Protein AF-A0AAN6ND60-F1 (afdb_monomer)

Foldseek 3Di:
DVQVVLADDPDDDDFAFDDFKKKKFKFFPDPLLFKWKKFFFPVPDDLVQQLVVCVVSLQVNLVSQVVVVVPPHWAEKEKEFALQCLVVLVDQVSVLSVCVSRHDDDDDDDDPDFRKHKYKYWYFNAFDQFRDQFGGGTMMMGIGHCCQWQPPQDDPDPPDRPLDDPQDQAFAWEWEWGWAAPQFDPVDGFIKIKIGGGCQNCPPPVDRIRIKIWMWGAPPDVHTTGTPDMDGNRHYGYTYHDHDDPPMHMAIFGLWFFAAAKWFQADDFFQKGAWTQDPVRDTDQQCPSVVPRVVLVVVLVVVQDDDDPPPVCVVSNRGRWWKKKWWAFLVRCVVCSVQQDHHDDRDPDDLVVRRVNSRSVRRCVSNRVSNPIDMWIWNRAADCDDPRHRMTGTDNDQDRGDPVPCVVVVVLCRVVPVRVAAVRPRDGRIIMTMITDGDDDPVVVVVSLPRDLEHSGQEMEIEDAPPPPHRDRDPRMRMRTSYGYHYHNVDMHMDTDPPLDPPPPQQLFEEEEEFLDQQSLLVLLLSSSLRHAYEYACPPHDPVRVVSCVVSVHHYDPALLVVQQRGQEYEYEDFQVCQLVVLVRNLVSQVVCPPDDDVAAREYEDAYLFALVSQVCSCVVRPDAPVPDPGDNRYHYKYKYWADGHWDASHPSSPDIDATAIEIEAQDQQCPPPRCSVVSCVSNNYDYDYNDRRPNSLVSLVNVCVQLLLLLVLLVVLLVCVVVVNNVVVLVVCVVPPVVSSVSSFCSLLVCLQPLVSVLVSLQRSLVNCVVVVVDHSPSSNSSSVSSVLSQPQFPSVVAHVPRGDFSNTSNRSSVRSNVSVVVVVVVVD

pLDDT: mean 76.13, std 19.27, range [22.33, 98.44]

Secondary structure (DSSP, 8-state):
--GGGSSPPSSS----S-----EEEEE-SS--S-EEEEEE-TTT--HHHHHHHHHHHHHHHHHHHHHHTTT----EEEEEEEGGGGGGGG-HHHHHHHHGGGS------S--PPPEEEEEEEEESBEE-TTSS-EEEEEEEEEE-HHHHSTT---SSTT-----PSPPSS--EEEEEEPPBTT--TT----EEEEEEPP--HHHHSSSS-EEEEEEEESSTTPPEEEEEEEE--S-EEEE----STT-EEEEE---EE-S--EEEEEEETTEEEEEE-TTS-EEETTHHHHHHHHHHHHHHHHHSPPSTTHHHHTTS--PPPEEEEEE-HHHHHHHTTTS-----TTS--HHHHHHHHHHHHHHHHHHHHHT-EEEEEEEE-B-SSTTBT-EEE---SS---HHHHHHHHHHHHHTT---STT-SS-TT-EEEEEEPPPPPHHHHHHHH---SB-S-SEEEEE--TT--SPPPPSS-EEEET-EEEEESS--EEEE-------SS--S-EEEEE--SHHHHHHHHHHHHTT-EEEEE-TT--HHHHHHHHHTTPEEESSHHHHHHH-SEEEE---GGGHHHHHHHHHHHHHT-TT---SSPEEEEE-SS--HHHHHHHHHHHS--TTTS---TTEEEEEE--BSSPPEESSTTS-SEE--B--EESS--GGGSTTTHHHHHHHTT--B--SSTTHHHHHHHHHHIIIIIHHHHHHHHHHHHHHHT-HHHHHHHHHHH-HHHHHHHHHHHHHHGGGHHHHHHHHHHHHHHHHHTT---SHHHHHHHHHHHHHHHHSGGGG--TT--SS-SSHHHHHHHHHHHHHHHHHTT-

Solvent-accessible surface area (backbone atoms only — not comparable to full-atom values): 44265 Å² total; per-residue (Å²): 109,70,48,70,71,62,50,89,70,90,83,76,97,77,77,60,33,68,62,83,56,42,32,39,40,29,35,59,86,70,86,58,80,33,31,30,28,35,38,29,18,85,91,76,66,44,74,64,58,52,54,57,72,38,44,68,57,38,50,53,31,23,54,55,44,55,70,48,39,85,77,61,66,63,32,24,36,39,41,36,21,8,44,93,48,39,63,55,72,73,34,60,70,57,51,26,63,68,45,50,50,63,54,74,83,80,84,81,84,97,68,98,69,77,72,56,35,41,34,40,36,36,20,21,57,11,23,45,50,60,95,45,43,51,33,15,40,31,41,20,34,38,46,37,37,49,73,44,33,42,63,89,53,70,50,100,51,94,93,48,70,67,82,78,69,78,84,60,88,44,82,45,31,42,33,37,54,46,50,29,40,45,77,43,58,87,91,61,75,42,51,31,39,39,38,36,55,49,22,79,24,43,90,68,72,70,34,66,56,49,37,34,42,34,30,33,29,56,60,56,97,92,37,64,47,38,78,76,46,75,45,77,43,69,51,61,45,63,41,32,69,81,76,94,67,98,80,44,35,18,45,41,38,48,57,35,25,42,62,34,50,78,31,39,28,62,38,46,48,30,40,30,36,39,26,27,36,42,99,86,70,45,80,40,46,50,29,55,63,54,70,60,48,52,60,56,50,51,56,52,53,60,71,73,50,84,83,70,89,67,41,75,57,55,65,72,56,53,28,58,82,52,45,32,37,41,35,31,44,49,84,47,39,80,74,41,60,88,74,56,73,60,44,60,71,88,88,82,74,57,72,66,51,44,41,56,47,6,50,56,43,16,72,45,39,20,36,43,47,55,70,63,33,46,80,32,47,56,72,48,49,38,44,88,63,71,101,58,44,19,29,31,32,40,52,76,76,72,61,94,64,49,69,79,59,53,57,53,53,52,52,54,42,65,72,66,70,68,44,88,34,62,74,24,77,31,46,61,66,18,30,38,26,39,27,30,71,46,65,88,47,78,66,54,64,50,60,71,64,63,72,60,66,67,44,86,36,40,36,37,41,18,20,43,50,73,62,62,84,66,57,55,78,38,96,44,81,45,68,31,50,41,21,28,50,36,14,16,49,90,40,69,36,74,39,65,52,77,66,68,57,79,52,95,52,81,54,73,48,34,35,26,42,43,47,47,48,73,50,37,34,19,49,40,38,54,41,39,72,70,38,33,39,37,32,30,60,56,72,96,58,56,67,73,38,51,53,41,29,56,75,41,69,42,43,77,35,85,36,60,46,54,43,66,68,66,26,46,37,35,41,36,45,45,60,55,91,48,44,62,63,50,47,48,52,49,36,48,34,58,66,75,41,86,84,71,75,65,96,62,57,35,33,42,32,45,39,34,65,38,20,22,68,56,48,41,48,46,38,62,75,53,54,52,62,67,88,80,49,99,49,74,85,44,64,44,58,26,30,18,21,71,53,71,64,52,37,42,55,68,38,79,84,68,83,54,70,51,64,32,43,27,37,25,8,15,86,50,60,64,52,74,42,80,100,39,14,55,59,50,27,58,74,50,43,40,42,78,76,41,62,45,66,21,52,20,18,39,53,43,35,58,56,45,44,68,52,53,48,48,26,32,53,40,43,54,49,44,26,49,27,45,74,73,72,41,41,68,57,52,53,51,51,26,52,76,76,38,45,70,57,41,54,49,40,40,52,34,42,30,65,34,37,54,46,23,68,65,43,25,64,42,24,46,25,36,16,49,30,38,30,76,79,63,72,43,78,47,61,69,33,44,52,34,16,50,49,25,43,44,42,31,76,44,23,74,41,41,74,30,39,84,97,66,62,87,63,32,85,40,47,68,48,37,18,49,44,48,45,52,18,55,49,54,54,47,66,74,73,107

Nearest PDB structures (foldseek):
  3qsg-assembly1_A-2  TM=7.667E-01  e=2.768E-16  Alicyclobacillus acidocaldarius subsp. acidocaldarius DSM 446
  1i36-assembly1_A  TM=7.395E-01  e=1.723E-15  Methanothermobacter thermautotrophicus
  3d1l-assembly1_B  TM=5.200E-01  e=1.476E-06  Bacteroides fragilis NCTC 9343
  3d1l-assembly1_A  TM=4.522E-01  e=8.196E-06  Bacteroides fragilis NCTC 9343
  2ef0-assembly1_A  TM=5.614E-01  e=5.042E-01  Thermus thermophilus HB8

Radius of gyration: 33.03 Å; Cα contacts (8 Å, |Δi|>4): 1642; chains: 1; bounding box: 70×92×75 Å

Organism: NCBI:txid303347

InterPro domains:
  IPR008927 6-phosphogluconate dehydrogenase-like, C-terminal domain superfamily [SSF48179] (694-804)
  IPR013328 6-phosphogluconate dehydrogenase, domain 2 [G3DSA:1.10.1040.10] (701-802)
  IPR015814 Phosphogluconate dehydrogenase, NAD-binding, putative, C-terminal [PF09130] (721-790)
  IPR028939 Pyrroline-5-carboxylate reductase, catalytic, N-terminal [PF03807] (510-586)
  IPR036291 NAD(P)-binding domain superfamily [SSF51735] (510-647)
  IPR051265 HIBADH-related NP60 subfamily [PTHR43580] (469-785)

Structure (mmCIF, N/CA/C/O backbone):
data_AF-A0AAN6ND60-F1
#
_entry.id   AF-A0AAN6ND60-F1
#
loop_
_atom_site.group_PDB
_atom_site.id
_atom_site.type_symbol
_atom_site.label_atom_id
_atom_site.label_alt_id
_atom_site.label_comp_id
_atom_site.label_asym_id
_atom_site.label_entity_id
_atom_site.label_seq_id
_atom_site.pdbx_PDB_ins_code
_atom_site.Cartn_x
_atom_site.Cartn_y
_atom_site.Cartn_z
_atom_site.occupancy
_atom_site.B_iso_or_equiv
_atom_site.auth_seq_id
_atom_site.auth_comp_id
_atom_site.auth_asym_id
_atom_site.auth_atom_id
_atom_site.pdbx_PDB_model_num
ATOM 1 N N . MET A 1 1 ? -0.025 -26.797 31.996 1.00 28.91 1 MET A N 1
ATOM 2 C CA . MET A 1 1 ? 1.376 -27.186 32.297 1.00 28.91 1 MET A CA 1
ATOM 3 C C . MET A 1 1 ? 1.955 -28.159 31.260 1.00 28.91 1 MET A C 1
ATOM 5 O O . MET A 1 1 ? 3.172 -28.241 31.160 1.00 28.91 1 MET A O 1
ATOM 9 N N . ILE A 1 2 ? 1.111 -28.854 30.478 1.00 30.61 2 ILE A N 1
ATOM 10 C CA . ILE A 1 2 ? 1.524 -29.855 29.477 1.00 30.61 2 ILE A CA 1
ATOM 11 C C . ILE A 1 2 ? 2.009 -29.196 28.166 1.00 30.61 2 ILE A C 1
ATOM 13 O O . ILE A 1 2 ? 3.103 -29.510 27.719 1.00 30.61 2 ILE A O 1
ATOM 17 N N . LEU A 1 3 ? 1.318 -28.181 27.626 1.00 28.64 3 LEU A N 1
ATOM 18 C CA . LEU A 1 3 ? 1.764 -27.475 26.405 1.00 28.64 3 LEU A CA 1
ATOM 19 C C . LEU A 1 3 ? 2.994 -26.568 26.597 1.00 28.64 3 LEU A C 1
ATOM 21 O O . LEU A 1 3 ? 3.837 -26.461 25.715 1.00 28.64 3 LEU A O 1
ATOM 25 N N . SER A 1 4 ? 3.176 -25.983 27.785 1.00 30.03 4 SER A N 1
ATOM 26 C CA . SER A 1 4 ? 4.347 -25.147 28.108 1.00 30.03 4 SER A CA 1
ATOM 27 C C . SER A 1 4 ? 5.660 -25.926 28.263 1.00 30.03 4 SER A C 1
ATOM 29 O O . SER A 1 4 ? 6.715 -25.311 28.382 1.00 30.03 4 SER A O 1
ATOM 31 N N . ARG A 1 5 ? 5.601 -27.264 28.340 1.00 31.36 5 ARG A N 1
ATOM 32 C CA . ARG A 1 5 ? 6.780 -28.148 28.356 1.00 31.36 5 ARG A CA 1
ATOM 33 C C . ARG A 1 5 ? 7.119 -28.710 26.969 1.00 31.36 5 ARG A C 1
ATOM 35 O O . ARG A 1 5 ? 8.157 -29.340 26.834 1.00 31.36 5 ARG A O 1
ATOM 42 N N . LEU A 1 6 ? 6.276 -28.459 25.963 1.00 35.72 6 LEU A N 1
ATOM 43 C CA . LEU A 1 6 ? 6.417 -28.959 24.590 1.00 35.72 6 LEU A CA 1
ATOM 44 C C . LEU A 1 6 ? 6.992 -27.911 23.616 1.00 35.72 6 LEU A C 1
ATOM 46 O O . LEU A 1 6 ? 7.096 -28.177 22.424 1.00 35.72 6 LEU A O 1
ATOM 50 N N . LEU A 1 7 ? 7.366 -26.722 24.105 1.00 33.62 7 LEU A N 1
ATOM 51 C CA . LEU A 1 7 ? 7.868 -25.608 23.295 1.00 33.62 7 LEU A CA 1
ATOM 52 C C . LEU A 1 7 ? 9.162 -25.041 23.905 1.00 33.62 7 LEU A C 1
ATOM 54 O O . LEU A 1 7 ? 9.240 -24.907 25.132 1.00 33.62 7 LEU A O 1
ATOM 58 N N . PRO A 1 8 ? 10.181 -24.716 23.088 1.00 26.77 8 PRO A N 1
ATOM 59 C CA . PRO A 1 8 ? 11.517 -24.408 23.582 1.00 26.77 8 PRO A CA 1
ATOM 60 C C . PRO A 1 8 ? 11.540 -23.102 24.386 1.00 26.77 8 PRO A C 1
ATOM 62 O O . PRO A 1 8 ? 11.094 -22.046 23.933 1.00 26.77 8 PRO A O 1
ATOM 65 N N . ARG A 1 9 ? 12.103 -23.167 25.600 1.00 25.75 9 ARG A N 1
ATOM 66 C CA . ARG A 1 9 ? 12.513 -21.979 26.357 1.00 25.75 9 ARG A CA 1
ATOM 67 C C . ARG A 1 9 ? 13.713 -21.352 25.647 1.00 25.75 9 ARG A C 1
ATOM 69 O O . ARG A 1 9 ? 14.670 -22.052 25.333 1.00 25.75 9 ARG A O 1
ATOM 76 N N . ARG A 1 10 ? 13.670 -20.032 25.427 1.00 32.41 10 ARG A N 1
ATOM 77 C CA . ARG A 1 10 ? 14.834 -19.241 24.997 1.00 32.41 10 ARG A CA 1
ATOM 78 C C . ARG A 1 10 ? 16.025 -19.556 25.916 1.00 32.41 10 ARG A C 1
ATOM 80 O O . ARG A 1 10 ? 15.852 -19.564 27.137 1.00 32.41 10 ARG A O 1
ATOM 87 N N . SER A 1 11 ? 17.204 -19.710 25.306 1.00 27.88 11 SER A N 1
ATOM 88 C CA . SER A 1 11 ? 18.546 -20.003 25.865 1.00 27.88 11 SER A CA 1
ATOM 89 C C . SER A 1 11 ? 18.933 -21.492 25.888 1.00 27.88 11 SER A C 1
ATOM 91 O O . SER A 1 11 ? 18.550 -22.223 26.795 1.00 27.88 11 SER A O 1
ATOM 93 N N . GLY A 1 12 ? 19.764 -21.909 24.924 1.00 22.33 12 GLY A N 1
ATOM 94 C CA . GLY A 1 12 ? 20.440 -23.214 24.902 1.00 22.33 12 GLY A CA 1
ATOM 95 C C . GLY A 1 12 ? 20.160 -24.015 23.630 1.00 22.33 12 GLY A C 1
ATOM 96 O O . GLY A 1 12 ? 19.021 -24.373 23.359 1.00 22.33 12 GLY A O 1
ATOM 97 N N . CYS A 1 13 ? 21.212 -24.270 22.853 1.00 30.11 13 CYS A N 1
ATOM 98 C CA . CYS A 1 13 ? 21.217 -25.051 21.617 1.00 30.11 13 CYS A CA 1
ATOM 99 C C . CYS A 1 13 ? 20.631 -26.461 21.847 1.00 30.11 13 CYS A C 1
ATOM 101 O O . CYS A 1 13 ? 21.277 -27.267 22.507 1.00 30.11 13 CYS A O 1
ATOM 103 N N . PHE A 1 14 ? 19.429 -26.748 21.332 1.00 22.92 14 PHE A N 1
ATOM 104 C CA . PHE A 1 14 ? 18.856 -28.100 21.258 1.00 22.92 14 PHE A CA 1
ATOM 105 C C . PHE A 1 14 ? 17.969 -28.232 20.010 1.00 22.92 14 PHE A C 1
ATOM 107 O O . PHE A 1 14 ? 17.048 -27.445 19.787 1.00 22.92 14 PHE A O 1
ATOM 114 N N . THR A 1 15 ? 18.305 -29.218 19.182 1.00 25.64 15 THR A N 1
ATOM 115 C CA . THR A 1 15 ? 17.787 -29.497 17.838 1.00 25.64 15 THR A CA 1
ATOM 116 C C . THR A 1 15 ? 16.491 -30.321 17.879 1.00 25.64 15 THR A C 1
ATOM 118 O O . THR A 1 15 ? 16.470 -31.392 18.479 1.00 25.64 15 THR A O 1
ATOM 121 N N . PRO A 1 16 ? 15.402 -29.882 17.223 1.00 27.58 16 PRO A N 1
ATOM 122 C CA . PRO A 1 16 ? 14.176 -30.668 17.109 1.00 27.58 16 PRO A CA 1
ATOM 123 C C . PRO A 1 16 ? 14.212 -31.582 15.873 1.00 27.58 16 PRO A C 1
ATOM 125 O O . PRO A 1 16 ? 14.188 -31.112 14.736 1.00 27.58 16 PRO A O 1
ATOM 128 N N . LEU A 1 17 ? 14.226 -32.898 16.085 1.00 30.88 17 LEU A N 1
ATOM 129 C CA . LEU A 1 17 ? 13.907 -33.876 15.046 1.00 30.88 17 LEU A CA 1
ATOM 130 C C . LEU A 1 17 ? 12.402 -33.861 14.731 1.00 30.88 17 LEU A C 1
ATOM 132 O O . LEU A 1 17 ? 11.593 -33.806 15.652 1.00 30.88 17 LEU A O 1
ATOM 136 N N . PHE A 1 18 ? 12.080 -33.929 13.432 1.00 30.72 18 PHE A N 1
ATOM 137 C CA . PHE A 1 18 ? 10.754 -33.843 12.788 1.00 30.72 18 PHE A CA 1
ATOM 138 C C . PHE A 1 18 ? 10.274 -32.411 12.463 1.00 30.72 18 PHE A C 1
ATOM 140 O O . PHE A 1 18 ? 9.559 -31.755 13.218 1.00 30.72 18 PHE A O 1
ATOM 147 N N . HIS A 1 19 ? 10.733 -31.924 11.301 1.00 43.62 19 HIS A N 1
ATOM 148 C CA . HIS A 1 19 ? 10.085 -30.867 10.521 1.00 43.62 19 HIS A CA 1
ATOM 149 C C . HIS A 1 19 ? 9.579 -31.464 9.203 1.00 43.62 19 HIS A C 1
ATOM 151 O O . HIS A 1 19 ? 10.273 -32.242 8.544 1.00 43.62 19 HIS A O 1
ATOM 157 N N . THR A 1 20 ? 8.378 -31.054 8.809 1.00 51.09 20 THR A N 1
ATOM 158 C CA . THR A 1 20 ? 7.637 -31.548 7.650 1.00 51.09 20 THR A CA 1
ATOM 159 C C . THR A 1 20 ? 8.452 -31.367 6.372 1.00 51.09 20 THR A C 1
ATOM 161 O O . THR A 1 20 ? 8.855 -30.250 6.041 1.00 51.09 20 THR A O 1
ATOM 164 N N . ARG A 1 21 ? 8.680 -32.462 5.635 1.00 62.91 21 ARG A N 1
ATOM 165 C CA . ARG A 1 21 ? 9.325 -32.421 4.315 1.00 62.91 21 ARG A CA 1
ATOM 166 C C . ARG A 1 21 ? 8.373 -31.748 3.322 1.00 62.91 21 ARG A C 1
ATOM 168 O O . ARG A 1 21 ? 7.423 -32.373 2.851 1.00 62.91 21 ARG A O 1
ATOM 175 N N . LEU A 1 22 ? 8.605 -30.467 3.043 1.00 67.56 22 LEU A N 1
ATOM 176 C CA . LEU A 1 22 ? 7.939 -29.730 1.974 1.00 67.56 22 LEU A CA 1
ATOM 177 C C . LEU A 1 22 ? 8.662 -30.069 0.673 1.00 67.56 22 LEU A C 1
ATOM 179 O O . LEU A 1 22 ? 9.884 -29.953 0.598 1.00 67.56 22 LEU A O 1
ATOM 183 N N . LEU A 1 23 ? 7.916 -30.477 -0.349 1.00 76.69 23 LEU A N 1
ATOM 184 C CA . LEU A 1 23 ? 8.482 -30.802 -1.652 1.00 76.69 23 LEU A CA 1
ATOM 185 C C . LEU A 1 23 ? 7.704 -30.089 -2.750 1.00 76.69 23 LEU A C 1
ATOM 187 O O . LEU A 1 23 ? 6.514 -30.345 -2.938 1.00 76.69 23 LEU A O 1
ATOM 191 N N . LEU A 1 24 ? 8.385 -29.229 -3.500 1.00 77.88 24 LEU A N 1
ATOM 192 C CA . LEU A 1 24 ? 7.859 -28.597 -4.701 1.00 77.88 24 LEU A CA 1
ATOM 193 C C . LEU A 1 24 ? 8.506 -29.230 -5.932 1.00 77.88 24 LEU A C 1
ATOM 195 O O . LEU A 1 24 ? 9.729 -29.307 -6.044 1.00 77.88 24 LEU A O 1
ATOM 199 N N . ARG A 1 25 ? 7.672 -29.673 -6.871 1.00 81.88 25 ARG A N 1
ATOM 200 C CA . ARG A 1 25 ? 8.081 -30.300 -8.132 1.00 81.88 25 ARG A CA 1
ATOM 201 C C . ARG A 1 25 ? 7.468 -29.535 -9.284 1.00 81.88 25 ARG A C 1
ATOM 203 O O . ARG A 1 25 ? 6.266 -29.301 -9.283 1.00 81.88 25 ARG A O 1
ATOM 210 N N . SER A 1 26 ? 8.262 -29.166 -10.278 1.00 77.56 26 SER A N 1
ATOM 211 C CA . SER A 1 26 ? 7.737 -28.546 -11.498 1.00 77.56 26 SER A CA 1
ATOM 212 C C . SER A 1 26 ? 8.070 -29.392 -12.715 1.00 77.56 26 SER A C 1
ATOM 214 O O . SER A 1 26 ? 9.214 -29.815 -12.896 1.00 77.56 26 SER A O 1
ATOM 216 N N . GLN A 1 27 ? 7.063 -29.610 -13.558 1.00 73.75 27 GLN A N 1
ATOM 217 C CA . GLN A 1 27 ? 7.196 -30.337 -14.816 1.00 73.75 27 GLN A CA 1
ATOM 218 C C . GLN A 1 27 ? 7.128 -29.363 -15.991 1.00 73.75 27 GLN A C 1
ATOM 220 O O . GLN A 1 27 ? 6.146 -28.626 -16.147 1.00 73.75 27 GLN A O 1
ATOM 225 N N . TYR A 1 28 ? 8.158 -29.386 -16.838 1.00 69.50 28 TYR A N 1
ATOM 226 C CA . TYR A 1 28 ? 8.233 -28.602 -18.067 1.00 69.50 28 TYR A CA 1
ATOM 227 C C . TYR A 1 28 ? 8.215 -29.548 -19.273 1.00 69.50 28 TYR A C 1
ATOM 229 O O . TYR A 1 28 ? 9.002 -30.480 -19.375 1.00 69.50 28 TYR A O 1
ATOM 237 N N . ARG A 1 29 ? 7.267 -29.335 -20.194 1.00 55.47 29 ARG A N 1
ATOM 238 C CA . ARG A 1 29 ? 6.903 -30.336 -21.219 1.00 55.47 29 ARG A CA 1
ATOM 239 C C . ARG A 1 29 ? 7.899 -30.469 -22.379 1.00 55.47 29 ARG A C 1
ATOM 241 O O . ARG A 1 29 ? 7.826 -31.434 -23.133 1.00 55.47 29 ARG A O 1
ATOM 248 N N . ARG A 1 30 ? 8.809 -29.508 -22.552 1.00 54.44 30 ARG A N 1
ATOM 249 C CA . ARG A 1 30 ? 9.963 -29.647 -23.448 1.00 54.44 30 ARG A CA 1
ATOM 250 C C . ARG A 1 30 ? 11.178 -29.939 -22.577 1.00 54.44 30 ARG A C 1
ATOM 252 O O . ARG A 1 30 ? 11.679 -29.021 -21.938 1.00 54.44 30 ARG A O 1
ATOM 259 N N . SER A 1 31 ? 11.612 -31.202 -22.576 1.00 52.06 31 SER A N 1
ATOM 260 C CA . SER A 1 31 ? 12.975 -31.575 -22.185 1.00 52.06 31 SER A CA 1
ATOM 261 C C . SER A 1 31 ? 13.907 -30.857 -23.156 1.00 52.06 31 SER A C 1
ATOM 263 O O . SER A 1 31 ? 14.029 -31.197 -24.335 1.00 52.06 31 SER A O 1
ATOM 265 N N . LEU A 1 32 ? 14.423 -29.733 -22.687 1.00 50.69 32 LEU A N 1
ATOM 266 C CA . LEU A 1 32 ? 15.635 -29.144 -23.200 1.00 50.69 32 LEU A CA 1
ATOM 267 C C . LEU A 1 32 ? 16.697 -29.766 -22.302 1.00 50.69 32 LEU A C 1
ATOM 269 O O . LEU A 1 32 ? 16.588 -29.656 -21.084 1.00 50.69 32 LEU A O 1
ATOM 273 N N . SER A 1 33 ? 17.676 -30.457 -22.871 1.00 57.97 33 SER A N 1
ATOM 274 C CA . SER A 1 33 ? 18.881 -30.902 -22.170 1.00 57.97 33 SER A CA 1
ATOM 275 C C . SER A 1 33 ? 19.652 -29.667 -21.683 1.00 57.97 33 SER A C 1
ATOM 277 O O . SER A 1 33 ? 20.609 -29.208 -22.303 1.00 57.97 33 SER A O 1
ATOM 279 N N . THR A 1 34 ? 19.131 -29.028 -20.649 1.00 72.06 34 THR A N 1
ATOM 280 C CA . THR A 1 34 ? 19.567 -27.738 -20.115 1.00 72.06 34 THR A CA 1
ATOM 281 C C . THR A 1 34 ? 19.802 -27.829 -18.621 1.00 72.06 34 THR A C 1
ATOM 283 O O . THR A 1 34 ? 20.247 -26.858 -18.031 1.00 72.06 34 THR A O 1
ATOM 286 N N . CYS A 1 35 ? 19.532 -28.969 -17.987 1.00 83.88 35 CYS A N 1
ATOM 287 C CA . CYS A 1 35 ? 19.874 -29.176 -16.591 1.00 83.88 35 CYS A CA 1
ATOM 288 C C . CYS A 1 35 ? 20.171 -30.634 -16.252 1.00 83.88 35 CYS A C 1
ATOM 290 O O . CYS A 1 35 ? 19.651 -31.552 -16.888 1.00 83.88 35 CYS A O 1
ATOM 292 N N . PHE A 1 36 ? 20.984 -30.826 -15.221 1.00 86.94 36 PHE A N 1
ATOM 293 C CA . PHE A 1 36 ? 21.273 -32.123 -14.624 1.00 86.94 36 PHE A CA 1
ATOM 294 C C . PHE A 1 36 ? 21.699 -31.952 -13.163 1.00 86.94 36 PHE A C 1
ATOM 296 O O . PHE A 1 36 ? 22.276 -30.929 -12.787 1.00 86.94 36 PHE A O 1
ATOM 303 N N . SER A 1 37 ? 21.478 -32.994 -12.368 1.00 88.44 37 SER A N 1
ATOM 304 C CA . SER A 1 37 ? 21.990 -33.109 -11.004 1.00 88.44 37 SER A CA 1
ATOM 305 C C . SER A 1 37 ? 22.942 -34.294 -10.900 1.00 88.44 37 SER A C 1
ATOM 307 O O . SER A 1 37 ? 22.759 -35.312 -11.562 1.00 88.44 37 SER A O 1
ATOM 309 N N . VAL A 1 38 ? 23.954 -34.177 -10.052 1.00 87.88 38 VAL A N 1
ATOM 310 C CA . VAL A 1 38 ? 24.891 -35.246 -9.715 1.00 87.88 38 VAL A CA 1
ATOM 311 C C . VAL A 1 38 ? 24.836 -35.454 -8.218 1.00 87.88 38 VAL A C 1
ATOM 313 O O . VAL A 1 38 ? 25.126 -34.527 -7.471 1.00 87.88 38 VAL A O 1
ATOM 316 N N . SER A 1 39 ? 24.476 -36.661 -7.801 1.00 85.94 39 SER A N 1
ATOM 317 C CA . SER A 1 39 ? 24.530 -37.105 -6.413 1.00 85.94 39 SER A CA 1
ATOM 318 C C . SER A 1 39 ? 25.853 -37.830 -6.173 1.00 85.94 39 SER A C 1
ATOM 320 O O . SER A 1 39 ? 26.279 -38.628 -7.013 1.00 85.94 39 SER A O 1
ATOM 322 N N . LEU A 1 40 ? 26.519 -37.526 -5.062 1.00 83.12 40 LEU A N 1
ATOM 323 C CA . LEU A 1 40 ? 27.863 -37.995 -4.743 1.00 83.12 40 LEU A CA 1
ATOM 324 C C . LEU A 1 40 ? 27.897 -38.734 -3.411 1.00 83.12 40 LEU A C 1
ATOM 326 O O . LEU A 1 40 ? 27.204 -38.382 -2.457 1.00 83.12 40 LEU A O 1
ATOM 330 N N . ASP A 1 41 ? 28.778 -39.727 -3.344 1.00 76.25 41 ASP A N 1
ATOM 331 C CA . ASP A 1 41 ? 29.226 -40.312 -2.089 1.00 76.25 41 ASP A CA 1
ATOM 332 C C . ASP A 1 41 ? 30.379 -39.460 -1.522 1.00 76.25 41 ASP A C 1
ATOM 334 O O . ASP A 1 41 ? 31.442 -39.386 -2.149 1.00 76.25 41 ASP A O 1
ATOM 338 N N . PRO A 1 42 ? 30.218 -38.839 -0.338 1.00 66.44 42 PRO A N 1
ATOM 339 C CA . PRO A 1 42 ? 31.248 -37.995 0.268 1.00 66.44 42 PRO A CA 1
ATOM 340 C C . PRO A 1 42 ? 32.595 -38.708 0.455 1.00 66.44 42 PRO A C 1
ATOM 342 O O . PRO A 1 42 ? 33.638 -38.061 0.457 1.00 66.44 42 PRO A O 1
ATOM 345 N N . SER A 1 43 ? 32.588 -40.037 0.613 1.00 67.00 43 SER A N 1
ATOM 346 C CA . SER A 1 43 ? 33.794 -40.824 0.887 1.00 67.00 43 SER A CA 1
ATOM 347 C C . SER A 1 43 ? 34.658 -41.098 -0.352 1.00 67.00 43 SER A C 1
ATOM 349 O O . SER A 1 43 ? 35.843 -41.403 -0.218 1.00 67.00 43 SER A O 1
ATOM 351 N N . THR A 1 44 ? 34.090 -40.960 -1.555 1.00 68.75 44 THR A N 1
ATOM 352 C CA . THR A 1 44 ? 34.754 -41.260 -2.840 1.00 68.75 44 THR A CA 1
ATOM 353 C C . THR A 1 44 ? 34.699 -40.101 -3.848 1.00 68.75 44 THR A C 1
ATOM 355 O O . THR A 1 44 ? 35.236 -40.206 -4.958 1.00 68.75 44 THR A O 1
ATOM 358 N N . ALA A 1 45 ? 34.082 -38.977 -3.472 1.00 70.12 45 ALA A N 1
ATOM 359 C CA . ALA A 1 45 ? 33.918 -37.803 -4.319 1.00 70.12 45 ALA A CA 1
ATOM 360 C C . ALA A 1 45 ? 35.256 -37.101 -4.619 1.00 70.12 45 ALA A C 1
ATOM 362 O O . ALA A 1 45 ? 35.932 -36.587 -3.730 1.00 70.12 45 ALA A O 1
ATOM 363 N N . SER A 1 46 ? 35.602 -37.004 -5.904 1.00 82.44 46 SER A N 1
ATOM 364 C CA . SER A 1 46 ? 36.674 -36.143 -6.415 1.00 82.44 46 SER A CA 1
ATOM 365 C C . SER A 1 46 ? 36.195 -35.375 -7.645 1.00 82.44 46 SER A C 1
ATOM 367 O O . SER A 1 46 ? 35.298 -35.828 -8.362 1.00 82.44 46 SER A O 1
ATOM 369 N N . LYS A 1 47 ? 36.804 -34.218 -7.917 1.00 85.50 47 LYS A N 1
ATOM 370 C CA . LYS A 1 47 ? 36.487 -33.393 -9.094 1.00 85.50 47 LYS A CA 1
ATOM 371 C C . LYS A 1 47 ? 36.667 -34.188 -10.392 1.00 85.50 47 LYS A C 1
ATOM 373 O O . LYS A 1 47 ? 35.848 -34.076 -11.301 1.00 85.50 47 LYS A O 1
ATOM 378 N N . GLU A 1 48 ? 37.691 -35.037 -10.462 1.00 83.56 48 GLU A N 1
ATOM 379 C CA . GLU A 1 48 ? 37.971 -35.910 -11.604 1.00 83.56 48 GLU A CA 1
ATOM 380 C C . GLU A 1 48 ? 36.893 -36.981 -11.792 1.00 83.56 48 GLU A C 1
ATOM 382 O O . GLU A 1 48 ? 36.444 -37.197 -12.918 1.00 83.56 48 GLU A O 1
ATOM 387 N N . ASN A 1 49 ? 36.438 -37.614 -10.705 1.00 80.88 49 ASN A N 1
ATOM 388 C CA . ASN A 1 49 ? 35.388 -38.634 -10.760 1.00 80.88 49 ASN A CA 1
ATOM 389 C C . ASN A 1 49 ? 34.065 -38.036 -11.253 1.00 80.88 49 ASN A C 1
ATOM 391 O O . ASN A 1 49 ? 33.378 -38.652 -12.066 1.00 80.88 49 ASN A O 1
ATOM 395 N N . VAL A 1 50 ? 33.735 -36.815 -10.817 1.00 82.94 50 VAL A N 1
ATOM 396 C CA . VAL A 1 50 ? 32.537 -36.093 -11.271 1.00 82.94 50 VAL A CA 1
ATOM 397 C C . VAL A 1 50 ? 32.628 -35.720 -12.746 1.00 82.94 50 VAL A C 1
ATOM 399 O O . VAL A 1 50 ? 31.698 -35.995 -13.498 1.00 82.94 50 VAL A O 1
ATOM 402 N N . LEU A 1 51 ? 33.750 -35.142 -13.188 1.00 84.06 51 LEU A N 1
ATOM 403 C CA . LEU A 1 51 ? 33.952 -34.791 -14.599 1.00 84.06 51 LEU A CA 1
ATOM 404 C C . LEU A 1 51 ? 33.937 -36.031 -15.506 1.00 84.06 51 LEU A C 1
ATOM 406 O O . LEU A 1 51 ? 33.385 -35.978 -16.603 1.00 84.06 51 LEU A O 1
ATOM 410 N N . SER A 1 52 ? 34.496 -37.151 -15.039 1.00 82.75 52 SER A N 1
ATOM 411 C CA . SER A 1 52 ? 34.463 -38.434 -15.746 1.00 82.75 52 SER A CA 1
ATOM 412 C C . SER A 1 52 ? 33.034 -38.967 -15.879 1.00 82.75 52 SER A C 1
ATOM 414 O O . SER A 1 52 ? 32.588 -39.250 -16.991 1.00 82.75 52 SER A O 1
ATOM 416 N N . ALA A 1 53 ? 32.274 -39.006 -14.777 1.00 78.50 53 ALA A N 1
ATOM 417 C CA . ALA A 1 53 ? 30.877 -39.448 -14.773 1.00 78.50 53 ALA A CA 1
ATOM 418 C C . ALA A 1 53 ? 29.964 -38.552 -15.628 1.00 78.50 53 ALA A C 1
ATOM 420 O O . ALA A 1 53 ? 28.989 -39.021 -16.213 1.00 78.50 53 ALA A O 1
ATOM 421 N N . LEU A 1 54 ? 30.292 -37.263 -15.724 1.00 80.00 54 LEU A N 1
ATOM 422 C CA . LEU A 1 54 ? 29.559 -36.298 -16.533 1.00 80.00 54 LEU A CA 1
ATOM 423 C C . LEU A 1 54 ? 29.971 -36.281 -18.008 1.00 80.00 54 LEU A C 1
ATOM 425 O O . LEU A 1 54 ? 29.233 -35.714 -18.806 1.00 80.00 54 LEU A O 1
ATOM 429 N N . SER A 1 55 ? 31.095 -36.882 -18.401 1.00 78.06 55 SER A N 1
ATOM 430 C CA . SER A 1 55 ? 31.658 -36.750 -19.757 1.00 78.06 55 SER A CA 1
ATOM 431 C C . SER A 1 55 ? 30.664 -37.101 -20.876 1.00 78.06 55 SER A C 1
ATOM 433 O O . SER A 1 55 ? 30.442 -36.290 -21.777 1.00 78.06 55 SER A O 1
ATOM 435 N N . ASP A 1 56 ? 29.987 -38.247 -20.774 1.00 71.88 56 ASP A N 1
ATOM 436 C CA . ASP A 1 56 ? 28.968 -38.688 -21.735 1.00 71.88 56 ASP A CA 1
ATOM 437 C C . ASP A 1 56 ? 27.731 -37.781 -21.743 1.00 71.88 56 ASP A C 1
ATOM 439 O O . ASP A 1 56 ? 27.144 -37.509 -22.795 1.00 71.88 56 ASP A O 1
ATOM 443 N N . VAL A 1 57 ? 27.323 -37.295 -20.568 1.00 73.38 57 VAL A N 1
ATOM 444 C CA . VAL A 1 57 ? 26.162 -36.411 -20.404 1.00 73.38 57 VAL A CA 1
ATOM 445 C C . VAL A 1 57 ? 26.449 -35.038 -20.992 1.00 73.38 57 VAL A C 1
ATOM 447 O O . VAL A 1 57 ? 25.647 -34.520 -21.769 1.00 73.38 57 VAL A O 1
ATOM 450 N N . LEU A 1 58 ? 27.609 -34.476 -20.676 1.00 72.62 58 LEU A N 1
ATOM 451 C CA . LEU A 1 58 ? 28.098 -33.201 -21.175 1.00 72.62 58 LEU A CA 1
ATOM 452 C C . LEU A 1 58 ? 28.289 -33.247 -22.696 1.00 72.62 58 LEU A C 1
ATOM 454 O O . LEU A 1 58 ? 27.840 -32.334 -23.383 1.00 72.62 58 LEU A O 1
ATOM 458 N N . ALA A 1 59 ? 28.840 -34.337 -23.243 1.00 71.31 59 ALA A N 1
ATOM 459 C CA . ALA A 1 59 ? 28.994 -34.519 -24.686 1.00 71.31 59 ALA A CA 1
ATOM 460 C C . ALA A 1 59 ? 27.643 -34.601 -25.419 1.00 71.31 59 ALA A C 1
ATOM 462 O O . ALA A 1 59 ? 27.442 -33.933 -26.436 1.00 71.31 59 ALA A O 1
ATOM 463 N N . ARG A 1 60 ? 26.682 -35.377 -24.896 1.00 69.88 60 ARG A N 1
ATOM 464 C CA . ARG A 1 60 ? 25.320 -35.460 -25.461 1.00 69.88 60 ARG A CA 1
ATOM 465 C C . ARG A 1 60 ? 24.588 -34.124 -25.374 1.00 69.88 60 ARG A C 1
ATOM 467 O O . ARG A 1 60 ? 23.926 -33.723 -26.329 1.00 69.88 60 ARG A O 1
ATOM 474 N N . THR A 1 61 ? 24.726 -33.435 -24.245 1.00 67.00 61 THR A N 1
ATOM 475 C CA . THR A 1 61 ? 24.116 -32.124 -24.006 1.00 67.00 61 THR A CA 1
ATOM 476 C C . THR A 1 61 ? 24.690 -31.077 -24.958 1.00 67.00 61 THR A C 1
ATOM 478 O O . THR A 1 61 ? 23.925 -30.368 -25.608 1.00 67.00 61 THR A O 1
ATOM 481 N N . GLY A 1 62 ? 26.014 -31.047 -25.130 1.00 65.19 62 GLY A N 1
ATOM 482 C CA . GLY A 1 62 ? 26.701 -30.185 -26.093 1.00 65.19 62 GLY A CA 1
ATOM 483 C C . GLY A 1 62 ? 26.260 -30.435 -27.538 1.00 65.19 62 GLY A C 1
ATOM 484 O O . GLY A 1 62 ? 25.959 -29.488 -28.258 1.00 65.19 62 GLY A O 1
ATOM 485 N N . GLN A 1 63 ? 26.106 -31.697 -27.960 1.00 66.19 63 GLN A N 1
ATOM 486 C CA . GLN A 1 63 ? 25.590 -32.036 -29.298 1.00 66.19 63 GLN A CA 1
ATOM 487 C C . GLN A 1 63 ? 24.141 -31.572 -29.520 1.00 66.19 63 GLN A C 1
ATOM 489 O O . GLN A 1 63 ? 23.793 -31.098 -30.606 1.00 66.19 63 GLN A O 1
ATOM 494 N N . LEU A 1 64 ? 23.276 -31.712 -28.509 1.00 64.19 64 LEU A N 1
ATOM 495 C CA . LEU A 1 64 ? 21.893 -31.228 -28.564 1.00 64.19 64 LEU A CA 1
ATOM 496 C C . LEU A 1 64 ? 21.842 -29.698 -28.625 1.00 64.19 64 LEU A C 1
ATOM 498 O O . LEU A 1 64 ? 21.050 -29.146 -29.391 1.00 64.19 64 LEU A O 1
ATOM 502 N N . GLN A 1 65 ? 22.722 -29.019 -27.887 1.00 62.16 65 GLN A N 1
ATOM 503 C CA . GLN A 1 65 ? 22.854 -27.569 -27.954 1.00 62.16 65 GLN A CA 1
ATOM 504 C C . GLN A 1 65 ? 23.420 -27.091 -29.286 1.00 62.16 65 GLN A C 1
ATOM 506 O O . GLN A 1 65 ? 22.898 -26.128 -29.826 1.00 62.16 65 GLN A O 1
ATOM 511 N N . GLN A 1 66 ? 24.386 -27.788 -29.883 1.00 61.81 66 GLN A N 1
ATOM 512 C CA . GLN A 1 66 ? 24.918 -27.446 -31.204 1.00 61.81 66 GLN A CA 1
ATOM 513 C C . GLN A 1 66 ? 23.835 -27.496 -32.292 1.00 61.81 66 GLN A C 1
ATOM 515 O O . GLN A 1 66 ? 23.781 -26.618 -33.148 1.00 61.81 66 GLN A O 1
ATOM 520 N N . LYS A 1 67 ? 22.905 -28.459 -32.208 1.00 60.25 67 LYS A N 1
ATOM 521 C CA . LYS A 1 67 ? 21.721 -28.525 -33.085 1.00 60.25 67 LYS A CA 1
ATOM 522 C C . LYS A 1 67 ? 20.681 -27.432 -32.799 1.00 60.25 67 LYS A C 1
ATOM 524 O O . LYS A 1 67 ? 19.928 -27.065 -33.695 1.00 60.25 67 LYS A O 1
ATOM 529 N N . ALA A 1 68 ? 20.598 -26.929 -31.566 1.00 55.84 68 ALA A N 1
ATOM 530 C CA . ALA A 1 68 ? 19.680 -25.851 -31.176 1.00 55.84 68 ALA A CA 1
ATOM 531 C C . ALA A 1 68 ? 20.263 -24.438 -31.411 1.00 55.84 68 ALA A C 1
ATOM 533 O O . ALA A 1 68 ? 19.510 -23.486 -31.637 1.00 55.84 68 ALA A O 1
ATOM 534 N N . ALA A 1 69 ? 21.593 -24.313 -31.405 1.00 53.62 69 ALA A N 1
ATOM 535 C CA . ALA A 1 69 ? 22.356 -23.076 -31.557 1.00 53.62 69 ALA A CA 1
ATOM 536 C C . ALA A 1 69 ? 22.186 -22.417 -32.935 1.00 53.62 69 ALA A C 1
ATOM 538 O O . ALA A 1 69 ? 22.417 -21.218 -33.052 1.00 53.62 69 ALA A O 1
ATOM 539 N N . GLU A 1 70 ? 21.688 -23.145 -33.945 1.00 51.38 70 GLU A N 1
ATOM 540 C CA . GLU A 1 70 ? 21.273 -22.576 -35.239 1.00 51.38 70 GLU A CA 1
ATOM 541 C C . GLU A 1 70 ? 20.166 -21.510 -35.104 1.00 51.38 70 GLU A C 1
ATOM 543 O O . GLU A 1 70 ? 19.937 -20.744 -36.039 1.00 51.38 70 GLU A O 1
ATOM 548 N N . LYS A 1 71 ? 19.472 -21.435 -33.954 1.00 51.38 71 LYS A N 1
ATOM 549 C CA . LYS A 1 71 ? 18.441 -20.417 -33.688 1.00 51.38 71 LYS A CA 1
ATOM 550 C C . LYS A 1 71 ? 18.819 -19.408 -32.606 1.00 51.38 71 LYS A C 1
ATOM 552 O O . LYS A 1 71 ? 18.478 -18.246 -32.789 1.00 51.38 71 LYS A O 1
ATOM 557 N N . GLN A 1 72 ? 19.468 -19.824 -31.510 1.00 58.31 72 GLN A N 1
ATOM 558 C CA . GLN A 1 72 ? 19.900 -18.959 -30.394 1.00 58.31 72 GLN A CA 1
ATOM 559 C C . GLN A 1 72 ? 20.830 -19.742 -29.423 1.00 58.31 72 GLN A C 1
ATOM 561 O O . GLN A 1 72 ? 20.381 -20.747 -28.867 1.00 58.31 72 GLN A O 1
ATOM 566 N N . PRO A 1 73 ? 22.102 -19.343 -29.206 1.00 64.88 73 PRO A N 1
ATOM 567 C CA . PRO A 1 73 ? 23.024 -20.054 -28.313 1.00 64.88 73 PRO A CA 1
ATOM 568 C C . PRO A 1 73 ? 22.748 -19.743 -26.835 1.00 64.88 73 PRO A C 1
ATOM 570 O O . PRO A 1 73 ? 22.346 -18.634 -26.483 1.00 64.88 73 PRO A O 1
ATOM 573 N N . ALA A 1 74 ? 22.988 -20.719 -25.962 1.00 66.88 74 ALA A N 1
ATOM 574 C CA . ALA A 1 74 ? 22.934 -20.518 -24.521 1.00 66.88 74 ALA A CA 1
ATOM 575 C C . ALA A 1 74 ? 24.225 -19.836 -24.016 1.00 66.88 74 ALA A C 1
ATOM 577 O O . ALA A 1 74 ? 25.314 -20.089 -24.523 1.00 66.88 74 ALA A O 1
ATOM 578 N N . ASN A 1 75 ? 24.076 -18.915 -23.064 1.00 79.56 75 ASN A N 1
ATOM 579 C CA . ASN A 1 75 ? 25.119 -18.001 -22.578 1.00 79.56 75 ASN A CA 1
ATOM 580 C C . ASN A 1 75 ? 25.034 -17.753 -21.056 1.00 79.56 75 ASN A C 1
ATOM 582 O O . ASN A 1 75 ? 25.646 -16.820 -20.539 1.00 79.56 75 ASN A O 1
ATOM 586 N N . ALA A 1 76 ? 24.280 -18.581 -20.328 1.00 85.38 76 ALA A N 1
ATOM 587 C CA . ALA A 1 76 ? 24.137 -18.527 -18.878 1.00 85.38 76 ALA A CA 1
ATOM 588 C C . ALA A 1 76 ? 24.166 -19.920 -18.242 1.00 85.38 76 ALA A C 1
ATOM 590 O O . ALA A 1 76 ? 23.603 -20.865 -18.792 1.00 85.38 76 ALA A O 1
ATOM 591 N N . ALA A 1 77 ? 24.735 -20.013 -17.042 1.00 88.75 77 ALA A N 1
ATOM 592 C CA . ALA A 1 77 ? 24.720 -21.192 -16.190 1.00 88.75 77 ALA A CA 1
ATOM 593 C C . ALA A 1 77 ? 24.365 -20.831 -14.738 1.00 88.75 77 ALA A C 1
ATOM 595 O O . ALA A 1 77 ? 24.751 -19.780 -14.233 1.00 88.75 77 ALA A O 1
ATOM 596 N N . VAL A 1 78 ? 23.675 -21.731 -14.045 1.00 91.12 78 VAL A N 1
ATOM 597 C CA . VAL A 1 78 ? 23.479 -21.714 -12.596 1.00 91.12 78 VAL A CA 1
ATOM 598 C C . VAL A 1 78 ? 24.001 -23.029 -12.035 1.00 91.12 78 VAL A C 1
ATOM 600 O O . VAL A 1 78 ? 23.554 -24.095 -12.452 1.00 91.12 78 VAL A O 1
ATOM 603 N N . ILE A 1 79 ? 24.936 -22.957 -11.093 1.00 93.38 79 ILE A N 1
ATOM 604 C CA . ILE A 1 79 ? 25.585 -24.105 -10.463 1.00 93.38 79 ILE A CA 1
ATOM 605 C C . ILE A 1 79 ? 25.291 -24.046 -8.968 1.00 93.38 79 ILE A C 1
ATOM 607 O O . ILE A 1 79 ? 25.740 -23.142 -8.263 1.00 93.38 79 ILE A O 1
ATOM 611 N N . LEU A 1 80 ? 24.529 -25.021 -8.489 1.00 94.50 80 LEU A N 1
ATOM 612 C CA . LEU A 1 80 ? 24.257 -25.214 -7.072 1.00 94.50 80 LEU A CA 1
ATOM 613 C C . LEU A 1 80 ? 25.136 -26.347 -6.562 1.00 94.50 80 LEU A C 1
ATOM 615 O O . LEU A 1 80 ? 25.151 -27.421 -7.160 1.00 94.50 80 LEU A O 1
ATOM 619 N N . ALA A 1 81 ? 25.847 -26.115 -5.466 1.00 93.12 81 ALA A N 1
ATOM 620 C CA . ALA A 1 81 ? 26.628 -27.142 -4.790 1.00 93.12 81 ALA A CA 1
ATOM 621 C C . ALA A 1 81 ? 26.103 -27.354 -3.376 1.00 93.12 81 ALA A C 1
ATOM 623 O O . ALA A 1 81 ? 25.706 -26.397 -2.708 1.00 93.12 81 ALA A O 1
ATOM 624 N N . SER A 1 82 ? 26.123 -28.598 -2.909 1.00 91.62 82 SER A N 1
ATOM 625 C CA . SER A 1 82 ? 25.925 -28.880 -1.492 1.00 91.62 82 SER A CA 1
ATOM 626 C C . SER A 1 82 ? 27.004 -28.197 -0.643 1.00 91.62 82 SER A C 1
ATOM 628 O O . SER A 1 82 ? 28.111 -27.910 -1.109 1.00 91.62 82 SER A O 1
ATOM 630 N N . LYS A 1 83 ? 26.677 -27.925 0.622 1.00 87.75 83 LYS A N 1
ATOM 631 C CA . LYS A 1 83 ? 27.522 -27.172 1.555 1.00 87.75 83 LYS A CA 1
ATOM 632 C C . LYS A 1 83 ? 28.973 -27.670 1.598 1.00 87.75 83 LYS A C 1
ATOM 634 O O . LYS A 1 83 ? 29.884 -26.847 1.489 1.00 87.75 83 LYS A O 1
ATOM 639 N N . SER A 1 84 ? 29.192 -28.987 1.668 1.00 86.38 84 SER A N 1
ATOM 640 C CA . SER A 1 84 ? 30.541 -29.576 1.744 1.00 86.38 84 SER A CA 1
ATOM 641 C C . SER A 1 84 ? 31.390 -29.340 0.483 1.00 86.38 84 SER A C 1
ATOM 643 O O . SER A 1 84 ? 32.618 -29.288 0.548 1.00 86.38 84 SER A O 1
ATOM 645 N N . LEU A 1 85 ? 30.737 -29.126 -0.663 1.00 88.62 85 LEU A N 1
ATOM 646 C CA . LEU A 1 85 ? 31.357 -28.903 -1.969 1.00 88.62 85 LEU A CA 1
ATOM 647 C C . LEU A 1 85 ? 31.428 -27.418 -2.339 1.00 88.62 85 LEU A C 1
ATOM 649 O O . LEU A 1 85 ? 31.838 -27.078 -3.446 1.00 88.62 85 LEU A O 1
ATOM 653 N N . SER A 1 86 ? 31.047 -26.514 -1.433 1.00 87.81 86 SER A N 1
ATOM 654 C CA . SER A 1 86 ? 31.017 -25.069 -1.697 1.00 87.81 86 SER A CA 1
ATOM 655 C C . SER A 1 86 ? 32.370 -24.508 -2.150 1.00 87.81 86 SER A C 1
ATOM 657 O O . SER A 1 86 ? 32.402 -23.647 -3.023 1.00 87.81 86 SER A O 1
ATOM 659 N N . SER A 1 87 ? 33.485 -25.057 -1.658 1.00 87.31 87 SER A N 1
ATOM 660 C CA . SER A 1 87 ? 34.845 -24.692 -2.092 1.00 87.31 87 SER A CA 1
ATOM 661 C C . SER A 1 87 ? 35.156 -25.049 -3.554 1.00 87.31 87 SER A C 1
ATOM 663 O O . SER A 1 87 ? 36.091 -24.510 -4.143 1.00 87.31 87 SER A O 1
ATOM 665 N N . TRP A 1 88 ? 34.392 -25.953 -4.178 1.00 89.50 88 TRP A N 1
ATOM 666 C CA . TRP A 1 88 ? 34.569 -26.300 -5.592 1.00 89.50 88 TRP A CA 1
ATOM 667 C C . TRP A 1 88 ? 34.035 -25.207 -6.518 1.00 89.50 88 TRP A C 1
ATOM 669 O O . TRP A 1 88 ? 34.476 -25.127 -7.662 1.00 89.50 88 TRP A O 1
ATOM 679 N N . LEU A 1 89 ? 33.123 -24.361 -6.027 1.00 87.94 89 LEU A N 1
ATOM 680 C CA . LEU A 1 89 ? 32.560 -23.242 -6.783 1.00 87.94 89 LEU A CA 1
ATOM 681 C C . LEU A 1 89 ? 33.590 -22.137 -7.064 1.00 87.94 89 LEU A C 1
ATOM 683 O O . LEU A 1 89 ? 33.428 -21.404 -8.039 1.00 87.94 89 LEU A O 1
ATOM 687 N N . ASP A 1 90 ? 34.645 -22.055 -6.248 1.00 83.44 90 ASP A N 1
ATOM 688 C CA . ASP A 1 90 ? 35.746 -21.096 -6.397 1.00 83.44 90 ASP A CA 1
ATOM 689 C C . ASP A 1 90 ? 36.908 -21.641 -7.256 1.00 83.44 90 ASP A C 1
ATOM 691 O O . ASP A 1 90 ? 37.839 -20.907 -7.590 1.00 83.44 90 ASP A O 1
ATOM 695 N N . ASP A 1 91 ? 36.876 -22.923 -7.645 1.00 87.00 91 ASP A N 1
ATOM 696 C CA . ASP A 1 91 ? 37.906 -23.525 -8.496 1.00 87.00 91 ASP A CA 1
ATOM 697 C C . ASP A 1 91 ? 37.622 -23.265 -9.984 1.00 87.00 91 ASP A C 1
ATOM 699 O O . ASP A 1 91 ? 36.866 -23.986 -10.642 1.00 87.00 91 ASP A O 1
ATOM 703 N N . GLU A 1 92 ? 38.294 -22.253 -10.535 1.00 85.00 92 GLU A N 1
ATOM 704 C CA . GLU A 1 92 ? 38.214 -21.879 -11.951 1.00 85.00 92 GLU A CA 1
ATOM 705 C C . GLU A 1 92 ? 38.511 -23.054 -12.900 1.00 8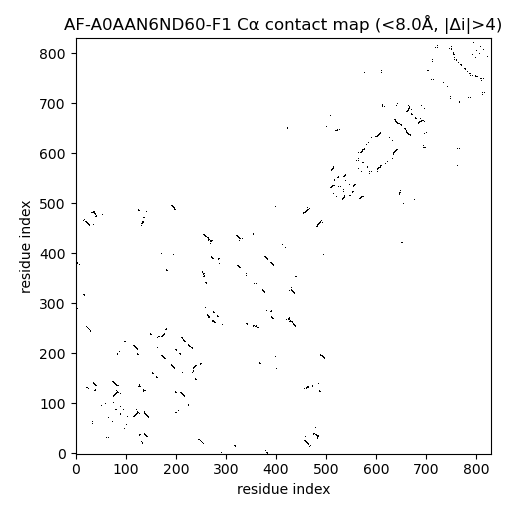5.00 92 GLU A C 1
ATOM 707 O O . GLU A 1 92 ? 37.849 -23.195 -13.928 1.00 85.00 92 GLU A O 1
ATOM 712 N N . SER A 1 93 ? 39.473 -23.922 -12.569 1.00 86.12 93 SER A N 1
ATOM 713 C CA . SER A 1 93 ? 39.846 -25.070 -13.409 1.00 86.12 93 SER A CA 1
ATOM 714 C C . SER A 1 93 ? 38.713 -26.089 -13.478 1.00 86.12 93 SER A C 1
ATOM 716 O O . SER A 1 93 ? 38.406 -26.621 -14.548 1.00 86.12 93 SER A O 1
ATOM 718 N N . PHE A 1 94 ? 38.061 -26.338 -12.343 1.00 88.56 94 PHE A N 1
ATOM 719 C CA . PHE A 1 94 ? 36.917 -27.235 -12.266 1.00 88.56 94 PHE A CA 1
ATOM 720 C C . PHE A 1 94 ? 35.713 -26.691 -13.041 1.00 88.56 94 PHE A C 1
ATOM 722 O O . PHE A 1 94 ? 35.183 -27.390 -13.907 1.00 88.56 94 PHE A O 1
ATOM 729 N N . ILE A 1 95 ? 35.320 -25.437 -12.791 1.00 88.31 95 ILE A N 1
ATOM 730 C CA . ILE A 1 95 ? 34.167 -24.812 -13.457 1.00 88.31 95 ILE A CA 1
ATOM 731 C C . ILE A 1 95 ? 34.407 -24.676 -14.966 1.00 88.31 95 ILE A C 1
ATOM 733 O O . ILE A 1 95 ? 33.518 -24.973 -15.762 1.00 88.31 95 ILE A O 1
ATOM 737 N N . SER A 1 96 ? 35.627 -24.323 -15.379 1.00 85.00 96 SER A N 1
ATOM 738 C CA . SER A 1 96 ? 36.021 -24.266 -16.792 1.00 85.00 96 SER A CA 1
ATOM 739 C C . SER A 1 96 ? 35.848 -25.617 -17.493 1.00 85.00 96 SER A C 1
ATOM 741 O O . SER A 1 96 ? 35.234 -25.684 -18.558 1.00 85.00 96 SER A O 1
ATOM 743 N N . LYS A 1 97 ? 36.309 -26.716 -16.877 1.00 86.00 97 LYS A N 1
ATOM 744 C CA . LYS A 1 97 ? 36.143 -28.077 -17.421 1.00 86.00 97 LYS A CA 1
ATOM 745 C C . LYS A 1 97 ? 34.687 -28.539 -17.435 1.00 86.00 97 LYS A C 1
ATOM 747 O O . LYS A 1 97 ? 34.297 -29.254 -18.353 1.00 86.00 97 LYS A O 1
ATOM 752 N N . LEU A 1 98 ? 33.898 -28.136 -16.441 1.00 85.38 98 LEU A N 1
ATOM 753 C CA . LEU A 1 98 ? 32.475 -28.461 -16.354 1.00 85.38 98 LEU A CA 1
ATOM 754 C C . LEU A 1 98 ? 31.662 -27.767 -17.460 1.00 85.38 98 LEU A C 1
ATOM 756 O O . LEU A 1 98 ? 30.765 -28.377 -18.039 1.00 85.38 98 LEU A O 1
ATOM 760 N N . LEU A 1 99 ? 31.984 -26.506 -17.766 1.00 82.75 99 LEU A N 1
ATOM 761 C CA . LEU A 1 99 ? 31.259 -25.688 -18.743 1.00 82.75 99 LEU A CA 1
ATOM 762 C C . LEU A 1 99 ? 31.762 -25.848 -20.180 1.00 82.75 99 LEU A C 1
ATOM 764 O O . LEU A 1 99 ? 30.978 -25.658 -21.108 1.00 82.75 99 LEU A O 1
ATOM 768 N N . ALA A 1 100 ? 33.035 -26.200 -20.383 1.00 79.94 100 ALA A N 1
ATOM 769 C CA . ALA A 1 100 ? 33.650 -26.303 -21.709 1.00 79.94 100 ALA A CA 1
ATOM 770 C C . ALA A 1 100 ? 32.827 -27.136 -22.716 1.00 79.94 100 ALA A C 1
ATOM 772 O O . ALA A 1 100 ? 32.574 -26.631 -23.807 1.00 79.94 100 ALA A O 1
ATOM 773 N N . PRO A 1 101 ? 32.326 -28.343 -22.383 1.00 76.44 101 PRO A N 1
ATOM 774 C CA . PRO A 1 101 ? 31.522 -29.130 -23.324 1.00 76.44 101 PRO A CA 1
ATOM 775 C C . PRO A 1 101 ? 30.127 -28.553 -23.616 1.00 76.44 101 PRO A C 1
ATOM 777 O O . PRO A 1 101 ? 29.485 -28.965 -24.580 1.00 76.44 101 PRO A O 1
ATOM 780 N N . LEU A 1 102 ? 29.633 -27.651 -22.762 1.00 70.25 102 LEU A N 1
ATOM 781 C CA . LEU A 1 102 ? 28.317 -27.018 -22.891 1.00 70.25 102 LEU A CA 1
ATOM 782 C C . LEU A 1 102 ? 28.367 -25.749 -23.752 1.00 70.25 102 LEU A C 1
ATOM 784 O O . LEU A 1 102 ? 27.331 -25.275 -24.202 1.00 70.25 102 LEU A O 1
ATOM 788 N N . CYS A 1 103 ? 29.560 -25.207 -24.002 1.00 68.06 103 CYS A N 1
ATOM 789 C CA . CYS A 1 103 ? 29.753 -24.008 -24.807 1.00 68.06 103 CYS A CA 1
ATOM 790 C C . CYS A 1 103 ? 29.990 -24.399 -26.273 1.00 68.06 103 CYS A C 1
ATOM 792 O O . CYS A 1 103 ? 30.980 -25.049 -26.600 1.00 68.06 103 CYS A O 1
ATOM 794 N N . THR A 1 104 ? 29.103 -23.997 -27.183 1.00 57.78 104 THR A N 1
ATOM 795 C CA . THR A 1 104 ? 29.283 -24.240 -28.624 1.00 57.78 104 THR A CA 1
ATOM 796 C C . THR A 1 104 ? 30.296 -23.266 -29.232 1.00 57.78 104 THR A C 1
ATOM 798 O O . THR A 1 104 ? 30.077 -22.055 -29.186 1.00 57.78 104 THR A O 1
ATOM 801 N N . GLU A 1 105 ? 31.362 -23.770 -29.867 1.00 52.97 105 GLU A N 1
ATOM 802 C CA . GLU A 1 105 ? 32.201 -22.960 -30.760 1.00 52.97 105 GLU A CA 1
ATOM 803 C C . GLU A 1 105 ? 31.369 -22.513 -31.973 1.00 52.97 105 GLU A C 1
ATOM 805 O O . GLU A 1 105 ? 30.918 -23.333 -32.775 1.00 52.97 105 GLU A O 1
ATOM 810 N N . GLN A 1 106 ? 31.141 -21.206 -32.120 1.00 46.75 106 GLN A N 1
ATOM 811 C CA . GLN A 1 106 ? 30.569 -20.663 -33.348 1.00 46.75 106 GLN A CA 1
ATOM 812 C C . GLN A 1 106 ? 31.625 -20.703 -34.458 1.00 46.75 106 GLN A C 1
ATOM 814 O O . GLN A 1 106 ? 32.607 -19.959 -34.431 1.00 46.75 106 GLN A O 1
ATOM 819 N N . SER A 1 107 ? 31.400 -21.526 -35.480 1.00 39.78 107 SER A N 1
ATOM 820 C CA . SER A 1 107 ? 32.092 -21.387 -36.757 1.00 39.78 107 SER A CA 1
ATOM 821 C C . SER A 1 107 ? 31.574 -20.136 -37.479 1.00 39.78 107 SER A C 1
ATOM 823 O O . SER A 1 107 ? 30.516 -20.172 -38.098 1.00 39.78 107 SER A O 1
ATOM 825 N N . SER A 1 108 ? 32.336 -19.042 -37.388 1.00 39.16 108 SER A N 1
ATOM 826 C CA . SER A 1 108 ? 32.380 -17.891 -38.309 1.00 39.16 108 SER A CA 1
ATOM 827 C C . SER A 1 108 ? 31.058 -17.196 -38.699 1.00 39.16 108 SER A C 1
ATOM 829 O O . SER A 1 108 ? 30.302 -17.705 -39.519 1.00 39.16 108 SER A O 1
ATOM 831 N N . THR A 1 109 ? 30.864 -15.938 -38.279 1.00 38.69 109 THR A N 1
ATOM 832 C CA . THR A 1 109 ? 30.948 -14.730 -39.144 1.00 38.69 109 THR A CA 1
ATOM 833 C C . THR A 1 109 ? 30.477 -13.456 -38.405 1.00 38.69 109 THR A C 1
ATOM 835 O O . THR A 1 109 ? 29.378 -13.392 -37.876 1.00 38.69 109 THR A O 1
ATOM 838 N N . ALA A 1 110 ? 31.314 -12.410 -38.450 1.00 41.91 110 ALA A N 1
ATOM 839 C CA . ALA A 1 110 ? 30.947 -10.984 -38.395 1.00 41.91 110 ALA A CA 1
ATOM 840 C C . ALA A 1 110 ? 30.505 -10.278 -37.082 1.00 41.91 110 ALA A C 1
ATOM 842 O O . ALA A 1 110 ? 29.966 -9.177 -37.178 1.00 41.91 110 ALA A O 1
ATOM 843 N N . SER A 1 111 ? 30.828 -10.760 -35.875 1.00 40.78 111 SER A N 1
ATOM 844 C CA . SER A 1 111 ? 30.868 -9.884 -34.679 1.00 40.78 111 SER A CA 1
ATOM 845 C C . SER A 1 111 ? 32.201 -10.023 -33.935 1.00 40.78 111 SER A C 1
ATOM 847 O O . SER A 1 111 ? 32.751 -11.114 -33.820 1.00 40.78 111 SER A O 1
ATOM 849 N N . SER A 1 112 ? 32.785 -8.907 -33.482 1.00 42.97 112 SER A N 1
ATOM 850 C CA . SER A 1 112 ? 34.105 -8.888 -32.825 1.00 42.97 112 SER A CA 1
ATOM 851 C C . SER A 1 112 ? 34.060 -9.251 -31.335 1.00 42.97 112 SER A C 1
ATOM 853 O O . SER A 1 112 ? 35.023 -8.985 -30.615 1.00 42.97 112 SER A O 1
ATOM 855 N N . GLU A 1 113 ? 32.951 -9.806 -30.848 1.00 51.75 113 GLU A N 1
ATOM 856 C CA . GLU A 1 113 ? 32.753 -10.130 -29.436 1.00 51.75 113 GLU A CA 1
ATOM 857 C C . GLU A 1 113 ? 32.994 -11.623 -29.202 1.00 51.75 113 GLU A C 1
ATOM 859 O O . GLU A 1 113 ? 32.443 -12.484 -29.887 1.00 51.75 113 GLU A O 1
ATOM 864 N N . LYS A 1 114 ? 33.878 -11.938 -28.250 1.00 57.75 114 LYS A N 1
ATOM 865 C CA . LYS A 1 114 ? 34.163 -13.321 -27.853 1.00 57.75 114 LYS A CA 1
ATOM 866 C C . LYS A 1 114 ? 32.934 -13.896 -27.135 1.00 57.75 114 LYS A C 1
ATOM 868 O O . LYS A 1 114 ? 32.347 -13.172 -26.336 1.00 57.75 114 LYS A O 1
ATOM 873 N N . PRO A 1 115 ? 32.571 -15.173 -27.353 1.00 63.97 115 PRO A N 1
ATOM 874 C CA . PRO A 1 115 ? 31.470 -15.793 -26.627 1.00 63.97 115 PRO A CA 1
ATOM 875 C C . PRO A 1 115 ? 31.783 -15.802 -25.126 1.00 63.97 115 PRO A C 1
ATOM 877 O O . PRO A 1 115 ? 32.835 -16.289 -24.700 1.00 63.97 115 PRO A O 1
ATOM 880 N N . GLU A 1 116 ? 30.872 -15.225 -24.349 1.00 76.06 116 GLU A N 1
ATOM 881 C CA . GLU A 1 116 ? 30.972 -15.066 -22.904 1.00 76.06 116 GLU A CA 1
ATOM 882 C C . GLU A 1 116 ? 29.780 -15.762 -22.232 1.00 76.06 116 GLU A C 1
ATOM 884 O O . GLU A 1 116 ? 28.643 -15.659 -22.699 1.00 76.06 116 GLU A O 1
ATOM 889 N N . VAL A 1 117 ? 30.051 -16.508 -21.160 1.00 82.50 117 VAL A N 1
ATOM 890 C CA . VAL A 1 117 ? 29.057 -17.275 -20.403 1.00 82.50 117 VAL A CA 1
ATOM 891 C C . VAL A 1 117 ? 28.975 -16.740 -18.987 1.00 82.50 117 VAL A C 1
ATOM 893 O O . VAL A 1 117 ? 29.960 -16.735 -18.250 1.00 82.50 117 VAL A O 1
ATOM 896 N N . LEU A 1 118 ? 27.774 -16.339 -18.593 1.00 85.88 118 LEU A N 1
ATOM 897 C CA . LEU A 1 118 ? 27.490 -15.817 -17.267 1.00 85.88 118 LEU A CA 1
ATOM 898 C C . LEU A 1 118 ? 27.114 -16.947 -16.307 1.00 85.88 118 LEU A C 1
ATOM 900 O O . LEU A 1 118 ? 26.180 -17.697 -16.563 1.00 85.88 118 LEU A O 1
ATOM 904 N N . VAL A 1 119 ? 27.813 -17.070 -15.188 1.00 88.19 119 VAL A N 1
ATOM 905 C CA . VAL A 1 119 ? 27.702 -18.197 -14.258 1.00 88.19 119 VAL A CA 1
ATOM 906 C C . VAL A 1 119 ? 27.319 -17.690 -12.876 1.00 88.19 119 VAL A C 1
ATOM 908 O O . VAL A 1 119 ? 28.066 -16.931 -12.261 1.00 88.19 119 VAL A O 1
ATOM 911 N N . LEU A 1 120 ? 26.165 -18.136 -12.380 1.00 90.81 120 LEU A N 1
ATOM 912 C CA . LEU A 1 120 ? 25.771 -18.001 -10.983 1.00 90.81 120 LEU A CA 1
ATOM 913 C C . LEU A 1 120 ? 26.179 -19.265 -10.224 1.00 90.81 120 LEU A C 1
ATOM 915 O O . LEU A 1 120 ? 25.611 -20.328 -10.463 1.00 90.81 120 LEU A O 1
ATOM 919 N N . SER A 1 121 ? 27.104 -19.150 -9.284 1.00 92.38 121 SER A N 1
ATOM 920 C CA . SER A 1 121 ? 27.483 -20.247 -8.392 1.00 92.38 121 SER A CA 1
ATOM 921 C C . SER A 1 121 ? 26.925 -19.986 -7.000 1.00 92.38 121 SER A C 1
ATOM 923 O O . SER A 1 121 ? 27.099 -18.886 -6.483 1.00 92.38 121 SER A O 1
ATOM 925 N N . ALA A 1 122 ? 26.264 -20.962 -6.376 1.00 93.19 122 ALA A N 1
ATOM 926 C CA . ALA A 1 122 ? 25.717 -20.806 -5.027 1.00 93.19 122 ALA A CA 1
ATOM 927 C C . ALA A 1 122 ? 25.740 -22.108 -4.211 1.00 93.19 122 ALA A C 1
ATOM 929 O O . ALA A 1 122 ? 25.525 -23.196 -4.745 1.00 93.19 122 ALA A O 1
ATOM 930 N N . ALA A 1 123 ? 25.969 -21.993 -2.901 1.00 92.75 123 ALA A N 1
ATOM 931 C CA . ALA A 1 123 ? 25.934 -23.121 -1.974 1.00 92.75 123 ALA A CA 1
ATOM 932 C C . ALA A 1 123 ? 24.548 -23.296 -1.330 1.00 92.75 123 ALA A C 1
ATOM 934 O O . ALA A 1 123 ? 23.967 -22.353 -0.787 1.00 92.75 123 ALA A O 1
ATOM 935 N N . VAL A 1 124 ? 24.038 -24.525 -1.352 1.00 92.62 124 VAL A N 1
ATOM 936 C CA . VAL A 1 124 ? 22.751 -24.944 -0.772 1.00 92.62 124 VAL A CA 1
ATOM 937 C C . VAL A 1 124 ? 22.966 -26.090 0.217 1.00 92.62 124 VAL A C 1
ATOM 939 O O . VAL A 1 124 ? 24.019 -26.725 0.217 1.00 92.62 124 VAL A O 1
ATOM 942 N N . ASP A 1 125 ? 21.996 -26.360 1.095 1.00 88.75 125 ASP A N 1
ATOM 943 C CA . ASP A 1 125 ? 22.201 -27.357 2.160 1.00 88.75 125 ASP A CA 1
ATOM 944 C C . ASP A 1 125 ? 22.248 -28.799 1.617 1.00 88.75 125 ASP A C 1
ATOM 946 O O . ASP A 1 125 ? 22.771 -29.689 2.281 1.00 88.75 125 ASP A O 1
ATOM 950 N N . GLY A 1 126 ? 21.737 -29.037 0.406 1.00 89.31 126 GLY A N 1
ATOM 951 C CA . GLY A 1 126 ? 21.883 -30.299 -0.317 1.00 89.31 126 GLY A CA 1
ATOM 952 C C . GLY A 1 126 ? 21.223 -30.276 -1.695 1.00 89.31 126 GLY A C 1
ATOM 953 O O . GLY A 1 126 ? 20.523 -29.325 -2.050 1.00 89.31 126 GLY A O 1
ATOM 954 N N . ILE A 1 127 ? 21.425 -31.342 -2.470 1.00 89.31 127 ILE A N 1
ATOM 955 C CA . ILE A 1 127 ? 20.823 -31.544 -3.797 1.00 89.31 127 ILE A CA 1
ATOM 956 C C . ILE A 1 127 ? 19.750 -32.641 -3.715 1.00 89.31 127 ILE A C 1
ATOM 958 O O . ILE A 1 127 ? 19.982 -33.663 -3.059 1.00 89.31 127 ILE A O 1
ATOM 962 N N . PRO A 1 128 ? 18.574 -32.466 -4.348 1.00 83.50 128 PRO A N 1
ATOM 963 C CA . PRO A 1 128 ? 17.502 -33.458 -4.308 1.00 83.50 128 PRO A CA 1
ATOM 964 C C . PRO A 1 128 ? 17.921 -34.771 -4.978 1.00 83.50 128 PRO A C 1
ATOM 966 O O . PRO A 1 128 ? 18.425 -34.775 -6.101 1.00 83.50 128 PRO A O 1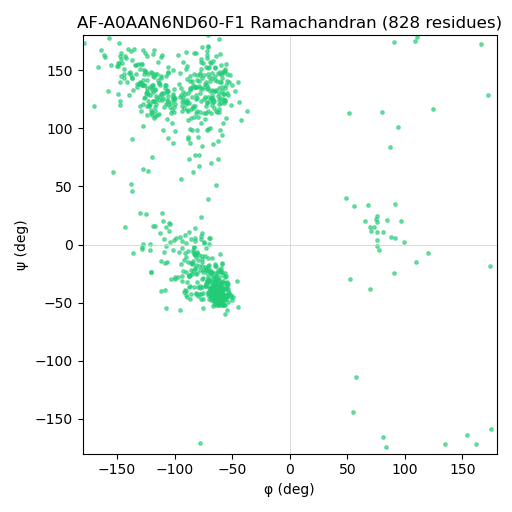
ATOM 969 N N . ARG A 1 129 ? 17.656 -35.897 -4.310 1.00 74.81 129 ARG A N 1
ATOM 970 C CA . ARG A 1 129 ? 17.846 -37.236 -4.880 1.00 74.81 129 ARG A CA 1
ATOM 971 C C . ARG A 1 129 ? 16.590 -37.642 -5.658 1.00 74.81 129 ARG A C 1
ATOM 973 O O . ARG A 1 129 ? 15.603 -38.094 -5.081 1.00 74.81 129 ARG A O 1
ATOM 980 N N . SER A 1 130 ? 16.615 -37.494 -6.983 1.00 69.56 130 SER A N 1
ATOM 981 C CA . SER A 1 130 ? 15.476 -37.824 -7.857 1.00 69.56 130 SER A CA 1
ATOM 982 C C . SER A 1 130 ? 14.197 -37.081 -7.421 1.00 69.56 130 SER A C 1
ATOM 984 O O . SER A 1 130 ? 14.254 -35.926 -7.005 1.00 69.56 130 SER A O 1
ATOM 986 N N . SER A 1 131 ? 13.018 -37.690 -7.528 1.00 64.44 131 SER A N 1
ATOM 987 C CA . SER A 1 131 ? 11.743 -37.047 -7.194 1.00 64.44 131 SER A CA 1
ATOM 988 C C . SER A 1 131 ? 11.435 -36.933 -5.693 1.00 64.44 131 SER A C 1
ATOM 990 O O . SER A 1 131 ? 10.302 -36.569 -5.365 1.00 64.44 131 SER A O 1
ATOM 992 N N . SER A 1 132 ? 12.366 -37.276 -4.795 1.00 65.88 132 SER A N 1
ATOM 993 C CA . SER A 1 132 ? 12.172 -37.192 -3.342 1.00 65.88 132 SER A CA 1
ATOM 994 C C . SER A 1 132 ? 12.760 -35.891 -2.767 1.00 65.88 132 SER A C 1
ATOM 996 O O . SER A 1 132 ? 13.572 -35.212 -3.393 1.00 65.88 132 SER A O 1
ATOM 998 N N . ALA A 1 133 ? 12.348 -35.537 -1.546 1.00 62.12 133 ALA A N 1
ATOM 999 C CA . ALA A 1 133 ? 12.925 -34.415 -0.800 1.00 62.12 133 ALA A CA 1
ATOM 1000 C C . ALA A 1 133 ? 14.227 -34.789 -0.065 1.00 62.12 133 ALA A C 1
ATOM 1002 O O . ALA A 1 133 ? 14.730 -33.989 0.721 1.00 62.12 133 ALA A O 1
ATOM 1003 N N . THR A 1 134 ? 14.753 -36.007 -0.249 1.00 73.38 134 THR A N 1
ATOM 1004 C CA . THR A 1 134 ? 15.963 -36.431 0.461 1.00 73.38 134 THR A CA 1
ATOM 1005 C C . THR A 1 134 ? 17.166 -35.701 -0.112 1.00 73.38 134 THR A C 1
ATOM 1007 O O . THR A 1 134 ? 17.442 -35.801 -1.311 1.00 73.38 134 THR A O 1
ATOM 1010 N N . ALA A 1 135 ? 17.880 -34.980 0.745 1.00 78.81 135 ALA A N 1
ATOM 1011 C CA . ALA A 1 135 ? 19.123 -34.342 0.367 1.00 78.81 135 ALA A CA 1
ATOM 1012 C C . ALA A 1 135 ? 20.233 -35.367 0.143 1.00 78.81 135 ALA A C 1
ATOM 1014 O O . ALA A 1 135 ? 20.359 -36.363 0.862 1.00 78.81 135 ALA A O 1
ATOM 1015 N N . SER A 1 136 ? 21.064 -35.059 -0.838 1.00 83.62 136 SER A N 1
ATOM 1016 C CA . SER A 1 136 ? 22.323 -35.727 -1.116 1.00 83.62 136 SER A CA 1
ATOM 1017 C C . SER A 1 136 ? 23.424 -34.688 -1.319 1.00 83.62 136 SER A C 1
ATOM 1019 O O . SER A 1 136 ? 23.136 -33.538 -1.673 1.00 83.62 136 SER A O 1
ATOM 1021 N N . GLU A 1 137 ? 24.675 -35.082 -1.086 1.00 87.25 137 GLU A N 1
ATOM 1022 C CA . GLU A 1 137 ? 25.820 -34.282 -1.525 1.00 87.25 137 GLU A CA 1
ATOM 1023 C C . GLU A 1 137 ? 25.884 -34.282 -3.045 1.00 87.25 137 GLU A C 1
ATOM 1025 O O . GLU A 1 137 ? 25.581 -35.293 -3.680 1.00 87.25 137 GLU A O 1
ATOM 1030 N N . GLY A 1 138 ? 26.272 -33.160 -3.646 1.00 90.06 138 GLY A N 1
ATOM 1031 C CA . GLY A 1 138 ? 26.267 -33.091 -5.092 1.00 90.06 138 GLY A CA 1
ATOM 1032 C C . GLY A 1 138 ? 26.295 -31.709 -5.709 1.00 90.06 138 GLY A C 1
ATOM 1033 O O . GLY A 1 138 ? 26.437 -30.684 -5.041 1.00 90.06 138 GLY A O 1
ATOM 1034 N N . LEU A 1 139 ? 26.107 -31.715 -7.027 1.00 91.25 139 LEU A N 1
ATOM 1035 C CA . LEU A 1 139 ? 26.006 -30.528 -7.867 1.00 91.25 139 LEU A CA 1
ATOM 1036 C C . LEU A 1 139 ? 24.695 -30.564 -8.645 1.00 91.25 139 LEU A C 1
ATOM 1038 O O . LEU A 1 139 ? 24.292 -31.613 -9.133 1.00 91.25 139 LEU A O 1
ATOM 1042 N N . SER A 1 140 ? 24.054 -29.419 -8.816 1.00 91.31 140 SER A N 1
ATOM 1043 C CA . SER A 1 140 ? 22.892 -29.251 -9.682 1.00 91.31 140 SER A CA 1
ATOM 1044 C C . SER A 1 140 ? 23.166 -28.098 -10.633 1.00 91.31 140 SER A C 1
ATOM 1046 O O . SER A 1 140 ? 23.419 -26.978 -10.196 1.00 91.31 140 SER A O 1
ATOM 1048 N N . VAL A 1 141 ? 23.127 -28.367 -11.934 1.00 90.50 141 VAL A N 1
ATOM 1049 C CA . VAL A 1 141 ? 23.518 -27.422 -12.982 1.00 90.50 141 VAL A CA 1
ATOM 1050 C C . VAL A 1 141 ? 22.324 -27.129 -13.878 1.00 90.50 141 VAL A C 1
ATOM 1052 O O . VAL A 1 141 ? 21.658 -28.045 -14.353 1.00 90.50 141 VAL A O 1
ATOM 1055 N N . LEU A 1 142 ? 22.069 -25.849 -14.123 1.00 88.00 142 LEU A N 1
ATOM 1056 C CA . LEU A 1 142 ? 21.127 -25.333 -15.114 1.00 88.00 142 LEU A CA 1
ATOM 1057 C C . LEU A 1 142 ? 21.911 -24.480 -16.112 1.00 88.00 142 LEU A C 1
ATOM 1059 O O . LEU A 1 142 ? 22.760 -23.696 -15.717 1.00 88.00 142 LEU A O 1
ATOM 1063 N N . TYR A 1 143 ? 21.623 -24.606 -17.398 1.00 83.88 143 TYR A N 1
ATOM 1064 C CA . TYR A 1 143 ? 22.276 -23.883 -18.481 1.00 83.88 143 TYR A CA 1
ATOM 1065 C C . TYR A 1 143 ? 21.236 -23.400 -19.486 1.00 83.88 143 TYR A C 1
ATOM 1067 O O . TYR A 1 143 ? 20.260 -24.088 -19.761 1.00 83.88 143 TYR A O 1
ATOM 1075 N N . GLY A 1 144 ? 21.409 -22.217 -20.056 1.00 79.56 144 GLY A N 1
ATOM 1076 C CA . GLY A 1 144 ? 20.418 -21.645 -20.957 1.00 79.56 144 GLY A CA 1
ATOM 1077 C C . GLY A 1 144 ? 20.777 -20.235 -21.386 1.00 79.56 144 GLY A C 1
ATOM 1078 O O . GLY A 1 144 ? 21.934 -19.832 -21.340 1.00 79.56 144 GLY A O 1
ATOM 1079 N N . GLN A 1 145 ? 19.780 -19.479 -21.827 1.00 75.56 145 GLN A N 1
ATOM 1080 C CA . GLN A 1 145 ? 19.980 -18.083 -22.203 1.00 75.56 145 GLN A CA 1
ATOM 1081 C C . GLN A 1 145 ? 19.852 -17.164 -20.991 1.00 75.56 145 GLN A C 1
ATOM 1083 O O . GLN A 1 145 ? 18.947 -17.349 -20.174 1.00 75.56 145 GLN A O 1
ATOM 1088 N N . VAL A 1 146 ? 20.699 -16.139 -20.923 1.00 76.31 146 VAL A N 1
ATOM 1089 C CA . VAL A 1 146 ? 20.647 -15.069 -19.920 1.00 76.31 146 VAL A CA 1
ATOM 1090 C C . VAL A 1 146 ? 19.247 -14.466 -19.848 1.00 76.31 146 VAL A C 1
ATOM 1092 O O . VAL A 1 146 ? 18.723 -14.312 -18.745 1.00 76.31 146 VAL A O 1
ATOM 1095 N N . GLU A 1 147 ? 18.601 -14.182 -20.990 1.00 70.31 147 GLU A N 1
ATOM 1096 C CA . GLU A 1 147 ? 17.262 -13.573 -20.998 1.00 70.31 147 GLU A CA 1
ATOM 1097 C C . GLU A 1 147 ? 16.196 -14.486 -20.379 1.00 70.31 147 GLU A C 1
ATOM 1099 O O . GLU A 1 147 ? 15.215 -13.997 -19.821 1.00 70.31 147 GLU A O 1
ATOM 1104 N N . ASN A 1 148 ? 16.390 -15.805 -20.462 1.00 73.06 148 ASN A N 1
ATOM 1105 C CA . ASN A 1 148 ? 15.445 -16.795 -19.954 1.00 73.06 148 ASN A CA 1
ATOM 1106 C C . ASN A 1 148 ? 15.714 -17.168 -18.498 1.00 73.06 148 ASN A C 1
ATOM 1108 O O . ASN A 1 148 ? 14.758 -17.483 -17.801 1.00 73.06 148 ASN A O 1
ATOM 1112 N N . ILE A 1 149 ? 16.978 -17.150 -18.057 1.00 76.62 149 ILE A N 1
ATOM 1113 C CA . ILE A 1 149 ? 17.379 -17.529 -16.694 1.00 76.62 149 ILE A CA 1
ATOM 1114 C C . ILE A 1 149 ? 17.266 -16.348 -15.724 1.00 76.62 149 ILE A C 1
ATOM 1116 O O . ILE A 1 149 ? 16.733 -16.515 -14.629 1.00 76.62 149 ILE A O 1
ATOM 1120 N N . PHE A 1 150 ? 17.688 -15.150 -16.139 1.00 73.19 150 PHE A N 1
ATOM 1121 C CA . PHE A 1 150 ? 17.752 -13.940 -15.302 1.00 73.19 150 PHE A CA 1
ATOM 1122 C C . PHE A 1 150 ? 16.717 -12.870 -15.711 1.00 73.19 150 PHE A C 1
ATOM 1124 O O . PHE A 1 150 ? 16.923 -11.665 -15.535 1.00 73.19 150 PHE A O 1
ATOM 1131 N N . HIS A 1 151 ? 15.591 -13.294 -16.296 1.00 58.41 151 HIS A N 1
ATOM 1132 C CA . HIS A 1 151 ? 14.544 -12.413 -16.823 1.00 58.41 151 HIS A CA 1
ATOM 1133 C C . HIS A 1 151 ? 14.091 -11.348 -15.797 1.00 58.41 151 HIS A C 1
ATOM 1135 O O . HIS A 1 151 ? 13.537 -11.677 -14.747 1.00 58.41 151 HIS A O 1
ATOM 1141 N N . GLY A 1 152 ? 14.241 -10.059 -16.133 1.00 49.72 152 GLY A N 1
ATOM 1142 C CA . GLY A 1 152 ? 13.839 -8.923 -15.284 1.00 49.72 152 GLY A CA 1
ATOM 1143 C C . GLY A 1 152 ? 14.958 -8.260 -14.466 1.00 49.72 152 GLY A C 1
ATOM 1144 O O . GLY A 1 152 ? 14.670 -7.312 -13.743 1.00 49.72 152 GLY A O 1
ATOM 1145 N N . GLN A 1 153 ? 16.212 -8.708 -14.598 1.00 50.66 153 GLN A N 1
ATOM 1146 C CA . GLN A 1 153 ? 17.404 -8.068 -14.006 1.00 50.66 153 GLN A CA 1
ATOM 1147 C C . GLN A 1 153 ? 18.265 -7.303 -15.042 1.00 50.66 153 GLN A C 1
ATOM 1149 O O . GLN A 1 153 ? 19.438 -7.023 -14.805 1.00 50.66 153 GLN A O 1
ATOM 1154 N N . GLN A 1 154 ? 17.706 -6.968 -16.212 1.00 37.03 154 GLN A N 1
ATOM 1155 C CA . GLN A 1 154 ? 18.421 -6.247 -17.273 1.00 37.03 154 GLN A CA 1
ATOM 1156 C C . GLN A 1 154 ? 18.315 -4.726 -17.098 1.00 37.03 154 GLN A C 1
ATOM 1158 O O . GLN A 1 154 ? 17.222 -4.183 -16.935 1.00 37.03 154 GLN A O 1
ATOM 1163 N N . SER A 1 155 ? 19.467 -4.052 -17.159 1.00 34.75 155 SER A N 1
ATOM 1164 C CA . SER A 1 155 ? 19.554 -2.601 -17.320 1.00 34.75 155 SER A CA 1
ATOM 1165 C C . SER A 1 155 ? 19.161 -2.204 -18.752 1.00 34.75 155 SER A C 1
ATOM 1167 O O . SER A 1 155 ? 19.134 -3.032 -19.661 1.00 34.75 155 SER A O 1
ATOM 1169 N N . THR A 1 156 ? 18.850 -0.929 -18.969 1.00 27.64 156 THR A N 1
ATOM 1170 C CA . THR A 1 156 ? 18.470 -0.362 -20.274 1.00 27.64 156 THR A CA 1
ATOM 1171 C C . THR A 1 156 ? 19.617 -0.275 -21.297 1.00 27.64 156 THR A C 1
ATOM 1173 O O . THR A 1 156 ? 19.405 0.280 -22.373 1.00 27.64 156 THR A O 1
ATOM 1176 N N . GLU A 1 157 ? 20.810 -0.809 -21.006 1.00 25.58 157 GLU A N 1
ATOM 1177 C CA . GLU A 1 157 ? 21.931 -0.871 -21.955 1.00 25.58 157 GLU A CA 1
ATOM 1178 C C . GLU A 1 157 ? 22.187 -2.307 -22.462 1.00 25.58 157 GLU A C 1
ATOM 1180 O O . GLU A 1 157 ? 22.227 -3.246 -21.660 1.00 25.58 157 GLU A O 1
ATOM 1185 N N . PRO A 1 158 ? 22.400 -2.518 -23.778 1.00 26.41 158 PRO A N 1
ATOM 1186 C CA . PRO A 1 158 ? 22.755 -3.831 -24.314 1.00 26.41 158 PRO A CA 1
ATOM 1187 C C . PRO A 1 158 ? 24.103 -4.298 -23.743 1.00 26.41 158 PRO A C 1
ATOM 1189 O O . PRO A 1 158 ? 25.091 -3.573 -23.822 1.00 26.41 158 PRO A O 1
ATOM 1192 N N . GLY A 1 159 ? 24.155 -5.510 -23.182 1.00 35.78 159 GLY A N 1
ATOM 1193 C CA . GLY A 1 159 ? 25.408 -6.151 -22.750 1.00 35.78 159 GLY A CA 1
ATOM 1194 C C . GLY A 1 159 ? 25.840 -5.905 -21.297 1.00 35.78 159 GLY A C 1
ATOM 1195 O O . GLY A 1 159 ? 26.915 -6.360 -20.911 1.00 35.78 159 GLY A O 1
ATOM 1196 N N . ARG A 1 160 ? 25.030 -5.235 -20.458 1.00 34.44 160 ARG A N 1
ATOM 1197 C CA . ARG A 1 160 ? 25.360 -5.012 -19.036 1.00 34.44 160 ARG A CA 1
ATOM 1198 C C . ARG A 1 160 ? 24.235 -5.453 -18.090 1.00 34.44 160 ARG A C 1
ATOM 1200 O O . ARG A 1 160 ? 23.241 -4.755 -17.894 1.00 34.44 160 ARG A O 1
ATOM 1207 N N . THR A 1 161 ? 24.400 -6.617 -17.466 1.00 39.88 161 THR A N 1
ATOM 1208 C CA . THR A 1 161 ? 23.583 -7.069 -16.327 1.00 39.88 161 THR A CA 1
ATOM 1209 C C . THR A 1 161 ? 24.131 -6.455 -15.035 1.00 39.88 161 THR A C 1
ATOM 1211 O O . THR A 1 161 ? 25.228 -6.808 -14.591 1.00 39.88 161 THR A O 1
ATOM 1214 N N . ASP A 1 162 ? 23.397 -5.512 -14.441 1.00 40.59 162 ASP A N 1
ATOM 1215 C CA . ASP A 1 162 ? 23.748 -4.921 -13.147 1.00 40.59 162 ASP A CA 1
ATOM 1216 C C . ASP A 1 162 ? 23.319 -5.860 -12.012 1.00 40.59 162 ASP A C 1
ATOM 1218 O O . ASP A 1 162 ? 22.170 -5.880 -11.582 1.00 40.59 162 ASP A O 1
ATOM 1222 N N . PHE A 1 163 ? 24.270 -6.643 -11.505 1.00 48.44 163 PHE A N 1
ATOM 1223 C CA . PHE A 1 163 ? 24.075 -7.510 -10.335 1.00 48.44 163 PHE A CA 1
ATOM 1224 C C . PHE A 1 163 ? 24.234 -6.785 -8.992 1.00 48.44 163 PHE A C 1
ATOM 1226 O O . PHE A 1 163 ? 24.049 -7.389 -7.938 1.00 48.44 163 PHE A O 1
ATOM 1233 N N . ARG A 1 164 ? 24.576 -5.489 -9.010 1.00 41.22 164 ARG A N 1
ATOM 1234 C CA . ARG A 1 164 ? 24.681 -4.656 -7.807 1.00 41.22 164 ARG A CA 1
ATOM 1235 C C . ARG A 1 164 ? 23.329 -4.026 -7.491 1.00 41.22 164 ARG A C 1
ATOM 1237 O O . ARG A 1 164 ? 23.010 -2.942 -7.970 1.00 41.22 164 ARG A O 1
ATOM 1244 N N . GLY A 1 165 ? 22.546 -4.725 -6.675 1.00 40.25 165 GLY A N 1
ATOM 1245 C CA . GLY A 1 165 ? 21.439 -4.120 -5.940 1.00 40.25 165 GLY A CA 1
ATOM 1246 C C . GLY A 1 165 ? 21.945 -3.206 -4.817 1.00 40.25 165 GLY A C 1
ATOM 1247 O O . GLY A 1 165 ? 23.133 -3.187 -4.494 1.00 40.25 165 GLY A O 1
ATOM 1248 N N . ALA A 1 166 ? 21.035 -2.435 -4.219 1.00 36.97 166 ALA A N 1
ATOM 1249 C CA . ALA A 1 166 ? 21.302 -1.731 -2.966 1.00 36.97 166 ALA A CA 1
ATOM 1250 C C . ALA A 1 166 ? 21.762 -2.715 -1.869 1.00 36.97 166 ALA A C 1
ATOM 1252 O O . ALA A 1 166 ? 21.429 -3.899 -1.930 1.00 36.97 166 ALA A O 1
ATOM 1253 N N . ALA A 1 167 ? 22.509 -2.216 -0.876 1.00 36.50 167 ALA A N 1
ATOM 1254 C CA . ALA A 1 167 ? 23.057 -3.022 0.217 1.00 36.50 167 ALA A CA 1
ATOM 1255 C C . ALA A 1 167 ? 21.989 -3.958 0.831 1.00 36.50 167 ALA A C 1
ATOM 1257 O O . ALA A 1 167 ? 20.876 -3.498 1.112 1.00 36.50 167 ALA A O 1
ATOM 1258 N N . PRO A 1 168 ? 22.295 -5.252 1.030 1.00 43.94 168 PRO A N 1
ATOM 1259 C CA . PRO A 1 168 ? 21.301 -6.240 1.427 1.00 43.94 168 PRO A CA 1
ATOM 1260 C C . PRO A 1 168 ? 20.763 -5.953 2.835 1.00 43.94 168 PRO A C 1
ATOM 1262 O O . PRO A 1 168 ? 21.510 -5.898 3.809 1.00 43.94 168 PRO A O 1
ATOM 1265 N N . THR A 1 169 ? 19.443 -5.806 2.956 1.00 47.06 169 THR A N 1
ATOM 1266 C CA . THR A 1 169 ? 18.732 -5.727 4.245 1.00 47.06 169 THR A CA 1
ATOM 1267 C C . THR A 1 169 ? 18.448 -7.112 4.848 1.00 47.06 169 THR A C 1
ATOM 1269 O O . THR A 1 169 ? 18.011 -7.203 5.996 1.00 47.06 169 THR A O 1
ATOM 1272 N N . HIS A 1 170 ? 18.695 -8.197 4.098 1.00 61.03 170 HIS A N 1
ATOM 1273 C CA . HIS A 1 170 ? 18.377 -9.588 4.453 1.00 61.03 170 HIS A CA 1
ATOM 1274 C C . HIS A 1 170 ? 19.478 -10.560 3.983 1.00 61.03 170 HIS A C 1
ATOM 1276 O O . HIS A 1 170 ? 20.240 -10.204 3.081 1.00 61.03 170 HIS A O 1
ATOM 1282 N N . PRO A 1 171 ? 19.573 -11.782 4.549 1.00 71.62 171 PRO A N 1
ATOM 1283 C CA . PRO A 1 171 ? 20.534 -12.781 4.087 1.00 71.62 171 PRO A CA 1
ATOM 1284 C C . PRO A 1 171 ? 20.272 -13.193 2.624 1.00 71.62 171 PRO A C 1
ATOM 1286 O O . PRO A 1 171 ? 19.114 -13.211 2.193 1.00 71.62 171 PRO A O 1
ATOM 1289 N N . PRO A 1 172 ? 21.317 -13.529 1.847 1.00 80.75 172 PRO A N 1
ATOM 1290 C CA . PRO A 1 172 ? 21.172 -13.902 0.444 1.00 80.75 172 PRO A CA 1
ATOM 1291 C C . PRO A 1 172 ? 20.373 -15.204 0.279 1.00 80.75 172 PRO A C 1
ATOM 1293 O O . PRO A 1 172 ? 20.505 -16.154 1.053 1.00 80.75 172 PRO A O 1
ATOM 1296 N N . SER A 1 173 ? 19.534 -15.248 -0.755 1.00 85.56 173 SER A N 1
ATOM 1297 C CA . SER A 1 173 ? 18.668 -16.388 -1.083 1.00 85.56 173 SER A CA 1
ATOM 1298 C C . SER A 1 173 ? 18.474 -16.538 -2.595 1.00 85.56 173 SER A C 1
ATOM 1300 O O . SER A 1 173 ? 18.756 -15.618 -3.367 1.00 85.56 173 SER A O 1
ATOM 1302 N N . LEU A 1 174 ? 17.979 -17.696 -3.028 1.00 88.69 174 LEU A N 1
ATOM 1303 C CA . LEU A 1 174 ? 17.610 -17.963 -4.418 1.00 88.69 174 LEU A CA 1
ATOM 1304 C C . LEU A 1 174 ? 16.087 -17.969 -4.557 1.00 88.69 174 LEU A C 1
ATOM 1306 O O . LEU A 1 174 ? 15.405 -18.736 -3.882 1.00 88.69 174 LEU A O 1
ATOM 1310 N N . GLU A 1 175 ? 15.545 -17.129 -5.433 1.00 87.12 175 GLU A N 1
ATOM 1311 C CA . GLU A 1 175 ? 14.114 -17.071 -5.738 1.00 87.12 175 GLU A CA 1
ATOM 1312 C C . GLU A 1 175 ? 13.836 -17.748 -7.086 1.00 87.12 175 GLU A C 1
ATOM 1314 O O . GLU A 1 175 ? 14.232 -17.247 -8.135 1.00 87.12 175 GLU A O 1
ATOM 1319 N N . PHE A 1 176 ? 13.130 -18.878 -7.075 1.00 86.06 176 PHE A N 1
ATOM 1320 C CA . PHE A 1 176 ? 12.760 -19.624 -8.276 1.00 86.06 176 PHE A CA 1
ATOM 1321 C C . PHE A 1 176 ? 11.358 -19.249 -8.750 1.00 86.06 176 PHE A C 1
ATOM 1323 O O . PHE A 1 176 ? 10.386 -19.338 -7.995 1.00 86.06 176 PHE A O 1
ATOM 1330 N N . HIS A 1 177 ? 11.234 -18.876 -10.023 1.00 83.81 177 HIS A N 1
ATOM 1331 C CA . HIS A 1 177 ? 9.942 -18.636 -10.661 1.00 83.81 177 HIS A CA 1
ATOM 1332 C C . HIS A 1 177 ? 9.421 -19.935 -11.274 1.00 83.81 177 HIS A C 1
ATOM 1334 O O . HIS A 1 177 ? 10.003 -20.469 -12.221 1.00 83.81 177 HIS A O 1
ATOM 1340 N N . THR A 1 178 ? 8.294 -20.422 -10.759 1.00 80.56 178 THR A N 1
ATOM 1341 C CA . THR A 1 178 ? 7.719 -21.710 -11.164 1.00 80.56 178 THR A CA 1
ATOM 1342 C C . THR A 1 178 ? 6.372 -21.532 -11.878 1.00 80.56 178 THR A C 1
ATOM 1344 O O . THR A 1 178 ? 5.712 -20.494 -11.717 1.00 80.56 178 THR A O 1
ATOM 1347 N N . PRO A 1 179 ? 5.940 -22.506 -12.703 1.00 77.88 179 PRO A N 1
ATOM 1348 C CA . PRO A 1 179 ? 4.621 -22.495 -13.316 1.00 77.88 179 PRO A CA 1
ATOM 1349 C C . PRO A 1 179 ? 3.518 -22.510 -12.246 1.00 77.88 179 PRO A C 1
ATOM 1351 O O . PRO A 1 179 ? 3.781 -22.862 -11.095 1.00 77.88 179 PRO A O 1
ATOM 1354 N N . PRO A 1 180 ? 2.266 -22.184 -12.600 1.00 78.50 180 PRO A N 1
ATOM 1355 C CA . PRO A 1 180 ? 1.148 -22.252 -11.663 1.00 78.50 180 PRO A CA 1
ATOM 1356 C C . PRO A 1 180 ? 0.976 -23.649 -11.039 1.00 78.50 180 PRO A C 1
ATOM 1358 O O . PRO A 1 180 ? 1.263 -24.666 -11.681 1.00 78.50 180 PRO A O 1
ATOM 1361 N N . LEU A 1 181 ? 0.451 -23.703 -9.808 1.00 79.19 181 LEU A N 1
ATOM 1362 C CA . LEU A 1 181 ? 0.120 -24.967 -9.146 1.00 79.19 181 LEU A CA 1
ATOM 1363 C C . LEU A 1 181 ? -0.967 -25.704 -9.933 1.00 79.19 181 LEU A C 1
ATOM 1365 O O . LEU A 1 181 ? -1.938 -25.115 -10.424 1.00 79.19 181 LEU A O 1
ATOM 1369 N N . ARG A 1 182 ? -0.821 -27.024 -10.017 1.00 76.50 182 ARG A N 1
ATOM 1370 C CA . ARG A 1 182 ? -1.768 -27.920 -10.669 1.00 76.50 182 ARG A CA 1
ATOM 1371 C C . ARG A 1 182 ? -3.148 -27.808 -10.016 1.00 76.50 182 ARG A C 1
ATOM 1373 O O . ARG A 1 182 ? -3.293 -27.896 -8.802 1.00 76.50 182 ARG A O 1
ATOM 1380 N N . GLY A 1 183 ? -4.176 -27.670 -10.854 1.00 65.12 183 GLY A N 1
ATOM 1381 C CA . GLY A 1 183 ? -5.571 -27.593 -10.414 1.00 65.12 183 GLY A CA 1
ATOM 1382 C C . GLY A 1 183 ? -6.076 -26.187 -10.073 1.00 65.12 183 GLY A C 1
ATOM 1383 O O . GLY A 1 183 ? -7.215 -26.067 -9.633 1.00 65.12 183 GLY A O 1
ATOM 1384 N N . GLY A 1 184 ? -5.288 -25.132 -10.314 1.00 60.31 184 GLY A N 1
ATOM 1385 C CA . GLY A 1 184 ? -5.799 -23.757 -10.335 1.00 60.31 184 GLY A CA 1
ATOM 1386 C C . GLY A 1 184 ? -6.751 -23.504 -11.518 1.00 60.31 184 GLY A C 1
ATOM 1387 O O . GLY A 1 184 ? -6.590 -24.092 -12.590 1.00 60.31 184 GLY A O 1
ATOM 1388 N N . SER A 1 185 ? -7.748 -22.626 -11.340 1.00 54.38 185 SER A N 1
ATOM 1389 C CA . SER A 1 185 ? -8.655 -22.218 -12.428 1.00 54.38 185 SER A CA 1
ATOM 1390 C C . SER A 1 185 ? -7.877 -21.583 -13.590 1.00 54.38 185 SER A C 1
ATOM 1392 O O . SER A 1 185 ? -7.017 -20.727 -13.370 1.00 54.38 185 SER A O 1
ATOM 1394 N N . ARG A 1 186 ? -8.206 -21.971 -14.834 1.00 45.75 186 ARG A N 1
ATOM 1395 C CA . ARG A 1 186 ? -7.570 -21.476 -16.075 1.00 45.75 186 ARG A CA 1
ATOM 1396 C C . ARG A 1 186 ? -7.627 -19.951 -16.232 1.00 45.75 186 ARG A C 1
ATOM 1398 O O . ARG A 1 186 ? -6.766 -19.399 -16.903 1.00 45.75 186 ARG A O 1
ATOM 1405 N N . GLU A 1 187 ? -8.591 -19.279 -15.605 1.00 42.19 187 GLU A N 1
ATOM 1406 C CA . GLU A 1 187 ? -8.745 -17.816 -15.662 1.00 42.19 187 GLU A CA 1
ATOM 1407 C C . GLU A 1 187 ? -7.832 -17.052 -14.680 1.00 42.19 187 GLU A C 1
ATOM 1409 O O . GLU A 1 187 ? -7.758 -15.828 -14.743 1.00 42.19 187 GLU A O 1
ATOM 1414 N N . LYS A 1 188 ? -7.122 -17.740 -13.769 1.00 49.69 188 LYS A N 1
ATOM 1415 C CA . LYS A 1 188 ? -6.300 -17.125 -12.705 1.00 49.69 188 LYS A CA 1
ATOM 1416 C C . LYS A 1 188 ? -4.955 -17.835 -12.523 1.00 49.69 188 LYS A C 1
ATOM 1418 O O . LYS A 1 188 ? -4.602 -18.235 -11.414 1.00 49.69 188 LYS A O 1
ATOM 1423 N N . SER A 1 189 ? -4.190 -18.024 -13.597 1.00 54.38 189 SER A N 1
ATOM 1424 C CA . SER A 1 189 ? -2.840 -18.601 -13.522 1.00 54.38 189 SER A CA 1
ATOM 1425 C C . SER A 1 189 ? -1.877 -17.661 -12.777 1.00 54.38 189 SER A C 1
ATOM 1427 O O . SER A 1 189 ? -1.211 -16.827 -13.391 1.00 54.38 189 SER A O 1
ATOM 1429 N N . ARG A 1 190 ? -1.825 -17.765 -11.445 1.00 62.31 190 ARG A N 1
ATOM 1430 C CA . ARG A 1 190 ? -0.915 -16.979 -10.602 1.00 62.31 190 ARG A CA 1
ATOM 1431 C C . ARG A 1 190 ? 0.517 -17.493 -10.736 1.00 62.31 190 ARG A C 1
ATOM 1433 O O . ARG A 1 190 ? 0.749 -18.702 -10.735 1.00 62.31 190 ARG A O 1
ATOM 1440 N N . LYS A 1 191 ? 1.473 -16.566 -10.825 1.00 67.56 191 LYS A N 1
ATOM 1441 C CA . LYS A 1 191 ? 2.902 -16.891 -10.750 1.00 67.56 191 LYS A CA 1
ATOM 1442 C C . LYS A 1 191 ? 3.258 -17.292 -9.319 1.00 67.56 191 LYS A C 1
ATOM 1444 O O . LYS A 1 191 ? 2.668 -16.782 -8.360 1.00 67.56 191 LYS A O 1
ATOM 1449 N N . ILE A 1 192 ? 4.209 -18.209 -9.195 1.00 76.12 192 ILE A N 1
ATOM 1450 C CA . ILE A 1 192 ? 4.661 -18.741 -7.911 1.00 76.12 192 ILE A CA 1
ATOM 1451 C C . ILE A 1 192 ? 6.153 -18.512 -7.795 1.00 76.12 192 ILE A C 1
ATOM 1453 O O . ILE A 1 192 ? 6.918 -18.870 -8.693 1.00 76.12 192 ILE A O 1
ATOM 1457 N N . TYR A 1 193 ? 6.529 -17.937 -6.666 1.00 79.94 193 TYR A N 1
ATOM 1458 C CA . TYR A 1 193 ? 7.893 -17.623 -6.297 1.00 79.94 193 TYR A CA 1
ATOM 1459 C C . TYR A 1 193 ? 8.266 -18.520 -5.128 1.00 79.94 193 TYR A C 1
ATOM 1461 O O . TYR A 1 193 ? 7.530 -18.602 -4.140 1.00 79.94 193 TYR A O 1
ATOM 1469 N N . VAL A 1 194 ? 9.385 -19.218 -5.268 1.00 83.56 194 VAL A N 1
ATOM 1470 C CA . VAL A 1 194 ? 9.899 -20.137 -4.256 1.00 83.56 194 VAL A CA 1
ATOM 1471 C C . VAL A 1 194 ? 11.248 -19.615 -3.804 1.00 83.56 194 VAL A C 1
ATOM 1473 O O . VAL A 1 194 ? 12.207 -19.665 -4.567 1.00 83.56 194 VAL A O 1
ATOM 1476 N N . THR A 1 195 ? 11.328 -19.100 -2.585 1.00 85.75 195 THR A N 1
ATOM 1477 C CA . THR A 1 195 ? 12.583 -18.613 -2.010 1.00 85.75 195 THR A CA 1
ATOM 1478 C C . THR A 1 195 ? 13.260 -19.729 -1.225 1.00 85.75 195 THR A C 1
ATOM 1480 O O . THR A 1 195 ? 12.652 -20.338 -0.341 1.00 85.75 195 THR A O 1
ATOM 1483 N N . VAL A 1 196 ? 14.527 -19.976 -1.547 1.00 88.31 196 VAL A N 1
ATOM 1484 C CA . VAL A 1 196 ? 15.402 -20.965 -0.918 1.00 88.31 196 VAL A CA 1
ATOM 1485 C C . VAL A 1 196 ? 16.574 -20.225 -0.263 1.00 88.31 196 VAL A C 1
ATOM 1487 O O . VAL A 1 196 ? 17.362 -19.596 -0.975 1.00 88.31 196 VAL A O 1
ATOM 1490 N N . PRO A 1 197 ? 16.698 -20.259 1.074 1.00 87.81 197 PRO A N 1
ATOM 1491 C CA . PRO A 1 197 ? 17.863 -19.734 1.781 1.00 87.81 197 PRO A CA 1
ATOM 1492 C C . PRO A 1 197 ? 19.155 -20.429 1.341 1.00 87.81 197 PRO A C 1
ATOM 1494 O O . PRO A 1 197 ? 19.158 -21.638 1.095 1.00 87.81 197 PRO A O 1
ATOM 1497 N N . LEU A 1 198 ? 20.256 -19.677 1.268 1.00 89.94 198 LEU A N 1
ATOM 1498 C CA . LEU A 1 198 ? 21.575 -20.264 1.027 1.00 89.94 198 LEU A CA 1
ATOM 1499 C C . LEU A 1 198 ? 22.089 -21.004 2.266 1.00 89.94 198 LEU A C 1
ATOM 1501 O O . LEU A 1 198 ? 21.758 -20.653 3.404 1.00 89.94 198 LEU A O 1
ATOM 1505 N N . ALA A 1 199 ? 22.933 -22.011 2.036 1.00 88.50 199 ALA A N 1
ATOM 1506 C CA . ALA A 1 199 ? 23.605 -22.719 3.117 1.00 88.50 199 ALA A CA 1
ATOM 1507 C C . ALA A 1 199 ? 24.560 -21.792 3.868 1.00 88.50 199 ALA A C 1
ATOM 1509 O O . ALA A 1 199 ? 25.232 -20.947 3.273 1.00 88.50 199 ALA A O 1
ATOM 1510 N N . ASN A 1 200 ? 24.661 -22.006 5.178 1.00 87.06 200 ASN A N 1
ATOM 1511 C CA . ASN A 1 200 ? 25.694 -21.366 5.978 1.00 87.06 200 ASN A CA 1
ATOM 1512 C C . ASN A 1 200 ? 27.040 -22.050 5.703 1.00 87.06 200 ASN A C 1
ATOM 1514 O O . ASN A 1 200 ? 27.203 -23.208 6.093 1.00 87.06 200 ASN A O 1
ATOM 1518 N N . THR A 1 201 ? 27.979 -21.341 5.079 1.00 87.12 201 THR A N 1
ATOM 1519 C CA . THR A 1 201 ? 29.279 -21.872 4.625 1.00 87.12 201 THR A CA 1
ATOM 1520 C C . THR A 1 201 ? 30.483 -21.345 5.414 1.00 87.12 201 THR A C 1
ATOM 1522 O O . THR A 1 201 ? 31.621 -21.429 4.948 1.00 87.12 201 THR A O 1
ATOM 1525 N N . VAL A 1 202 ? 30.269 -20.823 6.635 1.00 85.31 202 VAL A N 1
ATOM 1526 C CA . VAL A 1 202 ? 31.347 -20.209 7.445 1.00 85.31 202 VAL A CA 1
ATOM 1527 C C . VAL A 1 202 ? 32.517 -21.166 7.659 1.00 85.31 202 VAL A C 1
ATOM 1529 O O . VAL A 1 202 ? 33.666 -20.734 7.678 1.00 85.31 202 VAL A O 1
ATOM 1532 N N . PHE A 1 203 ? 32.241 -22.459 7.822 1.00 83.94 203 PHE A N 1
ATOM 1533 C CA . PHE A 1 203 ? 33.276 -23.451 8.104 1.00 83.94 203 PHE A CA 1
ATOM 1534 C C . PHE A 1 203 ? 34.013 -23.921 6.846 1.00 83.94 203 PHE A C 1
ATOM 1536 O O . PHE A 1 203 ? 35.164 -24.337 6.945 1.00 83.94 203 PHE A O 1
ATOM 1543 N N . GLU A 1 204 ? 33.383 -23.837 5.676 1.00 84.75 204 GLU A N 1
ATOM 1544 C CA . GLU A 1 204 ? 33.937 -24.310 4.410 1.00 84.75 204 GLU A CA 1
ATOM 1545 C C . GLU A 1 204 ? 34.697 -23.220 3.649 1.00 84.75 204 GLU A C 1
ATOM 1547 O O . GLU A 1 204 ? 35.755 -23.497 3.087 1.00 84.75 204 GLU A O 1
ATOM 1552 N N . THR A 1 205 ? 34.182 -21.986 3.629 1.00 82.81 205 THR A N 1
ATOM 1553 C CA . THR A 1 205 ? 34.772 -20.879 2.852 1.00 82.81 205 THR A CA 1
ATOM 1554 C C . THR A 1 205 ? 35.170 -19.675 3.706 1.00 82.81 205 THR A C 1
ATOM 1556 O O . THR A 1 205 ? 35.747 -18.719 3.191 1.00 82.81 205 THR A O 1
ATOM 1559 N N . GLY A 1 206 ? 34.880 -19.687 5.013 1.00 80.69 206 GLY A N 1
ATOM 1560 C CA . GLY A 1 206 ? 35.104 -18.541 5.903 1.00 80.69 206 GLY A CA 1
ATOM 1561 C C . GLY A 1 206 ? 34.051 -17.434 5.776 1.00 80.69 206 GLY A C 1
ATOM 1562 O O . GLY A 1 206 ? 34.078 -16.476 6.548 1.00 80.69 206 GLY A O 1
ATOM 1563 N N . MET A 1 207 ? 33.108 -17.562 4.837 1.00 80.81 207 MET A N 1
ATOM 1564 C CA . MET A 1 207 ? 32.039 -16.595 4.587 1.00 80.81 207 MET A CA 1
ATOM 1565 C C . MET A 1 207 ? 30.689 -17.141 5.069 1.00 80.81 207 MET A C 1
ATOM 1567 O O . MET A 1 207 ? 30.443 -18.333 4.927 1.00 80.81 207 MET A O 1
ATOM 1571 N N . PRO A 1 208 ? 29.772 -16.299 5.591 1.00 81.94 208 PRO A N 1
ATOM 1572 C CA . PRO A 1 208 ? 28.440 -16.744 6.004 1.00 81.94 208 PRO A CA 1
ATOM 1573 C C . PRO A 1 208 ? 27.654 -17.480 4.924 1.00 81.94 208 PRO A C 1
ATOM 1575 O O . PRO A 1 208 ? 26.934 -18.419 5.242 1.00 81.94 208 PRO A O 1
ATOM 1578 N N . TYR A 1 209 ? 27.814 -17.066 3.668 1.00 86.81 209 TYR A N 1
ATOM 1579 C CA . TYR A 1 209 ? 27.140 -17.641 2.512 1.00 86.81 209 TYR A CA 1
ATOM 1580 C C . TYR A 1 209 ? 28.089 -17.619 1.314 1.00 86.81 209 TYR A C 1
ATOM 1582 O O . TYR A 1 209 ? 28.826 -16.648 1.126 1.00 86.81 209 TYR A O 1
ATOM 1590 N N . THR A 1 210 ? 28.029 -18.654 0.477 1.00 87.88 210 THR A N 1
ATOM 1591 C CA . THR A 1 210 ? 28.797 -18.733 -0.771 1.00 87.88 210 THR A CA 1
ATOM 1592 C C . THR A 1 210 ? 27.856 -18.516 -1.948 1.00 87.88 210 THR A C 1
ATOM 1594 O O . THR A 1 210 ? 27.042 -19.383 -2.268 1.00 87.88 210 THR A O 1
ATOM 1597 N N . ILE A 1 211 ? 27.969 -17.355 -2.589 1.00 88.81 211 ILE A N 1
ATOM 1598 C CA . ILE A 1 211 ? 27.295 -17.034 -3.847 1.00 88.81 211 ILE A CA 1
ATOM 1599 C C . ILE A 1 211 ? 28.156 -16.062 -4.656 1.00 88.81 211 ILE A C 1
ATOM 1601 O O . ILE A 1 211 ? 28.621 -15.039 -4.148 1.00 88.81 211 ILE A O 1
ATOM 1605 N N . THR A 1 212 ? 28.388 -16.385 -5.922 1.00 86.50 212 THR A N 1
ATOM 1606 C CA . THR A 1 212 ? 29.234 -15.601 -6.823 1.00 86.50 212 THR A CA 1
ATOM 1607 C C . THR A 1 212 ? 28.613 -15.522 -8.205 1.00 86.50 212 THR A C 1
ATOM 1609 O O . THR A 1 212 ? 27.914 -16.433 -8.656 1.00 86.50 212 THR A O 1
ATOM 1612 N N . ILE A 1 213 ? 28.855 -14.396 -8.872 1.00 85.81 213 ILE A N 1
ATOM 1613 C CA . ILE A 1 213 ? 28.454 -14.187 -10.258 1.00 85.81 213 ILE A CA 1
ATOM 1614 C C . ILE A 1 213 ? 29.715 -13.915 -11.054 1.00 85.81 213 ILE A C 1
ATOM 1616 O O . ILE A 1 213 ? 30.391 -12.900 -10.855 1.00 85.81 213 ILE A O 1
ATOM 1620 N N . SER A 1 214 ? 30.031 -14.854 -11.934 1.00 85.62 214 SER A N 1
ATOM 1621 C CA . SER A 1 214 ? 31.279 -14.890 -12.677 1.00 85.62 214 SER A CA 1
ATOM 1622 C C . SER A 1 214 ? 31.003 -15.015 -14.158 1.00 85.62 214 SER A C 1
ATOM 1624 O O . SER A 1 214 ? 30.102 -15.724 -14.582 1.00 85.62 214 SER A O 1
ATOM 1626 N N . SER A 1 215 ? 31.795 -14.326 -14.954 1.00 84.19 215 SER A N 1
ATOM 1627 C CA . SER A 1 215 ? 31.707 -14.347 -16.399 1.00 84.19 215 SER A CA 1
ATOM 1628 C C . SER A 1 215 ? 32.911 -15.092 -16.957 1.00 84.19 215 SER A C 1
ATOM 1630 O O . SER A 1 215 ? 34.037 -14.838 -16.528 1.00 84.19 215 SER A O 1
ATOM 1632 N N . TYR A 1 216 ? 32.679 -16.049 -17.851 1.00 82.94 216 TYR A N 1
ATOM 1633 C CA . TYR A 1 216 ? 33.701 -16.923 -18.420 1.00 82.94 216 TYR A CA 1
ATOM 1634 C C . TYR A 1 216 ? 33.815 -16.690 -19.923 1.00 82.94 216 TYR A C 1
ATOM 1636 O O . TYR A 1 216 ? 32.825 -16.777 -20.643 1.00 82.94 216 TYR A O 1
ATOM 1644 N N . ALA A 1 217 ? 35.031 -16.445 -20.406 1.00 80.31 217 ALA A N 1
ATOM 1645 C CA . ALA A 1 217 ? 35.315 -16.233 -21.821 1.00 80.31 217 ALA A CA 1
ATOM 1646 C C . ALA A 1 217 ? 36.415 -17.179 -22.312 1.00 80.31 217 ALA A C 1
ATOM 1648 O O . ALA A 1 217 ? 37.318 -17.568 -21.566 1.00 80.31 217 ALA A O 1
ATOM 1649 N N . VAL A 1 218 ? 36.361 -17.537 -23.595 1.00 73.50 218 VAL A N 1
ATOM 1650 C CA . VAL A 1 218 ? 37.341 -18.442 -24.210 1.00 73.50 218 VAL A CA 1
ATOM 1651 C C . VAL A 1 218 ? 38.697 -17.739 -24.364 1.00 73.50 218 VAL A C 1
ATOM 1653 O O . VAL A 1 218 ? 38.808 -16.656 -24.955 1.00 73.50 218 VAL A O 1
ATOM 1656 N N . SER A 1 219 ? 39.762 -18.363 -23.851 1.00 62.66 219 SER A N 1
ATOM 1657 C CA . SER A 1 219 ? 41.139 -17.865 -23.953 1.00 62.66 219 SER A CA 1
ATOM 1658 C C . SER A 1 219 ? 41.748 -18.157 -25.342 1.00 62.66 219 SER A C 1
ATOM 1660 O O . SER A 1 219 ? 42.661 -18.961 -25.476 1.00 62.66 219 SER A O 1
ATOM 1662 N N . GLY A 1 220 ? 41.227 -17.514 -26.397 1.00 61.22 220 GLY A N 1
ATOM 1663 C CA . GLY A 1 220 ? 41.662 -17.719 -27.795 1.00 61.22 220 GLY A CA 1
ATOM 1664 C C . GLY A 1 220 ? 40.884 -18.821 -28.532 1.00 61.22 220 GLY A C 1
ATOM 1665 O O . GLY A 1 220 ? 40.047 -19.481 -27.932 1.00 61.22 220 GLY A O 1
ATOM 1666 N N . ALA A 1 221 ? 41.112 -19.010 -29.838 1.00 56.66 221 ALA A N 1
ATOM 1667 C CA . ALA A 1 221 ? 40.423 -20.055 -30.612 1.00 56.66 221 ALA A CA 1
ATOM 1668 C C . ALA A 1 221 ? 40.789 -21.451 -30.063 1.00 56.66 221 ALA A C 1
ATOM 1670 O O . ALA A 1 221 ? 41.957 -21.833 -30.119 1.00 56.66 221 ALA A O 1
ATOM 1671 N N . GLY A 1 222 ? 39.819 -22.172 -29.489 1.00 56.91 222 GLY A N 1
ATOM 1672 C CA . GLY A 1 222 ? 40.018 -23.490 -28.869 1.00 56.91 222 GLY A CA 1
ATOM 1673 C C . GLY A 1 222 ? 40.704 -23.500 -27.491 1.00 56.91 222 GLY A C 1
ATOM 1674 O O . GLY A 1 222 ? 41.118 -24.562 -27.029 1.00 56.91 222 GLY A O 1
ATOM 1675 N N . GLY A 1 223 ? 40.876 -22.346 -26.831 1.00 63.28 223 GLY A N 1
ATOM 1676 C CA . GLY A 1 223 ? 41.479 -22.266 -25.491 1.00 63.28 223 GLY A CA 1
ATOM 1677 C C . GLY A 1 223 ? 40.500 -22.583 -24.345 1.00 63.28 223 GLY A C 1
ATOM 1678 O O . GLY A 1 223 ? 39.288 -22.552 -24.548 1.00 63.28 223 GLY A O 1
ATOM 1679 N N . PRO A 1 224 ? 40.981 -22.848 -23.113 1.00 68.38 224 PRO A N 1
ATOM 1680 C CA . PRO A 1 224 ? 40.100 -23.080 -21.967 1.00 68.38 224 PRO A CA 1
ATOM 1681 C C . PRO A 1 224 ? 39.287 -21.823 -21.622 1.00 68.38 224 PRO A C 1
ATOM 1683 O O . PRO A 1 224 ? 39.748 -20.693 -21.834 1.00 68.38 224 PRO A O 1
ATOM 1686 N N . LEU A 1 225 ? 38.097 -22.018 -21.047 1.00 78.81 225 LEU A N 1
ATOM 1687 C CA . LEU A 1 225 ? 37.312 -20.929 -20.465 1.00 78.81 225 LEU A CA 1
ATOM 1688 C C . LEU A 1 225 ? 38.069 -20.358 -19.266 1.00 78.81 225 LEU A C 1
ATOM 1690 O O . LEU A 1 225 ? 38.536 -21.114 -18.412 1.00 78.81 225 LEU A O 1
ATOM 1694 N N . ARG A 1 226 ? 38.189 -19.036 -19.202 1.00 78.19 226 ARG A N 1
ATOM 1695 C CA . ARG A 1 226 ? 38.772 -18.324 -18.062 1.00 78.19 226 ARG A CA 1
ATOM 1696 C C . ARG A 1 226 ? 37.806 -17.281 -17.546 1.00 78.19 226 ARG A C 1
ATOM 1698 O O . ARG A 1 226 ? 37.047 -16.708 -18.330 1.00 78.19 226 ARG A O 1
ATOM 1705 N N . VAL A 1 227 ? 37.864 -17.014 -16.249 1.00 78.75 227 VAL A N 1
ATOM 1706 C CA . VAL A 1 227 ? 37.057 -15.962 -15.632 1.00 78.75 227 VAL A CA 1
ATOM 1707 C C . VAL A 1 227 ? 37.521 -14.606 -16.169 1.00 78.75 227 VAL A C 1
ATOM 1709 O O . VAL A 1 227 ? 38.669 -14.207 -15.978 1.00 78.75 227 VAL A O 1
ATOM 1712 N N . SER A 1 228 ? 36.631 -13.887 -16.853 1.00 70.56 228 SER A N 1
ATOM 1713 C CA . SER A 1 228 ? 36.848 -12.506 -17.300 1.00 70.56 228 SER A CA 1
ATOM 1714 C C . SER A 1 228 ? 36.540 -11.509 -16.178 1.00 70.56 228 SER A C 1
ATOM 1716 O O . SER A 1 228 ? 37.222 -10.492 -16.037 1.00 70.56 228 SER A O 1
ATOM 1718 N N . ARG A 1 229 ? 35.518 -11.800 -15.360 1.00 69.38 229 ARG A N 1
ATOM 1719 C CA . ARG A 1 229 ? 35.047 -10.947 -14.262 1.00 69.38 229 ARG A CA 1
ATOM 1720 C C . ARG A 1 229 ? 34.288 -11.774 -13.227 1.00 69.38 229 ARG A C 1
ATOM 1722 O O . ARG A 1 229 ? 33.377 -12.497 -13.602 1.00 69.38 229 ARG A O 1
ATOM 1729 N N . GLY A 1 230 ? 34.600 -11.615 -11.943 1.00 67.69 230 GLY A N 1
ATOM 1730 C CA . GLY A 1 230 ? 33.851 -12.222 -10.836 1.00 67.69 230 GLY A CA 1
ATOM 1731 C C . GLY A 1 230 ? 33.474 -11.177 -9.791 1.00 67.69 230 GLY A C 1
ATOM 1732 O O . GLY A 1 230 ? 34.284 -10.306 -9.468 1.00 67.69 230 GLY A O 1
ATOM 1733 N N . VAL A 1 231 ? 32.242 -11.229 -9.286 1.00 73.25 231 VAL A N 1
ATOM 1734 C CA . VAL A 1 231 ? 31.774 -10.376 -8.184 1.00 73.25 231 VAL A CA 1
ATOM 1735 C C . VAL A 1 231 ? 31.055 -11.254 -7.150 1.00 73.25 231 VAL A C 1
ATOM 1737 O O . VAL A 1 231 ? 30.291 -12.140 -7.547 1.00 73.25 231 VAL A O 1
ATOM 1740 N N . P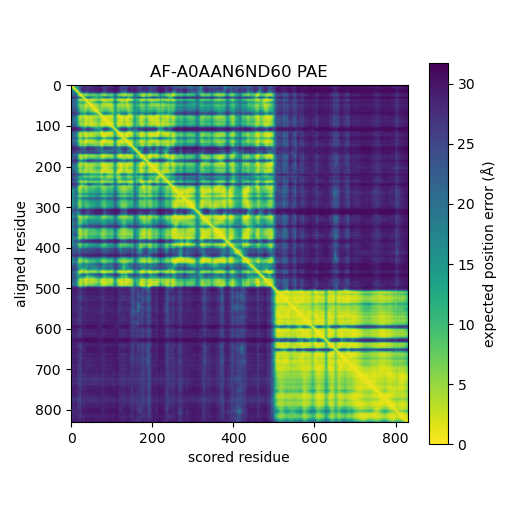RO A 1 232 ? 31.266 -11.034 -5.838 1.00 70.12 232 PRO A N 1
ATOM 1741 C CA . PRO A 1 232 ? 30.432 -11.650 -4.809 1.00 70.12 232 PRO A CA 1
ATOM 1742 C C . PRO A 1 232 ? 28.955 -11.308 -5.035 1.00 70.12 232 PRO A C 1
ATOM 1744 O O . PRO A 1 232 ? 28.627 -10.156 -5.316 1.00 70.12 232 PRO A O 1
ATOM 1747 N N . GLY A 1 233 ? 28.070 -12.297 -4.925 1.00 59.75 233 GLY A N 1
ATOM 1748 C CA . GLY A 1 233 ? 26.625 -12.094 -5.007 1.00 59.75 233 GLY A CA 1
ATOM 1749 C C . GLY A 1 233 ? 26.051 -11.759 -3.636 1.00 59.75 233 GLY A C 1
ATOM 1750 O O . GLY A 1 233 ? 25.403 -12.590 -3.020 1.00 59.75 233 GLY A O 1
ATOM 1751 N N . ASP A 1 234 ? 26.267 -10.553 -3.128 1.00 65.12 234 ASP A N 1
ATOM 1752 C CA . ASP A 1 234 ? 25.771 -10.133 -1.809 1.00 65.12 234 ASP A CA 1
ATOM 1753 C C . ASP A 1 234 ? 24.239 -9.955 -1.734 1.00 65.12 234 ASP A C 1
ATOM 1755 O O . ASP A 1 234 ? 23.700 -9.641 -0.676 1.00 65.12 234 ASP A O 1
ATOM 1759 N N . VAL A 1 235 ? 23.514 -10.203 -2.829 1.00 69.00 235 VAL A N 1
ATOM 1760 C CA . VAL A 1 235 ? 22.068 -9.985 -2.957 1.00 69.00 235 VAL A CA 1
ATOM 1761 C C . VAL A 1 235 ? 21.360 -11.251 -3.440 1.00 69.00 235 VAL A C 1
ATOM 1763 O O . VAL A 1 235 ? 21.901 -12.004 -4.252 1.00 69.00 235 VAL A O 1
ATOM 1766 N N . SER A 1 236 ? 20.120 -11.457 -2.984 1.00 77.94 236 SER A N 1
ATOM 1767 C CA . SER A 1 236 ? 19.237 -12.527 -3.460 1.00 77.94 236 SER A CA 1
ATOM 1768 C C . SER A 1 236 ? 19.038 -12.494 -4.978 1.00 77.94 236 SER A C 1
ATOM 1770 O O . SER A 1 236 ? 18.815 -11.431 -5.560 1.00 77.94 236 SER A O 1
ATOM 1772 N N . GLN A 1 237 ? 19.074 -13.666 -5.613 1.00 80.69 237 GLN A N 1
ATOM 1773 C CA . GLN A 1 237 ? 19.032 -13.795 -7.072 1.00 80.69 237 GLN A CA 1
ATOM 1774 C C . GLN A 1 237 ? 17.766 -14.493 -7.543 1.00 80.69 237 GLN A C 1
ATOM 1776 O O . GLN A 1 237 ? 17.294 -15.442 -6.915 1.00 80.69 237 GLN A O 1
ATOM 1781 N N . LYS A 1 238 ? 17.225 -14.020 -8.668 1.00 82.12 238 LYS A N 1
ATOM 1782 C CA . LYS A 1 238 ? 16.005 -14.562 -9.268 1.00 82.12 238 LYS A CA 1
ATOM 1783 C C . LYS A 1 238 ? 16.363 -15.494 -10.411 1.00 82.12 238 LYS A C 1
ATOM 1785 O O . LYS A 1 238 ? 17.070 -15.097 -11.331 1.00 82.12 238 LYS A O 1
ATOM 1790 N N . ILE A 1 239 ? 15.852 -16.716 -10.350 1.00 82.00 239 ILE A N 1
ATOM 1791 C CA . ILE A 1 239 ? 16.107 -17.768 -11.328 1.00 82.00 239 ILE A CA 1
ATOM 1792 C C . ILE A 1 239 ? 14.782 -18.164 -11.970 1.00 82.00 239 ILE A C 1
ATOM 1794 O O . ILE A 1 239 ? 13.831 -18.586 -11.307 1.00 82.00 239 ILE A O 1
ATOM 1798 N N . VAL A 1 240 ? 14.731 -18.059 -13.290 1.00 77.56 240 VAL A N 1
ATOM 1799 C CA . VAL A 1 240 ? 13.608 -18.503 -14.110 1.00 77.56 240 VAL A CA 1
ATOM 1800 C C . VAL A 1 240 ? 14.061 -19.705 -14.931 1.00 77.56 240 VAL A C 1
ATOM 1802 O O . VAL A 1 240 ? 15.114 -19.685 -15.555 1.00 77.56 240 VAL A O 1
ATOM 1805 N N . LEU A 1 241 ? 13.290 -20.791 -14.929 1.00 71.06 241 LEU A N 1
ATOM 1806 C CA . LEU A 1 241 ? 13.622 -21.927 -15.790 1.00 71.06 241 LEU A CA 1
ATOM 1807 C C . LEU A 1 241 ? 13.100 -21.674 -17.217 1.00 71.06 241 LEU A C 1
ATOM 1809 O O . LEU A 1 241 ? 11.941 -21.265 -17.366 1.00 71.06 241 LEU A O 1
ATOM 1813 N N . PRO A 1 242 ? 13.899 -21.954 -18.267 1.00 62.56 242 PRO A N 1
ATOM 1814 C CA . PRO A 1 242 ? 13.473 -21.791 -19.655 1.00 62.56 242 PRO A CA 1
ATOM 1815 C C . PRO A 1 242 ? 12.202 -22.603 -19.956 1.00 62.56 242 PRO A C 1
ATOM 1817 O O . PRO A 1 242 ? 12.178 -23.824 -19.820 1.00 62.56 242 PRO A O 1
ATOM 1820 N N . SER A 1 243 ? 11.126 -21.943 -20.396 1.00 56.25 243 SER A N 1
ATOM 1821 C CA . SER A 1 243 ? 9.871 -22.596 -20.796 1.00 56.25 243 SER A CA 1
ATOM 1822 C C . SER A 1 243 ? 9.339 -21.991 -22.084 1.00 56.25 243 SER A C 1
ATOM 1824 O O . SER A 1 243 ? 9.235 -20.776 -22.200 1.00 56.25 243 SER A O 1
ATOM 1826 N N . SER A 1 244 ? 8.947 -22.836 -23.042 1.00 44.91 244 SER A N 1
ATOM 1827 C CA . SER A 1 244 ? 8.416 -22.392 -24.342 1.00 44.91 244 SER A CA 1
ATOM 1828 C C . SER A 1 244 ? 6.932 -22.710 -24.570 1.00 44.91 244 SER A C 1
ATOM 1830 O O . SER A 1 244 ? 6.458 -22.561 -25.693 1.00 44.91 244 SER A O 1
ATOM 1832 N N . THR A 1 245 ? 6.170 -23.161 -23.558 1.00 47.19 245 THR A N 1
ATOM 1833 C CA . THR A 1 245 ? 4.762 -23.575 -23.772 1.00 47.19 245 THR A CA 1
ATOM 1834 C C . THR A 1 245 ? 3.812 -23.283 -22.604 1.00 47.19 245 THR A C 1
ATOM 1836 O O . THR A 1 245 ? 4.211 -23.227 -21.445 1.00 47.19 245 THR A O 1
ATOM 1839 N N . SER A 1 246 ? 2.521 -23.168 -22.929 1.00 52.66 246 SER A N 1
ATOM 1840 C CA . SER A 1 246 ? 1.375 -22.912 -22.042 1.00 52.66 246 SER A CA 1
ATOM 1841 C C . SER A 1 246 ? 0.903 -24.119 -21.206 1.00 52.66 246 SER A C 1
ATOM 1843 O O . SER A 1 246 ? -0.160 -24.051 -20.592 1.00 52.66 246 SER A O 1
ATOM 1845 N N . SER A 1 247 ? 1.652 -25.232 -21.179 1.00 58.94 247 SER A N 1
ATOM 1846 C CA . SER A 1 247 ? 1.230 -26.499 -20.549 1.00 58.94 247 SER A CA 1
ATOM 1847 C C . SER A 1 247 ? 2.109 -26.993 -19.387 1.00 58.94 247 SER A C 1
ATOM 1849 O O . SER A 1 247 ? 2.028 -28.170 -19.049 1.00 58.94 247 SER A O 1
ATOM 1851 N N . SER A 1 248 ? 2.963 -26.149 -18.799 1.00 73.25 248 SER A N 1
ATOM 1852 C CA . SER A 1 248 ? 3.777 -26.503 -17.618 1.00 73.25 248 SER A CA 1
ATOM 1853 C C . SER A 1 248 ? 2.978 -26.342 -16.317 1.00 73.25 248 SER A C 1
ATOM 1855 O O . SER A 1 248 ? 2.143 -25.442 -16.215 1.00 73.25 248 SER A O 1
ATOM 1857 N N . SER A 1 249 ? 3.242 -27.180 -15.310 1.00 78.00 249 SER A N 1
ATOM 1858 C CA . SER A 1 249 ? 2.570 -27.103 -14.002 1.00 78.00 249 SER A CA 1
ATOM 1859 C C . SER A 1 249 ? 3.501 -27.445 -12.846 1.00 78.00 249 SER A C 1
ATOM 1861 O O . SER A 1 249 ? 4.398 -28.277 -12.998 1.00 78.00 249 SER A O 1
ATOM 1863 N N . SER A 1 250 ? 3.217 -26.855 -11.690 1.00 82.69 250 SER A N 1
ATOM 1864 C CA . SER A 1 250 ? 3.896 -27.142 -10.427 1.00 82.69 250 SER A CA 1
ATOM 1865 C C . SER A 1 250 ? 3.010 -27.963 -9.498 1.00 82.69 250 SER A C 1
ATOM 1867 O O . SER A 1 250 ? 1.788 -27.827 -9.489 1.00 82.69 250 SER A O 1
ATOM 1869 N N . ASP A 1 251 ? 3.631 -28.803 -8.692 1.00 83.06 251 ASP A N 1
ATOM 1870 C CA . ASP A 1 251 ? 3.005 -29.641 -7.683 1.00 83.06 251 ASP A CA 1
ATOM 1871 C C . ASP A 1 251 ? 3.705 -29.396 -6.344 1.00 83.06 251 ASP A C 1
ATOM 1873 O O . ASP A 1 251 ? 4.930 -29.287 -6.291 1.00 83.06 251 ASP A O 1
ATOM 1877 N N . VAL A 1 252 ? 2.932 -29.290 -5.267 1.00 83.50 252 VAL A N 1
ATOM 1878 C CA . VAL A 1 252 ? 3.443 -29.095 -3.905 1.00 83.50 252 VAL A CA 1
ATOM 1879 C C . VAL A 1 252 ? 2.908 -30.215 -3.037 1.00 83.50 252 VAL A C 1
ATOM 1881 O O . VAL A 1 252 ? 1.700 -30.356 -2.871 1.00 83.50 252 VAL A O 1
ATOM 1884 N N . SER A 1 253 ? 3.818 -30.998 -2.472 1.00 83.50 253 SER A N 1
ATOM 1885 C CA . SER A 1 253 ? 3.508 -32.131 -1.615 1.00 83.50 253 SER A CA 1
ATOM 1886 C C . SER A 1 253 ? 3.931 -31.831 -0.186 1.00 83.50 253 SER A C 1
ATOM 1888 O O . SER A 1 253 ? 5.096 -31.534 0.082 1.00 83.50 253 SER A O 1
ATOM 1890 N N . VAL A 1 254 ? 2.966 -31.939 0.728 1.00 83.00 254 VAL A N 1
ATOM 1891 C CA . VAL A 1 254 ? 3.153 -31.742 2.167 1.00 83.00 254 VAL A CA 1
ATOM 1892 C C . VAL A 1 254 ? 2.377 -32.850 2.883 1.00 83.00 254 VAL A C 1
ATOM 1894 O O . VAL A 1 254 ? 1.168 -32.711 3.089 1.00 83.00 254 VAL A O 1
ATOM 1897 N N . PRO A 1 255 ? 3.011 -34.003 3.163 1.00 80.38 255 PRO A N 1
ATOM 1898 C CA . PRO A 1 255 ? 2.326 -35.167 3.714 1.00 80.38 255 PRO A CA 1
ATOM 1899 C C . PRO A 1 255 ? 2.044 -34.953 5.205 1.00 80.38 255 PRO A C 1
ATOM 1901 O O . PRO A 1 255 ? 2.807 -35.382 6.064 1.00 80.38 255 PRO A O 1
ATOM 1904 N N . LEU A 1 256 ? 0.934 -34.277 5.502 1.00 86.31 256 LEU A N 1
ATOM 1905 C CA . LEU A 1 256 ? 0.468 -33.993 6.857 1.00 86.31 256 LEU A CA 1
ATOM 1906 C C . LEU A 1 256 ? -0.814 -34.758 7.183 1.00 86.31 256 LEU A C 1
ATOM 1908 O O . LEU A 1 256 ? -1.702 -34.914 6.345 1.00 86.31 256 LEU A O 1
ATOM 1912 N N . LEU A 1 257 ? -0.910 -35.207 8.429 1.00 87.31 257 LEU A N 1
ATOM 1913 C CA . LEU A 1 257 ? -2.036 -35.934 8.994 1.00 87.31 257 LEU A CA 1
ATOM 1914 C C . LEU A 1 257 ? -3.009 -34.956 9.674 1.00 87.31 257 LEU A C 1
ATOM 1916 O O . LEU A 1 257 ? -2.607 -34.292 10.630 1.00 87.31 257 LEU A O 1
ATOM 1920 N N . PRO A 1 258 ? -4.278 -34.862 9.244 1.00 89.69 258 PRO A N 1
ATOM 1921 C CA . PRO A 1 258 ? -5.262 -34.014 9.903 1.00 89.69 258 PRO A CA 1
ATOM 1922 C C . PRO A 1 258 ? -5.697 -34.638 11.231 1.00 89.69 258 PRO A C 1
ATOM 1924 O O . PRO A 1 258 ? -6.112 -35.796 11.281 1.00 89.69 258 PRO A O 1
ATOM 1927 N N . ILE A 1 259 ? -5.609 -33.864 12.311 1.00 89.31 259 ILE A N 1
ATOM 1928 C CA . ILE A 1 259 ? -5.977 -34.306 13.665 1.00 89.31 259 ILE A CA 1
ATOM 1929 C C . ILE A 1 259 ? -7.289 -33.700 14.153 1.00 89.31 259 ILE A C 1
ATOM 1931 O O . ILE A 1 259 ? -7.874 -34.228 15.090 1.00 89.31 259 ILE A O 1
ATOM 1935 N N . THR A 1 260 ? -7.782 -32.651 13.494 1.00 89.88 260 THR A N 1
ATOM 1936 C CA . THR A 1 260 ? -9.091 -32.045 13.770 1.00 89.88 260 THR A CA 1
ATOM 1937 C C . THR A 1 260 ? -9.937 -31.971 12.503 1.00 89.88 260 THR A C 1
ATOM 1939 O O . THR A 1 260 ? -9.434 -32.116 11.384 1.00 89.88 260 THR A O 1
ATOM 1942 N N . ASN A 1 261 ? -11.239 -31.740 12.668 1.00 89.50 261 ASN A N 1
ATOM 1943 C CA . ASN A 1 261 ? -12.090 -31.327 11.553 1.00 89.50 261 ASN A CA 1
ATOM 1944 C C . ASN A 1 261 ? -11.849 -29.836 11.253 1.00 89.50 261 ASN A C 1
ATOM 1946 O O . ASN A 1 261 ? -11.421 -29.104 12.149 1.00 89.50 261 ASN A O 1
ATOM 1950 N N . PRO A 1 262 ? -12.140 -29.347 10.036 1.00 90.25 262 PRO A N 1
ATOM 1951 C CA . PRO A 1 262 ? -12.169 -27.912 9.781 1.00 90.25 262 PRO A CA 1
ATOM 1952 C C . PRO A 1 262 ? -13.182 -27.221 10.709 1.00 90.25 262 PRO A C 1
ATOM 1954 O O . PRO A 1 262 ? -14.347 -27.614 10.764 1.00 90.25 262 PRO A O 1
ATOM 1957 N N . GLN A 1 263 ? -12.744 -26.210 11.459 1.00 90.12 263 GLN A N 1
ATOM 1958 C CA . GLN A 1 263 ? -13.576 -25.425 12.381 1.00 90.12 263 GLN A CA 1
ATOM 1959 C C . GLN A 1 263 ? -13.586 -23.959 11.958 1.00 90.12 263 GLN A C 1
ATOM 1961 O O . GLN A 1 263 ? -12.569 -23.445 11.487 1.00 90.12 263 GLN A O 1
ATOM 1966 N N . LYS A 1 264 ? -14.717 -23.269 12.134 1.00 91.38 264 LYS A N 1
ATOM 1967 C CA . LYS A 1 264 ? -14.823 -21.849 11.790 1.00 91.38 264 LYS A CA 1
ATOM 1968 C C . LYS A 1 264 ? -14.116 -21.000 12.847 1.00 91.38 264 LYS A C 1
ATOM 1970 O O . LYS A 1 264 ? -14.274 -21.206 14.048 1.00 91.38 264 LYS A O 1
ATOM 1975 N N . ILE A 1 265 ? -13.319 -20.043 12.397 1.00 90.56 265 ILE A N 1
ATOM 1976 C CA . ILE A 1 265 ? -12.607 -19.085 13.235 1.00 90.56 265 ILE A CA 1
ATOM 1977 C C . ILE A 1 265 ? -13.609 -18.024 13.679 1.00 90.56 265 ILE A C 1
ATOM 1979 O O . ILE A 1 265 ? -14.100 -17.244 12.861 1.00 90.56 265 ILE A O 1
ATOM 1983 N N . ALA A 1 266 ? -13.891 -17.981 14.977 1.00 86.44 266 ALA A N 1
ATOM 1984 C CA . ALA A 1 266 ? -14.798 -16.996 15.549 1.00 86.44 266 ALA A CA 1
ATOM 1985 C C . ALA A 1 266 ? -14.065 -15.702 15.910 1.00 86.44 266 ALA A C 1
ATOM 1987 O O . ALA A 1 266 ? -14.522 -14.615 15.568 1.00 86.44 266 ALA A O 1
ATOM 1988 N N . THR A 1 267 ? -12.916 -15.810 16.587 1.00 81.69 267 THR A N 1
ATOM 1989 C CA . THR A 1 267 ? -12.109 -14.644 16.974 1.00 81.69 267 THR A CA 1
ATOM 1990 C C . THR A 1 267 ? -10.609 -14.908 16.836 1.00 81.69 267 THR A C 1
ATOM 1992 O O . THR A 1 267 ? -10.093 -15.981 17.172 1.00 81.69 267 THR A O 1
ATOM 1995 N N . GLY A 1 268 ? -9.895 -13.891 16.356 1.00 76.88 268 GLY A N 1
ATOM 1996 C CA . GLY A 1 268 ? -8.455 -13.888 16.116 1.00 76.88 268 GLY A CA 1
ATOM 1997 C C . GLY A 1 268 ? -7.923 -12.461 16.016 1.00 76.88 268 GLY A C 1
ATOM 1998 O O . GLY A 1 268 ? -8.712 -11.534 15.869 1.00 76.88 268 GLY A O 1
ATOM 1999 N N . LEU A 1 269 ? -6.609 -12.284 16.151 1.00 73.44 269 LEU A N 1
ATOM 2000 C CA . LEU A 1 269 ? -5.933 -10.995 15.968 1.00 73.44 269 LEU A CA 1
ATOM 2001 C C . LEU A 1 269 ? -4.529 -11.235 15.407 1.00 73.44 269 LEU A C 1
ATOM 2003 O O . LEU A 1 269 ? -3.731 -11.916 16.056 1.00 73.44 269 LEU A O 1
ATOM 2007 N N . GLY A 1 270 ? -4.228 -10.688 14.231 1.00 73.88 270 GLY A N 1
ATOM 2008 C CA . GLY A 1 270 ? -2.940 -10.878 13.565 1.00 73.88 270 GLY A CA 1
ATOM 2009 C C . GLY A 1 270 ? -2.623 -12.361 13.323 1.00 73.88 270 GLY A C 1
ATOM 2010 O O . GLY A 1 270 ? -3.294 -13.068 12.570 1.00 73.88 270 GLY A O 1
ATOM 2011 N N . ASN A 1 271 ? -1.584 -12.864 13.983 1.00 76.31 271 ASN A N 1
ATOM 2012 C CA . ASN A 1 271 ? -1.194 -14.273 13.945 1.00 76.31 271 ASN A CA 1
ATOM 2013 C C . ASN A 1 271 ? -1.778 -15.123 15.088 1.00 76.31 271 ASN A C 1
ATOM 2015 O O . ASN A 1 271 ? -1.473 -16.311 15.190 1.00 76.31 271 ASN A O 1
ATOM 2019 N N . ILE A 1 272 ? -2.608 -14.539 15.955 1.00 82.62 272 ILE A N 1
ATOM 2020 C CA . ILE A 1 272 ? -3.140 -15.200 17.147 1.00 82.62 272 ILE A CA 1
ATOM 2021 C C . ILE A 1 272 ? -4.563 -15.697 16.909 1.00 82.62 272 ILE A C 1
ATOM 2023 O O . ILE A 1 272 ? -5.492 -14.918 16.691 1.00 82.62 272 ILE A O 1
ATOM 2027 N N . LEU A 1 273 ? -4.752 -17.004 17.056 1.00 84.38 273 LEU A N 1
ATOM 2028 C CA . LEU A 1 273 ? -6.044 -17.674 17.037 1.00 84.38 273 LEU A CA 1
ATOM 2029 C C . LEU A 1 273 ? -6.582 -17.808 18.465 1.00 84.38 273 LEU A C 1
ATOM 2031 O O . LEU A 1 273 ? -5.912 -18.367 19.338 1.00 84.38 273 LEU A O 1
ATOM 2035 N N . ARG A 1 274 ? -7.783 -17.266 18.717 1.00 85.00 274 ARG A N 1
ATOM 2036 C CA . ARG A 1 274 ? -8.357 -17.189 20.070 1.00 85.00 274 ARG A CA 1
ATOM 2037 C C . ARG A 1 274 ? -9.506 -18.160 20.282 1.00 85.00 274 ARG A C 1
ATOM 2039 O O . ARG A 1 274 ? -9.465 -18.939 21.232 1.00 85.00 274 ARG A O 1
ATOM 2046 N N . GLN A 1 275 ? -10.527 -18.101 19.428 1.00 88.44 275 GLN A N 1
ATOM 2047 C CA . GLN A 1 275 ? -11.726 -18.924 19.572 1.00 88.44 275 GLN A CA 1
ATOM 2048 C C . GLN A 1 275 ? -12.182 -19.512 18.245 1.00 88.44 275 GLN A C 1
ATOM 2050 O O . GLN A 1 275 ? -12.132 -18.859 17.200 1.00 88.44 275 GLN A O 1
ATOM 2055 N N . LEU A 1 276 ? -12.680 -20.739 18.339 1.00 90.25 276 LEU A N 1
ATOM 2056 C CA . LEU A 1 276 ? -13.281 -21.505 17.261 1.00 90.25 276 LEU A CA 1
ATOM 2057 C C . LEU A 1 276 ? -14.756 -21.751 17.566 1.00 90.25 276 LEU A C 1
ATOM 2059 O O . LEU A 1 276 ? -15.144 -21.903 18.727 1.00 90.25 276 LEU A O 1
ATOM 2063 N N . GLU A 1 277 ? -15.570 -21.786 16.523 1.00 89.19 277 GLU A N 1
ATOM 2064 C CA . GLU A 1 277 ? -16.971 -22.180 16.599 1.00 89.19 277 GLU A CA 1
ATOM 2065 C C . GLU A 1 277 ? -17.064 -23.703 16.481 1.00 89.19 277 GLU A C 1
ATOM 2067 O O . GLU A 1 277 ? -16.667 -24.278 15.467 1.00 89.19 277 GLU A O 1
ATOM 2072 N N . GLY A 1 278 ? -17.544 -24.342 17.550 1.00 77.69 278 GLY A N 1
ATOM 2073 C CA . GLY A 1 278 ? -17.739 -25.783 17.613 1.00 77.69 278 GLY A CA 1
ATOM 2074 C C . GLY A 1 278 ? -18.910 -26.262 16.745 1.00 77.69 278 GLY A C 1
ATOM 2075 O O . GLY A 1 278 ? -19.725 -25.455 16.294 1.00 77.69 278 GLY A O 1
ATOM 2076 N N . PRO A 1 279 ? -19.073 -27.585 16.562 1.00 69.25 279 PRO A N 1
ATOM 2077 C CA . PRO A 1 279 ? -20.162 -28.158 15.764 1.00 69.25 279 PRO A CA 1
ATOM 2078 C C . PRO A 1 279 ? -21.570 -27.805 16.274 1.00 69.25 279 PRO A C 1
ATOM 2080 O O . PRO A 1 279 ? -22.533 -27.863 15.517 1.00 69.25 279 PRO A O 1
ATOM 2083 N N . ASP A 1 280 ? -21.693 -27.458 17.558 1.00 75.12 280 ASP A N 1
ATOM 2084 C CA . ASP A 1 280 ? -22.929 -27.023 18.216 1.00 75.12 280 ASP A CA 1
ATOM 2085 C C . ASP A 1 280 ? -23.135 -25.494 18.178 1.00 75.12 280 ASP A C 1
ATOM 2087 O O . ASP A 1 280 ? -24.033 -24.980 18.846 1.00 75.12 280 ASP A O 1
ATOM 2091 N N . GLY A 1 281 ? -22.301 -24.762 17.429 1.00 75.06 281 GLY A N 1
ATOM 2092 C CA . GLY A 1 281 ? -22.307 -23.299 17.340 1.00 75.06 281 GLY A CA 1
ATOM 2093 C C . GLY A 1 281 ? -21.704 -22.597 18.562 1.00 75.06 281 GLY A C 1
ATOM 2094 O O . GLY A 1 281 ? -21.740 -21.370 18.656 1.00 75.06 281 GLY A O 1
ATOM 2095 N N . LYS A 1 282 ? -21.159 -23.339 19.540 1.00 85.31 282 LYS A N 1
ATOM 2096 C CA . LYS A 1 282 ? -20.567 -22.735 20.741 1.00 85.31 282 LYS A CA 1
ATOM 2097 C C . LYS A 1 282 ? -19.121 -22.328 20.521 1.00 85.31 282 LYS A C 1
ATOM 2099 O O . LYS A 1 282 ? -18.318 -23.062 19.954 1.00 85.31 282 LYS A O 1
ATOM 2104 N N . LEU A 1 283 ? -18.767 -21.180 21.087 1.00 87.31 283 LEU A N 1
ATOM 2105 C CA . LEU A 1 283 ? -17.403 -20.669 21.070 1.00 87.31 283 LEU A CA 1
ATOM 2106 C C . LEU A 1 283 ? -16.521 -21.445 22.052 1.00 87.31 283 LEU A C 1
ATOM 2108 O O . LEU A 1 283 ? -16.810 -21.521 23.248 1.00 87.31 283 LEU A O 1
ATOM 2112 N N . THR A 1 284 ? -15.415 -21.990 21.555 1.00 88.00 284 THR A N 1
ATOM 2113 C CA . THR A 1 284 ? -14.418 -22.713 22.348 1.00 88.00 284 THR A CA 1
ATOM 2114 C C . THR A 1 284 ? -13.024 -22.114 22.151 1.00 88.00 284 THR A C 1
ATOM 2116 O O . THR A 1 284 ? -12.743 -21.572 21.082 1.00 88.00 284 THR A O 1
ATOM 2119 N N . PRO A 1 285 ? -12.134 -22.158 23.162 1.00 87.94 285 PRO A N 1
ATOM 2120 C CA . PRO A 1 285 ? -10.756 -21.710 22.990 1.00 87.94 285 PRO A CA 1
ATOM 2121 C C . PRO A 1 285 ? -10.031 -22.531 21.924 1.00 87.94 285 PRO A C 1
ATOM 2123 O O . PRO A 1 285 ? -10.173 -23.753 21.883 1.00 87.94 285 PRO A O 1
ATOM 2126 N N . ALA A 1 286 ? -9.217 -21.870 21.106 1.00 86.25 286 ALA A N 1
ATOM 2127 C CA . ALA A 1 286 ? -8.582 -22.483 19.945 1.00 86.25 286 ALA A CA 1
ATOM 2128 C C . ALA A 1 286 ? -7.664 -23.670 20.279 1.00 86.25 286 ALA A C 1
ATOM 2130 O O . ALA A 1 286 ? -7.589 -24.619 19.505 1.00 86.25 286 ALA A O 1
ATOM 2131 N N . SER A 1 287 ? -6.987 -23.652 21.433 1.00 87.94 287 SER A N 1
ATOM 2132 C CA . SER A 1 287 ? -6.121 -24.764 21.855 1.00 87.94 287 SER A CA 1
ATOM 2133 C C . SER A 1 287 ? -6.869 -25.955 22.457 1.00 87.94 287 SER A C 1
ATOM 2135 O O . SER A 1 287 ? -6.266 -27.013 22.616 1.00 87.94 287 SER A O 1
ATOM 2137 N N . LYS A 1 288 ? -8.155 -25.817 22.808 1.00 86.56 288 LYS A N 1
ATOM 2138 C CA . LYS A 1 288 ? -8.873 -26.798 23.640 1.00 86.56 288 LYS A CA 1
ATOM 2139 C C . LYS A 1 288 ? -8.929 -28.190 23.007 1.00 86.56 288 LYS A C 1
ATOM 2141 O O . LYS A 1 288 ? -8.742 -29.181 23.703 1.00 86.56 288 LYS A O 1
ATOM 2146 N N . GLU A 1 289 ? -9.186 -28.265 21.704 1.00 85.88 289 GLU A N 1
ATOM 2147 C CA . GLU A 1 289 ? -9.233 -29.537 20.971 1.00 85.88 289 GLU A CA 1
ATOM 2148 C C . GLU A 1 289 ? -7.837 -30.182 20.891 1.00 85.88 289 GLU A C 1
ATOM 2150 O O . GLU A 1 289 ? -7.678 -31.376 21.139 1.00 85.88 289 GLU A O 1
ATOM 2155 N N . LEU A 1 290 ? -6.797 -29.375 20.653 1.00 85.06 290 LEU A N 1
ATOM 2156 C CA . LEU A 1 290 ? -5.406 -29.838 20.622 1.00 85.06 290 LEU A CA 1
ATOM 2157 C C . LEU A 1 290 ? -4.923 -30.351 21.987 1.00 85.06 290 LEU A C 1
ATOM 2159 O O . LEU A 1 290 ? -4.183 -31.332 22.044 1.00 85.06 290 LEU A O 1
ATOM 2163 N N . GLU A 1 291 ? -5.356 -29.715 23.078 1.00 84.19 291 GLU A N 1
ATOM 2164 C CA . GLU A 1 291 ? -5.052 -30.126 24.455 1.00 84.19 291 GLU A CA 1
ATOM 2165 C C . GLU A 1 291 ? -5.583 -31.525 24.796 1.00 84.19 291 GLU A C 1
ATOM 2167 O O . GLU A 1 291 ? -4.981 -32.209 25.622 1.00 84.19 291 GLU A O 1
ATOM 2172 N N . ASP A 1 292 ? -6.663 -31.966 24.144 1.00 82.94 292 ASP A N 1
ATOM 2173 C CA . ASP A 1 292 ? -7.242 -33.300 24.329 1.00 82.94 292 ASP A CA 1
ATOM 2174 C C . ASP A 1 292 ? -6.649 -34.344 23.362 1.00 82.94 292 ASP A C 1
ATOM 2176 O O . ASP A 1 292 ? -6.384 -35.482 23.755 1.00 82.94 292 ASP A O 1
ATOM 2180 N N . ILE A 1 293 ? -6.410 -33.967 22.099 1.00 84.25 293 ILE A N 1
ATOM 2181 C CA . ILE A 1 293 ? -6.004 -34.902 21.036 1.00 84.25 293 ILE A CA 1
ATOM 2182 C C . ILE A 1 293 ? -4.503 -35.215 21.066 1.00 84.25 293 ILE A C 1
ATOM 2184 O O . ILE A 1 293 ? -4.124 -36.379 20.919 1.00 84.25 293 ILE A O 1
ATOM 2188 N N . ILE A 1 294 ? -3.635 -34.215 21.271 1.00 83.38 294 ILE A N 1
ATOM 2189 C CA . ILE A 1 294 ? -2.173 -34.398 21.183 1.00 83.38 294 ILE A CA 1
ATOM 2190 C C . ILE A 1 294 ? -1.649 -35.425 22.205 1.00 83.38 294 ILE A C 1
ATOM 2192 O O . ILE A 1 294 ? -0.899 -36.313 21.793 1.00 83.38 294 ILE A O 1
ATOM 2196 N N . PRO A 1 295 ? -2.033 -35.386 23.501 1.00 81.25 295 PRO A N 1
ATOM 2197 C CA . PRO A 1 295 ? -1.572 -36.386 24.466 1.00 81.25 295 PRO A CA 1
ATOM 2198 C C . PRO A 1 295 ? -1.990 -37.811 24.082 1.00 81.25 295 PRO A C 1
ATOM 2200 O O . PRO A 1 295 ? -1.168 -38.723 24.102 1.00 81.25 295 PRO A O 1
ATOM 2203 N N . LYS A 1 296 ? -3.240 -37.997 23.635 1.00 82.50 296 LYS A N 1
ATOM 2204 C CA . LYS A 1 296 ? -3.758 -39.306 23.199 1.00 82.50 296 LYS A CA 1
ATOM 2205 C C . LYS A 1 296 ? -3.026 -39.830 21.966 1.00 82.50 296 LYS A C 1
ATOM 2207 O O . LYS A 1 296 ? -2.765 -41.031 21.867 1.00 82.50 296 LYS A O 1
ATOM 2212 N N . LEU A 1 297 ? -2.698 -38.942 21.025 1.00 80.12 297 LEU A N 1
ATOM 2213 C CA . LEU A 1 297 ? -1.916 -39.283 19.841 1.00 80.12 297 LEU A CA 1
ATOM 2214 C C . LEU A 1 297 ? -0.511 -39.750 20.233 1.00 80.12 297 LEU A C 1
ATOM 2216 O O . LEU A 1 297 ? -0.081 -40.807 19.778 1.00 80.12 297 LEU A O 1
ATOM 2220 N N . LEU A 1 298 ? 0.176 -39.007 21.105 1.00 78.62 298 LEU A N 1
ATOM 2221 C CA . LEU A 1 298 ? 1.502 -39.375 21.609 1.00 78.62 298 LEU A CA 1
ATOM 2222 C C . LEU A 1 298 ? 1.484 -40.731 22.327 1.00 78.62 298 LEU A C 1
ATOM 2224 O O . LEU A 1 298 ? 2.300 -41.592 22.003 1.00 78.62 298 LEU A O 1
ATOM 2228 N N . ASP A 1 299 ? 0.512 -40.966 23.212 1.00 78.00 299 ASP A N 1
ATOM 2229 C CA . ASP A 1 299 ? 0.354 -42.245 23.917 1.00 78.00 299 ASP A CA 1
ATOM 2230 C C . ASP A 1 299 ? 0.091 -43.410 22.952 1.00 78.00 299 ASP A C 1
ATOM 2232 O O . ASP A 1 299 ? 0.593 -44.520 23.136 1.00 78.00 299 ASP A O 1
ATOM 2236 N N . THR A 1 300 ? -0.697 -43.174 21.899 1.00 77.94 300 THR A N 1
ATOM 2237 C CA . THR A 1 300 ? -0.988 -44.185 20.872 1.00 77.94 300 THR A CA 1
ATOM 2238 C C . THR A 1 300 ? 0.256 -44.510 20.050 1.00 77.94 300 THR A C 1
ATOM 2240 O O . THR A 1 300 ? 0.527 -45.682 19.791 1.00 77.94 300 THR A O 1
ATOM 2243 N N . ARG A 1 301 ? 1.041 -43.494 19.670 1.00 78.19 301 ARG A N 1
ATOM 2244 C CA . ARG A 1 301 ? 2.312 -43.676 18.951 1.00 78.19 301 ARG A CA 1
ATOM 2245 C C . ARG A 1 301 ? 3.338 -44.416 19.806 1.00 78.19 301 ARG A C 1
ATOM 2247 O O . ARG A 1 301 ? 3.968 -45.346 19.314 1.00 78.19 301 ARG A O 1
ATOM 2254 N N . ALA A 1 302 ? 3.430 -44.081 21.093 1.00 72.50 302 ALA A N 1
ATOM 2255 C CA . ALA A 1 302 ? 4.314 -44.751 22.044 1.00 72.50 302 ALA A CA 1
ATOM 2256 C C . ALA A 1 302 ? 3.996 -46.249 22.204 1.00 72.50 302 ALA A C 1
ATOM 2258 O O . ALA A 1 302 ? 4.910 -47.052 22.348 1.00 72.50 302 ALA A O 1
ATOM 2259 N N . LYS A 1 303 ? 2.715 -46.643 22.133 1.00 72.25 303 LYS A N 1
ATOM 2260 C CA . LYS A 1 303 ? 2.285 -48.054 22.203 1.00 72.25 303 LYS A CA 1
ATOM 2261 C C . LYS A 1 303 ? 2.545 -48.858 20.923 1.00 72.25 303 LYS A C 1
ATOM 2263 O O . LYS A 1 303 ? 2.583 -50.082 20.992 1.00 72.25 303 LYS A O 1
ATOM 2268 N N . LYS A 1 304 ? 2.655 -48.196 19.766 1.00 67.31 304 LYS A N 1
ATOM 2269 C CA . LYS A 1 304 ? 2.892 -48.839 18.459 1.00 67.31 304 LYS A CA 1
ATOM 2270 C C . LYS A 1 304 ? 4.378 -49.106 18.190 1.00 67.31 304 LYS A C 1
ATOM 2272 O O . LYS A 1 304 ? 4.700 -50.022 17.443 1.00 67.31 304 LYS A O 1
ATOM 2277 N N . LEU A 1 305 ? 5.271 -48.332 18.805 1.00 57.56 305 LEU A N 1
ATOM 2278 C CA . LEU A 1 305 ? 6.722 -48.492 18.681 1.00 57.56 305 LEU A CA 1
ATOM 2279 C C . LEU A 1 305 ? 7.235 -49.629 19.604 1.00 57.56 305 LEU A C 1
ATOM 2281 O O . LEU A 1 305 ? 6.727 -49.782 20.715 1.00 57.56 305 LEU A O 1
ATOM 2285 N N . PRO A 1 306 ? 8.219 -50.447 19.177 1.00 50.53 306 PRO A N 1
ATOM 2286 C CA . PRO A 1 306 ? 8.705 -51.604 19.944 1.00 50.53 306 PRO A CA 1
ATOM 2287 C C . PRO A 1 306 ? 9.426 -51.229 21.266 1.00 50.53 306 PRO A C 1
ATOM 2289 O O . PRO A 1 306 ? 9.915 -50.105 21.402 1.00 50.53 306 PRO A O 1
ATOM 2292 N N . PRO A 1 307 ? 9.510 -52.150 22.255 1.00 40.12 307 PRO A N 1
ATOM 2293 C CA . PRO A 1 307 ? 10.007 -51.848 23.601 1.00 40.12 307 PRO A CA 1
ATOM 2294 C C . PRO A 1 307 ? 11.543 -51.735 23.745 1.00 40.12 307 PRO A C 1
ATOM 2296 O O . PRO A 1 307 ? 12.303 -52.587 23.299 1.00 40.12 307 PRO A O 1
ATOM 2299 N N . ALA A 1 308 ? 11.933 -50.681 24.468 1.00 41.19 308 ALA A N 1
ATOM 2300 C CA . ALA A 1 308 ? 13.011 -50.480 25.453 1.00 41.19 308 ALA A CA 1
ATOM 2301 C C . ALA A 1 308 ? 14.500 -50.812 25.244 1.00 41.19 308 ALA A C 1
ATOM 2303 O O . ALA A 1 308 ? 15.301 -50.057 25.793 1.00 41.19 308 ALA A O 1
ATOM 2304 N N . ASP A 1 309 ? 14.931 -51.795 24.455 1.00 39.97 309 ASP A N 1
ATOM 2305 C CA . ASP A 1 309 ? 16.390 -52.053 24.349 1.00 39.97 309 ASP A CA 1
ATOM 2306 C C . ASP A 1 309 ? 17.099 -51.134 23.332 1.00 39.97 309 ASP A C 1
ATOM 2308 O O . ASP A 1 309 ? 18.323 -51.044 23.290 1.00 39.97 309 ASP A O 1
ATOM 2312 N N . SER A 1 310 ? 16.314 -50.365 22.573 1.00 45.50 310 SER A N 1
ATOM 2313 C CA . SER A 1 310 ? 16.744 -49.307 21.649 1.00 45.50 310 SER A CA 1
ATOM 2314 C C . SER A 1 310 ? 16.068 -47.957 21.962 1.00 45.50 310 SER A C 1
ATOM 2316 O O . SER A 1 310 ? 15.846 -47.135 21.074 1.00 45.50 310 SER A O 1
ATOM 2318 N N . GLN A 1 311 ? 15.666 -47.735 23.226 1.00 41.03 311 GLN A N 1
ATOM 2319 C CA . GLN A 1 311 ? 14.922 -46.534 23.660 1.00 41.03 311 GLN A CA 1
ATOM 2320 C C . GLN A 1 311 ? 15.789 -45.322 24.021 1.00 41.03 311 GLN A C 1
ATOM 2322 O O . GLN A 1 311 ? 15.247 -44.219 24.084 1.00 41.03 311 GLN A O 1
ATOM 2327 N N . ALA A 1 312 ? 17.096 -45.485 24.242 1.00 33.34 312 ALA A N 1
ATOM 2328 C CA . ALA A 1 312 ? 17.970 -44.345 24.532 1.00 33.34 312 ALA A CA 1
ATOM 2329 C C . ALA A 1 312 ? 18.176 -43.445 23.301 1.00 33.34 312 ALA A C 1
ATOM 2331 O O . ALA A 1 312 ? 18.236 -42.228 23.455 1.00 33.34 312 ALA A O 1
ATOM 2332 N N . ASP A 1 313 ? 18.173 -44.023 22.097 1.00 33.19 313 ASP A N 1
ATOM 2333 C CA . ASP A 1 313 ? 18.394 -43.270 20.862 1.00 33.19 313 ASP A CA 1
ATOM 2334 C C . ASP A 1 313 ? 17.077 -42.721 20.292 1.00 33.19 313 ASP A C 1
ATOM 2336 O O . ASP A 1 313 ? 16.977 -41.529 20.047 1.00 33.19 313 ASP A O 1
ATOM 2340 N N . ILE A 1 314 ? 15.989 -43.498 20.229 1.00 37.69 314 ILE A N 1
ATOM 2341 C CA . ILE A 1 314 ? 14.756 -43.063 19.531 1.00 37.69 314 ILE A CA 1
ATOM 2342 C C . ILE A 1 314 ? 13.965 -41.973 20.289 1.00 37.69 314 ILE A C 1
ATOM 2344 O O . ILE A 1 314 ? 13.369 -41.096 19.667 1.00 37.69 314 ILE A O 1
ATOM 2348 N N . VAL A 1 315 ? 13.949 -41.994 21.629 1.00 36.22 315 VAL A N 1
ATOM 2349 C CA . VAL A 1 315 ? 13.235 -40.977 22.440 1.00 36.22 315 VAL A CA 1
ATOM 2350 C C . VAL A 1 315 ? 14.091 -39.717 22.643 1.00 36.22 315 VAL A C 1
ATOM 2352 O O . VAL A 1 315 ? 13.551 -38.630 22.843 1.00 36.22 315 VAL A O 1
ATOM 2355 N N . SER A 1 316 ? 15.417 -39.846 22.522 1.00 35.25 316 SER A N 1
ATOM 2356 C CA . SER A 1 316 ? 16.361 -38.725 22.403 1.00 35.25 316 SER A CA 1
ATOM 2357 C C . SER A 1 316 ? 16.317 -38.092 20.997 1.00 35.25 316 SER A C 1
ATOM 2359 O O . SER A 1 316 ? 16.509 -36.886 20.849 1.00 35.25 316 SER A O 1
ATOM 2361 N N 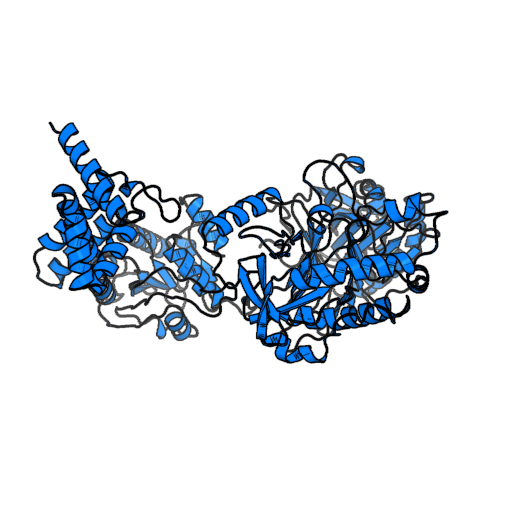. GLU A 1 317 ? 15.981 -38.886 19.972 1.00 36.06 317 GLU A N 1
ATOM 2362 C CA . GLU A 1 317 ? 15.896 -38.497 18.558 1.00 36.06 317 GLU A CA 1
ATOM 2363 C C . GLU A 1 317 ? 14.499 -38.064 18.079 1.00 36.06 317 GLU A C 1
ATOM 2365 O O . GLU A 1 317 ? 14.347 -37.666 16.931 1.00 36.06 317 GLU A O 1
ATOM 2370 N N . SER A 1 318 ? 13.443 -38.104 18.893 1.00 40.16 318 SER A N 1
ATOM 2371 C CA . SER A 1 318 ? 12.143 -37.534 18.510 1.00 40.16 318 SER A CA 1
ATOM 2372 C C . SER A 1 318 ? 11.984 -36.160 19.153 1.00 40.16 318 SER A C 1
ATOM 2374 O O . SER A 1 318 ? 11.619 -36.047 20.323 1.00 40.16 318 SER A O 1
ATOM 2376 N N . GLY A 1 319 ? 12.282 -35.102 18.399 1.00 48.78 319 GLY A N 1
ATOM 2377 C CA . GLY A 1 319 ? 12.040 -33.733 18.841 1.00 48.78 319 GLY A CA 1
ATOM 2378 C C . GLY A 1 319 ? 10.551 -33.447 19.107 1.00 48.78 319 GLY A C 1
ATOM 2379 O O . GLY A 1 319 ? 9.684 -34.299 18.893 1.00 48.78 319 GLY A O 1
ATOM 2380 N N . PRO A 1 320 ? 10.214 -32.238 19.589 1.00 57.34 320 PRO A N 1
ATOM 2381 C CA . PRO A 1 320 ? 8.825 -31.837 19.801 1.00 57.34 320 PRO A CA 1
ATOM 2382 C C . PRO A 1 320 ? 8.015 -31.934 18.497 1.00 57.34 320 PRO A C 1
ATOM 2384 O O . PRO A 1 320 ? 8.419 -31.389 17.471 1.00 57.34 320 PRO A O 1
ATOM 2387 N N . MET A 1 321 ? 6.854 -32.597 18.552 1.00 69.00 321 MET A N 1
ATOM 2388 C CA . MET A 1 321 ? 5.951 -32.768 17.406 1.00 69.00 321 MET A CA 1
ATOM 2389 C C . MET A 1 321 ? 5.542 -31.412 16.813 1.00 69.00 321 MET A C 1
ATOM 2391 O O . MET A 1 321 ? 4.951 -30.577 17.501 1.00 69.00 321 MET A O 1
ATOM 2395 N N . GLY A 1 322 ? 5.804 -31.215 15.519 1.00 75.06 322 GLY A N 1
ATOM 2396 C CA . GLY A 1 322 ? 5.324 -30.052 14.780 1.00 75.06 322 GLY A CA 1
ATOM 2397 C C . GLY A 1 322 ? 3.806 -30.089 14.588 1.00 75.06 322 GLY A C 1
ATOM 2398 O O . GLY A 1 322 ? 3.273 -31.039 14.013 1.00 75.06 322 GLY A O 1
ATOM 2399 N N . VAL A 1 323 ? 3.114 -29.039 15.040 1.00 83.81 323 VAL A N 1
ATOM 2400 C CA . VAL A 1 323 ? 1.683 -28.829 14.773 1.00 83.81 323 VAL A CA 1
ATOM 2401 C C . VAL A 1 323 ? 1.524 -27.711 13.750 1.00 83.81 323 VAL A C 1
ATOM 2403 O O . VAL A 1 323 ? 2.130 -26.643 13.872 1.00 83.81 323 VAL A O 1
ATOM 2406 N N . TRP A 1 324 ? 0.687 -27.958 12.751 1.00 88.44 324 TRP A N 1
ATOM 2407 C CA . TRP A 1 324 ? 0.413 -27.064 11.636 1.00 88.44 324 TRP A CA 1
ATOM 2408 C C . TRP A 1 324 ? -1.063 -26.690 11.604 1.00 88.44 324 TRP A C 1
ATOM 2410 O O . TRP A 1 324 ? -1.926 -27.484 11.965 1.00 88.44 324 TRP A O 1
ATOM 2420 N N . ALA A 1 325 ? -1.356 -25.482 11.146 1.00 90.00 325 ALA A N 1
ATOM 2421 C CA . ALA A 1 325 ? -2.695 -24.974 10.920 1.00 90.00 325 ALA A CA 1
ATOM 2422 C C . ALA A 1 325 ? -2.871 -24.673 9.430 1.00 90.00 325 ALA A C 1
ATOM 2424 O O . ALA A 1 325 ? -2.171 -23.830 8.864 1.00 9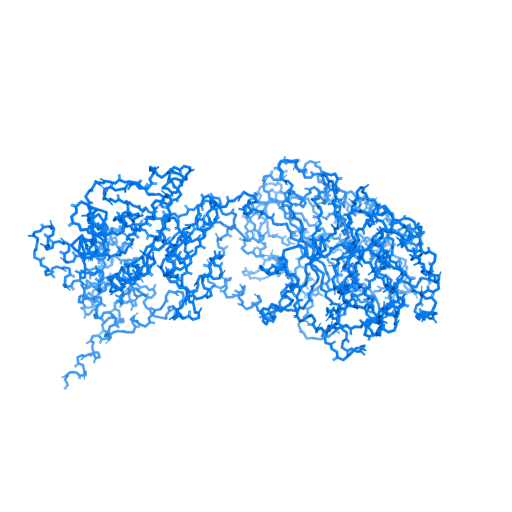0.00 325 ALA A O 1
ATOM 2425 N N . LEU A 1 326 ? -3.816 -25.361 8.798 1.00 91.12 326 LEU A N 1
ATOM 2426 C CA . LEU A 1 326 ? -4.297 -25.041 7.463 1.00 91.12 326 LEU A CA 1
ATOM 2427 C C . LEU A 1 326 ? -5.447 -24.040 7.596 1.00 91.12 326 LEU A C 1
ATOM 2429 O O . LEU A 1 326 ? -6.543 -24.406 8.015 1.00 91.12 326 LEU A O 1
ATOM 2433 N N . VAL A 1 327 ? -5.188 -22.783 7.245 1.00 89.06 327 VAL A N 1
ATOM 2434 C CA . VAL A 1 327 ? -6.179 -21.704 7.219 1.00 89.06 327 VAL A CA 1
ATOM 2435 C C . VAL A 1 327 ? -6.839 -21.660 5.843 1.00 89.06 327 VAL A C 1
ATOM 2437 O O . VAL A 1 327 ? -6.174 -21.520 4.812 1.00 89.06 327 VAL A O 1
ATOM 2440 N N . ILE A 1 328 ? -8.162 -21.781 5.828 1.00 89.25 328 ILE A N 1
ATOM 2441 C CA . ILE A 1 328 ? -8.996 -21.932 4.638 1.00 89.25 328 ILE A CA 1
ATOM 2442 C C . ILE A 1 328 ? -9.964 -20.744 4.581 1.00 89.25 328 ILE A C 1
ATOM 2444 O O . ILE A 1 328 ? -10.872 -20.662 5.409 1.00 89.25 328 ILE A O 1
ATOM 2448 N N . PRO A 1 329 ? -9.818 -19.826 3.611 1.00 84.56 329 PRO A N 1
ATOM 2449 C CA . PRO A 1 329 ? -10.744 -18.708 3.465 1.00 84.56 329 PRO A CA 1
ATOM 2450 C C . PRO A 1 329 ? -12.186 -19.184 3.252 1.00 84.56 329 PRO A C 1
ATOM 2452 O O . PRO A 1 329 ? -12.408 -20.188 2.574 1.00 84.56 329 PRO A O 1
ATOM 2455 N N . GLU A 1 330 ? -13.172 -18.434 3.749 1.00 84.69 330 GLU A N 1
ATOM 2456 C CA . GLU A 1 330 ? -14.597 -18.812 3.683 1.00 84.69 330 GLU A CA 1
ATOM 2457 C C . GLU A 1 330 ? -15.064 -19.156 2.254 1.00 84.69 330 GLU A C 1
ATOM 2459 O O . GLU A 1 330 ? -15.709 -20.181 2.030 1.00 84.69 330 GLU A O 1
ATOM 2464 N N . ARG A 1 331 ? -14.633 -18.367 1.259 1.00 79.69 331 ARG A N 1
ATOM 2465 C CA . ARG A 1 331 ? -14.908 -18.608 -0.172 1.00 79.69 331 ARG A CA 1
ATOM 2466 C C . ARG A 1 331 ? -14.400 -19.964 -0.684 1.00 79.69 331 ARG A C 1
ATOM 2468 O O . ARG A 1 331 ? -14.981 -20.533 -1.600 1.00 79.69 331 ARG A O 1
ATOM 2475 N N . VAL A 1 332 ? -13.290 -20.452 -0.127 1.00 80.81 332 VAL A N 1
ATOM 2476 C CA . VAL A 1 332 ? -12.644 -21.715 -0.519 1.00 80.81 332 VAL A CA 1
ATOM 2477 C C . VAL A 1 332 ? -13.263 -22.876 0.249 1.00 80.81 332 VAL A C 1
ATOM 2479 O O . VAL A 1 332 ? -13.462 -23.948 -0.318 1.00 80.81 332 VAL A O 1
ATOM 2482 N N . ALA A 1 333 ? -13.631 -22.654 1.514 1.00 83.12 333 ALA A N 1
ATOM 2483 C CA . ALA A 1 333 ? -14.307 -23.652 2.333 1.00 83.12 333 ALA A CA 1
ATOM 2484 C C . ALA A 1 333 ? -15.577 -24.168 1.631 1.00 83.12 333 ALA A C 1
ATOM 2486 O O . ALA A 1 333 ? -15.754 -25.374 1.491 1.00 83.12 333 ALA A O 1
ATOM 2487 N N . GLN A 1 334 ? -16.395 -23.287 1.052 1.00 77.62 334 GLN A N 1
ATOM 2488 C CA . GLN A 1 334 ? -17.597 -23.698 0.307 1.00 77.62 334 GLN A CA 1
ATOM 2489 C C . GLN A 1 334 ? -17.323 -24.693 -0.839 1.00 77.62 334 GLN A C 1
ATOM 2491 O O . GLN A 1 334 ? -18.199 -25.481 -1.184 1.00 77.62 334 GLN A O 1
ATOM 2496 N N . GLN A 1 335 ? -16.118 -24.677 -1.418 1.00 79.19 335 GLN A N 1
ATOM 2497 C CA . GLN A 1 335 ? -15.731 -25.548 -2.530 1.00 79.19 335 GLN A CA 1
ATOM 2498 C C . GLN A 1 335 ? -15.092 -26.861 -2.060 1.00 79.19 335 GLN A C 1
ATOM 2500 O O . GLN A 1 335 ? -15.361 -27.907 -2.641 1.00 79.19 335 GLN A O 1
ATOM 2505 N N . PHE A 1 336 ? -14.258 -26.817 -1.016 1.00 79.88 336 PHE A N 1
ATOM 2506 C CA . PHE A 1 336 ? -13.399 -27.946 -0.628 1.00 79.88 336 PHE A CA 1
ATOM 2507 C C . PHE A 1 336 ? -13.804 -28.653 0.671 1.00 79.88 336 PHE A C 1
ATOM 2509 O O . PHE A 1 336 ? -13.228 -29.692 0.982 1.00 79.88 336 PHE A O 1
ATOM 2516 N N . MET A 1 337 ? -14.790 -28.155 1.427 1.00 81.06 337 MET A N 1
ATOM 2517 C CA . MET A 1 337 ? -15.152 -28.738 2.733 1.00 81.06 337 MET A CA 1
ATOM 2518 C C . MET A 1 337 ? -15.545 -30.218 2.664 1.00 81.06 337 MET A C 1
ATOM 2520 O O . MET A 1 337 ? -15.247 -30.959 3.592 1.00 81.06 337 MET A O 1
ATOM 2524 N N . ASN A 1 338 ? -16.136 -30.669 1.553 1.00 79.94 338 ASN A N 1
ATOM 2525 C CA . ASN A 1 338 ? -16.493 -32.079 1.354 1.00 79.94 338 ASN A CA 1
ATOM 2526 C C . ASN A 1 338 ? -15.312 -32.953 0.886 1.00 79.94 338 ASN A C 1
ATOM 2528 O O . ASN A 1 338 ? -15.389 -34.176 0.963 1.00 79.94 338 ASN A O 1
ATOM 2532 N N . GLU A 1 339 ? -14.240 -32.345 0.370 1.00 81.50 339 GLU A N 1
ATOM 2533 C CA . GLU A 1 339 ? -13.039 -33.048 -0.105 1.00 81.50 339 GLU A CA 1
ATOM 2534 C C . GLU A 1 339 ? -11.965 -33.175 0.987 1.00 81.50 339 GLU A C 1
ATOM 2536 O O . GLU A 1 339 ? -11.106 -34.056 0.906 1.00 81.50 339 GLU A O 1
ATOM 2541 N N . LEU A 1 340 ? -11.996 -32.304 2.003 1.00 81.56 340 LEU A N 1
ATOM 2542 C CA . LEU A 1 340 ? -11.037 -32.316 3.105 1.00 81.56 340 LEU A CA 1
ATOM 2543 C C . LEU A 1 340 ? -11.218 -33.571 3.975 1.00 81.56 340 LEU A C 1
ATOM 2545 O O . LEU A 1 340 ? -12.320 -33.824 4.466 1.00 81.56 340 LEU A O 1
ATOM 2549 N N . PRO A 1 341 ? -10.152 -34.360 4.216 1.00 80.56 341 PRO A N 1
ATOM 2550 C CA . PRO A 1 341 ? -10.233 -35.482 5.140 1.00 80.56 341 PRO A CA 1
ATOM 2551 C C . PRO A 1 341 ? -10.572 -34.993 6.554 1.00 80.56 341 PRO A C 1
ATOM 2553 O O . PRO A 1 341 ? -9.983 -34.023 7.034 1.00 80.56 341 PRO A O 1
ATOM 2556 N N . GLY A 1 342 ? -11.511 -35.671 7.217 1.00 77.38 342 GLY A N 1
ATOM 2557 C CA . GLY A 1 342 ? -11.893 -35.375 8.600 1.00 77.38 342 GLY A CA 1
ATOM 2558 C C . GLY A 1 342 ? -10.824 -35.756 9.632 1.00 77.38 342 GLY A C 1
ATOM 2559 O O . GLY A 1 342 ? -9.761 -36.280 9.291 1.00 77.38 342 GLY A O 1
ATOM 2560 N N . ALA A 1 343 ? -11.133 -35.501 10.905 1.00 77.06 343 ALA A N 1
ATOM 2561 C CA . ALA A 1 343 ? -10.262 -35.785 12.044 1.00 77.06 343 ALA A CA 1
ATOM 2562 C C . ALA A 1 343 ? -9.861 -37.269 12.151 1.00 77.06 343 ALA A C 1
ATOM 2564 O O . ALA A 1 343 ? -10.640 -38.174 11.837 1.00 77.06 343 ALA A O 1
ATOM 2565 N N . LEU A 1 344 ? -8.651 -37.507 12.664 1.00 74.56 344 LEU A N 1
ATOM 2566 C CA . LEU A 1 344 ? -8.119 -38.838 12.955 1.00 74.56 344 LEU A CA 1
ATOM 2567 C C . LEU A 1 344 ? -8.972 -39.587 13.997 1.00 74.56 344 LEU A C 1
ATOM 2569 O O . LEU A 1 344 ? -9.216 -39.065 15.085 1.00 74.56 344 LEU A O 1
ATOM 2573 N N . GLN A 1 345 ? -9.359 -40.839 13.719 1.00 70.38 345 GLN A N 1
ATOM 2574 C CA . GLN A 1 345 ? -10.020 -41.703 14.703 1.00 70.38 345 GLN A CA 1
ATOM 2575 C C . GLN A 1 345 ? -8.977 -42.483 15.513 1.00 70.38 345 GLN A C 1
ATOM 2577 O O . GLN A 1 345 ? -8.530 -43.568 15.143 1.00 70.38 345 GLN A O 1
ATOM 2582 N N . LEU A 1 346 ? -8.578 -41.916 16.652 1.00 63.84 346 LEU A N 1
ATOM 2583 C CA . LEU A 1 346 ? -7.607 -42.521 17.566 1.00 63.84 346 LEU A CA 1
ATOM 2584 C C . LEU A 1 346 ? -8.114 -43.873 18.115 1.00 63.84 346 LEU A C 1
ATOM 2586 O O . LEU A 1 346 ? -9.140 -43.921 18.788 1.00 63.84 346 LEU A O 1
ATOM 2590 N N . GLY A 1 347 ? -7.368 -44.960 17.870 1.00 57.84 347 GLY A N 1
ATOM 2591 C CA . GLY A 1 347 ? -7.570 -46.265 18.526 1.00 57.84 347 GLY A CA 1
ATOM 2592 C C . GLY A 1 347 ? -7.890 -47.466 17.625 1.00 57.84 347 GLY A C 1
ATOM 2593 O O . GLY A 1 347 ? -7.881 -48.584 18.129 1.00 57.84 347 GLY A O 1
ATOM 2594 N N . SER A 1 348 ? -8.126 -47.275 16.321 1.00 52.03 348 SER A N 1
ATOM 2595 C CA . SER A 1 348 ? -8.450 -48.374 15.381 1.00 52.03 348 SER A CA 1
ATOM 2596 C C . SER A 1 348 ? -7.482 -48.531 14.199 1.00 52.03 348 SER A C 1
ATOM 2598 O O . SER A 1 348 ? -7.659 -49.432 13.387 1.00 52.03 348 SER A O 1
ATOM 2600 N N . GLU A 1 349 ? -6.442 -47.694 14.121 1.00 53.91 349 GLU A N 1
ATOM 2601 C CA . GLU A 1 349 ? -5.685 -47.493 12.879 1.00 53.91 349 GLU A CA 1
ATOM 2602 C C . GLU A 1 349 ? -4.286 -48.140 12.895 1.00 53.91 349 GLU A C 1
ATOM 2604 O O . GLU A 1 349 ? -3.555 -48.029 13.885 1.00 53.91 349 GLU A O 1
ATOM 2609 N N . GLY A 1 350 ? -3.884 -48.785 11.793 1.00 58.62 350 GLY A N 1
ATOM 2610 C CA . GLY A 1 350 ? -2.541 -49.362 11.584 1.00 58.62 350 GLY A CA 1
ATOM 2611 C C . GLY A 1 350 ? -1.491 -48.340 11.104 1.00 58.62 350 GLY A C 1
ATOM 2612 O O . GLY A 1 350 ? -1.844 -47.254 10.655 1.00 58.62 350 GLY A O 1
ATOM 2613 N N . GLU A 1 351 ? -0.189 -48.663 11.169 1.00 58.97 351 GLU A N 1
ATOM 2614 C CA . GLU A 1 351 ? 0.918 -47.762 10.748 1.00 58.97 351 GLU A CA 1
ATOM 2615 C C . GLU A 1 351 ? 0.780 -47.237 9.302 1.00 58.97 351 GLU A C 1
ATOM 2617 O O . GLU A 1 351 ? 1.145 -46.098 9.017 1.00 58.97 351 GLU A O 1
ATOM 2622 N N . GLY A 1 352 ? 0.216 -48.035 8.387 1.00 61.88 352 GLY A N 1
ATOM 2623 C CA . GLY A 1 352 ? -0.001 -47.634 6.991 1.00 61.88 352 GLY A CA 1
ATOM 2624 C C . GLY A 1 352 ? -1.130 -46.615 6.785 1.00 61.88 352 GLY A C 1
ATOM 2625 O O . GLY A 1 352 ? -1.130 -45.898 5.787 1.00 61.88 352 GLY A O 1
ATOM 2626 N N . GLU A 1 353 ? -2.077 -46.501 7.719 1.00 72.62 353 GLU A N 1
ATOM 2627 C CA . GLU A 1 353 ? -3.263 -45.651 7.545 1.00 72.62 353 GLU A CA 1
ATOM 2628 C C . GLU A 1 353 ? -2.969 -44.161 7.762 1.00 72.62 353 GLU A C 1
ATOM 2630 O O . GLU A 1 353 ? -3.493 -43.326 7.017 1.00 72.62 353 GLU A O 1
ATOM 2635 N N . GLU A 1 354 ? -2.078 -43.819 8.707 1.00 78.88 354 GLU A N 1
ATOM 2636 C CA . GLU A 1 354 ? -1.627 -42.431 8.909 1.00 78.88 354 GLU A CA 1
ATOM 2637 C C . GLU A 1 354 ? -0.960 -41.892 7.635 1.00 78.88 354 GLU A C 1
ATOM 2639 O O . GLU A 1 354 ? -1.274 -40.795 7.165 1.00 78.88 354 GLU A O 1
ATOM 2644 N N . TRP A 1 355 ? -0.076 -42.691 7.033 1.00 77.25 355 TRP A N 1
ATOM 2645 C CA . TRP A 1 355 ? 0.641 -42.302 5.823 1.00 77.25 355 TRP A CA 1
ATOM 2646 C C . TRP A 1 355 ? -0.279 -42.199 4.601 1.00 77.25 355 TRP A C 1
ATOM 2648 O O . TRP A 1 355 ? -0.192 -41.237 3.838 1.00 77.25 355 TRP A O 1
ATOM 2658 N N . GLU A 1 356 ? -1.217 -43.132 4.423 1.00 78.75 356 GLU A N 1
ATOM 2659 C CA . GLU A 1 356 ? -2.188 -43.062 3.324 1.00 78.75 356 GLU A CA 1
ATOM 2660 C C . GLU A 1 356 ? -3.131 -41.854 3.448 1.00 78.75 356 GLU A C 1
ATOM 2662 O O . GLU A 1 356 ? -3.483 -41.227 2.442 1.00 78.75 356 GLU A O 1
ATOM 2667 N N . ARG A 1 357 ? -3.497 -41.446 4.670 1.00 81.62 357 ARG A N 1
ATOM 2668 C CA . ARG A 1 357 ? -4.215 -40.180 4.890 1.00 81.62 357 ARG A CA 1
ATOM 2669 C C . ARG A 1 357 ? -3.352 -38.965 4.574 1.00 81.62 357 ARG A C 1
ATOM 2671 O O . ARG A 1 357 ? -3.820 -38.071 3.868 1.00 81.62 357 ARG A O 1
ATOM 2678 N N . ALA A 1 358 ? -2.099 -38.955 5.016 1.00 83.19 358 ALA A N 1
ATOM 2679 C CA . ALA A 1 358 ? -1.162 -37.884 4.695 1.00 83.19 358 ALA A CA 1
ATOM 2680 C C . ALA A 1 358 ? -0.943 -37.740 3.175 1.00 83.19 358 ALA A C 1
ATOM 2682 O O . ALA A 1 358 ? -0.941 -36.623 2.655 1.00 83.19 358 ALA A O 1
ATOM 2683 N N . LYS A 1 359 ? -0.877 -38.853 2.424 1.00 81.12 359 LYS A N 1
ATOM 2684 C CA . LYS A 1 359 ? -0.846 -38.844 0.948 1.00 81.12 359 LYS A CA 1
ATOM 2685 C C . LYS A 1 359 ? -2.093 -38.204 0.338 1.00 81.12 359 LYS A C 1
ATOM 2687 O O . LYS A 1 359 ? -1.983 -37.490 -0.659 1.00 81.12 359 LYS A O 1
ATOM 2692 N N . LYS A 1 360 ? -3.286 -38.458 0.891 1.00 83.06 360 LYS A N 1
ATOM 2693 C CA . LYS A 1 360 ? -4.531 -37.826 0.413 1.00 83.06 360 LYS A CA 1
ATOM 2694 C C . LYS A 1 360 ? -4.489 -36.309 0.601 1.00 83.06 360 LYS A C 1
ATOM 2696 O O . LYS A 1 360 ? -4.798 -35.591 -0.345 1.00 83.06 360 LYS A O 1
ATOM 2701 N N . VAL A 1 361 ? -4.042 -35.829 1.765 1.00 84.44 361 VAL A N 1
ATOM 2702 C CA . VAL A 1 361 ? -3.853 -34.388 2.021 1.00 84.44 361 VAL A CA 1
ATOM 2703 C C . VAL A 1 361 ? -2.816 -33.792 1.070 1.00 84.44 361 VAL A C 1
ATOM 2705 O O . VAL A 1 361 ? -3.082 -32.770 0.439 1.00 84.44 361 VAL A O 1
ATOM 2708 N N . ALA A 1 362 ? -1.676 -34.463 0.881 1.00 83.56 362 ALA A N 1
ATOM 2709 C CA . ALA A 1 362 ? -0.634 -34.015 -0.040 1.00 83.56 362 ALA A CA 1
ATOM 2710 C C . ALA A 1 362 ? -1.145 -33.857 -1.484 1.00 83.56 362 ALA A C 1
ATOM 2712 O O . ALA A 1 362 ? -0.785 -32.892 -2.147 1.00 83.56 362 ALA A O 1
ATOM 2713 N N . LYS A 1 363 ? -2.038 -34.741 -1.960 1.00 84.69 363 LYS A N 1
ATOM 2714 C CA . LYS A 1 363 ? -2.667 -34.633 -3.294 1.00 84.69 363 LYS A CA 1
ATOM 2715 C C . LYS A 1 363 ? -3.611 -33.430 -3.439 1.00 84.69 363 LYS A C 1
ATOM 2717 O O . LYS A 1 363 ? -3.814 -32.955 -4.556 1.00 84.69 363 LYS A O 1
ATOM 2722 N N . LEU A 1 364 ? -4.216 -32.962 -2.346 1.00 84.75 364 LEU A N 1
ATOM 2723 C CA . LEU A 1 364 ? -5.119 -31.803 -2.339 1.00 84.75 364 LEU A CA 1
ATOM 2724 C C . LEU A 1 364 ? -4.371 -30.478 -2.162 1.00 84.75 364 LEU A C 1
ATOM 2726 O O . LEU A 1 364 ? -4.841 -29.442 -2.633 1.00 84.75 364 LEU A O 1
ATOM 2730 N N . MET A 1 365 ? -3.200 -30.511 -1.524 1.00 85.38 365 MET A N 1
ATOM 2731 C CA . MET A 1 365 ? -2.421 -29.326 -1.171 1.00 85.38 365 MET A CA 1
ATOM 2732 C C . MET A 1 365 ? -2.168 -28.354 -2.341 1.00 85.38 365 MET A C 1
ATOM 2734 O O . MET A 1 365 ? -2.390 -27.157 -2.149 1.00 85.38 365 MET A O 1
ATOM 2738 N N . PRO A 1 366 ? -1.818 -28.797 -3.568 1.00 83.19 366 PRO A N 1
ATOM 2739 C CA . PRO A 1 366 ? -1.625 -27.884 -4.694 1.00 83.19 366 PRO A CA 1
ATOM 2740 C C . PRO A 1 366 ? -2.882 -27.070 -5.015 1.00 83.19 366 PRO A C 1
ATOM 2742 O O . PRO A 1 366 ? -2.800 -25.864 -5.239 1.00 83.19 366 PRO A O 1
ATOM 2745 N N . LYS A 1 367 ? -4.059 -27.711 -4.984 1.00 83.44 367 LYS A N 1
ATOM 2746 C CA . LYS A 1 367 ? -5.350 -27.059 -5.247 1.00 83.44 367 LYS A CA 1
ATOM 2747 C C . LYS A 1 367 ? -5.730 -26.086 -4.135 1.00 83.44 367 LYS A C 1
ATOM 2749 O O . LYS A 1 367 ? -6.205 -24.987 -4.422 1.00 83.44 367 LYS A O 1
ATOM 2754 N N . LEU A 1 368 ? -5.517 -26.484 -2.879 1.00 82.62 368 LEU A N 1
ATOM 2755 C CA . LEU A 1 368 ? -5.819 -25.662 -1.706 1.00 82.62 368 LEU A CA 1
ATOM 2756 C C . LEU A 1 368 ? -4.962 -24.390 -1.706 1.00 82.62 368 LEU A C 1
ATOM 2758 O O . LEU A 1 368 ? -5.496 -23.282 -1.641 1.00 82.62 368 LEU A O 1
ATOM 2762 N N . LEU A 1 369 ? -3.645 -24.532 -1.882 1.00 81.62 369 LEU A N 1
ATOM 2763 C CA . LEU A 1 369 ? -2.723 -23.397 -1.975 1.00 81.62 369 LEU A CA 1
ATOM 2764 C C . LEU A 1 369 ? -3.037 -22.510 -3.194 1.00 81.62 369 LEU A C 1
ATOM 2766 O O . LEU A 1 369 ? -3.085 -21.288 -3.064 1.00 81.62 369 LEU A O 1
ATOM 2770 N N . ALA A 1 370 ? -3.350 -23.096 -4.360 1.00 76.25 370 ALA A N 1
ATOM 2771 C CA . ALA A 1 370 ? -3.757 -22.337 -5.552 1.00 76.25 370 ALA A CA 1
ATOM 2772 C C . ALA A 1 370 ? -5.028 -21.501 -5.321 1.00 76.25 370 ALA A C 1
ATOM 2774 O O . ALA A 1 370 ? -5.169 -20.405 -5.871 1.00 76.25 370 ALA A O 1
ATOM 2775 N N . SER A 1 371 ? -5.942 -22.006 -4.489 1.00 76.50 371 SER A N 1
ATOM 2776 C CA . SER A 1 371 ? -7.208 -21.352 -4.139 1.00 76.50 371 SER A CA 1
ATOM 2777 C C . SER A 1 371 ? -7.048 -20.273 -3.055 1.00 76.50 371 SER A C 1
ATOM 2779 O O . SER A 1 371 ? -7.981 -19.507 -2.799 1.00 76.50 371 SER A O 1
ATOM 2781 N N . GLY A 1 372 ? -5.852 -20.145 -2.468 1.00 75.75 372 GLY A N 1
ATOM 2782 C CA . GLY A 1 372 ? -5.514 -19.144 -1.455 1.00 75.75 372 GLY A CA 1
ATOM 2783 C C . GLY A 1 372 ? -5.607 -19.634 -0.009 1.00 75.75 372 GLY A C 1
ATOM 2784 O O . GLY A 1 372 ? -5.739 -18.804 0.887 1.00 75.75 372 GLY A O 1
ATOM 2785 N N . CYS A 1 373 ? -5.577 -20.949 0.234 1.00 81.69 373 CYS A N 1
ATOM 2786 C CA . CYS A 1 373 ? -5.340 -21.487 1.576 1.00 81.69 373 CYS A CA 1
ATOM 2787 C C . CYS A 1 373 ? -3.890 -21.241 2.012 1.00 81.69 373 CYS A C 1
ATOM 2789 O O . CYS A 1 373 ? -2.983 -21.208 1.181 1.00 81.69 373 CYS A O 1
ATOM 2791 N N . HIS A 1 374 ? -3.669 -21.141 3.323 1.00 83.19 374 HIS A N 1
ATOM 2792 C CA . HIS A 1 374 ? -2.343 -20.947 3.908 1.00 83.19 374 HIS A CA 1
ATOM 2793 C C . HIS A 1 374 ? -2.038 -22.054 4.913 1.00 83.19 374 HIS A C 1
ATOM 2795 O O . HIS A 1 374 ? -2.852 -22.333 5.789 1.00 83.19 374 HIS A O 1
ATOM 2801 N N . LEU A 1 375 ? -0.854 -22.655 4.819 1.00 86.00 375 LEU A N 1
ATOM 2802 C CA . LEU A 1 375 ? -0.351 -23.603 5.810 1.00 86.00 375 LEU A CA 1
ATOM 2803 C C . LEU A 1 375 ? 0.648 -22.885 6.723 1.00 86.00 375 LEU A C 1
ATOM 2805 O O . LEU A 1 375 ? 1.606 -22.288 6.236 1.00 86.00 375 LEU A O 1
ATOM 2809 N N . ARG A 1 376 ? 0.413 -22.916 8.036 1.00 83.88 376 ARG A N 1
ATOM 2810 C CA . ARG A 1 376 ? 1.199 -22.181 9.038 1.00 83.88 376 ARG A CA 1
ATOM 2811 C C . ARG A 1 376 ? 1.639 -23.103 10.161 1.00 83.88 376 ARG A C 1
ATOM 2813 O O . ARG A 1 376 ? 0.841 -23.910 10.629 1.00 83.88 376 ARG A O 1
ATOM 2820 N N . LYS A 1 377 ? 2.876 -22.972 10.633 1.00 82.06 377 LYS A N 1
ATOM 2821 C CA . LYS A 1 377 ? 3.323 -23.688 11.832 1.00 82.06 377 LYS A CA 1
ATOM 2822 C C . LYS A 1 377 ? 2.758 -23.009 13.080 1.00 82.06 377 LYS A C 1
ATOM 2824 O O . LYS A 1 377 ? 2.666 -21.784 13.128 1.00 82.06 377 LYS A O 1
ATOM 2829 N N . ILE A 1 378 ? 2.385 -23.783 14.094 1.00 83.31 378 ILE A N 1
ATOM 2830 C CA . ILE A 1 378 ? 2.027 -23.239 15.407 1.00 83.31 378 ILE A CA 1
ATOM 2831 C C . ILE A 1 378 ? 3.316 -23.034 16.205 1.00 83.31 378 ILE A C 1
ATOM 2833 O O . ILE A 1 378 ? 4.046 -23.988 16.472 1.00 83.31 378 ILE A O 1
ATOM 2837 N N . LEU A 1 379 ? 3.596 -21.788 16.586 1.00 78.06 379 LEU A N 1
ATOM 2838 C CA . LEU A 1 379 ? 4.795 -21.417 17.340 1.00 78.06 379 LEU A CA 1
ATOM 2839 C C . LEU A 1 379 ? 4.597 -21.551 18.849 1.00 78.06 379 LEU A C 1
ATOM 2841 O O . LEU A 1 379 ? 5.530 -21.898 19.570 1.00 78.06 379 LEU A O 1
ATOM 2845 N N . SER A 1 380 ? 3.401 -21.233 19.352 1.00 75.75 380 SER A N 1
ATOM 2846 C CA . SER A 1 380 ? 3.088 -21.382 20.776 1.00 75.75 380 SER A CA 1
ATOM 2847 C C . SER A 1 380 ? 1.594 -21.425 21.081 1.00 75.75 380 SER A C 1
ATOM 2849 O O . SER A 1 380 ? 0.782 -21.002 20.266 1.00 75.75 380 SER A O 1
ATOM 2851 N N . GLY A 1 381 ? 1.217 -21.923 22.263 1.00 71.00 381 GLY A N 1
ATOM 2852 C CA . GLY A 1 381 ? -0.160 -21.862 22.757 1.00 71.00 381 GLY A CA 1
ATOM 2853 C C . GLY A 1 381 ? -0.443 -22.771 23.957 1.00 71.00 381 GLY A C 1
ATOM 2854 O O . GLY A 1 381 ? 0.423 -23.547 24.356 1.00 71.00 381 GLY A O 1
ATOM 2855 N N . GLY A 1 382 ? -1.632 -22.655 24.565 1.00 62.72 382 GLY A N 1
ATOM 2856 C CA . GLY A 1 382 ? -2.086 -23.568 25.637 1.00 62.72 382 GLY A CA 1
ATOM 2857 C C . GLY A 1 382 ? -1.771 -23.176 27.089 1.00 62.72 382 GLY A C 1
ATOM 2858 O O . GLY A 1 382 ? -1.489 -24.030 27.938 1.00 62.72 382 GLY A O 1
ATOM 2859 N N . GLY A 1 383 ? -1.780 -21.878 27.411 1.00 53.28 383 GLY A N 1
ATOM 2860 C CA . GLY A 1 383 ? -1.769 -21.422 28.807 1.00 53.28 383 GLY A CA 1
ATOM 2861 C C . GLY A 1 383 ? -3.116 -21.709 29.480 1.00 53.28 383 GLY A C 1
ATOM 2862 O O . GLY A 1 383 ? -4.146 -21.450 28.879 1.00 53.28 383 GLY A O 1
ATOM 2863 N N . GLY A 1 384 ? -3.128 -22.238 30.709 1.00 49.66 384 GLY A N 1
ATOM 2864 C CA . GLY A 1 384 ? -4.356 -22.602 31.441 1.00 49.66 384 GLY A CA 1
ATOM 2865 C C . GLY A 1 384 ? -4.889 -21.540 32.413 1.00 49.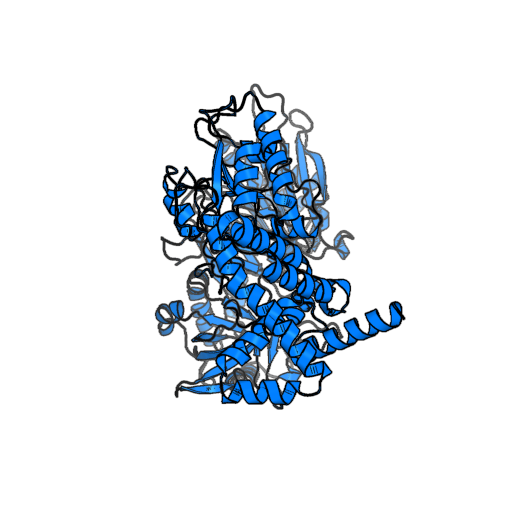66 384 GLY A C 1
ATOM 2866 O O . GLY A 1 384 ? -5.793 -21.850 33.178 1.00 49.66 384 GLY A O 1
ATOM 2867 N N . TRP A 1 385 ? -4.309 -20.333 32.444 1.00 41.53 385 TRP A N 1
ATOM 2868 C CA . TRP A 1 385 ? -4.651 -19.298 33.429 1.00 41.53 385 TRP A CA 1
ATOM 2869 C C . TRP A 1 385 ? -4.519 -17.878 32.851 1.00 41.53 385 TRP A C 1
ATOM 2871 O O . TRP A 1 385 ? -3.550 -17.575 32.152 1.00 41.53 385 TRP A O 1
ATOM 2881 N N . GLY A 1 386 ? -5.467 -16.998 33.198 1.00 47.00 386 GLY A N 1
ATOM 2882 C CA . GLY A 1 386 ? -5.471 -15.566 32.859 1.00 47.00 386 GLY A CA 1
ATOM 2883 C C . GLY A 1 386 ? -6.029 -15.222 31.467 1.00 47.00 386 GLY A C 1
ATOM 2884 O O . GLY A 1 386 ? -6.494 -16.086 30.734 1.00 47.00 386 GLY A O 1
ATOM 2885 N N . LEU A 1 387 ? -5.941 -13.944 31.070 1.00 43.97 387 LEU A N 1
ATOM 2886 C CA . LEU A 1 387 ? -6.444 -13.400 29.786 1.00 43.97 387 LEU A CA 1
ATOM 2887 C C . LEU A 1 387 ? -5.808 -14.018 28.519 1.00 43.97 387 LEU A C 1
ATOM 2889 O O . LEU A 1 387 ? -6.244 -13.733 27.409 1.00 43.97 387 LEU A O 1
ATOM 2893 N N . LYS A 1 388 ? -4.765 -14.844 28.674 1.00 52.03 388 LYS A N 1
ATOM 2894 C CA . LYS A 1 388 ? -4.065 -15.557 27.590 1.00 52.03 388 LYS A CA 1
ATOM 2895 C C . LYS A 1 388 ? -4.420 -17.048 27.533 1.00 52.03 388 LYS A C 1
ATOM 2897 O O . LYS A 1 388 ? -3.729 -17.818 26.864 1.00 52.03 388 LYS A O 1
ATOM 2902 N N . GLN A 1 389 ? -5.453 -17.464 28.264 1.00 61.75 389 GLN A N 1
ATOM 2903 C CA . GLN A 1 389 ? -5.857 -18.857 28.317 1.00 61.75 389 GLN A CA 1
ATOM 2904 C C . GLN A 1 389 ? -6.415 -19.321 26.968 1.00 61.75 389 GLN A C 1
ATOM 2906 O O . GLN A 1 389 ? -7.330 -18.714 26.422 1.00 61.75 389 GLN A O 1
ATOM 2911 N N . GLY A 1 390 ? -5.856 -20.408 26.438 1.00 69.25 390 GLY A N 1
ATOM 2912 C CA . GLY A 1 390 ? -6.380 -21.078 25.248 1.00 69.25 390 GLY A CA 1
ATOM 2913 C C . GLY A 1 390 ? -6.026 -20.477 23.876 1.00 69.25 390 GLY A C 1
ATOM 2914 O O . GLY A 1 390 ? -6.614 -20.870 22.869 1.00 69.25 390 GLY A O 1
ATOM 2915 N N . LEU A 1 391 ? -5.085 -19.526 23.830 1.00 83.19 391 LEU A N 1
ATOM 2916 C CA . LEU A 1 391 ? -4.614 -18.881 22.598 1.00 83.19 391 LEU A CA 1
ATOM 2917 C C . LEU A 1 391 ? -3.589 -19.749 21.852 1.00 83.19 391 LEU A C 1
ATOM 2919 O O . LEU A 1 391 ? -2.761 -20.400 22.493 1.00 83.19 391 LEU A O 1
ATOM 2923 N N . LEU A 1 392 ? -3.600 -19.694 20.518 1.00 84.44 392 LEU A N 1
ATOM 2924 C CA . LEU A 1 392 ? -2.587 -20.287 19.638 1.00 84.44 392 LEU A CA 1
ATOM 2925 C C . LEU A 1 392 ? -1.926 -19.193 18.788 1.00 84.44 392 LEU A C 1
ATOM 2927 O O . LEU A 1 392 ? -2.614 -18.341 18.238 1.00 84.44 392 LEU A O 1
ATOM 2931 N N . SER A 1 393 ? -0.603 -19.221 18.671 1.00 82.38 393 SER A N 1
ATOM 2932 C CA . SER A 1 393 ? 0.195 -18.306 17.853 1.00 82.38 393 SER A CA 1
ATOM 2933 C C . SER A 1 393 ? 0.690 -19.023 16.603 1.00 82.38 393 SER A C 1
ATOM 2935 O O . SER A 1 393 ? 1.379 -20.042 16.704 1.00 82.38 393 SER A O 1
ATOM 2937 N N . LEU A 1 394 ? 0.319 -18.503 15.438 1.00 81.69 394 LEU A N 1
ATOM 2938 C CA . LEU A 1 394 ? 0.747 -18.982 14.129 1.00 81.69 394 LEU A CA 1
ATOM 2939 C C . LEU A 1 394 ? 2.028 -18.274 13.690 1.00 81.69 394 LEU A C 1
ATOM 2941 O O . LEU A 1 394 ? 2.269 -17.124 14.055 1.00 81.69 394 LEU A O 1
ATOM 2945 N N . ASP A 1 395 ? 2.835 -18.960 12.889 1.00 75.44 395 ASP A N 1
ATOM 2946 C CA . ASP A 1 395 ? 4.054 -18.403 12.311 1.00 75.44 395 ASP A CA 1
ATOM 2947 C C . ASP A 1 395 ? 3.744 -17.195 11.405 1.00 75.44 395 ASP A C 1
ATOM 2949 O O . ASP A 1 395 ? 3.039 -17.366 10.397 1.00 75.44 395 ASP A O 1
ATOM 2953 N N . PRO A 1 396 ? 4.224 -15.981 11.757 1.00 65.56 396 PRO A N 1
ATOM 2954 C CA . PRO A 1 396 ? 3.950 -14.771 10.999 1.00 65.56 396 PRO A CA 1
ATOM 2955 C C . PRO A 1 396 ? 4.750 -14.653 9.706 1.00 65.56 396 PRO A C 1
ATOM 2957 O O . PRO A 1 396 ? 4.347 -13.896 8.821 1.00 65.56 396 PRO A O 1
ATOM 2960 N N . GLN A 1 397 ? 5.845 -15.402 9.562 1.00 63.72 397 GLN A N 1
ATOM 2961 C CA . GLN A 1 397 ? 6.754 -15.218 8.441 1.00 63.72 397 GLN A CA 1
ATOM 2962 C C . GLN A 1 397 ? 6.071 -15.599 7.123 1.00 63.72 397 GLN A C 1
ATOM 2964 O O . GLN A 1 397 ? 5.517 -16.687 6.949 1.00 63.72 397 GLN A O 1
ATOM 2969 N N . THR A 1 398 ? 6.075 -14.673 6.167 1.00 58.19 398 THR A N 1
ATOM 2970 C CA . THR A 1 398 ? 5.541 -14.894 4.807 1.00 58.19 398 THR A CA 1
ATOM 2971 C C . THR A 1 398 ? 6.632 -14.897 3.744 1.00 58.19 398 THR A C 1
ATOM 2973 O O . THR A 1 398 ? 6.391 -15.317 2.611 1.00 58.19 398 THR A O 1
ATOM 2976 N N . ARG A 1 399 ? 7.827 -14.424 4.106 1.00 62.75 399 ARG A N 1
ATOM 2977 C CA . ARG A 1 399 ? 9.010 -14.280 3.261 1.00 62.75 399 ARG A CA 1
ATOM 2978 C C . ARG A 1 399 ? 10.250 -14.530 4.111 1.00 62.75 399 ARG A C 1
ATOM 2980 O O . ARG A 1 399 ? 10.196 -14.413 5.330 1.00 62.75 399 ARG A O 1
ATOM 2987 N N . TYR A 1 400 ? 11.357 -14.850 3.455 1.00 65.75 400 TYR A N 1
ATOM 2988 C CA . TYR A 1 400 ? 12.648 -14.950 4.120 1.00 65.75 400 TYR A CA 1
ATOM 2989 C C . TYR A 1 400 ? 13.161 -13.540 4.455 1.00 65.75 400 TYR A C 1
ATOM 2991 O O . TYR A 1 400 ? 13.516 -12.776 3.557 1.00 65.75 400 TYR A O 1
ATOM 2999 N N . SER A 1 401 ? 13.139 -13.178 5.737 1.00 59.00 401 SER A N 1
ATOM 3000 C CA . SER A 1 401 ? 13.580 -11.883 6.267 1.00 59.00 401 SER A CA 1
ATOM 3001 C C . SER A 1 401 ? 14.376 -12.086 7.565 1.00 59.00 401 SER A C 1
ATOM 3003 O O . SER A 1 401 ? 14.425 -13.186 8.119 1.00 59.00 401 SER A O 1
ATOM 3005 N N . ASN A 1 402 ? 15.075 -11.045 8.029 1.00 53.97 402 ASN A N 1
ATOM 3006 C CA . ASN A 1 402 ? 15.879 -11.139 9.248 1.00 53.97 402 ASN A CA 1
ATOM 3007 C C . ASN A 1 402 ? 14.946 -11.198 10.481 1.00 53.97 402 ASN A C 1
ATOM 3009 O O . ASN A 1 402 ? 14.171 -10.251 10.666 1.00 53.97 402 ASN A O 1
ATOM 3013 N N . PRO A 1 403 ? 15.011 -12.248 11.327 1.00 45.44 403 PRO A N 1
ATOM 3014 C CA . PRO A 1 403 ? 14.112 -12.412 12.473 1.00 45.44 403 PRO A CA 1
ATOM 3015 C C . PRO A 1 403 ? 14.090 -11.206 13.426 1.00 45.44 403 PRO A C 1
ATOM 3017 O O . PRO A 1 403 ? 13.034 -10.880 13.960 1.00 45.44 403 PRO A O 1
ATOM 3020 N N . ASP A 1 404 ? 15.203 -10.480 13.577 1.00 44.88 404 ASP A N 1
ATOM 3021 C CA . ASP A 1 404 ? 15.301 -9.355 14.520 1.00 44.88 404 ASP A CA 1
ATOM 3022 C C . ASP A 1 404 ? 14.524 -8.091 14.089 1.00 44.88 404 ASP A C 1
ATOM 3024 O O . ASP A 1 404 ? 14.199 -7.249 14.929 1.00 44.88 404 ASP A O 1
ATOM 3028 N N . GLN A 1 405 ? 14.208 -7.929 12.796 1.00 42.97 405 GLN A N 1
ATOM 3029 C CA . GLN A 1 405 ? 13.496 -6.746 12.282 1.00 42.97 405 GLN A CA 1
ATOM 3030 C C . GLN A 1 405 ? 11.971 -6.922 12.295 1.00 42.97 405 GLN A C 1
ATOM 3032 O O . GLN A 1 405 ? 11.252 -6.016 12.724 1.00 42.97 405 GLN A O 1
ATOM 3037 N N . GLU A 1 406 ? 11.468 -8.091 11.885 1.00 43.50 406 GLU A N 1
ATOM 3038 C CA . GLU A 1 406 ? 10.029 -8.386 11.924 1.00 43.50 406 GLU A CA 1
ATOM 3039 C C . GLU A 1 406 ? 9.517 -8.597 13.352 1.00 43.50 406 GLU A C 1
ATOM 3041 O O . GLU A 1 406 ? 8.400 -8.173 13.652 1.00 43.50 406 GLU A O 1
ATOM 3046 N N . ASP A 1 407 ? 10.317 -9.165 14.262 1.00 45.38 407 ASP A N 1
ATOM 3047 C CA . ASP A 1 407 ? 9.898 -9.355 15.656 1.00 45.38 407 ASP A CA 1
ATOM 3048 C C . ASP A 1 407 ? 9.625 -8.015 16.353 1.00 45.38 407 ASP A C 1
ATOM 3050 O O . ASP A 1 407 ? 8.685 -7.913 17.133 1.00 45.38 407 ASP A O 1
ATOM 3054 N N . VAL A 1 408 ? 10.385 -6.957 16.055 1.00 42.97 408 VAL A N 1
ATOM 3055 C CA . VAL A 1 408 ? 10.185 -5.640 16.683 1.00 42.97 408 VAL A CA 1
ATOM 3056 C C . VAL A 1 408 ? 9.053 -4.866 16.006 1.00 42.97 408 VAL A C 1
ATOM 3058 O O . VAL A 1 408 ? 8.220 -4.278 16.694 1.00 42.97 408 VAL A O 1
ATOM 3061 N N . GLU A 1 409 ? 8.964 -4.883 14.674 1.00 42.88 409 GLU A N 1
ATOM 3062 C CA . GLU A 1 409 ? 7.887 -4.189 13.960 1.00 42.88 409 GLU A CA 1
ATOM 3063 C C . GLU A 1 409 ? 6.520 -4.856 14.140 1.00 42.88 409 GLU A C 1
ATOM 3065 O O . GLU A 1 409 ? 5.532 -4.153 14.366 1.00 42.88 409 GLU A O 1
ATOM 3070 N N . SER A 1 410 ? 6.447 -6.190 14.100 1.00 43.34 410 SER A N 1
ATOM 3071 C CA . SER A 1 410 ? 5.205 -6.932 14.350 1.00 43.34 410 SER A CA 1
ATOM 3072 C C . SER A 1 410 ? 4.752 -6.788 15.804 1.00 43.34 410 SER A C 1
ATOM 3074 O O . SER A 1 410 ? 3.563 -6.579 16.052 1.00 43.34 410 SER A O 1
ATOM 3076 N N . PHE A 1 411 ? 5.684 -6.780 16.765 1.00 41.34 411 PHE A N 1
ATOM 3077 C CA . PHE A 1 411 ? 5.395 -6.531 18.180 1.00 41.34 411 PHE A CA 1
ATOM 3078 C C . PHE A 1 411 ? 4.919 -5.092 18.436 1.00 41.34 411 PHE A C 1
ATOM 3080 O O . PHE A 1 411 ? 4.005 -4.872 19.230 1.00 41.34 411 PHE A O 1
ATOM 3087 N N . ILE A 1 412 ? 5.480 -4.098 17.735 1.00 42.44 412 ILE A N 1
ATOM 3088 C CA . ILE A 1 412 ? 5.033 -2.696 17.818 1.00 42.44 412 ILE A CA 1
ATOM 3089 C C . ILE A 1 412 ? 3.648 -2.504 17.176 1.00 42.44 412 ILE A C 1
ATOM 3091 O O . ILE A 1 412 ? 2.850 -1.734 17.712 1.00 42.44 412 ILE A O 1
ATOM 3095 N N . ARG A 1 413 ? 3.334 -3.191 16.068 1.00 43.94 413 ARG A N 1
ATOM 3096 C CA . ARG A 1 413 ? 2.003 -3.136 15.425 1.00 43.94 413 ARG A CA 1
ATOM 3097 C C . ARG A 1 413 ? 0.922 -3.786 16.290 1.00 43.94 413 ARG A C 1
ATOM 3099 O O . ARG A 1 413 ? -0.118 -3.173 16.531 1.00 43.94 413 ARG A O 1
ATOM 3106 N N . SER A 1 414 ? 1.215 -4.947 16.873 1.00 37.12 414 SER A N 1
ATOM 3107 C CA . SER A 1 414 ? 0.274 -5.667 17.743 1.00 37.12 414 SER A CA 1
ATOM 3108 C C . SER A 1 414 ? 0.025 -4.977 19.098 1.00 37.12 414 SER A C 1
ATOM 3110 O O . SER A 1 414 ? -1.048 -5.138 19.678 1.00 37.12 414 SER A O 1
ATOM 3112 N N . PHE A 1 415 ? 0.937 -4.117 19.579 1.00 36.03 415 PHE A N 1
ATOM 3113 C CA . PHE A 1 415 ? 0.696 -3.253 20.751 1.00 36.03 415 PHE A CA 1
ATOM 3114 C C . PHE A 1 415 ? -0.163 -2.009 20.458 1.00 36.03 415 PHE A C 1
ATOM 3116 O O . PHE A 1 415 ? -0.741 -1.440 21.385 1.00 36.03 415 PHE A O 1
ATOM 3123 N N . LYS A 1 416 ? -0.247 -1.561 19.197 1.00 36.38 416 LYS A N 1
ATOM 3124 C CA . LYS A 1 416 ? -0.970 -0.337 18.801 1.00 36.38 416 LYS A CA 1
ATOM 3125 C C . LYS A 1 416 ? -2.452 -0.548 18.487 1.00 36.38 416 LYS A C 1
ATOM 3127 O O . LYS A 1 416 ? -3.150 0.436 18.262 1.00 36.38 416 LYS A O 1
ATOM 3132 N N . GLY A 1 417 ? -2.939 -1.792 18.487 1.00 32.22 417 GLY A N 1
ATOM 3133 C CA . GLY A 1 417 ? -4.330 -2.097 18.134 1.00 32.22 417 GLY A CA 1
ATOM 3134 C C . GLY A 1 417 ? -4.672 -1.792 16.669 1.00 32.22 417 GLY A C 1
ATOM 3135 O O . GLY A 1 417 ? -5.838 -1.627 16.344 1.00 32.22 417 GLY A O 1
ATOM 3136 N N . GLU A 1 418 ? -3.664 -1.708 15.793 1.00 34.47 418 GLU A N 1
ATOM 3137 C CA . GLU A 1 418 ? -3.815 -1.492 14.342 1.00 34.47 418 GLU A CA 1
ATOM 3138 C C . GLU A 1 418 ? -4.117 -2.816 13.584 1.00 34.47 418 GLU A C 1
ATOM 3140 O O . GLU A 1 418 ? -4.261 -2.822 12.363 1.00 34.47 418 GLU A O 1
ATOM 3145 N N . ASP A 1 419 ? -4.256 -3.935 14.313 1.00 35.06 419 ASP A N 1
ATOM 3146 C CA . ASP A 1 419 ? -4.439 -5.308 13.802 1.00 35.06 419 ASP A CA 1
ATOM 3147 C C . ASP A 1 419 ? -5.904 -5.720 13.526 1.00 35.06 419 ASP A C 1
ATOM 3149 O O . ASP A 1 419 ? -6.158 -6.881 13.204 1.00 35.06 419 ASP A O 1
ATOM 3153 N N . ASP A 1 420 ? -6.868 -4.791 13.553 1.00 32.19 420 ASP A N 1
ATOM 3154 C CA . ASP A 1 420 ? -8.227 -5.028 13.013 1.00 32.19 420 ASP A CA 1
ATOM 3155 C C . ASP A 1 420 ? -8.263 -4.941 11.464 1.00 32.19 420 ASP A C 1
ATOM 3157 O O . ASP A 1 420 ? -9.302 -4.694 10.854 1.00 32.19 420 ASP A O 1
ATOM 3161 N N . SER A 1 421 ? -7.111 -5.155 10.820 1.00 34.62 421 SER A N 1
ATOM 3162 C CA . SER A 1 421 ? -6.926 -5.153 9.367 1.00 34.62 421 SER A CA 1
ATOM 3163 C C . SER A 1 421 ? -7.044 -6.592 8.817 1.00 34.62 421 SER A C 1
ATOM 3165 O O . SER A 1 421 ? -6.356 -7.498 9.309 1.00 34.62 421 SER A O 1
ATOM 3167 N N . PRO A 1 422 ? -7.874 -6.867 7.794 1.00 33.47 422 PRO A N 1
ATOM 3168 C CA . PRO A 1 422 ? -7.929 -8.169 7.135 1.00 33.47 422 PRO A CA 1
ATOM 3169 C C . PRO A 1 422 ? -6.661 -8.367 6.288 1.00 33.47 422 PRO A C 1
ATOM 3171 O O . PRO A 1 422 ? -6.486 -7.860 5.182 1.00 33.47 422 PRO A O 1
ATOM 3174 N N . GLY A 1 423 ? -5.757 -9.095 6.928 1.00 40.62 423 GLY A N 1
ATOM 3175 C CA . GLY A 1 423 ? -4.362 -9.409 6.603 1.00 40.62 423 GLY A CA 1
ATOM 3176 C C . GLY A 1 423 ? -3.729 -10.175 7.778 1.00 40.62 423 GLY A C 1
ATOM 3177 O O . GLY A 1 423 ? -2.771 -10.929 7.619 1.00 40.62 423 GLY A O 1
ATOM 3178 N N . SER A 1 424 ? -4.364 -10.082 8.955 1.00 50.50 424 SER A N 1
ATOM 3179 C CA . SER A 1 424 ? -4.373 -11.102 10.000 1.00 50.50 424 SER A CA 1
ATOM 3180 C C . SER A 1 424 ? -4.422 -12.523 9.414 1.00 50.50 424 SER A C 1
ATOM 3182 O O . SER A 1 424 ? -5.428 -12.927 8.822 1.00 50.50 424 SER A O 1
ATOM 3184 N N . ILE A 1 425 ? -3.348 -13.299 9.625 1.00 62.41 425 ILE A N 1
ATOM 3185 C CA . ILE A 1 425 ? -3.240 -14.743 9.319 1.00 62.41 425 ILE A CA 1
ATOM 3186 C C . ILE A 1 425 ? -4.479 -15.493 9.811 1.00 62.41 425 ILE A C 1
ATOM 3188 O O . ILE A 1 425 ? -4.894 -16.489 9.220 1.00 62.41 425 ILE A O 1
ATOM 3192 N N . VAL A 1 426 ? -5.070 -14.994 10.895 1.00 70.69 426 VAL A N 1
ATOM 3193 C CA . VAL A 1 426 ? -6.309 -15.475 11.477 1.00 70.69 426 VAL A CA 1
ATOM 3194 C C . VAL A 1 426 ? -7.443 -14.496 11.176 1.00 70.69 426 VAL A C 1
ATOM 3196 O O . VAL A 1 426 ? -7.694 -13.558 11.931 1.00 70.69 426 VAL A O 1
ATOM 3199 N N . THR A 1 427 ? -8.166 -14.708 10.081 1.00 77.31 427 THR A N 1
ATOM 3200 C CA . THR A 1 427 ? -9.342 -13.890 9.745 1.00 77.31 427 THR A CA 1
ATOM 3201 C C . THR A 1 427 ? -10.626 -14.526 10.301 1.00 77.31 427 THR A C 1
ATOM 3203 O O . THR A 1 427 ? -10.908 -15.681 9.960 1.00 77.31 427 THR A O 1
ATOM 3206 N N . PRO A 1 428 ? -11.432 -13.817 11.120 1.00 81.31 428 PRO A N 1
ATOM 3207 C CA . PRO A 1 428 ? -12.758 -14.290 11.519 1.00 81.31 428 PRO A CA 1
ATOM 3208 C C . PRO A 1 428 ? -13.621 -14.664 10.307 1.00 81.31 428 PRO A C 1
ATOM 3210 O O . PRO A 1 428 ? -13.573 -14.005 9.273 1.00 81.31 428 PRO A O 1
ATOM 3213 N N . GLY A 1 429 ? -14.383 -15.751 10.413 1.00 82.25 429 GLY A N 1
ATOM 3214 C CA . GLY A 1 429 ? -15.195 -16.291 9.316 1.00 82.25 429 GLY A CA 1
ATOM 3215 C C . GLY A 1 429 ? -14.488 -17.335 8.444 1.00 82.25 429 GLY A C 1
ATOM 3216 O O . GLY A 1 429 ? -15.152 -18.207 7.885 1.00 82.25 429 GLY A O 1
ATOM 3217 N N . SER A 1 430 ? -13.152 -17.316 8.388 1.00 88.38 430 SER A N 1
ATOM 3218 C CA . SER A 1 430 ? -12.366 -18.380 7.744 1.00 88.38 430 SER A CA 1
ATOM 3219 C C . SER A 1 430 ? -12.380 -19.666 8.574 1.00 88.38 430 SER A C 1
ATOM 3221 O O . SER A 1 430 ? -12.780 -19.661 9.732 1.00 88.38 430 SER A O 1
ATOM 3223 N N . TYR A 1 431 ? -11.941 -20.779 7.995 1.00 91.44 431 TYR A N 1
ATOM 3224 C CA . TYR A 1 431 ? -11.841 -22.071 8.672 1.00 91.44 431 TYR A CA 1
ATOM 3225 C C . TYR A 1 431 ? -10.385 -22.411 8.980 1.00 91.44 431 TYR A C 1
ATOM 3227 O O . TYR A 1 431 ? -9.476 -21.990 8.267 1.00 91.44 431 TYR A O 1
ATOM 3235 N N . VAL A 1 432 ? -10.156 -23.199 10.025 1.00 92.00 432 VAL A N 1
ATOM 3236 C CA . VAL A 1 432 ? -8.848 -23.771 10.342 1.00 92.00 432 VAL A CA 1
ATOM 3237 C C . VAL A 1 432 ? -8.965 -25.269 10.575 1.00 92.00 432 VAL A C 1
ATOM 3239 O O . VAL A 1 432 ? -9.903 -25.737 11.217 1.00 92.00 432 VAL A O 1
ATOM 3242 N N . GLN A 1 433 ? -8.002 -26.019 10.054 1.00 92.56 433 GLN A N 1
ATOM 3243 C CA . GLN A 1 433 ? -7.811 -27.432 10.358 1.00 92.56 433 GLN A CA 1
ATOM 3244 C C . GLN A 1 433 ? -6.393 -27.639 10.884 1.00 92.56 433 GLN A C 1
ATOM 3246 O O . GLN A 1 433 ? -5.443 -27.102 10.310 1.00 92.56 433 GLN A O 1
ATOM 3251 N N . PHE A 1 434 ? -6.237 -28.408 11.959 1.00 91.94 434 PHE A N 1
ATOM 3252 C CA . PHE A 1 434 ? -4.925 -28.697 12.524 1.00 91.94 434 PHE A CA 1
ATOM 3253 C C . PHE A 1 434 ? -4.385 -30.029 12.019 1.00 91.94 434 PHE A C 1
ATOM 3255 O O . PHE A 1 434 ? -5.112 -31.023 11.922 1.00 91.94 434 PHE A O 1
ATOM 3262 N N . LEU A 1 435 ? -3.094 -30.042 11.702 1.00 90.06 435 LEU A N 1
ATOM 3263 C CA . LEU A 1 435 ? -2.395 -31.186 11.144 1.00 90.06 435 LEU A CA 1
ATOM 3264 C C . LEU A 1 435 ? -1.060 -31.421 11.850 1.00 90.06 435 LEU A C 1
ATOM 3266 O O . LEU A 1 435 ? -0.453 -30.498 12.391 1.00 90.06 435 LEU A O 1
ATOM 3270 N N . VAL A 1 436 ? -0.592 -32.662 11.814 1.00 87.06 436 VAL A N 1
ATOM 3271 C CA . VAL A 1 436 ? 0.688 -33.101 12.384 1.00 87.06 436 VAL A CA 1
ATOM 3272 C C . VAL A 1 436 ? 1.413 -34.014 11.409 1.00 87.06 436 VAL A C 1
ATOM 3274 O O . VAL A 1 436 ? 0.846 -34.489 10.428 1.00 87.06 436 VAL A O 1
ATOM 3277 N N . GLU A 1 437 ? 2.676 -34.291 11.679 1.00 80.44 437 GLU A N 1
ATOM 3278 C CA . GLU A 1 437 ? 3.464 -35.204 10.854 1.00 80.44 437 GLU A CA 1
ATOM 3279 C C . GLU A 1 437 ? 3.056 -36.667 11.106 1.00 80.44 437 GLU A C 1
ATOM 3281 O O . GLU A 1 437 ? 2.862 -37.044 12.271 1.00 80.44 437 GLU A O 1
ATOM 3286 N N . PRO A 1 438 ? 2.889 -37.496 10.055 1.00 77.75 438 PRO A N 1
ATOM 3287 C CA . PRO A 1 438 ? 2.579 -38.920 10.191 1.00 77.75 438 PRO A CA 1
ATOM 3288 C C . PRO A 1 438 ? 3.795 -39.711 10.697 1.00 77.75 438 PRO A C 1
ATOM 3290 O O . PRO A 1 438 ? 4.936 -39.271 10.553 1.00 77.75 438 PRO A O 1
ATOM 3293 N N . ILE A 1 439 ? 3.567 -40.908 11.245 1.00 72.06 439 ILE A N 1
ATOM 3294 C CA . ILE A 1 439 ? 4.668 -41.847 11.520 1.00 72.06 439 ILE A CA 1
ATOM 3295 C C . ILE A 1 439 ? 5.286 -42.303 10.180 1.00 72.06 439 ILE A C 1
ATOM 3297 O O . ILE A 1 439 ? 4.538 -42.693 9.276 1.00 72.06 439 ILE A O 1
ATOM 3301 N N . PRO A 1 440 ? 6.623 -42.283 10.020 1.00 59.59 440 PRO A N 1
ATOM 3302 C CA . PRO A 1 440 ? 7.272 -42.817 8.827 1.00 59.59 440 PRO A CA 1
ATOM 3303 C C . PRO A 1 440 ? 6.963 -44.311 8.665 1.00 59.59 440 PRO A C 1
ATOM 3305 O O . PRO A 1 440 ? 7.210 -45.097 9.577 1.00 59.59 440 PRO A O 1
ATOM 3308 N N . SER A 1 441 ? 6.446 -44.725 7.506 1.00 57.59 441 SER A N 1
ATOM 3309 C CA . SER A 1 441 ? 6.238 -46.150 7.220 1.00 57.59 441 SER A CA 1
ATOM 3310 C C . SER A 1 441 ? 7.508 -46.786 6.636 1.00 57.59 441 SER A C 1
ATOM 3312 O O . SER A 1 441 ? 8.227 -46.163 5.853 1.00 57.59 441 SER A O 1
ATOM 3314 N N . LYS A 1 442 ? 7.776 -48.058 6.971 1.00 53.09 442 LYS A N 1
ATOM 3315 C CA . LYS A 1 442 ? 8.938 -48.817 6.452 1.00 53.09 442 LYS A CA 1
ATOM 3316 C C . LYS A 1 442 ? 8.965 -48.925 4.917 1.00 53.09 442 LYS A C 1
ATOM 3318 O O . LYS A 1 442 ? 10.035 -49.034 4.332 1.00 53.09 442 LYS A O 1
ATOM 3323 N N . GLN A 1 443 ? 7.803 -48.859 4.261 1.00 47.84 443 GLN A N 1
ATOM 3324 C CA . GLN A 1 443 ? 7.682 -48.879 2.796 1.00 47.84 443 GLN A CA 1
ATOM 3325 C C . GLN A 1 443 ? 8.169 -47.576 2.136 1.00 47.84 443 GLN A C 1
ATOM 3327 O O . GLN A 1 443 ? 8.730 -47.617 1.047 1.00 47.84 443 GLN A O 1
ATOM 3332 N N . VAL A 1 444 ? 8.034 -46.427 2.807 1.00 51.81 444 VAL A N 1
ATOM 3333 C CA . VAL A 1 444 ? 8.480 -45.119 2.283 1.00 51.81 444 VAL A CA 1
ATOM 3334 C C . VAL A 1 444 ? 9.992 -44.992 2.314 1.00 51.81 444 VAL A C 1
ATOM 3336 O O . VAL A 1 444 ? 10.577 -44.449 1.384 1.00 51.81 444 VAL A O 1
ATOM 3339 N N . GLN A 1 445 ? 10.636 -45.552 3.339 1.00 48.59 445 GLN A N 1
ATOM 3340 C CA . GLN A 1 445 ? 12.095 -45.636 3.385 1.00 48.59 445 GLN A CA 1
ATOM 3341 C C . GLN A 1 445 ? 12.651 -46.477 2.224 1.00 48.59 445 GLN A C 1
ATOM 3343 O O . GLN A 1 445 ? 13.730 -46.176 1.734 1.00 48.59 445 GLN A O 1
ATOM 3348 N N . GLN A 1 446 ? 11.904 -47.478 1.737 1.00 42.16 446 GLN A N 1
ATOM 3349 C CA . GLN A 1 446 ? 12.293 -48.276 0.568 1.00 42.16 446 GLN A CA 1
ATOM 3350 C C . GLN A 1 446 ? 12.021 -47.552 -0.766 1.00 42.16 446 GLN A C 1
ATOM 3352 O O . GLN A 1 446 ? 12.896 -47.543 -1.631 1.00 42.16 446 GLN A O 1
ATOM 3357 N N . GLU A 1 447 ? 10.872 -46.883 -0.925 1.00 47.19 447 GLU A N 1
ATOM 3358 C CA . GLU A 1 447 ? 10.554 -46.084 -2.128 1.00 47.19 447 GLU A CA 1
ATOM 3359 C C . GLU A 1 447 ? 11.480 -44.861 -2.300 1.00 47.19 447 GLU A C 1
ATOM 3361 O O . GLU A 1 447 ? 11.829 -44.512 -3.426 1.00 47.19 447 GLU A O 1
ATOM 3366 N N . GLU A 1 448 ? 11.928 -44.228 -1.205 1.00 47.88 448 GLU A N 1
ATOM 3367 C CA . GLU A 1 448 ? 12.923 -43.139 -1.239 1.00 47.88 448 GLU A CA 1
ATOM 3368 C C . GLU A 1 448 ? 14.326 -43.623 -1.659 1.00 47.88 448 GLU A C 1
ATOM 3370 O O . GLU A 1 448 ? 15.109 -42.836 -2.192 1.00 47.88 448 GLU A O 1
ATOM 3375 N N . THR A 1 449 ? 14.641 -44.909 -1.459 1.00 40.06 449 THR A N 1
ATOM 3376 C CA . THR A 1 449 ? 15.940 -45.503 -1.831 1.00 40.06 449 THR A CA 1
ATOM 3377 C C . THR A 1 449 ? 15.984 -46.069 -3.252 1.00 40.06 449 THR A C 1
ATOM 3379 O O . THR A 1 449 ? 17.060 -46.135 -3.846 1.00 40.06 449 THR A O 1
ATOM 3382 N N . SER A 1 450 ? 14.842 -46.433 -3.847 1.00 43.81 450 SER A N 1
ATOM 3383 C CA . SER A 1 450 ? 14.774 -46.938 -5.224 1.00 43.81 450 SER A CA 1
ATOM 3384 C C . SER A 1 450 ? 14.773 -45.785 -6.238 1.00 43.81 450 SER A C 1
ATOM 3386 O O . SER A 1 450 ? 13.733 -45.395 -6.770 1.00 43.81 450 SER A O 1
ATOM 3388 N N . GLY A 1 451 ? 15.941 -45.189 -6.482 1.00 45.41 451 GLY A N 1
ATOM 3389 C CA . GLY A 1 451 ? 16.099 -44.098 -7.444 1.00 45.41 451 GLY A CA 1
ATOM 3390 C C . GLY A 1 451 ? 15.972 -44.569 -8.897 1.00 45.41 451 GLY A C 1
ATOM 3391 O O . GLY A 1 451 ? 16.829 -45.293 -9.391 1.00 45.41 451 GLY A O 1
ATOM 3392 N N . SER A 1 452 ? 14.935 -44.117 -9.609 1.00 47.09 452 SER A N 1
ATOM 3393 C CA . SER A 1 452 ? 14.920 -44.130 -11.082 1.00 47.09 452 SER A CA 1
ATOM 3394 C C . SER A 1 452 ? 15.961 -43.138 -11.618 1.00 47.09 452 SER A C 1
ATOM 3396 O O . SER A 1 452 ? 15.975 -41.981 -11.192 1.00 47.09 452 SER A O 1
ATOM 3398 N N . GLU A 1 453 ? 16.782 -43.558 -12.589 1.00 51.03 453 GLU A N 1
ATOM 3399 C CA . GLU A 1 453 ? 17.786 -42.716 -13.273 1.00 51.03 453 GLU A CA 1
ATOM 3400 C C . GLU A 1 453 ? 17.175 -41.602 -14.146 1.00 51.03 453 GLU A C 1
ATOM 3402 O O . GLU A 1 453 ? 17.878 -40.691 -14.585 1.00 51.03 453 GLU A O 1
ATOM 3407 N N . LYS A 1 454 ? 15.860 -41.637 -14.398 1.00 53.38 454 LYS A N 1
ATOM 3408 C CA . LYS A 1 454 ? 15.134 -40.581 -15.119 1.00 53.38 454 LYS A CA 1
ATOM 3409 C C . LYS A 1 454 ? 14.113 -39.915 -14.204 1.00 53.38 454 LYS A C 1
ATOM 3411 O O . LYS A 1 454 ? 13.206 -40.584 -13.704 1.00 53.38 454 LYS A O 1
ATOM 3416 N N . SER A 1 455 ? 14.260 -38.603 -14.017 1.00 59.47 455 SER A N 1
ATOM 3417 C CA . SER A 1 455 ? 13.267 -37.744 -13.368 1.00 59.47 455 SER A CA 1
ATOM 3418 C C . SER A 1 455 ? 12.240 -37.269 -14.398 1.00 59.47 455 SER A C 1
ATOM 3420 O O . SER A 1 455 ? 12.602 -36.804 -15.474 1.00 59.47 455 SER A O 1
ATOM 3422 N N . GLU A 1 456 ? 10.950 -37.332 -14.064 1.00 65.81 456 GLU A N 1
ATOM 3423 C CA . GLU A 1 456 ? 9.892 -36.665 -14.845 1.00 65.81 456 GLU A CA 1
ATOM 3424 C C . GLU A 1 456 ? 9.771 -35.162 -14.512 1.00 65.81 456 GLU A C 1
ATOM 3426 O O . GLU A 1 456 ? 9.004 -34.439 -15.149 1.00 65.81 456 GLU A O 1
ATOM 3431 N N . ASN A 1 457 ? 10.499 -34.682 -13.494 1.00 70.38 457 ASN A N 1
ATOM 3432 C CA . ASN A 1 457 ? 10.435 -33.307 -12.998 1.00 70.38 457 ASN A CA 1
ATOM 3433 C C . ASN A 1 457 ? 11.731 -32.554 -13.294 1.00 70.38 457 ASN A C 1
ATOM 3435 O O . ASN A 1 457 ? 12.805 -33.007 -12.900 1.00 70.38 457 ASN A O 1
ATOM 3439 N N . THR A 1 458 ? 11.593 -31.366 -13.883 1.00 79.25 458 THR A N 1
ATOM 3440 C CA . THR A 1 458 ? 12.714 -30.489 -14.247 1.00 79.25 458 THR A CA 1
ATOM 3441 C C . THR A 1 458 ? 13.248 -29.700 -13.058 1.00 79.25 458 THR A C 1
ATOM 3443 O O . THR A 1 458 ? 14.451 -29.506 -12.943 1.00 79.25 458 THR A O 1
ATOM 3446 N N . LEU A 1 459 ? 12.364 -29.262 -12.155 1.00 86.81 459 LEU A N 1
ATOM 3447 C CA . LEU A 1 459 ? 12.738 -28.549 -10.931 1.00 86.81 459 LEU A CA 1
ATOM 3448 C C . LEU A 1 459 ? 12.241 -29.306 -9.706 1.00 86.81 459 LEU A C 1
ATOM 3450 O O . LEU A 1 459 ? 11.046 -29.607 -9.621 1.00 86.81 459 LEU A O 1
ATOM 3454 N N . VAL A 1 460 ? 13.133 -29.551 -8.749 1.00 87.88 460 VAL A N 1
ATOM 3455 C CA . VAL A 1 460 ? 12.809 -30.168 -7.459 1.00 87.88 460 VAL A CA 1
ATOM 3456 C C . VAL A 1 460 ? 13.388 -29.324 -6.328 1.00 87.88 460 VAL A C 1
ATOM 3458 O O . VAL A 1 460 ? 14.598 -29.197 -6.193 1.00 87.88 460 VAL A O 1
ATOM 3461 N N . ILE A 1 461 ? 12.522 -28.736 -5.508 1.00 88.75 461 ILE A N 1
ATOM 3462 C CA . ILE A 1 461 ? 12.924 -27.944 -4.344 1.00 88.75 461 ILE A CA 1
ATOM 3463 C C . ILE A 1 461 ? 12.356 -28.610 -3.097 1.00 88.75 461 ILE A C 1
ATOM 3465 O O . ILE A 1 461 ? 11.146 -28.826 -3.008 1.00 88.75 461 ILE A O 1
ATOM 3469 N N . GLY A 1 462 ? 13.224 -28.945 -2.147 1.00 86.06 462 GLY A N 1
ATOM 3470 C CA . GLY A 1 462 ? 12.856 -29.689 -0.946 1.00 86.06 462 GLY A CA 1
ATOM 3471 C C . GLY A 1 462 ? 13.290 -29.016 0.350 1.00 86.06 462 GLY A C 1
ATOM 3472 O O . GLY A 1 462 ? 14.121 -28.107 0.361 1.00 86.06 462 GLY A O 1
ATOM 3473 N N . THR A 1 463 ? 12.763 -29.517 1.463 1.00 80.88 463 THR A N 1
ATOM 3474 C CA . THR A 1 463 ? 13.298 -29.245 2.799 1.00 80.88 463 THR A CA 1
ATOM 3475 C C . THR A 1 463 ? 13.904 -30.502 3.408 1.00 80.88 463 THR A C 1
ATOM 3477 O O . THR A 1 463 ? 13.392 -31.609 3.224 1.00 80.88 463 THR A O 1
ATOM 3480 N N . GLN A 1 464 ? 14.983 -30.320 4.166 1.00 73.31 464 GLN A N 1
ATOM 3481 C CA . GLN A 1 464 ? 15.558 -31.352 5.023 1.00 73.31 464 GLN A CA 1
ATOM 3482 C C . GLN A 1 464 ? 15.541 -30.914 6.483 1.00 73.31 464 GLN A C 1
ATOM 3484 O O . GLN A 1 464 ? 15.375 -29.739 6.802 1.00 73.31 464 GLN A O 1
ATOM 3489 N N . ASN A 1 465 ? 15.723 -31.873 7.381 1.00 60.16 465 ASN A N 1
ATOM 3490 C CA . ASN A 1 465 ? 15.818 -31.587 8.800 1.00 60.16 465 ASN A CA 1
ATOM 3491 C C . ASN A 1 465 ? 17.232 -31.096 9.147 1.00 60.16 465 ASN A C 1
ATOM 3493 O O . ASN A 1 465 ? 18.195 -31.810 8.889 1.00 60.16 465 ASN A O 1
ATOM 3497 N N . ALA A 1 466 ? 17.354 -29.935 9.793 1.00 46.62 466 ALA A N 1
ATOM 3498 C CA . ALA A 1 466 ? 18.636 -29.380 10.241 1.00 46.62 466 ALA A CA 1
ATOM 3499 C C . ALA A 1 466 ? 19.401 -30.283 11.236 1.00 46.62 466 ALA A C 1
ATOM 3501 O O . ALA A 1 466 ? 20.607 -30.127 11.394 1.00 46.62 466 ALA A O 1
ATOM 3502 N N . ALA A 1 467 ? 18.711 -31.215 11.908 1.00 37.97 467 ALA A N 1
ATOM 3503 C CA . ALA A 1 467 ? 19.302 -32.160 12.862 1.00 37.97 467 ALA A CA 1
ATOM 3504 C C . ALA A 1 467 ? 19.740 -33.505 12.245 1.00 37.97 467 ALA A C 1
ATOM 3506 O O . ALA A 1 467 ? 20.442 -34.268 12.904 1.00 37.97 467 ALA A O 1
ATOM 3507 N N . ALA A 1 468 ? 19.328 -33.822 11.010 1.00 43.31 468 ALA A N 1
ATOM 3508 C CA . ALA A 1 468 ? 19.801 -35.017 10.313 1.00 43.31 468 ALA A CA 1
ATOM 3509 C C . ALA A 1 468 ? 21.185 -34.705 9.728 1.00 43.31 468 ALA A C 1
ATOM 3511 O O . ALA A 1 468 ? 21.301 -34.113 8.661 1.00 43.31 468 ALA A O 1
ATOM 3512 N N . ALA A 1 469 ? 22.224 -35.026 10.495 1.00 42.09 469 ALA A N 1
ATOM 3513 C CA . ALA A 1 469 ? 23.577 -34.528 10.281 1.00 42.09 469 ALA A CA 1
ATOM 3514 C C . ALA A 1 469 ? 24.364 -35.197 9.142 1.00 42.09 469 ALA A C 1
ATOM 3516 O O . ALA A 1 469 ? 25.514 -34.824 8.956 1.00 42.09 469 ALA A O 1
ATOM 3517 N N . GLU A 1 470 ? 23.792 -36.108 8.349 1.00 49.09 470 GLU A N 1
ATOM 3518 C CA . GLU A 1 470 ? 24.436 -36.531 7.101 1.00 49.09 470 GLU A CA 1
ATOM 3519 C C . GLU A 1 470 ? 23.414 -36.703 5.961 1.00 49.09 470 GLU A C 1
ATOM 3521 O O . GLU A 1 470 ? 22.407 -37.399 6.133 1.00 49.09 470 GLU A O 1
ATOM 3526 N N . PRO A 1 471 ? 23.660 -36.086 4.789 1.00 55.81 471 PRO A N 1
ATOM 3527 C CA . PRO A 1 471 ? 22.959 -36.404 3.551 1.00 55.81 471 PRO A CA 1
ATOM 3528 C C . PRO A 1 471 ? 23.005 -37.909 3.288 1.00 55.81 471 PRO A C 1
ATOM 3530 O O . PRO A 1 471 ? 23.989 -38.583 3.599 1.00 55.81 471 PRO A O 1
ATOM 3533 N N . ALA A 1 472 ? 21.942 -38.451 2.691 1.00 57.62 472 ALA A N 1
ATOM 3534 C CA . ALA A 1 472 ? 21.884 -39.879 2.409 1.00 57.62 472 ALA A CA 1
ATOM 3535 C C . ALA A 1 472 ? 23.050 -40.277 1.492 1.00 57.62 472 ALA A C 1
ATOM 3537 O O . ALA A 1 472 ? 23.154 -39.762 0.375 1.00 57.62 472 ALA A O 1
ATOM 3538 N N . LYS A 1 473 ? 23.897 -41.210 1.948 1.00 56.88 473 LYS A N 1
ATOM 3539 C CA . LYS A 1 473 ? 25.029 -41.722 1.165 1.00 56.88 473 LYS A CA 1
ATOM 3540 C C . LYS A 1 473 ? 24.512 -42.280 -0.161 1.00 56.88 473 LYS A C 1
ATOM 3542 O O . LYS A 1 473 ? 23.563 -43.072 -0.196 1.00 56.88 473 LYS A O 1
ATOM 3547 N N . ALA A 1 474 ? 25.052 -41.781 -1.266 1.00 59.41 474 ALA A N 1
ATOM 3548 C CA . ALA A 1 474 ? 24.815 -42.368 -2.574 1.00 59.41 474 ALA A CA 1
ATOM 3549 C C . ALA A 1 474 ? 25.681 -43.625 -2.717 1.00 59.41 474 ALA A C 1
ATOM 3551 O O . ALA A 1 474 ? 26.795 -43.663 -2.199 1.00 59.41 474 ALA A O 1
ATOM 3552 N N . ASP A 1 475 ? 25.185 -44.643 -3.421 1.00 61.03 475 ASP A N 1
ATOM 3553 C CA . ASP A 1 475 ? 26.016 -45.776 -3.834 1.00 61.03 475 ASP A CA 1
ATOM 3554 C C . ASP A 1 475 ? 26.835 -45.326 -5.059 1.00 61.03 475 ASP A C 1
ATOM 3556 O O . ASP A 1 475 ? 26.485 -45.606 -6.206 1.00 61.03 475 ASP A O 1
ATOM 3560 N N . GLY A 1 476 ? 27.887 -44.538 -4.817 1.00 70.88 476 GLY A N 1
ATOM 3561 C CA . GLY A 1 476 ? 28.738 -43.940 -5.852 1.00 70.88 476 GLY A CA 1
ATOM 3562 C C . GLY A 1 476 ? 28.179 -42.664 -6.503 1.00 70.88 476 GLY A C 1
ATOM 3563 O O . GLY A 1 476 ? 27.262 -42.022 -5.993 1.00 70.88 476 GLY A O 1
ATOM 3564 N N . THR A 1 477 ? 28.775 -42.263 -7.633 1.00 78.56 477 THR A N 1
ATOM 3565 C CA . THR A 1 477 ? 28.377 -41.066 -8.398 1.00 78.56 477 THR A CA 1
ATOM 3566 C C . THR A 1 477 ? 27.173 -41.372 -9.287 1.00 78.56 477 THR A C 1
ATOM 3568 O O . THR A 1 477 ? 27.299 -42.110 -10.264 1.00 78.56 477 THR A O 1
ATOM 3571 N N . GLN A 1 478 ? 26.023 -40.763 -8.996 1.00 81.81 478 GLN A N 1
ATOM 3572 C CA . GLN A 1 478 ? 24.798 -40.916 -9.785 1.00 81.81 478 GLN A CA 1
ATOM 3573 C C . GLN A 1 478 ? 24.467 -39.618 -10.527 1.00 81.81 478 GLN A C 1
ATOM 3575 O O . GLN A 1 478 ? 24.325 -38.566 -9.907 1.00 81.81 478 GLN A O 1
ATOM 3580 N N . VAL A 1 479 ? 24.294 -39.688 -11.850 1.00 83.06 479 VAL A N 1
ATOM 3581 C CA . VAL A 1 479 ? 23.869 -38.543 -12.671 1.00 83.06 479 VAL A CA 1
ATOM 3582 C C . VAL A 1 479 ? 22.382 -38.656 -12.989 1.00 83.06 479 VAL A C 1
ATOM 3584 O O . VAL A 1 479 ? 21.925 -39.674 -13.501 1.00 83.06 479 VAL A O 1
ATOM 3587 N N . ILE A 1 480 ? 21.630 -37.594 -12.707 1.00 83.00 480 ILE A N 1
ATOM 3588 C CA . ILE A 1 480 ? 20.191 -37.496 -12.944 1.00 83.00 480 ILE A CA 1
ATOM 3589 C C . ILE A 1 480 ? 19.962 -36.439 -14.020 1.00 83.00 480 ILE A C 1
ATOM 3591 O O . ILE A 1 480 ? 20.207 -35.246 -13.822 1.00 83.00 480 ILE A O 1
ATOM 3595 N N . LEU A 1 481 ? 19.503 -36.896 -15.181 1.00 82.38 481 LEU A N 1
ATOM 3596 C CA . LEU A 1 481 ? 19.212 -36.032 -16.321 1.00 82.38 481 LEU A CA 1
ATOM 3597 C C . LEU A 1 481 ? 17.890 -35.290 -16.129 1.00 82.38 481 LEU A C 1
ATOM 3599 O O . LEU A 1 481 ? 16.969 -35.806 -15.493 1.00 82.38 481 LEU A O 1
ATOM 3603 N N . ASP A 1 482 ? 17.805 -34.100 -16.727 1.00 79.25 482 ASP A N 1
ATOM 3604 C CA . ASP A 1 482 ? 16.613 -33.250 -16.730 1.00 79.25 482 ASP A CA 1
ATOM 3605 C C . ASP A 1 482 ? 16.099 -32.931 -15.320 1.00 79.25 482 ASP A C 1
ATOM 3607 O O . ASP A 1 482 ? 14.900 -32.784 -15.107 1.00 79.25 482 ASP A O 1
ATOM 3611 N N . GLN A 1 483 ? 17.010 -32.814 -14.353 1.00 85.88 483 GLN A N 1
ATOM 3612 C CA . GLN A 1 483 ? 16.712 -32.401 -12.989 1.00 85.88 483 GLN A CA 1
ATOM 3613 C C . GLN A 1 483 ? 17.608 -31.232 -12.587 1.00 85.88 483 GLN A C 1
ATOM 3615 O O . GLN A 1 483 ? 18.808 -31.238 -12.834 1.00 85.88 483 GLN A O 1
ATOM 3620 N N . PHE A 1 484 ? 17.007 -30.249 -11.929 1.00 88.94 484 PHE A N 1
ATOM 3621 C CA . PHE A 1 484 ? 17.682 -29.159 -11.248 1.00 88.94 484 PHE A CA 1
ATOM 3622 C C . PHE A 1 484 ? 16.993 -28.890 -9.913 1.00 88.94 484 PHE A C 1
ATOM 3624 O O . PHE A 1 484 ? 15.773 -29.031 -9.799 1.00 88.94 484 PHE A O 1
ATOM 3631 N N . GLY A 1 485 ? 17.738 -28.454 -8.907 1.00 89.56 485 GLY A N 1
ATOM 3632 C CA . GLY A 1 485 ? 17.151 -27.857 -7.719 1.00 89.56 485 GLY A CA 1
ATOM 3633 C C . GLY A 1 485 ? 18.004 -27.976 -6.470 1.00 89.56 485 GLY A C 1
ATOM 3634 O O . GLY A 1 485 ? 19.206 -28.216 -6.537 1.00 89.56 485 GLY A O 1
ATOM 3635 N N . ALA A 1 486 ? 17.367 -27.753 -5.327 1.00 91.56 486 ALA A N 1
ATOM 3636 C CA . ALA A 1 486 ? 18.041 -27.577 -4.051 1.00 91.56 486 ALA A CA 1
ATOM 3637 C C . ALA A 1 486 ? 17.188 -28.083 -2.892 1.00 91.56 486 ALA A C 1
ATOM 3639 O O . ALA A 1 486 ? 15.955 -28.073 -2.945 1.00 91.56 486 ALA A O 1
ATOM 3640 N N . VAL A 1 487 ? 17.862 -28.471 -1.818 1.00 89.06 487 VAL A N 1
ATOM 3641 C CA . VAL A 1 487 ? 17.253 -28.792 -0.534 1.00 89.06 487 VAL A CA 1
ATOM 3642 C C . VAL A 1 487 ? 17.768 -27.804 0.506 1.00 89.06 487 VAL A C 1
ATOM 3644 O O . VAL A 1 487 ? 18.969 -27.550 0.574 1.00 89.06 487 VAL A O 1
ATOM 3647 N N . SER A 1 488 ? 16.860 -27.238 1.303 1.00 86.81 488 SER A N 1
ATOM 3648 C CA . SER A 1 488 ? 17.211 -26.327 2.398 1.00 86.81 488 SER A CA 1
ATOM 3649 C C . SER A 1 488 ? 16.908 -26.939 3.762 1.00 86.81 488 SER A C 1
ATOM 3651 O O . SER A 1 488 ? 15.843 -27.521 3.974 1.00 86.81 488 SER A O 1
ATOM 3653 N N . ALA A 1 489 ? 17.835 -26.772 4.703 1.00 81.19 489 ALA A N 1
ATOM 3654 C CA . ALA A 1 489 ? 17.655 -27.095 6.115 1.00 81.19 489 ALA A CA 1
ATOM 3655 C C . ALA A 1 489 ? 16.925 -25.976 6.883 1.00 81.19 489 ALA A C 1
ATOM 3657 O O . ALA A 1 489 ? 16.359 -26.224 7.946 1.00 81.19 489 ALA A O 1
ATOM 3658 N N . GLN A 1 490 ? 16.922 -24.751 6.345 1.00 75.94 490 GLN A N 1
ATOM 3659 C CA . GLN A 1 490 ? 16.234 -23.590 6.924 1.00 75.94 490 GLN A CA 1
ATOM 3660 C C . GLN A 1 490 ? 14.750 -23.519 6.526 1.00 75.94 490 GLN A C 1
ATOM 3662 O O . GLN A 1 490 ? 13.975 -22.813 7.165 1.00 75.94 490 GLN A O 1
ATOM 3667 N N . GLY A 1 491 ? 14.344 -24.269 5.498 1.00 78.19 491 GLY A N 1
ATOM 3668 C CA . GLY A 1 491 ? 12.985 -24.268 4.960 1.00 78.19 49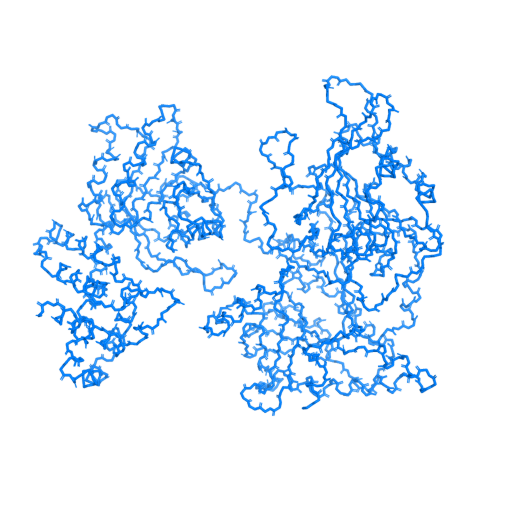1 GLY A CA 1
ATOM 3669 C C . GLY A 1 491 ? 12.899 -23.606 3.586 1.00 78.19 491 GLY A C 1
ATOM 3670 O O . GLY A 1 491 ? 13.880 -23.082 3.066 1.00 78.19 491 GLY A O 1
ATOM 3671 N N . ILE A 1 492 ? 11.716 -23.647 2.975 1.00 81.62 492 ILE A N 1
ATOM 3672 C CA . ILE A 1 492 ? 11.448 -22.988 1.691 1.00 81.62 492 ILE A CA 1
ATOM 3673 C C . ILE A 1 492 ? 10.176 -22.158 1.796 1.00 81.62 492 ILE A C 1
ATOM 3675 O O . ILE A 1 492 ? 9.194 -22.582 2.409 1.00 81.62 492 ILE A O 1
ATOM 3679 N N . TYR A 1 493 ? 10.194 -20.975 1.190 1.00 80.19 493 TYR A N 1
ATOM 3680 C CA . TYR A 1 493 ? 9.106 -20.008 1.282 1.00 80.19 493 TYR A CA 1
ATOM 3681 C C . TYR A 1 493 ? 8.390 -19.941 -0.058 1.00 80.19 493 TYR A C 1
ATOM 3683 O O . TYR A 1 493 ? 8.987 -19.592 -1.073 1.00 80.19 493 TYR A O 1
ATOM 3691 N N . ILE A 1 494 ? 7.105 -20.284 -0.068 1.00 77.31 494 ILE A N 1
ATOM 3692 C CA . ILE A 1 494 ? 6.278 -20.239 -1.272 1.00 77.31 494 ILE A CA 1
ATOM 3693 C C . ILE A 1 494 ? 5.391 -19.008 -1.170 1.00 77.31 494 ILE A C 1
ATOM 3695 O O . ILE A 1 494 ? 4.551 -18.913 -0.277 1.00 77.31 494 ILE A O 1
ATOM 3699 N N . SER A 1 495 ? 5.541 -18.088 -2.116 1.00 71.31 495 SER A N 1
ATOM 3700 C CA . SER A 1 495 ? 4.615 -16.977 -2.275 1.00 71.31 495 SER A CA 1
ATOM 3701 C C . SER A 1 495 ? 3.961 -17.043 -3.645 1.00 71.31 495 SER A C 1
ATOM 3703 O O . SER A 1 495 ? 4.584 -17.336 -4.666 1.00 71.31 495 SER A O 1
ATOM 3705 N N . SER A 1 496 ? 2.660 -16.788 -3.671 1.00 62.12 496 SER A N 1
ATOM 3706 C CA . SER A 1 496 ? 1.969 -16.486 -4.910 1.00 62.12 496 SER A CA 1
ATOM 3707 C C . SER A 1 496 ? 1.783 -14.985 -4.944 1.00 62.12 496 SER A C 1
ATOM 3709 O O . SER A 1 496 ? 1.232 -14.410 -4.003 1.00 62.12 496 SER A O 1
ATOM 3711 N N . THR A 1 497 ? 2.224 -14.331 -6.015 1.00 47.34 497 THR A N 1
ATOM 3712 C CA . THR A 1 497 ? 1.725 -12.983 -6.235 1.00 47.34 497 THR A CA 1
ATOM 3713 C C . THR A 1 497 ? 0.250 -13.134 -6.575 1.00 47.34 497 THR A C 1
ATOM 3715 O O . THR A 1 497 ? -0.126 -13.643 -7.636 1.00 47.34 497 THR A O 1
ATOM 3718 N N . ASN A 1 498 ? -0.617 -12.642 -5.686 1.00 36.19 498 ASN A N 1
ATOM 3719 C CA . ASN A 1 498 ? -1.773 -11.951 -6.213 1.00 36.19 498 ASN A CA 1
ATOM 3720 C C . ASN A 1 498 ? -1.136 -10.854 -7.049 1.00 36.19 498 ASN A C 1
ATOM 3722 O O . ASN A 1 498 ? -0.482 -9.949 -6.529 1.00 36.19 498 ASN A O 1
ATOM 3726 N N . THR A 1 499 ? -1.167 -11.026 -8.359 1.00 29.33 499 THR A N 1
ATOM 3727 C CA . THR A 1 499 ? -0.891 -9.918 -9.238 1.00 29.33 499 THR A CA 1
ATOM 3728 C C . THR A 1 499 ? -2.023 -8.942 -8.906 1.00 29.33 499 THR A C 1
ATOM 3730 O O . THR A 1 499 ? -3.080 -8.985 -9.521 1.00 29.33 499 THR A O 1
ATOM 3733 N N . MET A 1 500 ? -1.815 -8.054 -7.915 1.00 29.31 500 MET A N 1
ATOM 3734 C CA . MET A 1 500 ? -2.061 -6.644 -8.184 1.00 29.31 500 MET A CA 1
ATOM 3735 C C . MET A 1 500 ? -1.461 -6.479 -9.552 1.00 29.31 500 MET A C 1
ATOM 3737 O O . MET A 1 500 ? -0.264 -6.733 -9.718 1.00 29.31 500 MET A O 1
ATOM 3741 N N . ALA A 1 501 ? -2.337 -6.342 -10.531 1.00 25.56 501 ALA A N 1
ATOM 3742 C CA . ALA A 1 501 ? -1.969 -6.487 -11.903 1.00 25.56 501 ALA A CA 1
ATOM 3743 C C . ALA A 1 501 ? -0.876 -5.449 -12.197 1.00 25.56 501 ALA A C 1
ATOM 3745 O O . ALA A 1 501 ? -1.151 -4.330 -12.595 1.00 25.56 501 ALA A O 1
ATOM 3746 N N . THR A 1 502 ? 0.390 -5.854 -12.093 1.00 28.23 502 THR A N 1
ATOM 3747 C CA . THR A 1 502 ? 1.389 -5.520 -13.094 1.00 28.23 502 THR A CA 1
ATOM 3748 C C . THR A 1 502 ? 0.958 -6.309 -14.308 1.00 28.23 502 THR A C 1
ATOM 3750 O O . THR A 1 502 ? 1.516 -7.335 -14.697 1.00 28.23 502 THR A O 1
ATOM 3753 N N . THR A 1 503 ? -0.163 -5.853 -14.858 1.00 25.67 503 THR A N 1
ATOM 3754 C CA . THR A 1 503 ? -0.530 -6.128 -16.209 1.00 25.67 503 THR A CA 1
ATOM 3755 C C . THR A 1 503 ? 0.735 -5.917 -17.020 1.00 25.67 503 THR A C 1
ATOM 3757 O O . THR A 1 503 ? 1.300 -4.829 -17.059 1.00 25.67 503 THR A O 1
ATOM 3760 N N . THR A 1 504 ? 1.141 -6.948 -17.740 1.00 29.12 504 THR A N 1
ATOM 3761 C CA . THR A 1 504 ? 1.863 -6.785 -19.002 1.00 29.12 504 THR A CA 1
ATOM 3762 C C . THR A 1 504 ? 0.888 -6.243 -20.066 1.00 29.12 504 THR A C 1
ATOM 3764 O O . THR A 1 504 ? 0.896 -6.655 -21.216 1.00 29.12 504 THR A O 1
ATOM 3767 N N . THR A 1 505 ? 0.005 -5.325 -19.666 1.00 37.75 505 THR A N 1
ATOM 3768 C CA . THR A 1 505 ? -0.594 -4.309 -20.518 1.00 37.75 505 THR A CA 1
ATOM 3769 C C . THR A 1 505 ? 0.191 -3.054 -20.207 1.00 37.75 505 THR A C 1
ATOM 3771 O O . THR A 1 505 ? 0.439 -2.760 -19.036 1.00 37.75 505 THR A O 1
ATOM 3774 N N . GLN A 1 506 ? 0.601 -2.331 -21.242 1.00 52.09 506 GLN A N 1
ATOM 3775 C CA . GLN A 1 506 ? 1.181 -1.008 -21.063 1.00 52.09 506 GLN A CA 1
ATOM 3776 C C . GLN A 1 506 ? 0.337 -0.194 -20.061 1.00 52.09 506 GLN A C 1
ATOM 3778 O O . GLN A 1 506 ? -0.895 -0.324 -20.071 1.00 52.09 506 GLN A O 1
ATOM 3783 N N . PRO A 1 507 ? 0.975 0.580 -19.162 1.00 69.38 507 PRO A N 1
ATOM 3784 C CA . PRO A 1 507 ? 0.245 1.415 -18.215 1.00 69.38 507 PRO A CA 1
ATOM 3785 C C . PRO A 1 507 ? -0.723 2.317 -18.981 1.00 69.38 507 PRO A C 1
ATOM 3787 O O . PRO A 1 507 ? -0.375 2.828 -20.044 1.00 69.38 507 PRO A O 1
ATOM 3790 N N . ARG A 1 508 ? -1.934 2.514 -18.444 1.00 84.44 508 ARG A N 1
ATOM 3791 C CA . ARG A 1 508 ? -2.992 3.287 -19.127 1.00 84.44 508 ARG A CA 1
ATOM 3792 C C . ARG A 1 508 ? -2.538 4.696 -19.514 1.00 84.44 508 ARG A C 1
ATOM 3794 O O . ARG A 1 508 ? -2.930 5.194 -20.560 1.00 84.44 508 ARG A O 1
ATOM 3801 N N . ALA A 1 509 ? -1.756 5.307 -18.629 1.00 89.94 509 ALA A N 1
ATOM 3802 C CA . ALA A 1 509 ? -1.069 6.582 -18.778 1.00 89.94 509 ALA A CA 1
ATOM 3803 C C . ALA A 1 509 ? 0.012 6.682 -17.690 1.00 89.94 509 ALA A C 1
ATOM 3805 O O . ALA A 1 509 ? -0.008 5.904 -16.721 1.00 89.94 509 ALA A O 1
ATOM 3806 N N . LYS A 1 510 ? 0.921 7.655 -17.811 1.00 94.44 510 LYS A N 1
ATOM 3807 C CA . LYS A 1 510 ? 1.867 7.995 -16.739 1.00 94.44 510 LYS A CA 1
ATOM 3808 C C . LYS A 1 510 ? 1.415 9.268 -16.021 1.00 94.44 510 LYS A C 1
ATOM 3810 O O . LYS A 1 510 ? 1.273 10.324 -16.633 1.00 94.44 510 LYS A O 1
ATOM 3815 N N . ILE A 1 511 ? 1.198 9.171 -14.712 1.00 97.50 511 ILE A N 1
ATOM 3816 C CA . ILE A 1 511 ? 0.715 10.261 -13.861 1.00 97.50 511 ILE A CA 1
ATOM 3817 C C . ILE A 1 511 ? 1.858 10.762 -12.976 1.00 97.50 511 ILE A C 1
ATOM 3819 O O . ILE A 1 511 ? 2.428 10.011 -12.189 1.00 97.50 511 ILE A O 1
ATOM 3823 N N . GLY A 1 512 ? 2.190 12.041 -13.086 1.00 97.44 512 GLY A N 1
ATOM 3824 C CA . GLY A 1 512 ? 3.128 12.712 -12.200 1.00 97.44 512 GLY A CA 1
ATOM 3825 C C . GLY A 1 512 ? 2.441 13.120 -10.900 1.00 97.44 512 GLY A C 1
ATOM 3826 O O . GLY A 1 512 ? 1.352 13.685 -10.937 1.00 97.44 512 GLY A O 1
ATOM 3827 N N . ILE A 1 513 ? 3.065 12.891 -9.749 1.00 97.69 513 ILE A N 1
ATOM 3828 C CA . ILE A 1 513 ? 2.615 13.456 -8.470 1.00 97.69 513 ILE A CA 1
ATOM 3829 C C . ILE A 1 513 ? 3.753 14.281 -7.897 1.00 97.69 513 ILE A C 1
ATOM 3831 O O . ILE A 1 513 ? 4.837 13.766 -7.650 1.00 97.69 513 ILE A O 1
ATOM 3835 N N . LEU A 1 514 ? 3.513 15.569 -7.671 1.00 93.56 514 LEU A N 1
ATOM 3836 C CA . LEU A 1 514 ? 4.480 16.432 -7.009 1.00 93.56 514 LEU A CA 1
ATOM 3837 C C . LEU A 1 514 ? 4.232 16.413 -5.505 1.00 93.56 514 LEU A C 1
ATOM 3839 O O . LEU A 1 514 ? 3.171 16.836 -5.054 1.00 93.56 514 LEU A O 1
ATOM 3843 N N . SER A 1 515 ? 5.267 15.992 -4.768 1.00 87.12 515 SER A N 1
ATOM 3844 C CA . SER A 1 515 ? 5.323 15.775 -3.313 1.00 87.12 515 SER A CA 1
ATOM 3845 C C . SER A 1 515 ? 4.719 14.448 -2.825 1.00 87.12 515 SER A C 1
ATOM 3847 O O . SER A 1 515 ? 3.513 14.216 -2.829 1.00 87.12 515 SER A O 1
ATOM 3849 N N . MET A 1 516 ? 5.601 13.593 -2.294 1.00 88.31 516 MET A N 1
ATOM 3850 C CA . MET A 1 516 ? 5.283 12.274 -1.733 1.00 88.31 516 MET A CA 1
ATOM 3851 C C . MET A 1 516 ? 5.081 12.342 -0.213 1.00 88.31 516 MET A C 1
ATOM 3853 O O . MET A 1 516 ? 5.765 11.680 0.570 1.00 88.31 516 MET A O 1
ATOM 3857 N N . GLY A 1 517 ? 4.153 13.197 0.224 1.00 83.75 517 GLY A N 1
ATOM 3858 C CA . GLY A 1 517 ? 3.610 13.172 1.591 1.00 83.75 517 GLY A CA 1
ATOM 3859 C C . GLY A 1 517 ? 2.567 12.060 1.774 1.00 83.75 517 GLY A C 1
ATOM 3860 O O . GLY A 1 517 ? 2.369 11.247 0.871 1.00 83.75 517 GLY A O 1
ATOM 3861 N N . ASP A 1 518 ? 1.850 12.043 2.902 1.00 84.88 518 ASP A N 1
ATOM 3862 C CA . ASP A 1 518 ? 0.802 11.036 3.169 1.00 84.88 518 ASP A CA 1
ATOM 3863 C C . ASP A 1 518 ? -0.274 11.010 2.070 1.00 84.88 518 ASP A C 1
ATOM 3865 O O . ASP A 1 518 ? -0.659 9.946 1.587 1.00 84.88 518 ASP A O 1
ATOM 3869 N N . MET A 1 519 ? -0.723 12.195 1.636 1.00 90.38 519 MET A N 1
ATOM 3870 C CA . MET A 1 519 ? -1.725 12.345 0.576 1.00 90.38 519 MET A CA 1
ATOM 3871 C C . MET A 1 519 ? -1.198 11.882 -0.785 1.00 90.38 519 MET A C 1
ATOM 3873 O O . MET A 1 519 ? -1.815 11.023 -1.410 1.00 90.38 519 MET A O 1
ATOM 3877 N N . GLY A 1 520 ? -0.041 12.397 -1.218 1.00 92.25 520 GLY A N 1
ATOM 3878 C CA . GLY A 1 520 ? 0.566 12.026 -2.501 1.00 92.25 520 GLY A CA 1
ATOM 3879 C C . GLY A 1 520 ? 0.880 10.531 -2.593 1.00 92.25 520 GLY A C 1
ATOM 3880 O O . GLY A 1 520 ? 0.583 9.899 -3.601 1.00 92.25 520 GLY A O 1
ATOM 3881 N N . SER A 1 521 ? 1.372 9.931 -1.505 1.00 90.38 521 SER A N 1
ATOM 3882 C CA . SER A 1 521 ? 1.662 8.491 -1.444 1.00 90.38 521 SER A CA 1
ATOM 3883 C C . SER A 1 521 ? 0.392 7.635 -1.473 1.00 90.38 521 SER A C 1
ATOM 3885 O O . SER A 1 521 ? 0.379 6.585 -2.110 1.00 90.38 521 SER A O 1
ATOM 3887 N N . GLY A 1 522 ? -0.689 8.076 -0.818 1.00 92.31 522 GLY A N 1
ATOM 3888 C CA . GLY A 1 522 ? -1.990 7.405 -0.901 1.00 92.31 522 GLY A CA 1
ATOM 3889 C C . GLY A 1 522 ? -2.565 7.433 -2.319 1.00 92.31 522 GLY A C 1
ATOM 3890 O O . GLY A 1 522 ? -2.976 6.396 -2.835 1.00 92.31 522 GLY A O 1
ATOM 3891 N N . ILE A 1 523 ? -2.525 8.596 -2.981 1.00 95.31 523 ILE A N 1
ATOM 3892 C CA . ILE A 1 523 ? -2.967 8.750 -4.378 1.00 95.31 523 ILE A CA 1
ATOM 3893 C C . ILE A 1 523 ? -2.114 7.892 -5.320 1.00 95.31 523 ILE A C 1
ATOM 3895 O O . ILE A 1 523 ? -2.665 7.225 -6.192 1.00 95.31 523 ILE A O 1
ATOM 3899 N N . ALA A 1 524 ? -0.795 7.850 -5.118 1.00 94.44 524 ALA A N 1
ATOM 3900 C CA . ALA A 1 524 ? 0.103 7.018 -5.911 1.00 94.44 524 ALA A CA 1
ATOM 3901 C C . ALA A 1 524 ? -0.276 5.534 -5.844 1.00 94.44 524 ALA A C 1
ATOM 3903 O O . ALA A 1 524 ? -0.466 4.905 -6.882 1.00 94.44 524 ALA A O 1
ATOM 3904 N N . ARG A 1 525 ? -0.452 4.990 -4.630 1.00 92.06 525 ARG A N 1
ATOM 3905 C CA . ARG A 1 525 ? -0.844 3.585 -4.445 1.00 92.06 525 ARG A CA 1
ATOM 3906 C C . ARG A 1 525 ? -2.197 3.280 -5.084 1.00 92.06 525 ARG A C 1
ATOM 3908 O O . ARG A 1 525 ? -2.333 2.248 -5.731 1.00 92.06 525 ARG A O 1
ATOM 3915 N N . LEU A 1 526 ? -3.166 4.188 -4.944 1.00 93.25 526 LEU A N 1
ATOM 3916 C CA . LEU A 1 526 ? -4.482 4.056 -5.572 1.00 93.25 526 LEU A CA 1
ATOM 3917 C C . LEU A 1 526 ? -4.363 3.969 -7.099 1.00 93.25 526 LEU A C 1
ATOM 3919 O O . LEU A 1 526 ? -4.927 3.066 -7.709 1.00 93.25 526 LEU A O 1
ATOM 3923 N N . LEU A 1 527 ? -3.609 4.879 -7.716 1.00 93.44 527 LEU A N 1
ATOM 3924 C CA . LEU A 1 527 ? -3.414 4.912 -9.167 1.00 93.44 527 LEU A CA 1
ATOM 3925 C C . LEU A 1 527 ? -2.665 3.677 -9.683 1.00 93.44 527 LEU A C 1
ATOM 3927 O O . LEU A 1 527 ? -3.075 3.092 -10.685 1.00 93.44 527 LEU A O 1
ATOM 3931 N N . ILE A 1 528 ? -1.615 3.246 -8.982 1.00 90.88 528 ILE A N 1
ATOM 3932 C CA . ILE A 1 528 ? -0.847 2.043 -9.333 1.00 90.88 528 ILE A CA 1
ATOM 3933 C C . ILE A 1 528 ? -1.734 0.797 -9.262 1.00 90.88 528 ILE A C 1
ATOM 3935 O O . ILE A 1 528 ? -1.752 0.008 -10.206 1.00 90.88 528 ILE A O 1
ATOM 3939 N N . ALA A 1 529 ? -2.543 0.657 -8.206 1.00 86.62 529 ALA A N 1
ATOM 3940 C CA . ALA A 1 529 ? -3.489 -0.452 -8.067 1.00 86.62 529 ALA A CA 1
ATOM 3941 C C . ALA A 1 529 ? -4.537 -0.504 -9.197 1.00 86.62 529 ALA A C 1
ATOM 3943 O O . ALA A 1 529 ? -5.076 -1.568 -9.491 1.00 86.62 529 ALA A O 1
ATOM 3944 N N . HIS A 1 530 ? -4.789 0.626 -9.863 1.00 87.31 530 HIS A N 1
ATOM 3945 C CA . HIS A 1 530 ? -5.745 0.763 -10.963 1.00 87.31 530 HIS A CA 1
ATOM 3946 C C . HIS A 1 530 ? -5.073 0.843 -12.353 1.00 87.31 530 HIS A C 1
ATOM 3948 O O . HIS A 1 530 ? -5.704 1.242 -13.336 1.00 87.31 530 HIS A O 1
ATOM 3954 N N . GLY A 1 531 ? -3.805 0.427 -12.469 1.00 84.50 531 GLY A N 1
ATOM 3955 C CA . GLY A 1 531 ? -3.124 0.227 -13.757 1.00 84.50 531 GLY A CA 1
ATOM 3956 C C . GLY A 1 531 ? -2.504 1.482 -14.385 1.00 84.50 531 GLY A C 1
ATOM 3957 O O . GLY A 1 531 ? -2.268 1.509 -15.597 1.00 84.50 531 GLY A O 1
ATOM 3958 N N . TYR A 1 532 ? -2.242 2.524 -13.593 1.00 91.12 532 TYR A N 1
ATOM 3959 C CA . TYR A 1 532 ? -1.453 3.687 -14.015 1.00 91.12 532 TYR A CA 1
ATOM 3960 C C . TYR A 1 532 ? 0.014 3.536 -13.607 1.00 91.12 532 TYR A C 1
ATOM 3962 O O . TYR A 1 532 ? 0.323 2.997 -12.547 1.00 91.12 532 TYR A O 1
ATOM 3970 N N . ALA A 1 533 ? 0.927 4.077 -14.415 1.00 92.81 533 ALA A N 1
ATOM 3971 C CA . ALA A 1 533 ? 2.290 4.327 -13.957 1.00 92.81 533 ALA A CA 1
ATOM 3972 C C . ALA A 1 533 ? 2.311 5.659 -13.202 1.00 92.81 533 ALA A C 1
ATOM 3974 O O . ALA A 1 533 ? 1.736 6.635 -13.679 1.00 92.81 533 ALA A O 1
ATOM 3975 N N . VAL A 1 534 ? 2.979 5.723 -12.052 1.00 96.75 534 VAL A N 1
ATOM 3976 C CA . VAL A 1 534 ? 3.104 6.966 -11.281 1.00 96.75 534 VAL A CA 1
ATOM 3977 C C . VAL A 1 534 ? 4.566 7.362 -11.195 1.00 96.75 534 VAL A C 1
ATOM 3979 O O . VAL A 1 534 ? 5.413 6.516 -10.915 1.00 96.75 534 VAL A O 1
ATOM 3982 N N . ALA A 1 535 ? 4.862 8.637 -11.436 1.00 95.81 535 ALA A N 1
ATOM 3983 C CA . ALA A 1 535 ? 6.211 9.183 -11.387 1.00 95.81 535 ALA A CA 1
ATOM 3984 C C . ALA A 1 535 ? 6.295 10.439 -10.510 1.00 95.81 535 ALA A C 1
ATOM 3986 O O . ALA A 1 535 ? 5.315 11.157 -10.318 1.00 95.81 535 ALA A O 1
ATOM 3987 N N . THR A 1 536 ? 7.481 10.724 -9.983 1.00 95.88 536 THR A N 1
ATOM 3988 C CA . THR A 1 536 ? 7.769 11.960 -9.243 1.00 95.88 536 THR A CA 1
ATOM 3989 C C . THR A 1 536 ? 9.227 12.362 -9.428 1.00 95.88 536 THR A C 1
ATOM 3991 O O . THR A 1 536 ? 10.093 11.522 -9.657 1.00 95.88 536 THR A O 1
ATOM 3994 N N . ASN A 1 537 ? 9.509 13.651 -9.259 1.00 91.50 537 ASN A N 1
ATOM 3995 C CA . ASN A 1 537 ? 10.865 14.157 -9.072 1.00 91.50 537 ASN A CA 1
ATOM 3996 C C . ASN A 1 537 ? 11.221 14.128 -7.571 1.00 91.50 537 ASN A C 1
ATOM 3998 O O . ASN A 1 537 ? 10.512 14.725 -6.752 1.00 91.50 537 ASN A O 1
ATOM 4002 N N . LEU A 1 538 ? 12.297 13.420 -7.211 1.00 85.62 538 LEU A N 1
ATOM 4003 C CA . LEU A 1 538 ? 12.794 13.301 -5.830 1.00 85.62 538 LEU A CA 1
ATOM 4004 C C . LEU A 1 538 ? 14.047 14.147 -5.549 1.00 85.62 538 LEU A C 1
ATOM 4006 O O . LEU A 1 538 ? 14.549 14.126 -4.423 1.00 85.62 538 LEU A O 1
ATOM 4010 N N . ALA A 1 539 ? 14.540 14.915 -6.524 1.00 83.88 539 ALA A N 1
ATOM 4011 C CA . ALA A 1 539 ? 15.720 15.751 -6.353 1.00 83.88 539 ALA A CA 1
ATOM 4012 C C . ALA A 1 539 ? 15.543 16.741 -5.186 1.00 83.88 539 ALA A C 1
ATOM 4014 O O . ALA A 1 539 ? 14.533 17.442 -5.077 1.00 83.88 539 ALA A O 1
ATOM 4015 N N . GLY A 1 540 ? 16.530 16.776 -4.284 1.00 78.62 540 GLY A N 1
ATOM 4016 C CA . GLY A 1 540 ? 16.545 17.670 -3.122 1.00 78.62 540 GLY A CA 1
ATOM 4017 C C . GLY A 1 540 ? 15.509 17.352 -2.033 1.00 78.62 540 GLY A C 1
ATOM 4018 O O . GLY A 1 540 ? 15.246 18.204 -1.184 1.00 78.62 540 GLY A O 1
ATOM 4019 N N . ARG A 1 541 ? 14.889 16.162 -2.043 1.00 83.06 541 ARG A N 1
ATOM 4020 C CA . ARG A 1 541 ? 13.923 15.734 -1.014 1.00 83.06 541 ARG A CA 1
ATOM 4021 C C . ARG A 1 541 ? 14.589 14.949 0.119 1.00 83.06 541 ARG A C 1
ATOM 4023 O O . ARG A 1 541 ? 15.669 14.394 -0.039 1.00 83.06 541 ARG A O 1
ATOM 4030 N N . SER A 1 542 ? 13.933 14.927 1.281 1.00 81.06 542 SER A N 1
ATOM 4031 C CA . SER A 1 542 ? 14.401 14.181 2.456 1.00 81.06 542 SER A CA 1
ATOM 4032 C C . SER A 1 542 ? 14.320 12.666 2.248 1.00 81.06 542 SER A C 1
ATOM 4034 O O . SER A 1 542 ? 13.463 12.200 1.493 1.00 81.06 542 SER A O 1
ATOM 4036 N N . GLN A 1 543 ? 15.131 11.906 2.994 1.00 78.69 543 GLN A N 1
ATOM 4037 C CA . GLN A 1 543 ? 15.116 10.438 2.959 1.00 78.69 543 GLN A CA 1
ATOM 4038 C C . GLN A 1 543 ? 13.712 9.869 3.220 1.00 78.69 543 GLN A C 1
ATOM 4040 O O . GLN A 1 543 ? 13.221 9.093 2.413 1.00 78.69 543 GLN A O 1
ATOM 4045 N N . ASP A 1 544 ? 12.988 10.381 4.223 1.00 71.94 544 ASP A N 1
ATOM 4046 C CA . ASP A 1 544 ? 11.594 9.991 4.499 1.00 71.94 544 ASP A CA 1
ATOM 4047 C C . ASP A 1 544 ? 10.659 10.116 3.280 1.00 71.94 544 ASP A C 1
ATOM 4049 O O . ASP A 1 544 ? 9.684 9.379 3.144 1.00 71.94 544 ASP A O 1
ATOM 4053 N N . THR A 1 545 ? 10.896 11.105 2.414 1.00 75.50 545 THR A N 1
ATOM 4054 C CA . THR A 1 545 ? 10.086 11.322 1.205 1.00 75.50 545 THR A CA 1
ATOM 4055 C C . THR A 1 545 ? 10.465 10.332 0.109 1.00 75.50 545 THR A C 1
ATOM 4057 O O . THR A 1 545 ? 9.582 9.853 -0.602 1.00 75.50 545 THR A O 1
ATOM 4060 N N . ILE A 1 546 ? 11.755 10.010 -0.001 1.00 80.38 546 ILE A N 1
ATOM 4061 C CA . ILE A 1 546 ? 12.279 8.998 -0.920 1.00 80.38 546 ILE A CA 1
ATOM 4062 C C . ILE A 1 546 ? 11.746 7.618 -0.522 1.00 80.38 546 ILE A C 1
ATOM 4064 O O . ILE A 1 546 ? 11.152 6.938 -1.352 1.00 80.38 546 ILE A O 1
ATOM 4068 N N . ASP A 1 547 ? 11.839 7.250 0.756 1.00 77.69 547 ASP A N 1
ATOM 4069 C CA . ASP A 1 547 ? 11.382 5.954 1.265 1.00 77.69 547 ASP A CA 1
ATOM 4070 C C . ASP A 1 547 ? 9.877 5.756 1.049 1.00 77.69 547 ASP A C 1
ATOM 4072 O O . ASP A 1 547 ? 9.443 4.681 0.627 1.00 77.69 547 ASP A O 1
ATOM 4076 N N . ARG A 1 548 ? 9.066 6.806 1.260 1.00 79.56 548 ARG A N 1
ATOM 4077 C CA . ARG A 1 548 ? 7.624 6.774 0.957 1.00 79.56 548 ARG A CA 1
ATOM 4078 C C . ARG A 1 548 ? 7.345 6.588 -0.532 1.00 79.56 548 ARG A C 1
ATOM 4080 O O . ARG A 1 548 ? 6.434 5.837 -0.876 1.00 79.56 548 ARG A O 1
ATOM 4087 N N . ALA A 1 549 ? 8.105 7.252 -1.402 1.00 80.00 549 ALA A N 1
ATOM 4088 C CA . ALA A 1 549 ? 7.953 7.120 -2.848 1.00 80.00 549 ALA A CA 1
ATOM 4089 C C . ALA A 1 549 ? 8.293 5.700 -3.323 1.00 80.00 549 ALA A C 1
ATOM 4091 O O . ALA A 1 549 ? 7.500 5.085 -4.037 1.00 80.00 549 ALA A O 1
ATOM 4092 N N . THR A 1 550 ? 9.416 5.158 -2.847 1.00 80.38 550 THR A N 1
ATOM 4093 C CA . THR A 1 550 ? 9.874 3.796 -3.143 1.00 80.38 550 THR A CA 1
ATOM 4094 C C . THR A 1 550 ? 8.882 2.756 -2.629 1.00 80.38 550 THR A C 1
ATOM 4096 O O . THR A 1 550 ? 8.461 1.881 -3.381 1.00 80.38 550 THR A O 1
ATOM 4099 N N . SER A 1 551 ? 8.423 2.894 -1.381 1.00 75.12 551 SER A N 1
ATOM 4100 C CA . SER A 1 551 ? 7.439 1.982 -0.777 1.00 75.12 551 SER A CA 1
ATOM 4101 C C . SER A 1 551 ? 6.082 2.017 -1.485 1.00 75.12 551 SER A C 1
ATOM 4103 O O . SER A 1 551 ? 5.344 1.037 -1.462 1.00 75.12 551 SER A O 1
ATOM 4105 N N . ALA A 1 552 ? 5.733 3.143 -2.114 1.00 74.44 552 ALA A N 1
ATOM 4106 C CA . ALA A 1 552 ? 4.512 3.282 -2.898 1.00 74.44 552 ALA A CA 1
ATOM 4107 C C . ALA A 1 552 ? 4.648 2.764 -4.343 1.00 74.44 552 ALA A C 1
ATOM 4109 O O . ALA A 1 552 ? 3.647 2.759 -5.050 1.00 74.44 552 ALA A O 1
ATOM 4110 N N . GLY A 1 553 ? 5.839 2.336 -4.786 1.00 81.25 553 GLY A N 1
ATOM 4111 C CA . GLY A 1 553 ? 6.083 1.865 -6.155 1.00 81.25 553 GLY A CA 1
ATOM 4112 C C . GLY A 1 553 ? 6.163 2.984 -7.201 1.00 81.25 553 GLY A C 1
ATOM 4113 O O . GLY A 1 553 ? 5.870 2.750 -8.372 1.00 81.25 553 GLY A O 1
ATOM 4114 N N . VAL A 1 554 ? 6.516 4.208 -6.791 1.00 89.00 554 VAL A N 1
ATOM 4115 C CA . VAL A 1 554 ? 6.587 5.378 -7.681 1.00 89.00 554 VAL A CA 1
ATOM 4116 C C . VAL A 1 554 ? 7.924 5.439 -8.419 1.00 89.00 554 VAL A C 1
ATOM 4118 O O . VAL A 1 554 ? 8.987 5.265 -7.829 1.00 89.00 554 VAL A O 1
ATOM 4121 N N . ILE A 1 555 ? 7.869 5.753 -9.714 1.00 91.50 555 ILE A N 1
ATOM 4122 C CA . ILE A 1 555 ? 9.035 5.939 -10.580 1.00 91.50 555 ILE A CA 1
ATOM 4123 C C . ILE A 1 555 ? 9.723 7.264 -10.226 1.00 91.50 555 ILE A C 1
ATOM 4125 O O . ILE A 1 555 ? 9.132 8.340 -10.351 1.00 91.50 555 ILE A O 1
ATOM 4129 N N . ALA A 1 556 ? 10.983 7.197 -9.804 1.00 90.25 556 ALA A N 1
ATOM 4130 C CA . ALA A 1 556 ? 11.797 8.380 -9.555 1.00 90.25 556 ALA A CA 1
ATOM 4131 C C . ALA A 1 556 ? 12.393 8.905 -10.870 1.00 90.25 556 ALA A C 1
ATOM 4133 O O . ALA A 1 556 ? 13.151 8.202 -11.536 1.00 90.25 556 ALA A O 1
ATOM 4134 N N . LEU A 1 557 ? 12.056 10.143 -11.231 1.00 90.69 557 LEU A N 1
ATOM 4135 C CA . LEU A 1 557 ? 12.625 10.857 -12.375 1.00 90.69 557 LEU A CA 1
ATOM 4136 C C . LEU A 1 557 ? 13.686 11.867 -11.912 1.00 90.69 557 LEU A C 1
ATOM 4138 O O . LEU A 1 557 ? 13.583 12.383 -10.793 1.00 90.69 557 LEU A O 1
ATOM 4142 N N . PRO A 1 558 ? 14.703 12.152 -12.749 1.00 86.38 558 PRO A N 1
ATOM 4143 C CA . PRO A 1 558 ? 15.857 12.955 -12.343 1.00 86.38 558 PRO A CA 1
ATOM 4144 C C . PRO A 1 558 ? 15.523 14.434 -12.105 1.00 86.38 558 PRO A C 1
ATOM 4146 O O . PRO A 1 558 ? 16.143 15.066 -11.253 1.00 86.38 558 PRO A O 1
ATOM 4149 N N . ASP A 1 559 ? 14.554 14.987 -12.837 1.00 90.12 559 ASP A N 1
ATOM 4150 C CA . ASP A 1 559 ? 14.163 16.393 -12.757 1.00 90.12 559 ASP A CA 1
ATOM 4151 C C . ASP A 1 559 ? 12.718 16.626 -13.250 1.00 90.12 559 ASP A C 1
ATOM 4153 O O . ASP A 1 559 ? 12.013 15.707 -13.681 1.00 90.12 559 ASP A O 1
ATOM 4157 N N . ASP A 1 560 ? 12.246 17.875 -13.166 1.00 90.94 560 ASP A N 1
ATOM 4158 C CA . ASP A 1 560 ? 10.900 18.243 -13.629 1.00 90.94 560 ASP A CA 1
ATOM 4159 C C . ASP A 1 560 ? 10.776 18.287 -15.152 1.00 90.94 560 ASP A C 1
ATOM 4161 O O . ASP A 1 560 ? 9.665 18.204 -15.671 1.00 90.94 560 ASP A O 1
ATOM 4165 N N . VAL A 1 561 ? 11.893 18.395 -15.879 1.00 89.69 561 VAL A N 1
ATOM 4166 C CA . VAL A 1 561 ? 11.887 18.341 -17.345 1.00 89.69 561 VAL A CA 1
ATOM 4167 C C . VAL A 1 561 ? 11.510 16.930 -17.785 1.00 89.69 561 VAL A C 1
ATOM 4169 O O . VAL A 1 561 ? 10.590 16.767 -18.587 1.00 89.69 561 VAL A O 1
ATOM 4172 N N . ALA A 1 562 ? 12.138 15.908 -17.199 1.00 89.44 562 ALA A N 1
ATOM 4173 C CA . ALA A 1 562 ? 11.772 14.509 -17.376 1.00 89.44 562 ALA A CA 1
ATOM 4174 C C . ALA A 1 562 ? 10.322 14.250 -16.940 1.00 89.44 562 ALA A C 1
ATOM 4176 O O . ALA A 1 562 ? 9.576 13.587 -17.659 1.00 89.44 562 ALA A O 1
ATOM 4177 N N . LEU A 1 563 ? 9.880 14.832 -15.818 1.00 91.31 563 LEU A N 1
ATOM 4178 C CA . LEU A 1 563 ? 8.500 14.689 -15.344 1.00 91.31 563 LEU A CA 1
ATOM 4179 C C . LEU A 1 563 ? 7.473 15.225 -16.355 1.00 91.31 563 LEU A C 1
ATOM 4181 O O . LEU A 1 563 ? 6.549 14.499 -16.723 1.00 91.31 563 LEU A O 1
ATOM 4185 N N . CYS A 1 564 ? 7.656 16.454 -16.845 1.00 89.00 564 CYS A N 1
ATOM 4186 C CA . CYS A 1 564 ? 6.792 17.070 -17.858 1.00 89.00 564 CYS A CA 1
ATOM 4187 C C . CYS A 1 564 ? 6.849 16.338 -19.207 1.00 89.00 564 CYS A C 1
ATOM 4189 O O . CYS A 1 564 ? 5.859 16.296 -19.935 1.00 89.00 564 CYS A O 1
ATOM 4191 N N . LYS A 1 565 ? 8.003 15.753 -19.540 1.00 85.94 565 LYS A N 1
ATOM 4192 C CA . LYS A 1 565 ? 8.216 14.968 -20.759 1.00 85.94 565 LYS A CA 1
ATOM 4193 C C . LYS A 1 565 ? 7.495 13.625 -20.723 1.00 85.94 565 LYS A C 1
ATOM 4195 O O . LYS A 1 565 ? 6.928 13.207 -21.730 1.00 85.94 565 LYS A O 1
ATOM 4200 N N . GLU A 1 566 ? 7.555 12.925 -19.601 1.00 88.00 566 GLU A N 1
ATOM 4201 C CA . GLU A 1 566 ? 7.107 11.538 -19.524 1.00 88.00 566 GLU A CA 1
ATOM 4202 C C . GLU A 1 566 ? 5.659 11.385 -19.064 1.00 88.00 566 GLU A C 1
ATOM 4204 O O . GLU A 1 566 ? 5.032 10.394 -19.428 1.00 88.00 566 GLU A O 1
ATOM 4209 N N . CYS A 1 567 ? 5.125 12.332 -18.290 1.00 92.25 567 CYS A N 1
ATOM 4210 C CA . CYS A 1 567 ? 3.769 12.243 -17.749 1.00 92.25 567 CYS A CA 1
ATOM 4211 C C . CYS A 1 567 ? 2.727 12.853 -18.688 1.00 92.25 567 CYS A C 1
ATOM 4213 O O . CYS A 1 567 ? 3.023 13.750 -19.478 1.00 92.25 567 CYS A O 1
ATOM 4215 N N . ASP A 1 568 ? 1.494 12.374 -18.577 1.00 91.62 568 ASP A N 1
ATOM 4216 C CA . ASP A 1 568 ? 0.336 12.863 -19.333 1.00 91.62 568 ASP A CA 1
ATOM 4217 C C . ASP A 1 568 ? -0.555 13.758 -18.458 1.00 91.62 568 ASP A C 1
ATOM 4219 O O . ASP A 1 568 ? -1.166 14.716 -18.931 1.00 91.62 568 ASP A O 1
ATOM 4223 N N . VAL A 1 569 ? -0.565 13.492 -17.148 1.00 96.38 569 VAL A N 1
ATOM 4224 C CA . VAL A 1 569 ? -1.209 14.317 -16.119 1.00 96.38 569 VAL A CA 1
ATOM 4225 C C . VAL A 1 569 ? -0.233 14.508 -14.963 1.00 96.38 569 VAL A C 1
ATOM 4227 O O . VAL A 1 569 ? 0.387 13.542 -14.532 1.00 96.38 569 VAL A O 1
ATOM 4230 N N . ILE A 1 570 ? -0.106 15.722 -14.432 1.00 97.56 570 ILE A N 1
ATOM 4231 C CA . ILE A 1 570 ? 0.642 16.032 -13.209 1.00 97.56 570 ILE A CA 1
ATOM 4232 C C . ILE A 1 570 ? -0.335 16.529 -12.145 1.00 97.56 570 ILE A C 1
ATOM 4234 O O . ILE A 1 570 ? -1.063 17.490 -12.373 1.00 97.56 570 ILE A O 1
ATOM 4238 N N . LEU A 1 571 ? -0.321 15.901 -10.971 1.00 98.25 571 LEU A N 1
ATOM 4239 C CA . LEU A 1 571 ? -1.065 16.308 -9.783 1.00 98.25 571 LEU A CA 1
ATOM 4240 C C . LEU A 1 571 ? -0.118 17.042 -8.823 1.00 98.25 571 LEU A C 1
ATOM 4242 O O . LEU A 1 571 ? 0.819 16.447 -8.283 1.00 98.25 571 LEU A O 1
ATOM 4246 N N . SER A 1 572 ? -0.351 18.334 -8.596 1.00 97.25 572 SER A N 1
ATOM 4247 C CA . SER A 1 572 ? 0.397 19.135 -7.620 1.00 97.25 572 SER A CA 1
ATOM 4248 C C . SER A 1 572 ? -0.223 18.985 -6.231 1.00 97.25 572 SER A C 1
ATOM 4250 O O . SER A 1 572 ? -1.333 19.463 -6.015 1.00 97.25 572 SER A O 1
ATOM 4252 N N . VAL A 1 573 ? 0.460 18.289 -5.308 1.00 95.06 573 VAL A N 1
ATOM 4253 C CA . VAL A 1 573 ? -0.034 17.985 -3.947 1.00 95.06 573 VAL A CA 1
ATOM 4254 C C . VAL A 1 573 ? 0.995 18.422 -2.893 1.00 95.06 573 VAL A C 1
ATOM 4256 O O . VAL A 1 573 ? 1.591 17.623 -2.163 1.00 95.06 573 VAL A O 1
ATOM 4259 N N . VAL A 1 574 ? 1.225 19.729 -2.821 1.00 91.69 574 VAL A N 1
ATOM 4260 C CA . VAL A 1 574 ? 2.185 20.396 -1.936 1.00 91.69 574 VAL A CA 1
ATOM 4261 C C . VAL A 1 574 ? 1.482 21.226 -0.845 1.00 91.69 574 VAL A C 1
ATOM 4263 O O . VAL A 1 574 ? 0.285 21.511 -0.933 1.00 91.69 574 VAL A O 1
ATOM 4266 N N . PRO A 1 575 ? 2.192 21.616 0.231 1.00 88.75 575 PRO A N 1
ATOM 4267 C CA . PRO A 1 575 ? 1.678 22.599 1.182 1.00 88.75 575 PRO A CA 1
ATOM 4268 C C . PRO A 1 575 ? 1.323 23.934 0.496 1.00 88.75 575 PRO A C 1
ATOM 4270 O O . PRO A 1 575 ? 2.023 24.318 -0.442 1.00 88.75 575 PRO A O 1
ATOM 4273 N N . PRO A 1 576 ? 0.320 24.694 0.987 1.00 88.50 576 PRO A N 1
ATOM 4274 C CA . PRO A 1 576 ? -0.134 25.940 0.348 1.00 88.50 576 PRO A CA 1
ATOM 4275 C C . PRO A 1 576 ? 0.994 26.942 0.067 1.00 88.50 576 PRO A C 1
ATOM 4277 O O . PRO A 1 576 ? 1.101 27.477 -1.031 1.00 88.50 576 PRO A O 1
ATOM 4280 N N . LYS A 1 577 ? 1.912 27.104 1.029 1.00 87.94 577 LYS A N 1
ATOM 4281 C CA . LYS A 1 577 ? 3.082 27.989 0.913 1.00 87.94 577 LYS A CA 1
ATOM 4282 C C . LYS A 1 577 ? 4.023 27.654 -0.257 1.00 87.94 577 LYS A C 1
ATOM 4284 O O . LYS A 1 577 ? 4.759 28.524 -0.707 1.00 87.94 577 LYS A O 1
ATOM 4289 N N . ASP A 1 578 ? 4.013 26.408 -0.731 1.00 91.00 578 ASP A N 1
ATOM 4290 C CA . ASP A 1 578 ? 4.923 25.904 -1.763 1.00 91.00 578 ASP A CA 1
ATOM 4291 C C . ASP A 1 578 ? 4.247 25.839 -3.151 1.00 91.00 578 ASP A C 1
ATOM 4293 O O . ASP A 1 578 ? 4.910 25.515 -4.143 1.00 91.00 578 ASP A O 1
ATOM 4297 N N . ALA A 1 579 ? 2.942 26.135 -3.244 1.00 93.12 579 ALA A N 1
ATOM 4298 C CA . ALA A 1 579 ? 2.139 25.973 -4.460 1.00 93.12 579 ALA A CA 1
ATOM 4299 C C . ALA A 1 579 ? 2.639 26.856 -5.615 1.00 93.12 579 ALA A C 1
ATOM 4301 O O . ALA A 1 579 ? 2.962 26.346 -6.689 1.00 93.12 579 ALA A O 1
ATOM 4302 N N . ALA A 1 580 ? 2.807 28.161 -5.374 1.00 93.56 580 ALA A N 1
ATOM 4303 C CA . ALA A 1 580 ? 3.274 29.108 -6.391 1.00 93.56 580 ALA A CA 1
ATOM 4304 C C . ALA A 1 580 ? 4.697 28.784 -6.886 1.00 93.56 580 ALA A C 1
ATOM 4306 O O . ALA A 1 580 ? 4.947 28.730 -8.088 1.00 93.56 580 ALA A O 1
ATOM 4307 N N . ALA A 1 581 ? 5.623 28.478 -5.970 1.00 94.19 581 ALA A N 1
ATOM 4308 C CA . ALA A 1 581 ? 6.987 28.085 -6.332 1.00 94.19 581 ALA A CA 1
ATOM 4309 C C . ALA A 1 581 ? 7.016 26.773 -7.139 1.00 94.19 581 ALA A C 1
ATOM 4311 O O . ALA A 1 581 ? 7.817 26.610 -8.059 1.00 94.19 581 ALA A O 1
ATOM 4312 N N . THR A 1 582 ? 6.119 25.835 -6.822 1.00 93.94 582 THR A N 1
ATOM 4313 C CA . THR A 1 582 ? 5.974 24.577 -7.562 1.00 93.94 582 THR A CA 1
ATOM 4314 C C . THR A 1 582 ? 5.435 24.806 -8.974 1.00 93.94 582 THR A C 1
ATOM 4316 O O . THR A 1 582 ? 5.958 24.212 -9.918 1.00 93.94 582 THR A O 1
ATOM 4319 N N . ALA A 1 583 ? 4.445 25.687 -9.132 1.00 93.56 583 ALA A N 1
ATOM 4320 C CA . ALA A 1 583 ? 3.919 26.084 -10.434 1.00 93.56 583 ALA A CA 1
ATOM 4321 C C . ALA A 1 583 ? 4.985 26.768 -11.306 1.00 93.56 583 ALA A C 1
ATOM 4323 O O . ALA A 1 583 ? 5.145 26.411 -12.472 1.00 93.56 583 ALA A O 1
ATOM 4324 N N . GLU A 1 584 ? 5.772 27.681 -10.733 1.00 92.69 584 GLU A N 1
ATOM 4325 C CA . GLU A 1 584 ? 6.863 28.358 -11.442 1.00 92.69 584 GLU A CA 1
ATOM 4326 C C . GLU A 1 584 ? 7.961 27.385 -11.894 1.00 92.69 584 GLU A C 1
ATOM 4328 O O . GLU A 1 584 ? 8.469 27.472 -13.016 1.00 92.69 584 GLU A O 1
ATOM 4333 N N . ARG A 1 585 ? 8.296 26.408 -11.045 1.00 91.12 585 ARG A N 1
ATOM 4334 C CA . ARG A 1 585 ? 9.257 25.348 -11.366 1.00 91.12 585 ARG A CA 1
ATOM 4335 C C . ARG A 1 585 ? 8.772 24.475 -12.529 1.00 91.12 585 ARG A C 1
ATOM 4337 O O . ARG A 1 585 ? 9.542 24.214 -13.452 1.00 91.12 585 ARG A O 1
ATOM 4344 N N . LEU A 1 586 ? 7.492 24.088 -12.531 1.00 91.00 586 LEU A N 1
ATOM 4345 C CA . LEU A 1 586 ? 6.878 23.370 -13.653 1.00 91.00 586 LEU A CA 1
ATOM 4346 C C . LEU A 1 586 ? 6.876 24.207 -14.934 1.00 91.00 586 LEU A C 1
ATOM 4348 O O . LEU A 1 586 ? 7.298 23.720 -15.981 1.00 91.00 586 LEU A O 1
ATOM 4352 N N . ARG A 1 587 ? 6.453 25.475 -14.858 1.00 88.50 587 ARG A N 1
ATOM 4353 C CA . ARG A 1 587 ? 6.469 26.406 -15.995 1.00 88.50 587 ARG A CA 1
ATOM 4354 C C . ARG A 1 587 ? 7.865 26.509 -16.598 1.00 88.50 587 ARG A C 1
ATOM 4356 O O . ARG A 1 587 ? 8.014 26.396 -17.813 1.00 88.50 587 ARG A O 1
ATOM 4363 N N . SER A 1 588 ? 8.881 26.670 -15.754 1.00 88.56 588 SER A N 1
ATOM 4364 C CA . SER A 1 588 ? 10.278 26.721 -16.181 1.00 88.56 588 SER A CA 1
ATOM 4365 C C . SER A 1 588 ? 10.657 25.462 -16.963 1.00 88.56 588 SER A C 1
ATOM 4367 O O . SER A 1 588 ? 11.069 25.590 -18.111 1.00 88.56 588 SER A O 1
ATOM 4369 N N . ALA A 1 589 ? 10.402 24.268 -16.416 1.00 88.00 589 ALA A N 1
ATOM 4370 C CA . ALA A 1 589 ? 10.694 22.987 -17.072 1.00 88.00 589 ALA A CA 1
ATOM 4371 C C . ALA A 1 589 ? 9.969 22.795 -18.421 1.00 88.00 589 ALA A C 1
ATOM 4373 O O . ALA A 1 589 ? 10.532 22.260 -19.379 1.00 88.00 589 ALA A O 1
ATOM 4374 N N . ILE A 1 590 ? 8.722 23.260 -18.514 1.00 84.12 590 ILE A N 1
ATOM 4375 C CA . ILE A 1 590 ? 7.918 23.230 -19.743 1.00 84.12 590 ILE A CA 1
ATOM 4376 C C . ILE A 1 590 ? 8.523 24.177 -20.796 1.00 84.12 590 ILE A C 1
ATOM 4378 O O . ILE A 1 590 ? 8.639 23.813 -21.965 1.00 84.12 590 ILE A O 1
ATOM 4382 N N . THR A 1 591 ? 8.929 25.389 -20.399 1.00 79.88 591 THR A N 1
ATOM 4383 C CA . THR A 1 591 ? 9.463 26.407 -21.325 1.00 79.88 591 THR A CA 1
ATOM 4384 C C . THR A 1 591 ? 10.899 26.154 -21.786 1.00 79.88 591 THR A C 1
ATOM 4386 O O . THR A 1 591 ? 11.243 26.522 -22.907 1.00 79.88 591 THR A O 1
ATOM 4389 N N . THR A 1 592 ? 11.734 25.500 -20.975 1.00 74.50 592 THR A N 1
ATOM 4390 C CA . THR A 1 592 ? 13.138 25.192 -21.308 1.00 74.50 592 THR A CA 1
ATOM 4391 C C . THR A 1 592 ? 13.300 24.056 -22.318 1.00 74.50 592 THR A C 1
ATOM 4393 O O . THR A 1 592 ? 14.428 23.727 -22.680 1.00 74.50 592 THR A O 1
ATOM 4396 N N . THR A 1 593 ? 12.200 23.493 -22.832 1.00 62.78 593 THR A N 1
ATOM 4397 C CA . THR A 1 593 ? 12.219 22.356 -23.760 1.00 62.78 593 THR A CA 1
ATOM 4398 C C . THR A 1 593 ? 11.557 22.707 -25.112 1.00 62.78 593 THR A C 1
ATOM 4400 O O . THR A 1 593 ? 10.441 22.263 -25.386 1.00 62.78 593 THR A O 1
ATOM 4403 N N . PRO A 1 594 ? 12.214 23.479 -26.009 1.00 51.09 594 PRO A N 1
ATOM 4404 C CA . PRO A 1 594 ? 11.607 23.980 -27.255 1.00 51.09 594 PRO A CA 1
ATOM 4405 C C . PRO A 1 594 ? 11.191 22.890 -28.255 1.00 51.09 594 PRO A C 1
ATOM 4407 O O . PRO A 1 594 ? 10.311 23.110 -29.086 1.00 51.09 594 PRO A O 1
ATOM 4410 N N . SER A 1 595 ? 11.815 21.711 -28.183 1.00 53.16 595 SER A N 1
ATOM 4411 C CA . SER A 1 595 ? 11.604 20.597 -29.119 1.00 53.16 595 SER A CA 1
ATOM 4412 C C . SER A 1 595 ? 10.491 19.632 -28.690 1.00 53.16 595 SER A C 1
ATOM 4414 O O . SER A 1 595 ? 10.235 18.644 -29.377 1.00 53.16 595 SER A O 1
ATOM 4416 N N . PHE A 1 596 ? 9.826 19.891 -27.559 1.00 55.84 596 PHE A N 1
ATOM 4417 C CA . PHE A 1 596 ? 8.752 19.045 -27.046 1.00 55.84 596 PHE A CA 1
ATOM 4418 C C . PHE A 1 596 ? 7.405 19.437 -27.657 1.00 55.84 596 PHE A C 1
ATOM 4420 O O . PHE A 1 596 ? 6.646 20.229 -27.106 1.00 55.84 596 PHE A O 1
ATOM 4427 N N . ARG A 1 597 ? 7.086 18.867 -28.821 1.00 55.03 597 ARG A N 1
ATOM 4428 C CA . ARG A 1 597 ? 5.696 18.754 -29.278 1.00 55.03 597 ARG A CA 1
ATOM 4429 C C . ARG A 1 597 ? 5.231 17.327 -29.014 1.00 55.03 597 ARG A C 1
ATOM 4431 O O . ARG A 1 597 ? 5.353 16.476 -29.891 1.00 55.03 597 ARG A O 1
ATOM 4438 N N . LYS A 1 598 ? 4.707 17.052 -27.812 1.00 56.34 598 LYS A N 1
ATOM 4439 C CA . LYS A 1 598 ? 3.793 15.909 -27.678 1.00 56.34 598 LYS A CA 1
ATOM 4440 C C . LYS A 1 598 ? 2.601 16.176 -28.608 1.00 56.34 598 LYS A C 1
ATOM 4442 O O . LYS A 1 598 ? 2.149 17.314 -28.726 1.00 56.34 598 LYS A O 1
ATOM 4447 N N . VAL A 1 599 ? 2.128 15.135 -29.293 1.00 64.31 599 VAL A N 1
ATOM 4448 C CA . VAL A 1 599 ? 0.886 15.199 -30.087 1.00 64.31 599 VAL A CA 1
ATOM 4449 C C . VAL A 1 599 ? -0.311 15.471 -29.165 1.00 64.31 599 VAL A C 1
ATOM 4451 O O . VAL A 1 599 ? -1.250 16.157 -29.557 1.00 64.31 599 VAL A O 1
ATOM 4454 N N . GLU A 1 600 ? -0.235 14.991 -27.922 1.00 73.94 600 GLU A N 1
ATOM 4455 C CA . GLU A 1 600 ? -1.253 15.157 -26.888 1.00 73.94 600 GLU A CA 1
ATOM 4456 C C . GLU A 1 600 ? -0.838 16.190 -25.822 1.00 73.94 600 GLU A C 1
ATOM 4458 O O . GLU A 1 600 ? 0.351 16.332 -25.523 1.00 73.94 600 GLU A O 1
ATOM 4463 N N . PRO A 1 601 ? -1.798 16.926 -25.237 1.00 86.62 601 PRO A N 1
ATOM 4464 C CA . PRO A 1 601 ? -1.509 17.935 -24.228 1.00 86.62 601 PRO A CA 1
ATOM 4465 C C . PRO A 1 601 ? -1.156 17.326 -22.860 1.00 86.62 601 PRO A C 1
ATOM 4467 O O . PRO A 1 601 ? -1.749 16.335 -22.443 1.00 86.62 601 PRO A O 1
ATOM 4470 N N . LEU A 1 602 ? -0.249 17.974 -22.125 1.00 90.00 602 LEU A N 1
ATOM 4471 C CA . LEU A 1 602 ? 0.034 17.703 -20.714 1.00 90.00 602 LEU A CA 1
ATOM 4472 C C . LEU A 1 602 ? -1.009 18.396 -19.833 1.00 90.00 602 LEU A C 1
ATOM 4474 O O . LEU A 1 602 ? -1.160 19.618 -19.896 1.00 90.00 602 LEU A O 1
ATOM 4478 N N . TYR A 1 603 ? -1.673 17.644 -18.960 1.00 93.88 603 TYR A N 1
ATOM 4479 C CA . TYR A 1 603 ? -2.581 18.214 -17.967 1.00 93.88 603 TYR A CA 1
ATOM 4480 C C . TYR A 1 603 ? -1.836 18.516 -16.668 1.00 93.88 603 TYR A C 1
ATOM 4482 O O . TYR A 1 603 ? -1.170 17.644 -16.118 1.00 93.88 603 TYR A O 1
ATOM 4490 N N . VAL A 1 604 ? -1.969 19.730 -16.144 1.00 95.25 604 VAL A N 1
ATOM 4491 C CA . VAL A 1 604 ? -1.415 20.129 -14.843 1.00 95.25 604 VAL A CA 1
ATOM 4492 C C . VAL A 1 604 ? -2.576 20.460 -13.920 1.00 95.25 604 VAL A C 1
ATOM 4494 O O . VAL A 1 604 ? -3.279 21.442 -14.136 1.00 95.25 604 VAL A O 1
ATOM 4497 N N . CYS A 1 605 ? -2.784 19.625 -12.908 1.00 97.31 605 CYS A N 1
ATOM 4498 C CA . CYS A 1 605 ? -3.850 19.781 -11.929 1.00 97.31 605 CYS A CA 1
ATOM 4499 C C . CYS A 1 605 ? -3.271 20.359 -10.639 1.00 97.31 605 CYS A C 1
ATOM 4501 O O . CYS A 1 605 ? -2.457 19.705 -9.975 1.00 97.31 605 CYS A O 1
ATOM 4503 N N . ASP A 1 606 ? -3.692 21.564 -10.272 1.00 97.31 606 ASP A N 1
ATOM 4504 C CA . ASP A 1 606 ? -3.397 22.111 -8.953 1.00 97.31 606 ASP A CA 1
ATOM 4505 C C . ASP A 1 606 ? -4.369 21.497 -7.940 1.00 97.31 606 ASP A C 1
ATOM 4507 O O . ASP A 1 606 ? -5.561 21.768 -7.995 1.00 97.31 606 ASP A O 1
ATOM 4511 N N . MET A 1 607 ? -3.874 20.623 -7.058 1.00 97.25 607 MET A N 1
ATOM 4512 C CA . MET A 1 607 ? -4.675 19.952 -6.023 1.00 97.25 607 MET A CA 1
ATOM 4513 C C . MET A 1 607 ? -4.370 20.509 -4.622 1.00 97.25 607 MET A C 1
ATOM 4515 O O . MET A 1 607 ? -4.675 19.865 -3.608 1.00 97.25 607 MET A O 1
ATOM 4519 N N . ASN A 1 608 ? -3.716 21.672 -4.548 1.00 95.50 608 ASN A N 1
ATOM 4520 C CA . ASN A 1 608 ? -3.237 22.260 -3.305 1.00 95.50 608 ASN A CA 1
ATOM 4521 C C . ASN A 1 608 ? -4.384 22.877 -2.494 1.00 95.50 608 ASN A C 1
ATOM 4523 O O . ASN A 1 608 ? -5.433 23.253 -3.010 1.00 95.50 608 ASN A O 1
ATOM 4527 N N . ALA A 1 609 ? -4.197 23.003 -1.179 1.00 92.88 609 ALA A N 1
ATOM 4528 C CA . ALA A 1 609 ? -5.190 23.618 -0.296 1.00 92.88 609 ALA A CA 1
ATOM 4529 C C . ALA A 1 609 ? -5.067 25.156 -0.280 1.00 92.88 609 ALA A C 1
ATOM 4531 O O . ALA A 1 609 ? -4.786 25.733 0.768 1.00 92.88 609 ALA A O 1
ATOM 4532 N N . ILE A 1 610 ? -5.269 25.790 -1.436 1.00 96.06 610 ILE A N 1
ATOM 4533 C CA . ILE A 1 610 ? -5.144 27.240 -1.658 1.00 96.06 610 ILE A CA 1
ATOM 4534 C C . ILE A 1 610 ? -6.505 27.895 -1.952 1.00 96.06 610 ILE A C 1
ATOM 4536 O O . ILE A 1 610 ? -7.470 27.214 -2.300 1.00 96.06 610 ILE A O 1
ATOM 4540 N N . SER A 1 611 ? -6.598 29.217 -1.801 1.00 97.25 611 SER A N 1
ATOM 4541 C CA . SER A 1 611 ? -7.798 29.994 -2.124 1.00 97.25 611 SER A CA 1
ATOM 4542 C C . SER A 1 611 ? -8.063 30.061 -3.635 1.00 97.25 611 SER A C 1
ATOM 4544 O O . SER A 1 611 ? -7.127 29.949 -4.435 1.00 97.25 611 SER A O 1
ATOM 4546 N N . PRO A 1 612 ? -9.317 30.319 -4.062 1.00 97.81 612 PRO A N 1
ATOM 4547 C CA . PRO A 1 612 ? -9.636 30.574 -5.467 1.00 97.81 612 PRO A CA 1
ATOM 4548 C C . PRO A 1 612 ? -8.789 31.697 -6.068 1.00 97.81 612 PRO A C 1
ATOM 4550 O O . PRO A 1 612 ? -8.316 31.580 -7.196 1.00 97.81 612 PRO A O 1
ATOM 4553 N N . ALA A 1 613 ? -8.549 32.767 -5.306 1.00 96.50 613 ALA A N 1
ATOM 4554 C CA . ALA A 1 613 ? -7.694 33.873 -5.718 1.00 96.50 613 ALA A CA 1
ATOM 4555 C C . ALA A 1 613 ? -6.239 33.430 -5.967 1.00 96.50 613 ALA A C 1
ATOM 4557 O O . ALA A 1 613 ? -5.663 33.777 -7.003 1.00 96.50 613 ALA A O 1
ATOM 4558 N N . SER A 1 614 ? -5.662 32.621 -5.071 1.00 96.12 614 SER A N 1
ATOM 4559 C CA . SER A 1 614 ? -4.325 32.036 -5.244 1.00 96.12 614 SER A CA 1
ATOM 4560 C C . SER A 1 614 ? -4.261 31.119 -6.472 1.00 96.12 614 SER A C 1
ATOM 4562 O O . SER A 1 614 ? -3.353 31.259 -7.292 1.00 96.12 614 SER A O 1
ATOM 4564 N N . CYS A 1 615 ? -5.253 30.242 -6.664 1.00 96.88 615 CYS A N 1
ATOM 4565 C CA . CYS A 1 615 ? -5.337 29.350 -7.827 1.00 96.88 615 CYS A CA 1
ATOM 4566 C C . CYS A 1 615 ? -5.439 30.139 -9.148 1.00 96.88 615 CYS A C 1
ATOM 4568 O O . CYS A 1 615 ? -4.664 29.905 -10.077 1.00 96.88 615 CYS A O 1
ATOM 4570 N N . ARG A 1 616 ? -6.308 31.160 -9.216 1.00 95.81 616 ARG A N 1
ATOM 4571 C CA . ARG A 1 616 ? -6.405 32.063 -10.381 1.00 95.81 616 ARG A CA 1
ATOM 4572 C C . ARG A 1 616 ? -5.095 32.799 -10.657 1.00 95.81 616 ARG A C 1
ATOM 4574 O O . ARG A 1 616 ? -4.739 32.993 -11.820 1.00 95.81 616 ARG A O 1
ATOM 4581 N N . THR A 1 617 ? -4.367 33.188 -9.611 1.00 95.00 617 THR A N 1
ATOM 4582 C CA . THR A 1 617 ? -3.053 33.834 -9.739 1.00 95.00 617 THR A CA 1
ATOM 4583 C C . THR A 1 617 ? -2.022 32.872 -10.324 1.00 95.00 617 THR A C 1
ATOM 4585 O O . THR A 1 617 ? -1.310 33.252 -11.253 1.00 95.00 617 THR A O 1
ATOM 4588 N N . ILE A 1 618 ? -1.979 31.624 -9.844 1.00 94.31 618 ILE A N 1
ATOM 4589 C CA . ILE A 1 618 ? -1.110 30.571 -10.385 1.00 94.31 618 ILE A CA 1
ATOM 4590 C C . ILE A 1 618 ? -1.429 30.314 -11.860 1.00 94.31 618 ILE A C 1
ATOM 4592 O O . ILE A 1 618 ? -0.528 30.327 -12.699 1.00 94.31 618 ILE A O 1
ATOM 4596 N N . PHE A 1 619 ? -2.710 30.146 -12.189 1.00 92.31 619 PHE A N 1
ATOM 4597 C CA . PHE A 1 619 ? -3.173 29.947 -13.558 1.00 92.31 619 PHE A CA 1
ATOM 4598 C C . PHE A 1 619 ? -2.757 31.102 -14.478 1.00 92.31 619 PHE A C 1
ATOM 4600 O O . PHE A 1 619 ? -2.113 30.878 -15.500 1.00 92.31 619 PHE A O 1
ATOM 4607 N N . THR A 1 620 ? -3.055 32.343 -14.087 1.00 90.12 620 THR A N 1
ATOM 4608 C CA . THR A 1 620 ? -2.780 33.533 -14.910 1.00 90.12 620 THR A CA 1
ATOM 4609 C C . THR A 1 620 ? -1.279 33.778 -15.079 1.00 90.12 620 THR A C 1
ATOM 4611 O O . THR A 1 620 ? -0.837 34.154 -16.163 1.00 90.12 620 THR A O 1
ATOM 4614 N N . SER A 1 621 ? -0.489 33.552 -14.026 1.00 88.12 621 SER A N 1
ATOM 4615 C CA . SER A 1 621 ? 0.951 33.845 -14.026 1.00 88.12 621 SER A CA 1
ATOM 4616 C C . SER A 1 621 ? 1.779 32.760 -14.712 1.00 88.12 621 SER A C 1
ATOM 4618 O O . SER A 1 621 ? 2.809 33.071 -15.310 1.00 88.12 621 SER A O 1
ATOM 4620 N N . HIS A 1 622 ? 1.352 31.494 -14.632 1.00 86.44 622 HIS A N 1
ATOM 4621 C CA . HIS A 1 622 ? 2.185 30.364 -15.049 1.00 86.44 622 HIS A CA 1
ATOM 4622 C C . HIS A 1 622 ? 1.598 29.503 -16.171 1.00 86.44 622 HIS A C 1
ATOM 4624 O O . HIS A 1 622 ? 2.371 28.877 -16.898 1.00 86.44 622 HIS A O 1
ATOM 4630 N N . PHE A 1 623 ? 0.275 29.488 -16.356 1.00 83.06 623 PHE A N 1
ATOM 4631 C CA . PHE A 1 623 ? -0.408 28.618 -17.324 1.00 83.06 623 PHE A CA 1
ATOM 4632 C C . PHE A 1 623 ? -1.533 29.323 -18.122 1.00 83.06 623 PHE A C 1
ATOM 4634 O O . PHE A 1 623 ? -2.624 28.759 -18.247 1.00 83.06 623 PHE A O 1
ATOM 4641 N N . PRO A 1 624 ? -1.327 30.542 -18.664 1.00 66.69 624 PRO A N 1
ATOM 4642 C CA . PRO A 1 624 ? -2.389 31.280 -19.349 1.00 66.69 624 PRO A CA 1
ATOM 4643 C C . PRO A 1 624 ? -2.865 30.583 -20.636 1.00 66.69 624 PRO A C 1
ATOM 4645 O O . PRO A 1 624 ? -2.109 29.868 -21.297 1.00 66.69 624 PRO A O 1
ATOM 4648 N N . LEU A 1 625 ? -4.127 30.829 -21.017 1.00 57.75 625 LEU A N 1
ATOM 4649 C CA . LEU A 1 625 ? -4.734 30.264 -22.228 1.00 57.75 625 LEU A CA 1
ATOM 4650 C C . LEU A 1 625 ? -3.986 30.685 -23.514 1.00 57.75 625 LEU A C 1
ATOM 4652 O O . LEU A 1 625 ? -3.540 31.834 -23.616 1.00 57.75 625 LEU A O 1
ATOM 4656 N N . PRO A 1 626 ? -3.936 29.812 -24.544 1.00 54.72 626 PRO A N 1
ATOM 4657 C CA . PRO A 1 626 ? -3.219 30.067 -25.801 1.00 54.72 626 PRO A CA 1
ATOM 4658 C C . PRO A 1 626 ? -3.672 31.312 -26.580 1.00 54.72 626 PRO A C 1
ATOM 4660 O O . PRO A 1 626 ? -2.962 31.765 -27.474 1.00 54.72 626 PRO A O 1
ATOM 4663 N N . SER A 1 627 ? -4.853 31.863 -26.282 1.00 48.28 627 SER A N 1
ATOM 4664 C CA . SER A 1 627 ? -5.428 33.004 -27.000 1.00 48.28 627 SER A CA 1
ATOM 4665 C C . SER A 1 627 ? -4.885 34.371 -26.564 1.00 48.28 627 SER A C 1
ATOM 4667 O O . SER A 1 627 ? -5.148 35.349 -27.259 1.00 48.28 627 SER A O 1
ATOM 4669 N N . ILE A 1 628 ? -4.127 34.471 -25.460 1.00 47.91 628 ILE A N 1
ATOM 4670 C CA . ILE A 1 628 ? -3.695 35.774 -24.908 1.00 47.91 628 ILE A CA 1
ATOM 4671 C C . ILE A 1 628 ? -2.166 35.937 -24.829 1.00 47.91 628 ILE A C 1
ATOM 4673 O O . ILE A 1 628 ? -1.676 37.062 -24.904 1.00 47.91 628 ILE A O 1
ATOM 4677 N N . THR A 1 629 ? -1.367 34.869 -24.783 1.00 45.19 629 THR A N 1
ATOM 4678 C CA . THR A 1 629 ? 0.106 34.969 -24.849 1.00 45.19 629 THR A CA 1
ATOM 4679 C C . THR A 1 629 ? 0.727 33.751 -25.537 1.00 45.19 629 THR A C 1
ATOM 4681 O O . THR A 1 629 ? 0.130 32.681 -25.581 1.00 45.19 629 THR A O 1
ATOM 4684 N N . ARG A 1 630 ? 1.943 33.914 -26.090 1.00 47.56 630 ARG A N 1
ATOM 4685 C CA . ARG A 1 630 ? 2.792 32.864 -26.702 1.00 47.56 630 ARG A CA 1
ATOM 4686 C C . ARG A 1 630 ? 3.248 31.796 -25.676 1.00 47.56 630 ARG A C 1
ATOM 4688 O O . ARG A 1 630 ? 4.442 31.544 -25.540 1.00 47.56 630 ARG A O 1
ATOM 4695 N N . GLY A 1 631 ? 2.328 31.213 -24.912 1.00 49.41 631 GLY A N 1
ATOM 4696 C CA . GLY A 1 631 ? 2.579 30.067 -24.042 1.00 49.41 631 GLY A CA 1
ATOM 4697 C C . GLY A 1 631 ? 2.667 28.762 -24.843 1.00 49.41 631 GLY A C 1
ATOM 4698 O O . GLY A 1 631 ? 2.194 28.709 -25.982 1.00 49.41 631 GLY A O 1
ATOM 4699 N N . PRO A 1 632 ? 3.279 27.701 -24.290 1.00 54.09 632 PRO A N 1
ATOM 4700 C CA . PRO A 1 632 ? 3.338 26.401 -24.947 1.00 54.09 632 PRO A CA 1
ATOM 4701 C C . PRO A 1 632 ? 1.905 25.862 -25.139 1.00 54.09 632 PRO A C 1
ATOM 4703 O O . PRO A 1 632 ? 1.239 25.561 -24.150 1.00 54.09 632 PRO A O 1
ATOM 4706 N N . PRO A 1 633 ? 1.409 25.710 -26.384 1.00 58.59 633 PRO A N 1
ATOM 4707 C CA . PRO A 1 633 ? -0.002 25.411 -26.686 1.00 58.59 633 PRO A CA 1
ATOM 4708 C C . PRO A 1 633 ? -0.455 23.999 -26.268 1.00 58.59 633 PRO A C 1
ATOM 4710 O O . PRO A 1 633 ? -1.568 23.585 -26.578 1.00 58.59 633 PRO A O 1
ATOM 4713 N N . TRP A 1 634 ? 0.414 23.246 -25.594 1.00 73.69 634 TRP A N 1
ATOM 4714 C CA . TRP A 1 634 ? 0.233 21.846 -25.236 1.00 73.69 634 TRP A CA 1
ATOM 4715 C C . TRP A 1 634 ? -0.003 21.622 -23.736 1.00 73.69 634 TRP A C 1
ATOM 4717 O O . TRP A 1 634 ? -0.092 20.473 -23.328 1.00 73.69 634 TRP A O 1
ATOM 4727 N N . VAL A 1 635 ? -0.128 22.663 -22.902 1.00 86.25 635 VAL A N 1
ATOM 4728 C CA . VAL A 1 635 ? -0.421 22.501 -21.463 1.00 86.25 635 VAL A CA 1
ATOM 4729 C C . VAL A 1 635 ? -1.867 22.881 -21.154 1.00 86.25 635 VAL A C 1
ATOM 4731 O O . VAL A 1 635 ? -2.343 23.936 -21.567 1.00 86.25 635 VAL A O 1
ATOM 4734 N N . ARG A 1 636 ? -2.566 22.025 -20.404 1.00 90.06 636 ARG A N 1
ATOM 4735 C CA . ARG A 1 636 ? -3.949 22.222 -19.953 1.00 90.06 636 ARG A CA 1
ATOM 4736 C C . ARG A 1 636 ? -3.992 22.283 -18.430 1.00 90.06 636 ARG A C 1
ATOM 4738 O O . ARG A 1 636 ? -3.745 21.282 -17.764 1.00 90.06 636 ARG A O 1
ATOM 4745 N N . PHE A 1 637 ? -4.278 23.458 -17.878 1.00 93.50 637 PHE A N 1
ATOM 4746 C CA . PHE A 1 637 ? -4.357 23.654 -16.430 1.00 93.50 637 PHE A CA 1
ATOM 4747 C C . PHE A 1 637 ? -5.752 23.326 -15.891 1.00 93.50 637 PHE A C 1
ATOM 4749 O O . PHE A 1 637 ? -6.751 23.767 -16.456 1.00 93.50 637 PHE A O 1
ATOM 4756 N N . VAL A 1 638 ? -5.814 22.586 -14.788 1.00 96.69 638 VAL A N 1
ATOM 4757 C CA . VAL A 1 638 ? -7.052 22.174 -14.117 1.00 96.69 638 VAL A CA 1
ATOM 4758 C C . VAL A 1 638 ? -6.984 22.612 -12.653 1.00 96.69 638 VAL A C 1
ATOM 4760 O O . VAL A 1 638 ? -6.027 22.282 -11.954 1.00 96.69 638 VAL A O 1
ATOM 4763 N N . ASP A 1 639 ? -7.999 23.339 -12.184 1.00 98.12 639 ASP A N 1
ATOM 4764 C CA . ASP A 1 639 ? -8.186 23.612 -10.755 1.00 98.12 639 ASP A CA 1
ATOM 4765 C C . ASP A 1 639 ? -8.786 22.366 -10.103 1.00 98.12 639 ASP A C 1
ATOM 4767 O O . ASP A 1 639 ? -9.756 21.798 -10.605 1.00 98.12 639 ASP A O 1
ATOM 4771 N N . GLY A 1 640 ? -8.221 21.904 -8.998 1.00 97.44 640 GLY A N 1
ATOM 4772 C CA . GLY A 1 640 ? -8.671 20.702 -8.324 1.00 97.44 640 GLY A CA 1
ATOM 4773 C C . GLY A 1 640 ? -8.577 20.823 -6.817 1.00 97.44 640 GLY A C 1
ATOM 4774 O O . GLY A 1 640 ? -7.911 21.686 -6.253 1.00 97.44 640 GLY A O 1
ATOM 4775 N N . CYS A 1 641 ? -9.282 19.944 -6.116 1.00 95.94 641 CYS A N 1
ATOM 4776 C CA . CYS A 1 641 ? -9.209 19.931 -4.668 1.00 95.94 641 CYS A CA 1
ATOM 4777 C C . CYS A 1 641 ? -9.376 18.538 -4.081 1.00 95.94 641 CYS A C 1
ATOM 4779 O O . CYS A 1 641 ? -9.856 17.628 -4.743 1.00 95.94 641 CYS A O 1
ATOM 4781 N N . ILE A 1 642 ? -8.970 18.363 -2.821 1.00 96.38 642 ILE A N 1
ATOM 4782 C CA . ILE A 1 642 ? -9.048 17.076 -2.119 1.00 96.38 642 ILE A CA 1
ATOM 4783 C C . ILE A 1 642 ? -9.914 17.222 -0.866 1.00 96.38 642 ILE A C 1
ATOM 4785 O O . ILE A 1 642 ? -9.548 17.926 0.080 1.00 96.38 642 ILE A O 1
ATOM 4789 N N . LEU A 1 643 ? -11.050 16.527 -0.818 1.00 93.31 643 LEU A N 1
ATOM 4790 C CA . LEU A 1 643 ? -11.993 16.520 0.302 1.00 93.31 643 LEU A CA 1
ATOM 4791 C C . LEU A 1 643 ? -11.967 15.157 1.006 1.00 93.31 643 LEU A C 1
ATOM 4793 O O . LEU A 1 643 ? -12.605 14.202 0.566 1.00 93.31 643 LEU A O 1
ATOM 4797 N N . GLY A 1 644 ? -11.230 15.070 2.114 1.00 89.69 644 GLY A N 1
ATOM 4798 C CA . GLY A 1 644 ? -11.131 13.858 2.930 1.00 89.69 644 GLY A CA 1
ATOM 4799 C C . GLY A 1 644 ? -9.699 13.526 3.343 1.00 89.69 644 GLY A C 1
ATOM 4800 O O . GLY A 1 644 ? -8.783 14.335 3.171 1.00 89.69 644 GLY A O 1
ATOM 4801 N N . GLY A 1 645 ? -9.534 12.343 3.938 1.00 88.31 645 GLY A N 1
ATOM 4802 C CA . GLY A 1 645 ? -8.229 11.760 4.257 1.00 88.31 645 GLY A CA 1
ATOM 4803 C C . GLY A 1 645 ? -7.524 11.177 3.024 1.00 88.31 645 GLY A C 1
ATOM 4804 O O . GLY A 1 645 ? -8.131 11.100 1.956 1.00 88.31 645 GLY A O 1
ATOM 4805 N N . PRO A 1 646 ? -6.241 10.796 3.149 1.00 90.25 646 PRO A N 1
ATOM 4806 C CA . PRO A 1 646 ? -5.505 10.150 2.066 1.00 90.25 646 PRO A CA 1
ATOM 4807 C C . PRO A 1 646 ? -6.164 8.829 1.648 1.00 90.25 646 PRO A C 1
ATOM 4809 O O . PRO A 1 646 ? -6.728 8.151 2.513 1.00 90.25 646 PRO A O 1
ATOM 4812 N N . PRO A 1 647 ? -6.067 8.433 0.362 1.00 92.00 647 PRO A N 1
ATOM 4813 C CA . PRO A 1 647 ? -6.513 7.117 -0.053 1.00 92.00 647 PRO A CA 1
ATOM 4814 C C . PRO A 1 647 ? -5.845 6.019 0.772 1.00 92.00 647 PRO A C 1
ATOM 4816 O O . PRO A 1 647 ? -4.620 5.998 0.941 1.00 92.00 647 PRO A O 1
ATOM 4819 N N . SER A 1 648 ? -6.667 5.119 1.288 1.00 86.12 648 SER A N 1
ATOM 4820 C CA . SER A 1 648 ? -6.249 3.955 2.066 1.00 86.12 648 SER A CA 1
ATOM 4821 C C . SER A 1 648 ? -7.166 2.789 1.734 1.00 86.12 648 SER A C 1
ATOM 4823 O O . SER A 1 648 ? -8.339 2.989 1.419 1.00 86.12 648 SER A O 1
ATOM 4825 N N . THR A 1 649 ? -6.628 1.581 1.756 1.00 75.19 649 THR A N 1
ATOM 4826 C CA . THR A 1 649 ? -7.428 0.363 1.667 1.00 75.19 649 THR A CA 1
ATOM 4827 C C . THR A 1 649 ? -7.821 -0.044 3.081 1.00 75.19 649 THR A C 1
ATOM 4829 O O . THR A 1 649 ? -7.038 0.146 4.012 1.00 75.19 649 THR A O 1
ATOM 4832 N N . ALA A 1 650 ? -9.044 -0.547 3.256 1.00 51.16 650 ALA A N 1
ATOM 4833 C CA . ALA A 1 650 ? -9.421 -1.196 4.512 1.00 51.16 650 ALA A CA 1
ATOM 4834 C C . ALA A 1 650 ? -8.720 -2.564 4.658 1.00 51.16 650 ALA A C 1
ATOM 4836 O O . ALA A 1 650 ? -8.451 -2.986 5.777 1.00 51.16 650 ALA A O 1
ATOM 4837 N N . ASP A 1 651 ? -8.343 -3.177 3.525 1.00 41.31 651 ASP A N 1
ATOM 4838 C CA . ASP A 1 651 ? -7.838 -4.547 3.402 1.00 41.31 651 ASP A CA 1
ATOM 4839 C C . ASP A 1 651 ? -6.535 -4.587 2.581 1.00 41.31 651 ASP A C 1
ATOM 4841 O O . ASP A 1 651 ? -6.357 -3.797 1.645 1.00 41.31 651 ASP A O 1
ATOM 4845 N N . ASP A 1 652 ? -5.655 -5.559 2.843 1.00 38.69 652 ASP A N 1
ATOM 4846 C CA . ASP A 1 652 ? -4.419 -5.761 2.060 1.00 38.69 652 ASP A CA 1
ATOM 4847 C C . ASP A 1 652 ? -4.672 -6.361 0.653 1.00 38.69 652 ASP A C 1
ATOM 4849 O O . ASP A 1 652 ? -3.785 -6.356 -0.202 1.00 38.69 652 ASP A O 1
ATOM 4853 N N . ASP A 1 653 ? -5.899 -6.818 0.362 1.00 42.50 653 ASP A N 1
ATOM 4854 C CA . ASP A 1 653 ? -6.306 -7.340 -0.956 1.00 42.50 653 ASP A CA 1
ATOM 4855 C C . ASP A 1 653 ? -6.599 -6.232 -1.997 1.00 42.50 653 ASP A C 1
ATOM 4857 O O . ASP A 1 653 ? -6.784 -6.527 -3.180 1.00 42.50 653 ASP A O 1
ATOM 4861 N N . GLY A 1 654 ? -6.636 -4.954 -1.592 1.00 49.09 654 GLY A N 1
ATOM 4862 C CA . GLY A 1 654 ? -6.752 -3.804 -2.501 1.00 49.09 654 GLY A CA 1
ATOM 4863 C C . GLY A 1 654 ? -8.110 -3.610 -3.194 1.00 49.09 654 GLY A C 1
ATOM 4864 O O . GLY A 1 654 ? -8.193 -2.801 -4.120 1.00 49.09 654 GLY A O 1
ATOM 4865 N N . ASN A 1 655 ? -9.161 -4.323 -2.768 1.00 46.94 655 ASN A N 1
ATOM 4866 C CA . ASN A 1 655 ? -10.470 -4.320 -3.438 1.00 46.94 655 ASN A CA 1
ATOM 4867 C C . ASN A 1 655 ? -11.434 -3.215 -2.972 1.00 46.94 655 ASN A C 1
ATOM 4869 O O . ASN A 1 655 ? -12.274 -2.796 -3.767 1.00 46.94 655 ASN A O 1
ATOM 4873 N N . GLU A 1 656 ? -11.320 -2.715 -1.735 1.00 65.81 656 GLU A N 1
ATOM 4874 C CA . GLU A 1 656 ? -12.167 -1.625 -1.233 1.00 65.81 656 GLU A CA 1
ATOM 4875 C C . GLU A 1 656 ? -11.315 -0.452 -0.727 1.00 65.81 656 GLU A C 1
ATOM 4877 O O . GLU A 1 656 ? -10.585 -0.539 0.265 1.00 65.81 656 GLU A O 1
ATOM 4882 N N . TRP A 1 657 ? -11.380 0.657 -1.465 1.00 81.38 657 TRP A N 1
ATOM 4883 C CA . TRP A 1 657 ? -10.611 1.864 -1.188 1.00 81.38 657 TRP A CA 1
ATOM 4884 C C . TRP A 1 657 ? -11.471 2.919 -0.495 1.00 81.38 657 TRP A C 1
ATOM 4886 O O . TRP A 1 657 ? -12.478 3.387 -1.030 1.00 81.38 657 TRP A O 1
ATOM 4896 N N . SER A 1 658 ? -11.003 3.393 0.657 1.00 86.94 658 SER A N 1
ATOM 4897 C CA . SER A 1 658 ? -11.433 4.671 1.207 1.00 86.94 658 SER A CA 1
ATOM 4898 C C . SER A 1 658 ? -10.723 5.785 0.445 1.00 86.94 658 SER A C 1
ATOM 4900 O O . SER A 1 658 ? -9.529 6.022 0.630 1.00 86.94 658 SER A O 1
ATOM 4902 N N . CYS A 1 659 ? -11.450 6.459 -0.447 1.00 88.00 659 CYS A N 1
ATOM 4903 C CA . CYS A 1 659 ? -10.927 7.557 -1.261 1.00 88.00 659 CYS A CA 1
ATOM 4904 C C . CYS A 1 659 ? -11.583 8.897 -0.896 1.00 88.00 659 CYS A C 1
ATOM 4906 O O . CYS A 1 659 ? -12.816 8.946 -0.765 1.00 88.00 659 CYS A O 1
ATOM 4908 N N . PRO A 1 660 ? -10.808 10.000 -0.827 1.00 91.94 660 PRO A N 1
ATOM 4909 C CA . PRO A 1 660 ? -11.377 11.338 -0.739 1.00 91.94 660 PRO A CA 1
ATOM 4910 C C . PRO A 1 660 ? -12.162 11.667 -2.015 1.00 91.94 660 PRO A C 1
ATOM 4912 O O . PRO A 1 660 ? -11.972 11.044 -3.060 1.00 91.94 660 PRO A O 1
ATOM 4915 N N . LEU A 1 661 ? -13.033 12.672 -1.944 1.00 94.19 661 LEU A N 1
ATOM 4916 C CA . LEU A 1 661 ? -13.589 13.270 -3.158 1.00 94.19 661 LEU A CA 1
ATOM 4917 C C . LEU A 1 661 ? -12.549 14.219 -3.746 1.00 94.19 661 LEU A C 1
ATOM 4919 O O . LEU A 1 661 ? -11.970 15.010 -2.996 1.00 94.19 661 LEU A O 1
ATOM 4923 N N . MET A 1 662 ? -12.359 14.188 -5.068 1.00 97.44 662 MET A N 1
ATOM 4924 C CA . MET A 1 662 ? -11.423 15.093 -5.744 1.00 97.44 662 MET A CA 1
ATOM 4925 C C . MET A 1 662 ? -12.074 15.945 -6.846 1.00 97.44 662 MET A C 1
ATOM 4927 O O . MET A 1 662 ? -11.765 15.770 -8.020 1.00 97.44 662 MET A O 1
ATOM 4931 N N . PRO A 1 663 ? -13.032 16.837 -6.530 1.00 97.62 663 PRO A N 1
ATOM 4932 C CA . PRO A 1 663 ? -13.632 17.714 -7.535 1.00 97.62 663 PRO A CA 1
ATOM 4933 C C . PRO A 1 663 ? -12.588 18.528 -8.313 1.00 97.62 663 PRO A C 1
ATOM 4935 O O . PRO A 1 663 ? -11.566 18.927 -7.757 1.00 97.62 663 PRO A O 1
ATOM 4938 N N . THR A 1 664 ? -12.882 18.789 -9.585 1.00 98.44 664 THR A N 1
ATOM 4939 C CA . THR A 1 664 ? -12.072 19.622 -10.485 1.00 98.44 664 THR A CA 1
ATOM 4940 C C . THR A 1 664 ? -12.935 20.691 -11.145 1.00 98.44 664 THR A C 1
ATOM 4942 O O . THR A 1 664 ? -14.148 20.520 -11.265 1.00 98.44 664 THR A O 1
ATOM 4945 N N . SER A 1 665 ? -12.331 21.792 -11.569 1.00 98.19 665 SER A N 1
ATOM 4946 C CA . SER A 1 665 ? -12.964 22.855 -12.340 1.00 98.19 665 SER A CA 1
ATOM 4947 C C . SER A 1 665 ? -11.960 23.517 -13.288 1.00 98.19 665 SER A C 1
ATOM 4949 O O . SER A 1 665 ? -10.764 23.211 -13.270 1.00 98.19 665 SER A O 1
ATOM 4951 N N . GLY A 1 666 ? -12.447 24.413 -14.138 1.00 95.50 666 GLY A N 1
ATOM 4952 C CA . GLY A 1 666 ? -11.655 25.065 -15.175 1.00 95.50 666 GLY A CA 1
ATOM 4953 C C . GLY A 1 666 ? -12.053 24.616 -16.580 1.00 95.50 666 GLY A C 1
ATOM 4954 O O . GLY A 1 666 ? -12.892 23.741 -16.738 1.00 95.50 666 GLY A O 1
ATOM 4955 N N . PRO A 1 667 ? -11.421 25.160 -17.625 1.00 91.69 667 PRO A N 1
ATOM 4956 C CA . PRO A 1 667 ? -11.858 24.964 -19.009 1.00 91.69 667 PRO A CA 1
ATOM 4957 C C . PRO A 1 667 ? -11.578 23.560 -19.572 1.00 91.69 667 PRO A C 1
ATOM 4959 O O . PRO A 1 667 ? -11.896 23.288 -20.727 1.00 91.69 667 PRO A O 1
ATOM 4962 N N . TYR A 1 668 ? -10.931 22.679 -18.803 1.00 93.31 668 TYR A N 1
ATOM 4963 C CA . TYR A 1 668 ? -10.544 21.347 -19.252 1.00 93.31 668 TYR A CA 1
ATOM 4964 C C . TYR A 1 668 ? -11.058 20.276 -18.296 1.00 93.31 668 TYR A C 1
ATOM 4966 O O . TYR A 1 668 ? -10.752 20.276 -17.102 1.00 93.31 668 TYR A O 1
ATOM 4974 N N . ASN A 1 669 ? -11.781 19.311 -18.854 1.00 94.44 669 ASN A N 1
ATOM 4975 C CA . ASN A 1 669 ? -12.330 18.185 -18.121 1.00 94.44 669 ASN A CA 1
ATOM 4976 C C . ASN A 1 669 ? -11.459 16.936 -18.321 1.00 94.44 669 ASN A C 1
ATOM 4978 O O . ASN A 1 669 ? -11.326 16.417 -19.428 1.00 94.44 669 ASN A O 1
ATOM 4982 N N . LEU A 1 670 ? -10.885 16.410 -17.234 1.00 94.88 670 LEU A N 1
ATOM 4983 C CA . LEU A 1 670 ? -10.038 15.209 -17.283 1.00 94.88 670 LEU A CA 1
ATOM 4984 C C . LEU A 1 670 ? -10.785 13.958 -17.775 1.00 94.88 670 LEU A C 1
ATOM 4986 O O . LEU A 1 670 ? -10.145 13.024 -18.254 1.00 94.88 670 LEU A O 1
ATOM 4990 N N . ALA A 1 671 ? -12.119 13.916 -17.675 1.00 93.94 671 ALA A N 1
ATOM 4991 C CA . ALA A 1 671 ? -12.913 12.798 -18.185 1.00 93.94 671 ALA A CA 1
ATOM 4992 C C . ALA A 1 671 ? -12.888 12.710 -19.721 1.00 93.94 671 ALA A C 1
ATOM 4994 O O . ALA A 1 671 ? -13.066 11.624 -20.266 1.00 93.94 671 ALA A O 1
ATOM 4995 N N . GLU A 1 672 ? -12.619 13.825 -20.407 1.00 92.44 672 GLU A N 1
ATOM 4996 C CA . GLU A 1 672 ? -12.580 13.922 -21.873 1.00 92.44 672 GLU A CA 1
ATOM 4997 C C . GLU A 1 672 ? -11.241 13.471 -22.468 1.00 92.44 672 GLU A C 1
ATOM 4999 O O . GLU A 1 672 ? -11.073 13.458 -23.688 1.00 92.44 672 GLU A O 1
ATOM 5004 N N . ILE A 1 673 ? -10.273 13.087 -21.628 1.00 90.50 673 ILE A N 1
ATOM 5005 C CA . ILE A 1 673 ? -9.010 12.531 -22.107 1.00 90.50 673 ILE A CA 1
ATOM 5006 C C . ILE A 1 673 ? -9.279 11.172 -22.778 1.00 90.50 673 ILE A C 1
ATOM 5008 O O . ILE A 1 673 ? -9.802 10.267 -22.111 1.00 90.50 673 ILE A O 1
ATOM 5012 N N . PRO A 1 674 ? -8.904 10.985 -24.060 1.00 84.25 674 PRO A N 1
ATOM 5013 C CA . PRO A 1 674 ? -9.122 9.726 -24.762 1.00 84.25 674 PRO A CA 1
ATOM 5014 C C . PRO A 1 674 ? -8.497 8.532 -24.032 1.00 84.25 674 PRO A C 1
ATOM 5016 O O . PRO A 1 674 ? -7.464 8.649 -23.376 1.00 84.25 674 PRO A O 1
ATOM 5019 N N . ASN A 1 675 ? -9.107 7.355 -24.178 1.00 85.25 675 ASN A N 1
ATOM 5020 C CA . ASN A 1 675 ? -8.645 6.055 -23.665 1.00 85.25 675 ASN A CA 1
ATOM 5021 C C . ASN A 1 675 ? -8.683 5.855 -22.137 1.00 85.25 675 ASN A C 1
ATOM 5023 O O . ASN A 1 675 ? -9.005 4.752 -21.694 1.00 85.25 675 ASN A O 1
ATOM 5027 N N . TYR A 1 676 ? -8.357 6.863 -21.321 1.00 91.62 676 TYR A N 1
ATOM 5028 C CA . TYR A 1 676 ? -8.206 6.679 -19.869 1.00 91.62 676 TYR A CA 1
ATOM 5029 C C . TYR A 1 676 ? -8.846 7.756 -18.983 1.00 91.62 676 TYR A C 1
ATOM 5031 O O . TYR A 1 676 ? -8.879 7.553 -17.767 1.00 91.62 676 TYR A O 1
ATOM 5039 N N . GLY A 1 677 ? -9.363 8.863 -19.531 1.00 92.62 677 GLY A N 1
ATOM 5040 C CA . GLY A 1 677 ? -9.902 9.987 -18.750 1.00 92.62 677 GLY A CA 1
ATOM 5041 C C . GLY A 1 677 ? -11.074 9.614 -17.840 1.00 92.62 677 GLY A C 1
ATOM 5042 O O . GLY A 1 677 ? -11.070 9.905 -16.641 1.00 92.62 677 GLY A O 1
ATOM 5043 N N . GLU A 1 678 ? -12.059 8.889 -18.370 1.00 93.38 678 GLU A N 1
ATOM 5044 C CA . GLU A 1 678 ? -13.215 8.411 -17.598 1.00 93.38 678 GLU A CA 1
ATOM 5045 C C . GLU A 1 678 ? -12.798 7.445 -16.474 1.00 93.38 678 GLU A C 1
ATOM 5047 O O . GLU A 1 678 ? -13.308 7.489 -15.354 1.00 93.38 678 GLU A O 1
ATOM 5052 N N . HIS A 1 679 ? -11.823 6.578 -16.748 1.00 94.25 679 HIS A N 1
ATOM 5053 C CA . HIS A 1 679 ? -11.286 5.663 -15.748 1.00 94.25 679 HIS A CA 1
ATOM 5054 C C . HIS A 1 679 ? -10.492 6.409 -14.664 1.00 94.25 679 HIS A C 1
ATOM 5056 O O . HIS A 1 679 ? -10.634 6.096 -13.480 1.00 94.25 679 HIS A O 1
ATOM 5062 N N . LEU A 1 680 ? -9.713 7.427 -15.044 1.00 95.25 680 LEU A N 1
ATOM 5063 C CA . LEU A 1 680 ? -8.908 8.235 -14.127 1.00 95.25 680 LEU A CA 1
ATOM 5064 C C . LEU A 1 680 ? -9.809 9.007 -13.165 1.00 95.25 680 LEU A C 1
ATOM 5066 O O . LEU A 1 680 ? -9.637 8.934 -11.949 1.00 95.25 680 LEU A O 1
ATOM 5070 N N . THR A 1 681 ? -10.812 9.693 -13.712 1.00 95.06 681 THR A N 1
ATOM 5071 C CA . THR A 1 681 ? -11.767 10.477 -12.925 1.00 95.06 681 THR A CA 1
ATOM 5072 C C . THR A 1 681 ? -12.620 9.595 -12.018 1.00 95.06 681 THR A C 1
ATOM 5074 O O . THR A 1 681 ? -12.799 9.935 -10.851 1.00 95.06 681 THR A O 1
ATOM 5077 N N . ARG A 1 682 ? -13.056 8.413 -12.474 1.00 93.88 682 ARG A N 1
ATOM 5078 C CA . ARG A 1 682 ? -13.732 7.425 -11.617 1.00 93.88 682 ARG A CA 1
ATOM 5079 C C . ARG A 1 682 ? -12.837 6.946 -10.470 1.00 93.88 682 ARG A C 1
ATOM 5081 O O . ARG A 1 682 ? -13.275 6.968 -9.323 1.00 93.88 682 ARG A O 1
ATOM 5088 N N . THR A 1 683 ? -11.592 6.566 -10.770 1.00 93.12 683 THR A N 1
ATOM 5089 C CA . THR A 1 683 ? -10.613 6.062 -9.785 1.00 93.12 683 THR A CA 1
ATOM 5090 C C . THR A 1 683 ? -10.337 7.101 -8.701 1.00 93.12 683 THR A C 1
ATOM 5092 O O . THR A 1 683 ? -10.357 6.798 -7.513 1.00 93.12 683 THR A O 1
ATOM 5095 N N . LEU A 1 684 ? -10.134 8.356 -9.102 1.00 94.88 684 LEU A N 1
ATOM 5096 C CA . LEU A 1 684 ? -9.848 9.464 -8.193 1.00 94.88 684 LEU A CA 1
ATOM 5097 C C . LEU A 1 684 ? -11.117 10.116 -7.610 1.00 94.88 684 LEU A C 1
ATOM 5099 O O . LEU A 1 684 ? -11.022 11.121 -6.909 1.00 94.88 684 LEU A O 1
ATOM 5103 N N . ARG A 1 685 ? -12.314 9.578 -7.886 1.00 94.81 685 ARG A N 1
ATOM 5104 C CA . ARG A 1 685 ? -13.608 10.178 -7.500 1.00 94.81 685 ARG A CA 1
ATOM 5105 C C . ARG A 1 685 ? -13.695 11.667 -7.865 1.00 94.81 685 ARG A C 1
ATOM 5107 O O . ARG A 1 685 ? -14.197 12.491 -7.090 1.00 94.81 685 ARG A O 1
ATOM 5114 N N . MET A 1 686 ? -13.181 12.008 -9.041 1.00 95.50 686 MET A N 1
ATOM 5115 C CA . MET A 1 686 ? -13.212 13.352 -9.592 1.00 95.50 686 MET A CA 1
ATOM 5116 C C . MET A 1 686 ? -14.560 13.620 -10.244 1.00 95.50 686 MET A C 1
ATOM 5118 O O . MET A 1 686 ? -15.094 12.801 -10.989 1.00 95.50 686 MET A O 1
ATOM 5122 N N . ARG A 1 687 ? -15.100 14.805 -9.971 1.00 93.81 687 ARG A N 1
ATOM 5123 C CA . ARG A 1 687 ? -16.239 15.370 -10.693 1.00 93.81 687 ARG A CA 1
ATOM 5124 C C . ARG A 1 687 ? -15.819 16.730 -11.210 1.00 93.81 687 ARG A C 1
ATOM 5126 O O . ARG A 1 687 ? -15.285 17.514 -10.429 1.00 93.81 687 ARG A O 1
ATOM 5133 N N . HIS A 1 688 ? -16.045 16.985 -12.489 1.00 97.50 688 HIS A N 1
ATOM 5134 C CA . HIS A 1 688 ? -15.846 18.308 -13.055 1.00 97.50 688 HIS A CA 1
ATOM 5135 C C . HIS A 1 688 ? -17.070 19.166 -12.719 1.00 97.50 688 HIS A C 1
ATOM 5137 O O . HIS A 1 688 ? -18.185 18.797 -13.086 1.00 97.50 688 HIS A O 1
ATOM 5143 N N . ILE A 1 689 ? -16.893 20.220 -11.919 1.00 97.75 689 ILE A N 1
ATOM 5144 C CA . ILE A 1 689 ? -18.012 20.942 -11.283 1.00 97.75 689 ILE A CA 1
ATOM 5145 C C . ILE A 1 689 ? -18.285 22.327 -11.869 1.00 97.75 689 ILE A C 1
ATOM 5147 O O . ILE A 1 689 ? -19.336 22.892 -11.580 1.00 97.75 689 ILE A O 1
ATOM 5151 N N . SER A 1 690 ? -17.352 22.892 -12.632 1.00 97.56 690 SER A N 1
ATOM 5152 C CA . SER A 1 690 ? -17.489 24.206 -13.267 1.00 97.56 690 SER A CA 1
ATOM 5153 C C . SER A 1 690 ? -16.395 24.401 -14.315 1.00 97.56 690 SER A C 1
ATOM 5155 O O . SER A 1 690 ? -15.298 23.872 -14.148 1.00 97.56 690 SER A O 1
ATOM 5157 N N . GLU A 1 691 ? -16.664 25.220 -15.329 1.00 95.94 691 GLU A N 1
ATOM 5158 C CA . GLU A 1 691 ? -15.670 25.677 -16.309 1.00 95.94 691 GLU A CA 1
ATOM 5159 C C . GLU A 1 691 ? -14.745 26.778 -15.744 1.00 95.94 691 GLU A C 1
ATOM 5161 O O . GLU A 1 691 ? -13.718 27.107 -16.339 1.00 95.94 691 GLU A O 1
ATOM 5166 N N . ASP A 1 692 ? -15.063 27.322 -14.564 1.00 95.56 692 ASP A N 1
ATOM 5167 C CA . ASP A 1 692 ? -14.307 28.406 -13.939 1.00 95.56 692 ASP A CA 1
ATOM 5168 C C . ASP A 1 692 ? -13.129 27.903 -13.090 1.00 95.56 692 ASP A C 1
ATOM 5170 O O . ASP A 1 692 ? -13.262 27.037 -12.212 1.00 95.56 692 ASP A O 1
ATOM 5174 N N . ILE A 1 693 ? -11.963 28.525 -13.283 1.00 95.81 693 ILE A N 1
ATOM 5175 C CA . ILE A 1 693 ? -10.816 28.367 -12.382 1.00 95.81 693 ILE A CA 1
ATOM 5176 C C . ILE A 1 693 ? -11.130 29.025 -11.034 1.00 95.81 693 ILE A C 1
ATOM 5178 O O . ILE A 1 693 ? -11.464 30.210 -10.959 1.00 95.81 693 ILE A O 1
ATOM 5182 N N . GLY A 1 694 ? -10.975 28.258 -9.957 1.00 96.38 694 GLY A N 1
ATOM 5183 C CA . GLY A 1 694 ? -11.224 28.672 -8.581 1.00 96.38 694 GLY A CA 1
ATOM 5184 C C . GLY A 1 694 ? -12.462 28.022 -7.959 1.00 96.38 694 GLY A C 1
ATOM 5185 O O . GLY A 1 694 ? -12.600 28.065 -6.738 1.00 96.38 694 GLY A O 1
ATOM 5186 N N . ALA A 1 695 ? -13.357 27.404 -8.738 1.00 97.94 695 ALA A N 1
ATOM 5187 C CA . ALA A 1 695 ? -14.566 26.782 -8.195 1.00 97.94 695 ALA A CA 1
ATOM 5188 C C . ALA A 1 695 ? -14.261 25.531 -7.346 1.00 97.94 695 ALA A C 1
ATOM 5190 O O . ALA A 1 695 ? -14.844 25.363 -6.269 1.00 97.94 695 ALA A O 1
ATOM 5191 N N . ALA A 1 696 ? -13.328 24.670 -7.774 1.00 97.81 696 ALA A N 1
ATOM 5192 C CA . ALA A 1 696 ? -12.910 23.501 -6.998 1.00 97.81 696 ALA A CA 1
ATOM 5193 C C . ALA A 1 696 ? -12.145 23.914 -5.732 1.00 97.81 696 ALA A C 1
ATOM 5195 O O . ALA A 1 696 ? -12.463 23.434 -4.634 1.00 97.81 696 ALA A O 1
ATOM 5196 N N . SER A 1 697 ? -11.210 24.858 -5.861 1.00 97.38 697 SER A N 1
ATOM 5197 C CA . SER A 1 697 ? -10.527 25.480 -4.721 1.00 97.38 697 SER A CA 1
ATOM 5198 C C . SER A 1 697 ? -11.527 26.116 -3.738 1.00 97.38 697 SER A C 1
ATOM 5200 O O . SER A 1 697 ? -11.461 25.881 -2.531 1.00 97.38 697 SER A O 1
ATOM 5202 N N . GLY A 1 698 ? -12.540 26.829 -4.236 1.00 97.50 698 GLY A N 1
ATOM 5203 C CA . GLY A 1 698 ? -13.577 27.474 -3.423 1.00 97.50 698 GLY A CA 1
ATOM 5204 C C . GLY A 1 698 ? -14.428 26.472 -2.650 1.00 97.50 698 GLY A C 1
ATOM 5205 O O . GLY A 1 698 ? -14.613 26.620 -1.440 1.00 97.50 698 GLY A O 1
ATOM 5206 N N . LEU A 1 699 ? -14.863 25.389 -3.305 1.00 97.25 699 LEU A N 1
ATOM 5207 C CA . LEU A 1 699 ? -15.565 24.285 -2.646 1.00 97.25 699 LEU A CA 1
ATOM 5208 C C . LEU A 1 699 ? -14.742 23.716 -1.482 1.00 97.25 699 LEU A C 1
ATOM 5210 O O . LEU A 1 699 ? -15.271 23.477 -0.394 1.00 97.25 699 LEU A O 1
ATOM 5214 N N . LYS A 1 700 ? -13.437 23.524 -1.687 1.00 95.62 700 LYS A N 1
ATOM 5215 C CA . LYS A 1 700 ? -12.527 23.034 -0.650 1.00 95.62 700 LYS A CA 1
ATOM 5216 C C . LYS A 1 700 ? -12.388 23.993 0.516 1.00 95.62 700 LYS A C 1
ATOM 5218 O O . LYS A 1 700 ? -12.402 23.531 1.659 1.00 95.62 700 LYS A O 1
ATOM 5223 N N . MET A 1 701 ? -12.252 25.284 0.249 1.00 95.69 701 MET A N 1
ATOM 5224 C CA . MET A 1 701 ? -12.120 26.307 1.284 1.00 95.69 701 MET A CA 1
ATOM 5225 C C . MET A 1 701 ? -13.397 26.405 2.125 1.00 95.69 701 MET A C 1
ATOM 5227 O O . MET A 1 701 ? -13.319 26.327 3.351 1.00 95.69 701 MET A O 1
ATOM 5231 N N . CYS A 1 702 ? -14.572 26.411 1.489 1.00 95.88 702 CYS A N 1
ATOM 5232 C CA . CYS A 1 702 ? -15.867 26.371 2.175 1.00 95.88 702 CYS A CA 1
ATOM 5233 C C . CYS A 1 702 ? -16.072 25.077 2.986 1.00 95.88 702 CYS A C 1
ATOM 5235 O O . CYS A 1 702 ? -16.558 25.106 4.114 1.00 95.88 702 CYS A O 1
ATOM 5237 N N . PHE A 1 703 ? -15.669 23.918 2.459 1.00 94.62 703 PHE A N 1
ATOM 5238 C CA . PHE A 1 703 ? -15.748 22.656 3.203 1.00 94.62 703 PHE A CA 1
ATOM 5239 C C . PHE A 1 703 ? -14.793 22.640 4.410 1.00 94.62 703 PHE A C 1
ATOM 5241 O O . PHE A 1 703 ? -15.126 22.172 5.505 1.00 94.62 703 PHE A O 1
ATOM 5248 N N . ALA A 1 704 ? -13.573 23.148 4.224 1.00 91.88 704 ALA A N 1
ATOM 5249 C CA . ALA A 1 704 ? -12.561 23.199 5.268 1.00 91.88 704 ALA A CA 1
ATOM 5250 C C . ALA A 1 704 ? -12.905 24.215 6.369 1.00 91.88 704 ALA A C 1
ATOM 5252 O O . ALA A 1 704 ? -12.572 23.963 7.528 1.00 91.88 704 ALA A O 1
ATOM 5253 N N . SER A 1 705 ? -13.605 25.308 6.050 1.00 94.38 705 SER A N 1
ATOM 5254 C CA . SER A 1 705 ? -14.007 26.317 7.035 1.00 94.38 705 SER A CA 1
ATOM 5255 C C . SER A 1 705 ? -14.977 25.752 8.081 1.00 94.38 705 SER A C 1
ATOM 5257 O O . SER A 1 705 ? -14.800 25.996 9.275 1.00 94.38 705 SER A O 1
ATOM 5259 N N . LEU A 1 706 ? -15.907 24.874 7.680 1.00 92.50 706 LEU A N 1
ATOM 5260 C CA . LEU A 1 706 ? -16.854 24.201 8.585 1.00 92.50 706 LEU A CA 1
ATOM 5261 C C . LEU A 1 706 ? -16.203 23.182 9.534 1.00 92.50 706 LEU A C 1
ATOM 5263 O O . LEU A 1 706 ? -16.749 22.869 10.596 1.00 92.50 706 LEU A O 1
ATOM 5267 N N . SER A 1 707 ? -15.053 22.626 9.154 1.00 88.81 707 SER A N 1
ATOM 5268 C CA . SER A 1 707 ? -14.341 21.628 9.960 1.00 88.81 707 SER A CA 1
ATOM 5269 C C . SER A 1 707 ? -13.266 22.274 10.829 1.00 88.81 707 SER A C 1
ATOM 5271 O O . SER A 1 707 ? -13.300 22.143 12.052 1.00 88.81 707 SER A O 1
ATOM 5273 N N . LYS A 1 708 ? -12.336 23.015 10.225 1.00 91.81 708 LYS A N 1
ATOM 5274 C CA . LYS A 1 708 ? -11.215 23.646 10.938 1.00 91.81 708 LYS A CA 1
ATOM 5275 C C . LYS A 1 708 ? -11.641 24.885 11.715 1.00 91.81 708 LYS A C 1
ATOM 5277 O O . LYS A 1 708 ? -11.169 25.071 12.830 1.00 91.81 708 LYS A O 1
ATOM 5282 N N . GLY A 1 709 ? -12.576 25.679 11.190 1.00 93.44 709 GLY A N 1
ATOM 5283 C CA . GLY A 1 709 ? -13.157 26.790 11.945 1.00 93.44 709 GLY A CA 1
ATOM 5284 C C . GLY A 1 709 ? -13.834 26.297 13.224 1.00 93.44 709 GLY A C 1
ATOM 5285 O O . GLY A 1 709 ? -13.583 26.827 14.302 1.00 93.44 709 GLY A O 1
ATOM 5286 N N . TYR A 1 710 ? -14.592 25.199 13.135 1.00 94.50 710 TYR A N 1
ATOM 5287 C CA . TYR A 1 710 ? -15.163 24.546 14.315 1.00 94.50 710 TYR A CA 1
ATOM 5288 C C . TYR A 1 710 ? -14.086 24.039 15.285 1.00 94.50 710 TYR A C 1
ATOM 5290 O O . TYR A 1 710 ? -14.220 24.227 16.491 1.00 94.50 710 TYR A O 1
ATOM 5298 N N . ALA A 1 711 ? -13.006 23.427 14.785 1.00 94.69 711 ALA A N 1
ATOM 5299 C CA . ALA A 1 711 ? -11.909 22.972 15.639 1.00 94.69 711 ALA A CA 1
ATOM 5300 C C . ALA A 1 711 ? -11.252 24.131 16.410 1.00 94.69 711 ALA A C 1
ATOM 5302 O O . ALA A 1 711 ? -10.985 23.976 17.597 1.00 94.69 711 ALA A O 1
ATOM 5303 N N . ALA A 1 712 ? -11.052 25.295 15.783 1.00 95.69 712 ALA A N 1
ATOM 5304 C CA . ALA A 1 712 ? -10.531 26.481 16.465 1.00 95.69 712 ALA A CA 1
ATOM 5305 C C . ALA A 1 712 ? -11.470 26.953 17.592 1.00 95.69 712 ALA A C 1
ATOM 5307 O O . ALA A 1 712 ? -11.018 27.169 18.717 1.00 95.69 712 ALA A O 1
ATOM 5308 N N . ILE A 1 713 ? -12.781 27.019 17.321 1.00 96.31 713 ILE A N 1
ATOM 5309 C CA . ILE A 1 713 ? -13.801 27.357 18.329 1.00 96.31 713 ILE A CA 1
ATOM 5310 C C . ILE A 1 713 ? -13.760 26.361 19.493 1.00 96.31 713 ILE A C 1
ATOM 5312 O O . ILE A 1 713 ? -13.719 26.763 20.655 1.00 96.31 713 ILE A O 1
ATOM 5316 N N . ALA A 1 714 ? -13.734 25.061 19.190 1.00 96.50 714 ALA A N 1
ATOM 5317 C CA . ALA A 1 714 ? -13.703 24.002 20.191 1.00 96.50 714 ALA A CA 1
ATOM 5318 C C . ALA A 1 714 ? -12.459 24.102 21.084 1.00 96.50 714 ALA A C 1
ATOM 5320 O O . ALA A 1 714 ? -12.581 24.050 22.304 1.00 96.50 714 ALA A O 1
ATOM 5321 N N . VAL A 1 715 ? -11.277 24.310 20.494 1.00 95.56 715 VAL A N 1
ATOM 5322 C CA . VAL A 1 715 ? -10.007 24.473 21.222 1.00 95.56 715 VAL A CA 1
ATOM 5323 C C . VAL A 1 715 ? -10.068 25.669 22.165 1.00 95.56 715 VAL A C 1
ATOM 5325 O O . VAL A 1 715 ? -9.701 25.553 23.336 1.00 95.56 715 VAL A O 1
ATOM 5328 N N . GLN A 1 716 ? -10.568 26.806 21.688 1.00 95.25 716 GLN A N 1
ATOM 5329 C CA . GLN A 1 716 ? -10.695 28.009 22.503 1.00 95.25 716 GLN A CA 1
ATOM 5330 C C . GLN A 1 716 ? -11.700 27.817 23.651 1.00 95.25 716 GLN A C 1
ATOM 5332 O O . GLN A 1 716 ? -11.418 28.218 24.783 1.00 95.25 716 GLN A O 1
ATOM 5337 N N . ALA A 1 717 ? -12.828 27.148 23.391 1.00 96.62 717 ALA A N 1
ATOM 5338 C CA . ALA A 1 717 ? -13.842 26.836 24.394 1.00 96.62 717 ALA A CA 1
ATOM 5339 C C . ALA A 1 717 ? -13.309 25.903 25.493 1.00 96.62 717 ALA A C 1
ATOM 5341 O O . ALA A 1 717 ? -13.387 26.257 26.669 1.00 96.62 717 ALA A O 1
ATOM 5342 N N . VAL A 1 718 ? -12.705 24.759 25.139 1.00 96.50 718 VAL A N 1
ATOM 5343 C CA . VAL A 1 718 ? -12.193 23.798 26.139 1.00 96.50 718 VAL A CA 1
ATOM 5344 C C . VAL A 1 718 ? -11.013 24.361 26.925 1.00 96.50 718 VAL A C 1
ATOM 5346 O O . VAL A 1 718 ? -10.941 24.163 28.134 1.00 96.50 718 VAL A O 1
ATOM 5349 N N . THR A 1 719 ? -10.131 25.133 26.281 1.00 96.00 719 THR A N 1
ATOM 5350 C CA . THR A 1 719 ? -9.006 25.798 26.962 1.00 96.00 719 THR A CA 1
ATOM 5351 C C . THR A 1 719 ? -9.514 26.816 27.983 1.00 96.00 719 THR A C 1
ATOM 5353 O O . THR A 1 719 ? -9.020 26.884 29.109 1.00 96.00 719 THR A O 1
ATOM 5356 N N . THR A 1 720 ? -10.532 27.599 27.615 1.00 96.88 720 THR A N 1
ATOM 5357 C CA . THR A 1 720 ? -11.131 28.593 28.515 1.00 96.88 720 THR A CA 1
ATOM 5358 C C . THR A 1 720 ? -11.870 27.917 29.667 1.00 96.88 720 THR A C 1
ATOM 5360 O O . THR A 1 720 ? -11.667 28.293 30.819 1.00 96.88 720 THR A O 1
ATOM 5363 N N . ALA A 1 721 ? -12.667 26.884 29.382 1.00 97.62 721 ALA A N 1
ATOM 5364 C CA . ALA A 1 721 ? -13.376 26.117 30.400 1.00 97.62 721 ALA A CA 1
ATOM 5365 C C . ALA A 1 721 ? -12.410 25.444 31.388 1.00 97.62 721 ALA A C 1
ATOM 5367 O O . ALA A 1 721 ? -12.638 25.502 32.594 1.00 97.62 721 ALA A O 1
ATOM 5368 N N . GLN A 1 722 ? -11.292 24.893 30.900 1.00 97.44 722 GLN A N 1
ATOM 5369 C CA . GLN A 1 722 ? -10.239 24.330 31.747 1.00 97.44 722 GLN A CA 1
ATOM 5370 C C . GLN A 1 722 ? -9.623 25.387 32.661 1.00 97.44 722 GLN A C 1
ATOM 5372 O O . GLN A 1 722 ? -9.456 25.156 33.855 1.00 97.44 722 GLN A O 1
ATOM 5377 N N . LYS A 1 723 ? -9.320 26.574 32.126 1.00 96.12 723 LYS A N 1
ATOM 5378 C CA . LYS A 1 723 ? -8.757 27.676 32.913 1.00 96.12 723 LYS A CA 1
ATOM 5379 C C . LYS A 1 723 ? -9.717 28.198 33.988 1.00 96.12 723 LYS A C 1
ATOM 5381 O O . LYS A 1 723 ? -9.259 28.653 35.031 1.00 96.12 723 LYS A O 1
ATOM 5386 N N . LEU A 1 724 ? -11.021 28.155 33.722 1.00 97.38 724 LEU A N 1
ATOM 5387 C CA . LEU A 1 724 ? -12.072 28.544 34.664 1.00 97.38 724 LEU A CA 1
ATOM 5388 C C . LEU A 1 724 ? -12.462 27.417 35.637 1.00 97.38 724 LEU A C 1
ATOM 5390 O O . LEU A 1 724 ? -13.244 27.664 36.548 1.00 97.38 724 LEU A O 1
ATOM 5394 N N . GLY A 1 725 ? -11.939 26.199 35.456 1.00 97.31 725 GLY A N 1
ATOM 5395 C CA . GLY A 1 725 ? -12.266 25.041 36.292 1.00 97.31 725 GLY A CA 1
ATOM 5396 C C . GLY A 1 725 ? -13.642 24.420 36.020 1.00 97.31 725 GLY A C 1
ATOM 5397 O O . GLY A 1 725 ? -14.143 23.701 36.872 1.00 97.31 725 GLY A O 1
ATOM 5398 N N . VAL A 1 726 ? -14.247 24.680 34.854 1.00 98.19 726 VAL A N 1
ATOM 5399 C CA . VAL A 1 726 ? -15.613 24.236 34.486 1.00 98.19 726 VAL A CA 1
ATOM 5400 C C . VAL A 1 726 ? -15.641 23.289 33.279 1.00 98.19 726 VAL A C 1
ATOM 5402 O O . VAL A 1 726 ? -16.682 23.100 32.648 1.00 98.19 726 VAL A O 1
ATOM 5405 N N . LEU A 1 727 ? -14.499 22.701 32.895 1.00 97.19 727 LEU A N 1
ATOM 5406 C CA . LEU A 1 727 ? -14.435 21.789 31.743 1.00 97.19 727 LEU A CA 1
ATOM 5407 C C . LEU A 1 727 ? -15.308 20.540 31.950 1.00 97.19 727 LEU A C 1
ATOM 5409 O O . LEU A 1 727 ? -15.999 20.120 31.022 1.00 97.19 727 LEU A O 1
ATOM 5413 N N . SER A 1 728 ? -15.316 19.979 33.161 1.00 97.06 728 SER A N 1
ATOM 5414 C CA . SER A 1 728 ? -16.178 18.852 33.538 1.00 97.06 728 SER A CA 1
ATOM 5415 C C . SER A 1 728 ? -17.655 19.172 33.327 1.00 97.06 728 SER A C 1
ATOM 5417 O O . SER A 1 728 ? -18.365 18.396 32.686 1.00 97.06 728 SER A O 1
ATOM 5419 N N . ASP A 1 729 ? -18.097 20.335 33.802 1.00 98.12 729 ASP A N 1
ATOM 5420 C CA . ASP A 1 729 ? -19.484 20.794 33.724 1.00 98.12 729 ASP A CA 1
ATOM 5421 C C . ASP A 1 729 ? -19.897 21.100 32.282 1.00 98.12 729 ASP A C 1
ATOM 5423 O O . ASP A 1 729 ? -20.999 20.741 31.865 1.00 98.12 729 ASP A O 1
ATOM 5427 N N . LEU A 1 730 ? -18.992 21.675 31.478 1.00 97.25 730 LEU A N 1
ATOM 5428 C CA . LEU A 1 730 ? -19.200 21.861 30.040 1.00 97.25 730 LEU A CA 1
ATOM 5429 C C . LEU A 1 730 ? -19.403 20.515 29.333 1.00 97.25 730 LEU A C 1
ATOM 5431 O O . LEU A 1 730 ? -20.350 20.361 28.560 1.00 97.25 730 LEU A O 1
ATOM 5435 N N . LYS A 1 731 ? -18.541 19.525 29.601 1.00 97.50 731 LYS A N 1
ATOM 5436 C CA . LYS A 1 731 ? -18.656 18.188 29.000 1.00 97.50 731 LYS A CA 1
ATOM 5437 C C . LYS A 1 731 ? -19.936 17.480 29.443 1.00 97.50 731 LYS A C 1
ATOM 5439 O O . LYS A 1 731 ? -20.574 16.840 28.612 1.00 97.50 731 LYS A O 1
ATOM 5444 N N . GLN A 1 732 ? -20.325 17.600 30.713 1.00 97.69 732 GLN A N 1
ATOM 5445 C CA . GLN A 1 732 ? -21.572 17.026 31.223 1.00 97.69 732 GLN A CA 1
ATOM 5446 C C . GLN A 1 732 ? -22.797 17.683 30.578 1.00 97.69 732 GLN A C 1
ATOM 5448 O O . GLN A 1 732 ? -23.655 16.981 30.050 1.00 97.69 732 GLN A O 1
ATOM 5453 N N . SER A 1 733 ? -22.824 19.015 30.509 1.00 97.75 733 SER A N 1
ATOM 5454 C CA . SER A 1 733 ? -23.911 19.766 29.868 1.00 97.75 733 SER A CA 1
ATOM 5455 C C . SER A 1 733 ? -24.046 19.411 28.382 1.00 97.75 733 SER A C 1
ATOM 5457 O O . SER A 1 733 ? -25.149 19.192 27.888 1.00 97.75 733 SER A O 1
ATOM 5459 N N . LEU A 1 734 ? -22.925 19.291 27.657 1.00 97.06 734 LEU A N 1
ATOM 5460 C CA . LEU A 1 734 ? -22.931 18.840 26.261 1.00 97.06 734 LEU A CA 1
ATOM 5461 C C . LEU A 1 734 ? -23.389 17.385 26.131 1.00 97.06 734 LEU A C 1
ATOM 5463 O O . LEU A 1 734 ? -24.087 17.064 25.178 1.00 97.06 734 LEU A O 1
ATOM 5467 N N . ARG A 1 735 ? -23.035 16.504 27.071 1.00 97.69 735 ARG A N 1
ATOM 5468 C CA . ARG A 1 735 ? -23.493 15.107 27.066 1.00 97.69 735 ARG A CA 1
ATOM 5469 C C . ARG A 1 735 ? -25.012 15.009 27.195 1.00 97.69 735 ARG A C 1
ATOM 5471 O O . ARG A 1 735 ? -25.614 14.185 26.516 1.00 97.69 735 ARG A O 1
ATOM 5478 N N . GLU A 1 736 ? -25.606 15.844 28.040 1.00 97.62 736 GLU A N 1
ATOM 5479 C CA . GLU A 1 736 ? -27.048 15.854 28.299 1.00 97.62 736 GLU A CA 1
ATOM 5480 C C . GLU A 1 736 ? -27.844 16.536 27.181 1.00 97.62 736 GLU A C 1
ATOM 5482 O O . GLU A 1 736 ? -28.879 16.024 26.761 1.00 97.62 736 GLU A O 1
ATOM 5487 N N . LEU A 1 737 ? -27.360 17.676 26.676 1.00 97.75 737 LEU A N 1
ATOM 5488 C CA . LEU A 1 737 ? -28.123 18.527 25.756 1.00 97.75 737 LEU A CA 1
ATOM 5489 C C . LEU A 1 737 ? -27.746 18.346 24.280 1.00 97.75 737 LEU A C 1
ATOM 5491 O O . LEU A 1 737 ? -28.564 18.606 23.400 1.00 97.75 737 LEU A O 1
ATOM 5495 N N . ALA A 1 738 ? -26.505 17.952 23.983 1.00 96.00 738 ALA A N 1
ATOM 5496 C CA . ALA A 1 738 ? -25.978 17.892 22.619 1.00 96.00 738 ALA A CA 1
ATOM 5497 C C . ALA A 1 738 ? -24.849 16.845 22.459 1.00 96.00 738 ALA A C 1
ATOM 5499 O O . ALA A 1 738 ? -23.716 17.204 22.114 1.00 96.00 738 ALA A O 1
ATOM 5500 N N . PRO A 1 739 ? -25.121 15.543 22.673 1.00 94.94 739 PRO A N 1
ATOM 5501 C CA . PRO A 1 739 ? -24.086 14.504 22.713 1.00 94.94 739 PRO A CA 1
ATOM 5502 C C . PRO A 1 739 ? -23.268 14.397 21.414 1.00 94.94 739 PRO A C 1
ATOM 5504 O O . PRO A 1 739 ? -22.058 14.187 21.462 1.00 94.94 739 PRO A O 1
ATOM 5507 N N . ALA A 1 740 ? -23.883 14.642 20.252 1.00 94.81 740 ALA A N 1
ATOM 5508 C CA . ALA A 1 740 ? -23.169 14.691 18.972 1.00 94.81 740 ALA A CA 1
ATOM 5509 C C . ALA A 1 740 ? -22.146 15.846 18.903 1.00 94.81 740 ALA A C 1
ATOM 5511 O O . ALA A 1 740 ? -21.081 15.706 18.298 1.00 94.81 740 ALA A O 1
ATOM 5512 N N . ASN A 1 741 ? -22.436 16.983 19.547 1.00 94.25 741 ASN A N 1
ATOM 5513 C CA . ASN A 1 741 ? -21.499 18.102 19.634 1.00 94.25 741 ASN A CA 1
ATOM 5514 C C . ASN A 1 741 ? -20.350 17.792 20.594 1.00 94.25 741 ASN A C 1
ATOM 5516 O O . ASN A 1 741 ? -19.226 18.193 20.304 1.00 94.25 741 ASN A O 1
ATOM 5520 N N . LEU A 1 742 ? -20.602 17.063 21.689 1.00 95.75 742 LEU A N 1
ATOM 5521 C CA . LEU A 1 742 ? -19.539 16.582 22.574 1.00 95.75 742 LEU A CA 1
ATOM 5522 C C . LEU A 1 742 ? -18.557 15.692 21.805 1.00 95.75 742 LEU A C 1
ATOM 5524 O O . LEU A 1 742 ? -17.358 15.960 21.801 1.00 95.75 742 LEU A O 1
ATOM 5528 N N . GLU A 1 743 ? -19.069 14.685 21.096 1.00 94.44 743 GLU A N 1
ATOM 5529 C CA . GLU A 1 743 ? -18.239 13.762 20.317 1.00 94.44 743 GLU A CA 1
ATOM 5530 C C . GLU A 1 743 ? -17.437 14.500 19.232 1.00 94.44 743 GLU A C 1
ATOM 5532 O O . GLU A 1 743 ? -16.233 14.282 19.066 1.00 94.44 743 GLU A O 1
ATOM 5537 N N . ARG A 1 744 ? -18.086 15.423 18.508 1.00 93.62 744 ARG A N 1
ATOM 5538 C CA . ARG A 1 744 ? -17.429 16.246 17.485 1.00 93.62 744 ARG A CA 1
ATOM 5539 C C . ARG A 1 744 ? -16.350 17.145 18.085 1.00 93.62 744 ARG A C 1
ATOM 5541 O O . ARG A 1 744 ? -15.278 17.262 17.491 1.00 93.62 744 ARG A O 1
ATOM 5548 N N . MET A 1 745 ? -16.615 17.769 19.232 1.00 95.75 745 MET A N 1
ATOM 5549 C CA . MET A 1 745 ? -15.663 18.616 19.952 1.00 95.75 745 MET A CA 1
ATOM 5550 C C . MET A 1 745 ? -14.435 17.806 20.370 1.00 95.75 745 MET A C 1
ATOM 5552 O O . MET A 1 745 ? -13.316 18.199 20.044 1.00 95.75 745 MET A O 1
ATOM 5556 N N . GLU A 1 746 ? -14.625 16.657 21.024 1.00 94.44 746 GLU A N 1
ATOM 5557 C CA . GLU A 1 746 ? -13.519 15.803 21.473 1.00 94.44 746 GLU A CA 1
ATOM 5558 C C . GLU A 1 746 ? -12.666 15.325 20.291 1.00 94.44 746 GLU A C 1
ATOM 5560 O O . GLU A 1 746 ? -11.441 15.480 20.304 1.00 94.44 746 GLU A O 1
ATOM 5565 N N . LYS A 1 747 ? -13.302 14.841 19.215 1.00 92.25 747 LYS A N 1
ATOM 5566 C CA . LYS A 1 747 ? -12.603 14.433 17.985 1.00 92.25 747 LYS A CA 1
ATOM 5567 C C . LYS A 1 747 ? -11.839 15.589 17.337 1.00 92.25 747 LYS A C 1
ATOM 5569 O O . LYS A 1 747 ? -10.703 15.394 16.900 1.00 92.25 747 LYS A O 1
ATOM 5574 N N . ALA A 1 748 ? -12.433 16.781 17.264 1.00 91.81 748 ALA A N 1
ATOM 5575 C CA . ALA A 1 748 ? -11.809 17.949 16.647 1.00 91.81 748 ALA A CA 1
ATOM 5576 C C . ALA A 1 748 ? -10.575 18.418 17.430 1.00 91.81 748 ALA A C 1
ATOM 5578 O O . ALA A 1 748 ? -9.518 18.624 16.836 1.00 91.81 748 ALA A O 1
ATOM 5579 N N . VAL A 1 749 ? -10.694 18.531 18.754 1.00 92.38 749 VAL A N 1
ATOM 5580 C CA . VAL A 1 749 ? -9.624 18.992 19.649 1.00 92.38 749 VAL A CA 1
ATOM 5581 C C . VAL A 1 749 ? -8.444 18.011 19.643 1.00 92.38 749 VAL A C 1
ATOM 5583 O O . VAL A 1 749 ? -7.299 18.420 19.456 1.00 92.38 749 VAL A O 1
ATOM 5586 N N . VAL A 1 750 ? -8.712 16.705 19.748 1.00 90.81 750 VAL A N 1
ATOM 5587 C CA . VAL A 1 750 ? -7.672 15.658 19.747 1.00 90.81 750 VAL A CA 1
ATOM 5588 C C . VAL A 1 750 ? -7.037 15.478 18.367 1.00 90.81 750 VAL A C 1
ATOM 5590 O O . VAL A 1 750 ? -5.826 15.289 18.244 1.00 90.81 750 VAL A O 1
ATOM 5593 N N . GLY A 1 751 ? -7.842 15.514 17.303 1.00 86.88 751 GLY A N 1
ATOM 5594 C CA . GLY A 1 751 ? -7.369 15.328 15.930 1.00 86.88 751 GLY A CA 1
ATOM 5595 C C . GLY A 1 751 ? -6.514 16.487 15.409 1.00 86.88 751 GLY A C 1
ATOM 5596 O O . GLY A 1 751 ? -5.737 16.291 14.472 1.00 86.88 751 GLY A O 1
ATOM 5597 N N . MET A 1 752 ? -6.651 17.670 16.011 1.00 90.75 752 MET A N 1
ATOM 5598 C CA . MET A 1 752 ? -5.963 18.902 15.629 1.00 90.75 752 MET A CA 1
ATOM 5599 C C . MET A 1 752 ? -4.490 18.922 16.050 1.00 90.75 752 MET A C 1
ATOM 5601 O O . MET A 1 752 ? -3.656 19.311 15.235 1.00 90.75 752 MET A O 1
ATOM 5605 N N . ALA A 1 753 ? -4.158 18.457 17.261 1.00 83.06 753 ALA A N 1
ATOM 5606 C CA . ALA A 1 753 ? -2.823 18.602 17.858 1.00 83.06 753 ALA A CA 1
ATOM 5607 C C . ALA A 1 753 ? -1.643 18.279 16.906 1.00 83.06 753 ALA A C 1
ATOM 5609 O O . ALA A 1 753 ? -0.835 19.170 16.656 1.00 83.06 753 ALA A O 1
ATOM 5610 N N . PRO A 1 754 ? -1.569 17.102 16.244 1.00 81.88 754 PRO A N 1
ATOM 5611 C CA . PRO A 1 754 ? -0.430 16.767 15.377 1.00 81.88 754 PRO A CA 1
ATOM 5612 C C . PRO A 1 754 ? -0.420 17.499 14.018 1.00 81.88 754 PRO A C 1
ATOM 5614 O O . PRO A 1 754 ? 0.412 17.217 13.154 1.00 81.88 754 PRO A O 1
ATOM 5617 N N . LYS A 1 755 ? -1.408 18.364 13.763 1.00 84.50 755 LYS A N 1
ATOM 5618 C CA . LYS A 1 755 ? -1.686 19.005 12.469 1.00 84.50 755 LYS A CA 1
ATOM 5619 C C . LYS A 1 755 ? -1.808 20.530 12.581 1.00 84.50 755 LYS A C 1
ATOM 5621 O O . LYS A 1 755 ? -1.980 21.170 11.548 1.00 84.50 755 LYS A O 1
ATOM 5626 N N . ALA A 1 756 ? -1.706 21.102 13.781 1.00 85.25 756 ALA A N 1
ATOM 5627 C CA . ALA A 1 756 ? -1.931 22.525 14.034 1.00 85.25 756 ALA A CA 1
ATOM 5628 C C . ALA A 1 756 ? -1.035 23.431 13.173 1.00 85.25 756 ALA A C 1
ATOM 5630 O O . ALA A 1 756 ? -1.532 24.357 12.534 1.00 85.25 756 ALA A O 1
ATOM 5631 N N . TYR A 1 757 ? 0.256 23.094 13.062 1.00 82.50 757 TYR A N 1
ATOM 5632 C CA . TYR A 1 757 ? 1.250 23.915 12.359 1.00 82.50 757 TYR A CA 1
ATOM 5633 C C . TYR A 1 757 ? 0.898 24.177 10.888 1.00 82.50 757 TYR A C 1
ATOM 5635 O O . TYR A 1 757 ? 1.097 25.277 10.382 1.00 82.50 757 TYR A O 1
ATOM 5643 N N . ARG A 1 758 ? 0.339 23.180 10.1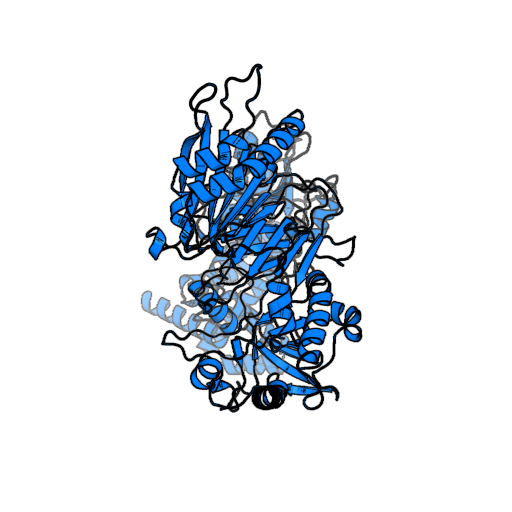89 1.00 81.12 758 ARG A N 1
ATOM 5644 C CA . ARG A 1 758 ? -0.077 23.326 8.784 1.00 81.12 758 ARG A CA 1
ATOM 5645 C C . ARG A 1 758 ? -1.428 24.024 8.645 1.00 81.12 758 ARG A C 1
ATOM 5647 O O . ARG A 1 758 ? -1.695 24.628 7.612 1.00 81.12 758 ARG A O 1
ATOM 5654 N N . TRP A 1 759 ? -2.273 23.965 9.675 1.00 88.50 759 TRP A N 1
ATOM 5655 C CA . TRP A 1 759 ? -3.583 24.606 9.647 1.00 88.50 759 TRP A CA 1
ATOM 5656 C C . TRP A 1 759 ? -3.500 26.125 9.734 1.00 88.50 759 TRP A C 1
ATOM 5658 O O . TRP A 1 759 ? -4.427 26.766 9.267 1.00 88.50 759 TRP A O 1
ATOM 5668 N N . VAL A 1 760 ? -2.401 26.710 10.222 1.00 90.38 760 VAL A N 1
ATOM 5669 C CA . VAL A 1 760 ? -2.214 28.174 10.225 1.00 90.38 760 VAL A CA 1
ATOM 5670 C C . VAL A 1 760 ? -2.337 28.743 8.806 1.00 90.38 760 VAL A C 1
ATOM 5672 O O . VAL A 1 760 ? -3.265 29.498 8.530 1.00 90.38 760 VAL A O 1
ATOM 5675 N N . ALA A 1 761 ? -1.481 28.297 7.881 1.00 88.75 761 ALA A N 1
ATOM 5676 C CA . ALA A 1 761 ? -1.515 28.749 6.488 1.00 88.75 761 ALA A CA 1
ATOM 5677 C C . ALA A 1 761 ? -2.821 28.350 5.771 1.00 88.75 761 ALA A C 1
ATOM 5679 O O . ALA A 1 761 ? -3.365 29.114 4.981 1.00 88.75 761 ALA A O 1
ATOM 5680 N N . GLU A 1 762 ? -3.374 27.169 6.070 1.00 90.25 762 GLU A N 1
ATOM 5681 C CA . GLU A 1 762 ? -4.658 26.748 5.491 1.00 90.25 762 GLU A CA 1
ATOM 5682 C C . GLU A 1 762 ? -5.833 27.624 5.977 1.00 90.25 762 GLU A C 1
ATOM 5684 O O . GLU A 1 762 ? -6.782 27.836 5.227 1.00 90.25 762 GLU A O 1
ATOM 5689 N N . MET A 1 763 ? -5.797 28.136 7.213 1.00 94.31 763 MET A N 1
ATOM 5690 C CA . MET A 1 763 ? -6.799 29.079 7.722 1.00 94.31 763 MET A CA 1
ATOM 5691 C C . MET A 1 763 ? -6.644 30.474 7.108 1.00 94.31 763 MET A C 1
ATOM 5693 O O . MET A 1 763 ? -7.649 31.146 6.878 1.00 94.31 763 MET A O 1
ATOM 5697 N N . GLU A 1 764 ? -5.416 30.895 6.801 1.00 94.56 764 GLU A N 1
ATOM 5698 C CA . GLU A 1 764 ? -5.148 32.140 6.072 1.00 94.56 764 GLU A CA 1
ATOM 5699 C C . GLU A 1 764 ? -5.723 32.085 4.644 1.00 94.56 764 GLU A C 1
ATOM 5701 O O . GLU A 1 764 ? -6.387 33.031 4.224 1.00 94.56 764 GLU A O 1
ATOM 5706 N N . GLU A 1 765 ? -5.596 30.956 3.938 1.00 95.44 765 GLU A N 1
ATOM 5707 C CA . GLU A 1 765 ? -6.233 30.740 2.624 1.00 95.44 765 GLU A CA 1
ATOM 5708 C C . GLU A 1 765 ? -7.772 30.702 2.712 1.00 95.44 765 GLU A C 1
ATOM 5710 O O . GLU A 1 765 ? -8.472 31.261 1.862 1.00 95.44 765 GLU A O 1
ATOM 5715 N N . ILE A 1 766 ? -8.335 30.114 3.775 1.00 95.94 766 ILE A N 1
ATOM 5716 C CA . ILE A 1 766 ? -9.785 30.166 4.034 1.00 95.94 766 ILE A CA 1
ATOM 5717 C C . ILE A 1 766 ? -10.237 31.616 4.265 1.00 95.94 766 ILE A C 1
ATOM 5719 O O . ILE A 1 766 ? -11.252 32.038 3.708 1.00 95.94 766 ILE A O 1
ATOM 5723 N N . SER A 1 767 ? -9.482 32.390 5.051 1.00 96.75 767 SER A N 1
ATOM 5724 C CA . SER A 1 767 ? -9.747 33.817 5.276 1.00 96.75 767 SER A CA 1
ATOM 5725 C C . SER A 1 767 ? -9.717 34.596 3.961 1.00 96.75 767 SER A C 1
ATOM 5727 O O . SER A 1 767 ? -10.673 35.308 3.654 1.00 96.75 767 SER A O 1
ATOM 5729 N N . ALA A 1 768 ? -8.679 34.395 3.143 1.00 96.31 768 ALA A N 1
ATOM 5730 C CA . ALA A 1 768 ? -8.558 35.021 1.831 1.00 96.31 768 ALA A CA 1
ATOM 5731 C C . ALA A 1 768 ? -9.742 34.672 0.919 1.00 96.31 768 ALA A C 1
ATOM 5733 O O . ALA A 1 768 ? -10.294 35.562 0.281 1.00 96.31 768 ALA A O 1
ATOM 5734 N N . THR A 1 769 ? -10.188 33.414 0.919 1.00 97.25 769 THR A N 1
ATOM 5735 C CA . THR A 1 769 ? -11.345 32.971 0.126 1.00 97.25 769 THR A CA 1
ATOM 5736 C C . THR A 1 769 ? -12.627 33.690 0.531 1.00 97.25 769 THR A C 1
ATOM 5738 O O . THR A 1 769 ? -13.319 34.260 -0.308 1.00 97.25 769 THR A O 1
ATOM 5741 N N . HIS A 1 770 ? -12.956 33.699 1.825 1.00 97.12 770 HIS A N 1
ATOM 5742 C CA . HIS A 1 770 ? -14.176 34.355 2.296 1.00 97.12 770 HIS A CA 1
ATOM 5743 C C . HIS A 1 770 ? -14.131 35.875 2.111 1.00 97.12 770 HIS A C 1
ATOM 5745 O O . HIS A 1 770 ? -15.177 36.481 1.891 1.00 97.12 770 HIS A O 1
ATOM 5751 N N . MET A 1 771 ? -12.940 36.474 2.153 1.00 96.88 771 MET A N 1
ATOM 5752 C CA . MET A 1 771 ? -12.751 37.902 1.925 1.00 96.88 771 MET A CA 1
ATOM 5753 C C . MET A 1 771 ? -12.867 38.283 0.447 1.00 96.88 771 MET A C 1
ATOM 5755 O O . MET A 1 771 ? -13.659 39.153 0.099 1.00 96.88 771 MET A O 1
ATOM 5759 N N . VAL A 1 772 ? -12.090 37.634 -0.421 1.00 96.31 772 VAL A N 1
ATOM 5760 C CA . VAL A 1 772 ? -11.989 37.991 -1.843 1.00 96.31 772 VAL A CA 1
ATOM 5761 C C . VAL A 1 772 ? -13.202 37.504 -2.629 1.00 96.31 772 VAL A C 1
ATOM 5763 O O . VAL A 1 772 ? -13.768 38.270 -3.402 1.00 96.31 772 VAL A O 1
ATOM 5766 N N . ASP A 1 773 ? -13.608 36.249 -2.438 1.00 94.88 773 ASP A N 1
ATOM 5767 C CA . ASP A 1 773 ? -14.677 35.620 -3.222 1.00 94.88 773 ASP A CA 1
ATOM 5768 C C . ASP A 1 773 ? -16.036 35.663 -2.503 1.00 94.88 773 ASP A C 1
ATOM 5770 O O . ASP A 1 773 ? -17.081 35.669 -3.148 1.00 94.88 773 ASP A O 1
ATOM 5774 N N . GLY A 1 774 ? -16.037 35.691 -1.165 1.00 94.38 774 GLY A N 1
ATOM 5775 C CA . GLY A 1 774 ? -17.259 35.700 -0.352 1.00 94.38 774 GLY A CA 1
ATOM 5776 C C . GLY A 1 774 ? -17.755 37.084 0.080 1.00 94.38 774 GLY A C 1
ATOM 5777 O O . GLY A 1 774 ? -18.902 37.197 0.506 1.00 94.38 774 GLY A O 1
ATOM 5778 N N . GLY A 1 775 ? -16.917 38.124 0.002 1.00 95.19 775 GLY A N 1
ATOM 5779 C CA . GLY A 1 775 ? -17.253 39.488 0.433 1.00 95.19 775 GLY A CA 1
ATOM 5780 C C . GLY A 1 775 ? -17.321 39.704 1.954 1.00 95.19 775 GLY A C 1
ATOM 5781 O O . GLY A 1 775 ? -17.866 40.712 2.400 1.00 95.19 775 GLY A O 1
ATOM 5782 N N . PHE A 1 776 ? -16.796 38.777 2.761 1.00 96.75 776 PHE A N 1
ATOM 5783 C CA . PHE A 1 776 ? -16.766 38.883 4.226 1.00 96.75 776 PHE A CA 1
ATOM 5784 C C . PHE A 1 776 ? -15.494 39.576 4.744 1.00 96.75 776 PHE A C 1
ATOM 5786 O O . PHE A 1 776 ? -14.497 39.711 4.040 1.00 96.75 776 PHE A O 1
ATOM 5793 N N . GLY A 1 777 ? -15.495 39.984 6.015 1.00 94.94 777 GLY A N 1
ATOM 5794 C CA . GLY A 1 777 ? -14.275 40.427 6.696 1.00 94.94 777 GLY A CA 1
ATOM 5795 C C . GLY A 1 777 ? -13.302 39.264 6.983 1.00 94.94 777 GLY A C 1
ATOM 5796 O O . GLY A 1 777 ? -13.736 38.115 7.137 1.00 94.94 777 GLY A O 1
ATOM 5797 N N . PRO A 1 778 ? -11.979 39.515 7.058 1.00 94.06 778 PRO A N 1
ATOM 5798 C CA . PRO A 1 778 ? -10.975 38.465 7.248 1.00 94.06 778 PRO A CA 1
ATOM 5799 C C . PRO A 1 778 ? -10.882 37.927 8.688 1.00 94.06 778 PRO A C 1
ATOM 5801 O O . PRO A 1 778 ? -10.213 36.914 8.923 1.00 94.06 778 PRO A O 1
ATOM 5804 N N . GLU A 1 779 ? -11.495 38.607 9.659 1.00 96.00 779 GLU A N 1
ATOM 5805 C CA . GLU A 1 779 ? -11.204 38.500 11.092 1.00 96.00 779 GLU A CA 1
ATOM 5806 C C . GLU A 1 779 ? -11.494 37.110 11.651 1.00 96.00 779 GLU A C 1
ATOM 5808 O O . GLU A 1 779 ? -10.690 36.586 12.418 1.00 96.00 779 GLU A O 1
ATOM 5813 N N . LEU A 1 780 ? -12.607 36.489 11.250 1.00 95.44 780 LEU A N 1
ATOM 5814 C CA . LEU A 1 780 ? -13.039 35.203 11.802 1.00 95.44 780 LEU A CA 1
ATOM 5815 C C . LEU A 1 780 ? -11.980 34.114 11.592 1.00 95.44 780 LEU A C 1
ATOM 5817 O O . LEU A 1 780 ? -11.562 33.434 12.530 1.00 95.44 780 LEU A O 1
ATOM 5821 N N . PHE A 1 781 ? -11.528 33.956 10.349 1.00 96.06 781 PHE A N 1
ATOM 5822 C CA . PHE A 1 781 ? -10.596 32.890 9.998 1.00 96.06 781 PHE A CA 1
ATOM 5823 C C . PHE A 1 781 ? -9.133 33.268 10.245 1.00 96.06 781 PHE A C 1
ATOM 5825 O O . PHE A 1 781 ? -8.335 32.370 10.502 1.00 96.06 781 PHE A O 1
ATOM 5832 N N . LYS A 1 782 ? -8.796 34.568 10.303 1.00 95.50 782 LYS A N 1
ATOM 5833 C CA . LYS A 1 782 ? -7.520 35.020 10.887 1.00 95.50 782 LYS A CA 1
ATOM 5834 C C . LYS A 1 782 ? -7.442 34.700 12.379 1.00 95.50 782 LYS A C 1
ATOM 5836 O O . LYS A 1 782 ? -6.460 34.116 12.815 1.00 95.50 782 LYS A O 1
ATOM 5841 N N . GLY A 1 783 ? -8.504 34.968 13.139 1.00 95.94 783 GLY A N 1
ATOM 5842 C CA . GLY A 1 783 ? -8.580 34.599 14.553 1.00 95.94 783 GLY A CA 1
ATOM 5843 C C . GLY A 1 783 ? -8.449 33.088 14.763 1.00 95.94 783 GLY A C 1
ATOM 5844 O O . GLY A 1 783 ? -7.731 32.639 15.652 1.00 95.94 783 GLY A O 1
ATOM 5845 N N . ALA A 1 784 ? -9.064 32.280 13.897 1.00 95.88 784 ALA A N 1
ATOM 5846 C CA . ALA A 1 784 ? -8.873 30.831 13.923 1.00 95.88 784 ALA A CA 1
ATOM 5847 C C . ALA A 1 784 ? -7.436 30.400 13.549 1.00 95.88 784 ALA A C 1
ATOM 5849 O O . ALA A 1 784 ? -6.919 29.457 14.151 1.00 95.88 784 ALA A O 1
ATOM 5850 N N . ALA A 1 785 ? -6.765 31.086 12.615 1.00 95.00 785 ALA A N 1
ATOM 5851 C CA . ALA A 1 785 ? -5.340 30.872 12.346 1.00 95.00 785 ALA A CA 1
ATOM 5852 C C . ALA A 1 785 ? -4.484 31.162 13.591 1.00 95.00 785 ALA A C 1
ATOM 5854 O O . ALA A 1 785 ? -3.595 30.375 13.919 1.00 95.00 785 ALA A O 1
ATOM 5855 N N . ASP A 1 786 ? -4.792 32.233 14.326 1.00 95.06 786 ASP A N 1
ATOM 5856 C CA . ASP A 1 786 ? -4.092 32.597 15.561 1.00 95.06 786 ASP A CA 1
ATOM 5857 C C . ASP A 1 786 ? -4.279 31.553 16.667 1.00 95.06 786 ASP A C 1
ATOM 5859 O O . ASP A 1 786 ? -3.318 31.228 17.365 1.00 95.06 786 ASP A O 1
ATOM 5863 N N . VAL A 1 787 ? -5.465 30.943 16.788 1.00 95.06 787 VAL A N 1
ATOM 5864 C CA . VAL A 1 787 ? -5.679 29.816 17.715 1.00 95.06 787 VAL A CA 1
ATOM 5865 C C . VAL A 1 787 ? -4.714 28.667 17.408 1.00 95.06 787 VAL A C 1
ATOM 5867 O O . VAL A 1 787 ? -4.052 28.163 18.316 1.00 95.06 787 VAL A O 1
ATOM 5870 N N . PHE A 1 788 ? -4.577 28.262 16.142 1.00 94.50 788 PHE A N 1
ATOM 5871 C CA . PHE A 1 788 ? -3.644 27.189 15.771 1.00 94.50 788 PHE A CA 1
ATOM 5872 C C . PHE A 1 788 ? -2.174 27.601 15.880 1.00 94.50 788 PHE A C 1
ATOM 5874 O O . PHE A 1 788 ? -1.328 26.755 16.182 1.00 94.50 788 PHE A O 1
ATOM 5881 N N . ARG A 1 789 ? -1.866 28.888 15.692 1.00 93.94 789 ARG A N 1
ATOM 5882 C CA . ARG A 1 789 ? -0.530 29.446 15.925 1.00 93.94 789 ARG A CA 1
ATOM 5883 C C . ARG A 1 789 ? -0.136 29.300 17.390 1.00 93.94 789 ARG A C 1
ATOM 5885 O O . ARG A 1 789 ? 0.933 28.771 17.666 1.00 93.94 789 ARG A O 1
ATOM 5892 N N . VAL A 1 790 ? -1.038 29.630 18.317 1.00 93.12 790 VAL A N 1
ATOM 5893 C CA . VAL A 1 790 ? -0.820 29.421 19.758 1.00 93.12 790 VAL A CA 1
ATOM 5894 C C . VAL A 1 790 ? -0.585 27.947 20.074 1.00 93.12 790 VAL A C 1
ATOM 5896 O O . VAL A 1 790 ? 0.382 27.623 20.755 1.00 93.12 790 VAL A O 1
ATOM 5899 N N . VAL A 1 791 ? -1.410 27.034 19.546 1.00 91.94 791 VAL A N 1
ATOM 5900 C CA . VAL A 1 791 ? -1.193 25.586 19.741 1.00 91.94 791 VAL A CA 1
ATOM 5901 C C . VAL A 1 791 ? 0.215 25.181 19.291 1.00 91.94 791 VAL A C 1
ATOM 5903 O O . VAL A 1 791 ? 0.890 24.411 19.972 1.00 91.94 791 VAL A O 1
ATOM 5906 N N . THR A 1 792 ? 0.656 25.698 18.145 1.00 89.50 792 THR A N 1
ATOM 5907 C CA . THR A 1 792 ? 1.913 25.305 17.503 1.00 89.50 792 THR A CA 1
ATOM 5908 C C . THR A 1 792 ? 3.144 25.887 18.195 1.00 89.50 792 THR A C 1
ATOM 5910 O O . THR A 1 792 ? 4.119 25.172 18.404 1.00 89.50 792 THR A O 1
ATOM 5913 N N . GLU A 1 793 ? 3.119 27.179 18.513 1.00 90.31 793 GLU A N 1
ATOM 5914 C CA . GLU A 1 793 ? 4.293 27.932 18.968 1.00 90.31 793 GLU A CA 1
ATOM 5915 C C . GLU A 1 793 ? 4.406 27.981 20.492 1.00 90.31 793 GLU A C 1
ATOM 5917 O O . GLU A 1 793 ? 5.512 28.010 21.031 1.00 90.31 793 GLU A O 1
ATOM 5922 N N . ASP A 1 794 ? 3.272 27.974 21.194 1.00 89.25 794 ASP A N 1
ATOM 5923 C CA . ASP A 1 794 ? 3.228 28.260 22.626 1.00 89.25 794 ASP A CA 1
ATOM 5924 C C . ASP A 1 794 ? 2.970 27.017 23.484 1.00 89.25 794 ASP A C 1
ATOM 5926 O O . ASP A 1 794 ? 2.909 27.134 24.705 1.00 89.25 794 ASP A O 1
ATOM 5930 N N . THR A 1 795 ? 2.790 25.831 22.890 1.00 90.38 795 THR A N 1
ATOM 5931 C CA . THR A 1 795 ? 2.446 24.615 23.644 1.00 90.38 795 THR A CA 1
ATOM 5932 C C . THR A 1 795 ? 3.230 23.391 23.188 1.00 90.38 795 THR A C 1
ATOM 5934 O O . THR A 1 795 ? 3.696 23.302 22.051 1.00 90.38 795 THR A O 1
ATOM 5937 N N . VAL A 1 796 ? 3.312 22.387 24.066 1.00 89.69 796 VAL A N 1
ATOM 5938 C CA . VAL A 1 796 ? 3.911 21.077 23.753 1.00 89.69 796 VAL A CA 1
ATOM 5939 C C . VAL A 1 796 ? 3.193 20.345 22.614 1.00 89.69 796 VAL A C 1
ATOM 5941 O O . VAL A 1 796 ? 3.799 19.511 21.945 1.00 89.69 796 VAL A O 1
ATOM 5944 N N . LEU A 1 797 ? 1.927 20.687 22.341 1.00 88.19 797 LEU A N 1
ATOM 5945 C CA . LEU A 1 797 ? 1.117 20.045 21.305 1.00 88.19 797 LEU A CA 1
ATOM 5946 C C . LEU A 1 797 ? 1.668 20.290 19.895 1.00 88.19 797 LEU A C 1
ATOM 5948 O O . LEU A 1 797 ? 1.509 19.434 19.030 1.00 88.19 797 LEU A O 1
ATOM 5952 N N . GLY A 1 798 ? 2.363 21.410 19.667 1.00 83.38 798 GLY A N 1
ATOM 5953 C CA . GLY A 1 798 ? 3.008 21.713 18.385 1.00 83.38 798 GLY A CA 1
ATOM 5954 C C . GLY A 1 798 ? 4.133 20.744 18.001 1.00 83.38 798 GLY A C 1
ATOM 5955 O O . GLY A 1 798 ? 4.491 20.652 16.828 1.00 83.38 798 GLY A O 1
ATOM 5956 N N . GLN A 1 799 ? 4.672 19.992 18.968 1.00 84.31 799 GLN A N 1
ATOM 5957 C CA . GLN A 1 799 ? 5.733 19.001 18.750 1.00 84.31 799 GLN A CA 1
ATOM 5958 C C . GLN A 1 799 ? 5.185 17.599 18.438 1.00 84.31 799 GLN A C 1
ATOM 5960 O O . GLN A 1 799 ? 5.940 16.703 18.050 1.00 84.31 799 GLN A O 1
ATOM 5965 N N . GLU A 1 800 ? 3.878 17.396 18.608 1.00 83.44 800 GLU A N 1
ATOM 5966 C CA . GLU A 1 800 ? 3.243 16.093 18.474 1.00 83.44 800 GLU A CA 1
ATOM 5967 C C . GLU A 1 800 ? 3.166 15.644 17.010 1.00 83.44 800 GLU A C 1
ATOM 5969 O O . GLU A 1 800 ? 2.857 16.415 16.100 1.00 83.44 800 GLU A O 1
ATOM 5974 N N . LYS A 1 801 ? 3.418 14.353 16.767 1.00 74.06 801 LYS A N 1
ATOM 5975 C CA . LYS A 1 801 ? 3.355 13.742 15.428 1.00 74.06 801 LYS A CA 1
ATOM 5976 C C . LYS A 1 801 ? 2.338 12.608 15.397 1.00 74.06 801 LYS A C 1
ATOM 5978 O O . LYS A 1 801 ? 2.146 11.899 16.386 1.00 74.06 801 LYS A O 1
ATOM 5983 N N . ILE A 1 802 ? 1.699 12.411 14.242 1.00 67.19 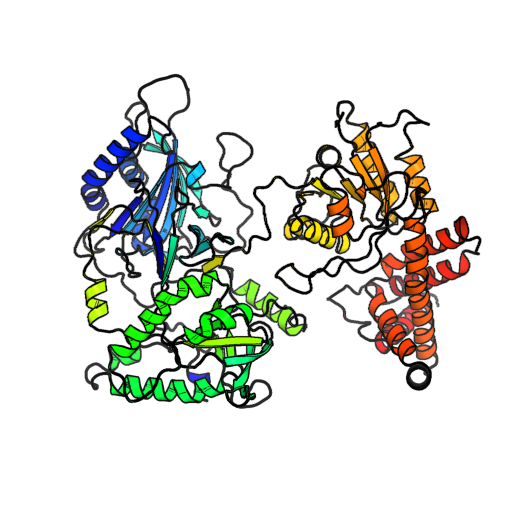802 ILE A N 1
ATOM 5984 C CA . ILE A 1 802 ? 0.769 11.293 14.017 1.00 67.19 802 ILE A CA 1
ATOM 5985 C C . ILE A 1 802 ? 1.484 9.972 14.362 1.00 67.19 802 ILE A C 1
ATOM 5987 O O . ILE A 1 802 ? 2.615 9.748 13.937 1.00 67.19 802 ILE A O 1
ATOM 5991 N N . GLY A 1 803 ? 0.856 9.134 15.194 1.00 64.25 803 GLY A N 1
ATOM 5992 C CA . GLY A 1 803 ? 1.394 7.830 15.613 1.00 64.25 803 GLY A CA 1
ATOM 5993 C C . GLY A 1 803 ? 2.517 7.853 16.665 1.00 64.25 803 GLY A C 1
ATOM 5994 O O . GLY A 1 803 ? 2.967 6.785 17.074 1.00 64.25 803 GLY A O 1
ATOM 5995 N N . LYS A 1 804 ? 2.970 9.032 17.122 1.00 73.50 804 LYS A N 1
ATOM 5996 C CA . LYS A 1 804 ? 4.023 9.193 18.152 1.00 73.50 804 LYS A CA 1
ATOM 5997 C C . LYS A 1 804 ? 3.613 10.161 19.272 1.00 73.50 804 LYS A C 1
ATOM 5999 O O . LYS A 1 804 ? 4.474 10.815 19.857 1.00 73.50 804 LYS A O 1
ATOM 6004 N N . ARG A 1 805 ? 2.305 10.285 19.529 1.00 76.75 805 ARG A N 1
ATOM 6005 C CA . ARG A 1 805 ? 1.774 11.304 20.443 1.00 76.75 805 ARG A CA 1
ATOM 6006 C C . ARG A 1 805 ? 2.091 11.007 21.907 1.00 76.75 805 ARG A C 1
ATOM 6008 O O . ARG A 1 805 ? 1.866 9.880 22.342 1.00 76.75 805 ARG A O 1
ATOM 6015 N N . LYS A 1 806 ? 2.559 12.008 22.657 1.00 83.62 806 LYS A N 1
ATOM 6016 C CA . LYS A 1 806 ? 2.792 11.922 24.113 1.00 83.62 806 LYS A CA 1
ATOM 6017 C C . LYS A 1 806 ? 1.765 12.719 24.918 1.00 83.62 806 LYS A C 1
ATOM 6019 O O . LYS A 1 806 ? 1.323 12.245 25.960 1.00 83.62 806 LYS A O 1
ATOM 6024 N N . ARG A 1 807 ? 1.376 13.895 24.428 1.00 86.69 807 ARG A N 1
ATOM 6025 C CA . ARG A 1 807 ? 0.310 14.757 24.957 1.00 86.69 807 ARG A CA 1
ATOM 6026 C C . ARG A 1 807 ? -0.800 14.938 23.917 1.00 86.69 807 ARG A C 1
ATOM 6028 O O . ARG A 1 807 ? -0.664 14.581 22.745 1.00 86.69 807 ARG A O 1
ATOM 6035 N N . GLY A 1 808 ? -1.931 15.477 24.357 1.00 86.25 808 GLY A N 1
ATOM 6036 C CA . GLY A 1 808 ? -3.107 15.738 23.533 1.00 86.25 808 GLY A CA 1
ATOM 6037 C C . GLY A 1 808 ? -3.808 14.473 23.036 1.00 86.25 808 GLY A C 1
ATOM 6038 O O . GLY A 1 808 ? -4.309 14.438 21.909 1.00 86.25 808 GLY A O 1
ATOM 6039 N N . THR A 1 809 ? -3.803 13.408 23.844 1.00 87.88 809 THR A N 1
ATOM 6040 C CA . THR A 1 809 ? -4.426 12.117 23.484 1.00 87.88 809 THR A CA 1
ATOM 6041 C C . THR A 1 809 ? -5.934 12.084 23.745 1.00 87.88 809 THR A C 1
ATOM 6043 O O . THR A 1 809 ? -6.647 11.305 23.117 1.00 87.88 809 THR A O 1
ATOM 6046 N N . ASN A 1 810 ? -6.426 12.969 24.613 1.00 92.38 810 ASN A N 1
ATOM 6047 C CA . ASN A 1 810 ? -7.841 13.211 24.889 1.00 92.38 810 ASN A CA 1
ATOM 6048 C C . ASN A 1 810 ? -8.095 14.724 25.069 1.00 92.38 810 ASN A C 1
ATOM 6050 O O . ASN A 1 810 ? -7.149 15.511 25.144 1.00 92.38 810 ASN A O 1
ATOM 6054 N N . ALA A 1 811 ? -9.365 15.141 25.092 1.00 91.19 811 ALA A N 1
ATOM 6055 C CA . ALA A 1 811 ? -9.733 16.560 25.120 1.00 91.19 811 ALA A CA 1
ATOM 6056 C C . ALA A 1 811 ? -9.279 17.284 26.402 1.00 91.19 811 ALA A C 1
ATOM 6058 O O . ALA A 1 811 ? -8.868 18.441 26.325 1.00 91.19 811 ALA A O 1
ATOM 6059 N N . ASP A 1 812 ? -9.315 16.605 27.549 1.00 94.00 812 ASP A N 1
ATOM 6060 C CA . ASP A 1 812 ? -8.890 17.145 28.844 1.00 94.00 812 ASP A CA 1
ATOM 6061 C C . ASP A 1 812 ? -7.379 17.420 28.857 1.00 94.00 812 ASP A C 1
ATOM 6063 O O . ASP A 1 812 ? -6.938 18.495 29.260 1.00 94.00 812 ASP A O 1
ATOM 6067 N N . ASP A 1 813 ? -6.584 16.493 28.319 1.00 94.19 813 ASP A N 1
ATOM 6068 C CA . ASP A 1 813 ? -5.133 16.643 28.187 1.00 94.19 813 ASP A CA 1
ATOM 6069 C C . ASP A 1 813 ? -4.749 17.756 27.197 1.00 94.19 813 ASP A C 1
ATOM 6071 O O . ASP A 1 813 ? -3.840 18.541 27.467 1.00 94.19 813 ASP A O 1
ATOM 6075 N N . VAL A 1 814 ? -5.475 17.892 26.076 1.00 93.25 814 VAL A N 1
ATOM 6076 C CA . VAL A 1 814 ? -5.289 19.037 25.163 1.00 93.25 814 VAL A CA 1
ATOM 6077 C C . VAL A 1 814 ? -5.571 20.353 25.887 1.00 93.25 814 VAL A C 1
ATOM 6079 O O . VAL A 1 814 ? -4.773 21.284 25.795 1.00 93.25 814 VAL A O 1
ATOM 6082 N N . ALA A 1 815 ? -6.681 20.442 26.622 1.00 94.75 815 ALA A N 1
ATOM 6083 C CA . ALA A 1 815 ? -7.043 21.660 27.335 1.00 94.75 815 ALA A CA 1
ATOM 6084 C C . ALA A 1 815 ? -6.014 22.016 28.425 1.00 94.75 815 ALA A C 1
ATOM 6086 O O . ALA A 1 815 ? -5.635 23.181 28.551 1.00 94.75 815 ALA A O 1
ATOM 6087 N N . ALA A 1 816 ? -5.511 21.022 29.165 1.00 94.56 816 ALA A N 1
ATOM 6088 C CA . ALA A 1 816 ? -4.449 21.208 30.151 1.00 94.56 816 ALA A CA 1
ATOM 6089 C C . ALA A 1 816 ? -3.148 21.715 29.507 1.00 94.56 816 ALA A C 1
ATOM 6091 O O . ALA A 1 816 ? -2.626 22.750 29.922 1.00 94.56 816 ALA A O 1
ATOM 6092 N N . ALA A 1 817 ? -2.683 21.066 28.433 1.00 94.06 817 ALA A N 1
ATOM 6093 C CA . ALA A 1 817 ? -1.473 21.463 27.708 1.00 94.06 817 ALA A CA 1
ATOM 6094 C C . ALA A 1 817 ? -1.561 22.893 27.142 1.00 94.06 817 ALA A C 1
ATOM 6096 O O . ALA A 1 817 ? -0.576 23.634 27.148 1.00 94.06 817 ALA A O 1
ATOM 6097 N N . MET A 1 818 ? -2.747 23.304 26.684 1.00 95.62 818 MET A N 1
ATOM 6098 C CA . MET A 1 818 ? -2.998 24.675 26.235 1.00 95.62 818 MET A CA 1
ATOM 6099 C C . MET A 1 818 ? -2.886 25.689 27.380 1.00 95.62 818 MET A C 1
ATOM 6101 O O . MET A 1 818 ? -2.258 26.737 27.216 1.00 95.62 818 MET A O 1
ATOM 6105 N N . VAL A 1 819 ? -3.471 25.391 28.546 1.00 94.94 819 VAL A N 1
ATOM 6106 C CA . VAL A 1 819 ? -3.386 26.267 29.726 1.00 94.94 819 VAL A CA 1
ATOM 6107 C C . VAL A 1 819 ? -1.945 26.375 30.230 1.00 94.94 819 VAL A C 1
ATOM 6109 O O . VAL A 1 819 ? -1.496 27.490 30.496 1.00 94.94 819 VAL A O 1
ATOM 6112 N N . GLU A 1 820 ? -1.221 25.255 30.314 1.00 93.69 820 GLU A N 1
ATOM 6113 C CA . GLU A 1 820 ? 0.203 25.195 30.682 1.00 93.69 820 GLU A CA 1
ATOM 6114 C C . GLU A 1 820 ? 1.043 26.111 29.776 1.00 93.69 820 GLU A C 1
ATOM 6116 O O . GLU A 1 820 ? 1.682 27.050 30.258 1.00 93.69 820 GLU A O 1
ATOM 6121 N N . GLY A 1 821 ? 0.963 25.915 28.455 1.00 90.75 821 GLY A N 1
ATOM 6122 C CA . GLY A 1 821 ? 1.742 26.691 27.486 1.00 90.75 821 GLY A CA 1
ATOM 6123 C C . GLY A 1 821 ? 1.435 28.194 27.512 1.00 90.75 821 GLY A C 1
ATOM 6124 O O . GLY A 1 821 ? 2.336 29.038 27.518 1.00 90.75 821 GLY A O 1
ATOM 6125 N N . MET A 1 822 ? 0.157 28.566 27.648 1.00 90.00 822 MET A N 1
ATOM 6126 C CA . MET A 1 822 ? -0.237 29.973 27.785 1.00 90.00 822 MET A CA 1
ATOM 6127 C C . MET A 1 822 ? 0.256 30.616 29.092 1.00 90.00 822 MET A C 1
ATOM 6129 O O . MET A 1 822 ? 0.541 31.817 29.112 1.00 90.00 822 MET A O 1
ATOM 6133 N N . GLN A 1 823 ? 0.334 29.862 30.193 1.00 90.31 823 GLN A N 1
ATOM 6134 C CA . GLN A 1 823 ? 0.888 30.357 31.456 1.00 90.31 823 GLN A CA 1
ATOM 6135 C C . GLN A 1 823 ? 2.402 30.554 31.361 1.00 90.31 823 GLN A C 1
ATOM 6137 O O . GLN A 1 823 ? 2.908 31.582 31.812 1.00 90.31 823 GLN A O 1
ATOM 6142 N N . GLU A 1 824 ? 3.121 29.621 30.738 1.00 86.62 824 GLU A N 1
ATOM 6143 C CA . GLU A 1 824 ? 4.560 29.751 30.494 1.00 86.62 824 GLU A CA 1
ATOM 6144 C C . GLU A 1 824 ? 4.888 30.960 29.614 1.00 86.62 824 GLU A C 1
ATOM 6146 O O . GLU A 1 824 ? 5.818 31.706 29.917 1.00 86.62 824 GLU A O 1
ATOM 6151 N N . LYS A 1 825 ? 4.092 31.217 28.568 1.00 85.06 825 LYS A N 1
ATOM 6152 C CA . LYS A 1 825 ? 4.246 32.414 27.727 1.00 85.06 825 LYS A CA 1
ATOM 6153 C C . LYS A 1 825 ? 4.079 33.712 28.516 1.00 85.06 825 LYS A C 1
ATOM 6155 O O . LYS A 1 825 ? 4.809 34.664 28.263 1.00 85.06 825 LYS A O 1
ATOM 6160 N N . ARG A 1 826 ? 3.126 33.767 29.455 1.00 83.75 826 ARG A N 1
ATOM 6161 C CA . ARG A 1 826 ? 2.933 34.939 30.330 1.00 83.75 826 ARG A CA 1
ATOM 6162 C C . ARG A 1 826 ? 4.134 35.140 31.253 1.00 83.75 826 ARG A C 1
ATOM 6164 O O . ARG A 1 826 ? 4.711 36.213 31.232 1.00 83.75 826 ARG A O 1
ATOM 6171 N N . LYS A 1 827 ? 4.597 34.077 31.920 1.00 81.06 827 LYS A N 1
ATOM 6172 C CA . LYS A 1 827 ? 5.794 34.109 32.785 1.00 81.06 827 LYS A CA 1
ATOM 6173 C C . LYS A 1 827 ? 7.094 34.494 32.067 1.00 81.06 827 LYS A C 1
ATOM 6175 O O . LYS A 1 827 ? 8.038 34.879 32.731 1.00 81.06 827 LYS A O 1
ATOM 6180 N N . LYS A 1 828 ? 7.182 34.308 30.744 1.00 77.50 828 LYS A N 1
ATOM 6181 C CA . LYS A 1 828 ? 8.329 34.745 29.923 1.00 77.50 828 LYS A CA 1
ATOM 6182 C C . LYS A 1 828 ? 8.230 36.209 29.473 1.00 77.50 828 LYS A C 1
ATOM 6184 O O . LYS A 1 828 ? 9.210 36.738 28.958 1.00 77.50 828 LYS A O 1
ATOM 6189 N N . ARG A 1 829 ? 7.037 36.809 29.542 1.00 72.12 829 ARG A N 1
ATOM 6190 C CA . ARG A 1 829 ? 6.759 38.195 29.124 1.00 72.12 829 ARG A CA 1
ATOM 6191 C C . ARG A 1 829 ? 6.717 39.167 30.301 1.00 72.12 829 ARG A C 1
ATOM 6193 O O . ARG A 1 829 ? 6.993 40.343 30.077 1.00 72.12 829 ARG A O 1
ATOM 6200 N N . ASP A 1 830 ? 6.328 38.672 31.470 1.00 61.22 830 ASP A N 1
ATOM 6201 C CA . ASP A 1 830 ? 6.492 39.323 32.772 1.00 61.22 830 ASP A CA 1
ATOM 6202 C C . ASP A 1 830 ? 7.938 39.143 33.258 1.00 61.22 830 ASP A C 1
ATOM 6204 O O . ASP A 1 830 ? 8.474 40.096 33.869 1.00 61.22 830 ASP A O 1
#

Mean predicted aligned error: 19.18 Å

Sequence (830 aa):
MILSRLLPRRSGCFTPLFHTRLLLRSQYRRSLSTCFSVSLDPSTASKENVLSALSDVLARTGQLQQKAAEKQPANAAVILASKSLSSWLDDESFISKLLAPLCTEQSSTASSEKPEVLVLSAAVDGIPRSSSATASEGLSVLYGQVENIFHGQQSTEPGRTDFRGAAPTHPPSLEFHTPPLRGGSREKSRKIYVTVPLANTVFETGMPYTITISSYAVSGAGGPLRVSRGVPGDVSQKIVLPSSTSSSSSDVSVPLLPITNPQKIATGLGNILRQLEGPDGKLTPASKELEDIIPKLLDTRAKKLPPADSQADIVSESGPMGVWALVIPERVAQQFMNELPGALQLGSEGEGEEWERAKKVAKLMPKLLASGCHLRKILSGGGGWGLKQGLLSLDPQTRYSNPDQEDVESFIRSFKGEDDSPGSIVTPGSYVQFLVEPIPSKQVQQEETSGSEKSENTLVIGTQNAAAAEPAKADGTQVILDQFGAVSAQGIYISSTNTMATTTTQPRAKIGILSMGDMGSGIARLLIAHGYAVATNLAGRSQDTIDRATSAGVIALPDDVALCKECDVILSVVPPKDAAATAERLRSAITTTPSFRKVEPLYVCDMNAISPASCRTIFTSHFPLPSITRGPPWVRFVDGCILGGPPSTADDDGNEWSCPLMPTSGPYNLAEIPNYGEHLTRTLRMRHISEDIGAASGLKMCFASLSKGYAAIAVQAVTTAQKLGVLSDLKQSLRELAPANLERMEKAVVGMAPKAYRWVAEMEEISATHMVDGGFGPELFKGAADVFRVVTEDTVLGQEKIGKRKRGTNADDVAAAMVEGMQEKRKKRD